Protein AF-A0A815U172-F1 (afdb_monomer_lite)

Foldseek 3Di:
DVVVVLVVLLVVQVVVCVVPVDPVSNVVSVVVVVVVVCVQAVQWDWDWDQDPNFTETETEHQEDECVVCVVVCVVSLVRGQEYEAAHAAEHEDPAQDEAFQEFAAFPPQDADEAAAEQDDADDDDRQAWAAWAAWAAWAFFGAYAYHHAAYHPQLSYEYFRETHAWHEWHATHAGAAWAEFAAWDDDAPVRCCVQQPFLFAQDPVVNVVSVVSNVVCQVVFWAWPDKDWDWDPPDPQIFIKIWTWTAGPRGKIWTKIWGGDPPKIKIKIKIAIAATAFIAHIYFFHHIHHTHHWHFGYHYHYHYNPPHDSSHHYHGHIHHTHHTHHTHHTHHTHHTHHIFAMKMWIDMHPDPDIGIDDRAHKDKDKDQDDDPQWADGPPDPDPRITIHIDGDDDDDRPDDPDPVVVVVVVVVPPPDDPPDDPPPDDDDVVVVVVVSVVSVVVVVVVVVVVVVVVVVVVVVVVVVVVVVVVVVVVVVVVVVVVVVVVVVVVVVVPDDDDDDDPPPLPDDDQVVLLVVLVVLLVVLLVQVPDPVPPVVNVVSLVVNVVSVVVDDDALVSLVVSLVSLVVSVVVCVPPPCPPPDPPVVSVVSSVVSNVVSLLVNLLNVVLVLVVVVCVVPPDDDNVVLVVQLVVQCVVPGSLRSVVVVVVVVPPPPPPDDDDPVVSVVVVVVVLVVVLVPDDDVSVVNVVVVVVSVVVVVPPDDDVPVVVVVVVVVVVVPPPPPPPQAPDPDPVVVVVVVVVCVVPVPADDPVVVLVVCNRVLEWEFEWEFDQDPVRDGDTHGPDIHNNVRPHYWYWYQDPSDTHTDDPPPPDDPPVVVVVVVVVVVCVVPDDDPVSLVVCLCVVVCPVPPPDPPDDDDDDDPVVLLVVLQVVLVVDPDPVVSVVSSVVSVVVVVLLVSLVVSLVSVCVSCVVVVHDDDVVVSVVVSVVSVVD

pLDDT: mean 70.05, std 16.87, range [33.38, 96.69]

Structure (mmCIF, N/CA/C/O backbone):
data_AF-A0A815U172-F1
#
_entry.id   AF-A0A815U172-F1
#
loop_
_atom_site.group_PDB
_atom_site.id
_atom_site.type_symbol
_atom_site.label_atom_id
_atom_site.label_alt_id
_atom_site.label_comp_id
_atom_site.label_asym_id
_atom_site.label_entity_id
_atom_site.label_seq_id
_atom_site.pdbx_PDB_ins_code
_atom_site.Cartn_x
_atom_site.Cartn_y
_atom_site.Cartn_z
_atom_site.occupancy
_atom_site.B_iso_or_equiv
_atom_site.auth_seq_id
_atom_site.auth_comp_id
_atom_site.auth_asym_id
_atom_site.auth_atom_id
_atom_site.pdbx_PDB_model_num
ATOM 1 N N . MET A 1 1 ? -45.597 -7.298 37.846 1.00 42.50 1 MET A N 1
ATOM 2 C CA . MET A 1 1 ? -45.204 -7.597 39.247 1.00 42.50 1 MET A CA 1
ATOM 3 C C . MET A 1 1 ? -44.844 -6.358 40.070 1.00 42.50 1 MET A C 1
ATOM 5 O O . MET A 1 1 ? -45.615 -6.034 40.962 1.00 42.50 1 MET A O 1
ATOM 9 N N . PHE A 1 2 ? -43.740 -5.638 39.809 1.00 44.78 2 PHE A N 1
ATOM 10 C CA . PHE A 1 2 ? -43.366 -4.448 40.608 1.00 44.78 2 PHE A CA 1
ATOM 11 C C . PHE A 1 2 ? -44.419 -3.325 40.532 1.00 44.78 2 PHE A C 1
ATOM 13 O O . PHE A 1 2 ? -44.865 -2.807 41.554 1.00 44.78 2 PHE A O 1
ATOM 20 N N . ILE A 1 3 ? -44.911 -3.028 39.323 1.00 48.50 3 ILE A N 1
ATOM 21 C CA . ILE A 1 3 ? -46.011 -2.072 39.108 1.00 48.50 3 ILE A CA 1
ATOM 22 C C . ILE A 1 3 ? -47.297 -2.530 39.817 1.00 48.50 3 ILE A C 1
ATOM 24 O O . ILE A 1 3 ? -47.977 -1.707 40.423 1.00 48.50 3 ILE A O 1
ATOM 28 N N . ASP A 1 4 ? -47.602 -3.830 39.830 1.00 52.47 4 ASP A N 1
ATOM 29 C CA . ASP A 1 4 ? -48.792 -4.370 40.506 1.00 52.47 4 ASP A CA 1
ATOM 30 C C . ASP A 1 4 ? -48.694 -4.266 42.032 1.00 52.47 4 ASP A C 1
ATOM 32 O O . ASP A 1 4 ? -49.683 -3.962 42.698 1.00 52.47 4 ASP A O 1
ATOM 36 N N . GLN A 1 5 ? -47.498 -4.443 42.602 1.00 53.88 5 GLN A N 1
ATOM 37 C CA . GLN A 1 5 ? -47.251 -4.211 44.028 1.00 53.88 5 GLN A CA 1
ATOM 38 C C . GLN A 1 5 ? -47.391 -2.726 44.395 1.00 53.88 5 GLN A C 1
ATOM 40 O O . GLN A 1 5 ? -47.984 -2.410 45.430 1.00 53.88 5 GLN A O 1
ATOM 45 N N . ILE A 1 6 ? -46.915 -1.809 43.541 1.00 57.41 6 ILE A N 1
ATOM 46 C CA . ILE A 1 6 ? -47.115 -0.361 43.721 1.00 57.41 6 ILE A CA 1
ATOM 47 C C . ILE A 1 6 ? -48.603 -0.011 43.616 1.00 57.41 6 ILE A C 1
ATOM 49 O O . ILE A 1 6 ? -49.126 0.699 44.475 1.00 57.41 6 ILE A O 1
ATOM 53 N N . LEU A 1 7 ? -49.306 -0.540 42.613 1.00 59.16 7 LEU A N 1
ATOM 54 C CA . LEU A 1 7 ? -50.740 -0.325 42.422 1.00 59.16 7 LEU A CA 1
ATOM 55 C C . LEU A 1 7 ? -51.565 -0.891 43.581 1.00 59.16 7 LEU A C 1
ATOM 57 O O . LEU A 1 7 ? -52.521 -0.249 44.007 1.00 59.16 7 LEU A O 1
ATOM 61 N N . ASN A 1 8 ? -51.191 -2.042 44.141 1.00 63.16 8 ASN A N 1
ATOM 62 C CA . ASN A 1 8 ? -51.862 -2.611 45.310 1.00 63.16 8 ASN A CA 1
ATOM 63 C C . ASN A 1 8 ? -51.598 -1.799 46.583 1.00 63.16 8 ASN A C 1
ATOM 65 O O . ASN A 1 8 ? -52.532 -1.558 47.347 1.00 63.16 8 ASN A O 1
ATOM 69 N N . LYS A 1 9 ? -50.375 -1.290 46.789 1.00 61.31 9 LYS A N 1
ATOM 70 C CA . LYS A 1 9 ? -50.088 -0.357 47.893 1.00 61.31 9 LYS A CA 1
ATOM 71 C C . LYS A 1 9 ? -50.834 0.968 47.732 1.00 61.31 9 LYS A C 1
ATOM 73 O O . LYS A 1 9 ? -51.383 1.457 48.716 1.00 61.31 9 LYS A O 1
ATOM 78 N N . LEU A 1 10 ? -50.933 1.506 46.512 1.00 59.84 10 LEU A N 1
ATOM 79 C CA . LEU A 1 10 ? -51.752 2.686 46.208 1.00 59.84 10 LEU A CA 1
ATOM 80 C C . LEU A 1 10 ? -53.225 2.427 46.492 1.00 59.84 10 LEU A C 1
ATOM 82 O O . LEU A 1 10 ? -53.847 3.230 47.175 1.00 59.84 10 LEU A O 1
ATOM 86 N N . LYS A 1 11 ? -53.774 1.296 46.038 1.00 67.94 11 LYS A N 1
ATOM 87 C CA . LYS A 1 11 ? -55.163 0.906 46.315 1.00 67.94 11 LYS A CA 1
ATOM 88 C C . LYS A 1 11 ? -55.424 0.762 47.814 1.00 67.94 11 LYS A C 1
ATOM 90 O O . LYS A 1 11 ? -56.433 1.275 48.285 1.00 67.94 11 LYS A O 1
ATOM 95 N N . CYS A 1 12 ? -54.519 0.139 48.571 1.00 65.12 12 CYS A N 1
ATOM 96 C CA . CYS A 1 12 ? -54.630 0.039 50.029 1.00 65.12 12 CYS A CA 1
ATOM 97 C C . CYS A 1 12 ? -54.557 1.408 50.716 1.00 65.12 12 CYS A C 1
ATOM 99 O O . CYS A 1 12 ? -55.389 1.692 51.571 1.00 65.12 12 CYS A O 1
ATOM 101 N N . ALA A 1 13 ? -53.613 2.272 50.333 1.00 59.62 13 ALA A N 1
ATOM 102 C CA . ALA A 1 13 ? -53.490 3.618 50.893 1.00 59.62 13 ALA A CA 1
ATOM 103 C C . ALA A 1 13 ? -54.711 4.493 50.561 1.00 59.62 13 ALA A C 1
ATOM 105 O O . ALA A 1 13 ? -55.201 5.221 51.421 1.00 59.62 13 ALA A O 1
ATOM 106 N N . PHE A 1 14 ? -55.241 4.378 49.340 1.00 60.78 14 PHE A N 1
ATOM 107 C CA . PHE A 1 14 ? -56.437 5.093 48.899 1.00 60.78 14 PHE A CA 1
ATOM 108 C C . PHE A 1 14 ? -57.694 4.581 49.608 1.00 60.78 14 PHE A C 1
ATOM 110 O O . PHE A 1 14 ? -58.515 5.379 50.046 1.00 60.78 14 PHE A O 1
ATOM 117 N N . LYS A 1 15 ? -57.819 3.261 49.797 1.00 70.94 15 LYS A N 1
ATOM 118 C CA . LYS A 1 15 ? -58.898 2.652 50.586 1.00 70.94 15 LYS A CA 1
ATOM 119 C C . LYS A 1 15 ? -58.866 3.143 52.036 1.00 70.94 15 LYS A C 1
ATOM 121 O O . LYS A 1 15 ? -59.880 3.619 52.531 1.00 70.94 15 LYS A O 1
ATOM 126 N N . LYS A 1 16 ? -57.689 3.131 52.672 1.00 60.59 16 LYS A N 1
ATOM 127 C CA . LYS A 1 16 ? -57.511 3.626 54.046 1.00 60.59 16 LYS A CA 1
ATOM 128 C C . LYS A 1 16 ? -57.837 5.116 54.171 1.00 60.59 16 LYS A C 1
ATOM 130 O O . LYS A 1 16 ? -58.456 5.519 55.141 1.00 60.59 16 LYS A O 1
ATOM 135 N N . PHE A 1 17 ? -57.479 5.925 53.176 1.00 55.78 17 PHE A N 1
ATOM 136 C CA . PHE A 1 17 ? -57.832 7.345 53.133 1.00 55.78 17 PHE A CA 1
ATOM 137 C C . PHE A 1 17 ? -59.335 7.593 53.029 1.00 55.78 17 PHE A C 1
ATOM 139 O O . PHE A 1 17 ? -59.852 8.460 53.727 1.00 55.78 17 PHE A O 1
ATOM 146 N N . VAL A 1 18 ? -60.032 6.832 52.181 1.00 63.91 18 VAL A N 1
ATOM 147 C CA . VAL A 1 18 ? -61.497 6.900 52.075 1.00 63.91 18 VAL A CA 1
ATOM 148 C C . VAL A 1 18 ? -62.154 6.515 53.405 1.00 63.91 18 VAL A C 1
ATOM 150 O O . VAL A 1 18 ? -63.188 7.074 53.756 1.00 63.91 18 VAL A O 1
ATOM 153 N N . GLU A 1 19 ? -61.540 5.608 54.166 1.00 69.56 19 GLU A N 1
ATOM 154 C CA . GLU A 1 19 ? -62.038 5.156 55.469 1.00 69.56 19 GLU A CA 1
ATOM 155 C C . GLU A 1 19 ? -61.712 6.122 56.628 1.00 69.56 19 GLU A C 1
ATOM 157 O O . GLU A 1 19 ? -62.522 6.245 57.544 1.00 69.56 19 GLU A O 1
ATOM 162 N N . THR A 1 20 ? -60.569 6.823 56.614 1.00 73.31 20 THR A N 1
ATOM 163 C CA . THR A 1 20 ? -60.099 7.625 57.769 1.00 73.31 20 THR A CA 1
ATOM 164 C C . THR A 1 20 ? -60.011 9.136 57.538 1.00 73.31 20 THR A C 1
ATOM 166 O O . THR A 1 20 ? -59.802 9.880 58.493 1.00 73.31 20 THR A O 1
ATOM 169 N N . ASN A 1 21 ? -60.185 9.625 56.304 1.00 58.94 21 ASN A N 1
ATOM 170 C CA . ASN A 1 21 ? -60.071 11.042 55.918 1.00 58.94 21 ASN A CA 1
ATOM 171 C C . ASN A 1 21 ? -58.697 11.704 56.197 1.00 58.94 21 ASN A C 1
ATOM 173 O O . ASN A 1 21 ? -58.568 12.931 56.176 1.00 58.94 21 ASN A O 1
ATOM 177 N N . GLU A 1 22 ? -57.633 10.926 56.416 1.00 64.81 22 GLU A N 1
ATOM 178 C CA . GLU A 1 22 ? -56.297 11.467 56.702 1.00 64.81 22 GLU A CA 1
ATOM 179 C C . GLU A 1 22 ? -55.481 11.751 55.429 1.00 64.81 22 GLU A C 1
ATOM 181 O O . GLU A 1 22 ? -54.729 10.915 54.919 1.00 64.81 22 GLU A O 1
ATOM 186 N N . THR A 1 23 ? -55.553 12.987 54.933 1.00 54.66 23 THR A N 1
ATOM 187 C CA . THR A 1 23 ? -54.786 13.480 53.764 1.00 54.66 23 THR A CA 1
ATOM 188 C C . THR A 1 23 ? -53.261 13.371 53.919 1.00 54.66 23 THR A C 1
ATOM 190 O O . THR A 1 23 ? -52.535 13.248 52.924 1.00 54.66 23 THR A O 1
ATOM 193 N N . LYS A 1 24 ? -52.749 13.352 55.157 1.00 64.56 24 LYS A N 1
ATOM 194 C CA . LYS A 1 24 ? -51.320 13.143 55.454 1.00 64.56 24 LYS A CA 1
ATOM 195 C C . LYS A 1 24 ? -50.821 11.755 55.034 1.00 64.56 24 LYS A C 1
ATOM 197 O O . LYS A 1 24 ? -49.687 11.650 54.564 1.00 64.56 24 LYS A O 1
ATOM 202 N N . LEU A 1 25 ? -51.655 10.715 55.128 1.00 57.16 25 LEU A N 1
ATOM 203 C CA . LEU A 1 25 ? -51.257 9.338 54.814 1.00 57.16 25 LEU A CA 1
ATOM 204 C C . LEU A 1 25 ? -51.059 9.127 53.304 1.00 57.16 25 LEU A C 1
ATOM 206 O O . LEU A 1 25 ? -50.086 8.493 52.888 1.00 57.16 25 LEU A O 1
ATOM 210 N N . ILE A 1 26 ? -51.932 9.720 52.477 1.00 59.56 26 ILE A N 1
ATOM 211 C CA . ILE A 1 26 ? -51.781 9.718 51.012 1.00 59.56 26 ILE A CA 1
ATOM 212 C C . ILE A 1 26 ? -50.548 10.508 50.602 1.00 59.56 26 ILE A C 1
ATOM 214 O O . ILE A 1 26 ? -49.765 10.024 49.793 1.00 59.56 26 ILE A O 1
ATOM 218 N N . THR A 1 27 ? -50.351 11.703 51.160 1.00 62.19 27 THR A N 1
ATOM 219 C CA . THR A 1 27 ? -49.228 12.566 50.765 1.00 62.19 27 THR A CA 1
ATOM 220 C C . THR A 1 27 ? -47.887 11.893 51.077 1.00 62.19 27 THR A C 1
ATOM 222 O O . THR A 1 27 ? -46.997 11.880 50.229 1.00 62.19 27 THR A O 1
ATOM 225 N N . SER A 1 28 ? -47.780 11.240 52.240 1.00 65.00 28 SER A N 1
ATOM 226 C CA . SER A 1 28 ? -46.621 10.423 52.626 1.00 65.00 28 SER A CA 1
ATOM 227 C C . SER A 1 28 ? -46.431 9.207 51.709 1.00 65.00 28 SER A C 1
ATOM 229 O O . SER A 1 28 ? -45.334 8.983 51.202 1.00 65.00 28 SER A O 1
ATOM 231 N N . SER A 1 29 ? -47.503 8.467 51.405 1.00 60.06 29 SER A N 1
ATOM 232 C CA . SER A 1 29 ? -47.439 7.286 50.529 1.00 60.06 29 SER A CA 1
ATOM 233 C C . SER A 1 29 ? -47.066 7.653 49.089 1.00 60.06 29 SER A C 1
ATOM 235 O O . SER A 1 29 ? -46.240 6.987 48.475 1.00 60.06 29 SER A O 1
ATOM 237 N N . VAL A 1 30 ? -47.613 8.748 48.553 1.00 65.06 30 VAL A N 1
ATOM 238 C CA . VAL A 1 30 ? -47.276 9.273 47.222 1.00 65.06 30 VAL A CA 1
ATOM 239 C C . VAL A 1 30 ? -45.839 9.787 47.190 1.00 65.06 30 VAL A C 1
ATOM 241 O O . VAL A 1 30 ? -45.137 9.530 46.218 1.00 65.06 30 VAL A O 1
ATOM 244 N N . GLN A 1 31 ? -45.352 10.450 48.244 1.00 63.97 31 GLN A N 1
ATOM 245 C CA . GLN A 1 31 ? -43.942 10.844 48.344 1.00 63.97 31 GLN A CA 1
ATOM 246 C C . GLN A 1 31 ? -43.001 9.641 48.471 1.00 63.97 31 GLN A C 1
ATOM 248 O O . GLN A 1 31 ? -41.922 9.667 47.887 1.00 63.97 31 GLN A O 1
ATOM 253 N N . GLN A 1 32 ? -43.394 8.582 49.181 1.00 59.22 32 GLN A N 1
ATOM 254 C CA . GLN A 1 32 ? -42.631 7.333 49.253 1.00 59.22 32 GLN A CA 1
ATOM 255 C C . GLN A 1 32 ? -42.606 6.612 47.906 1.00 59.22 32 GLN A C 1
ATOM 257 O O . GLN A 1 32 ? -41.544 6.182 47.476 1.00 59.22 32 GLN A O 1
ATOM 262 N N . ILE A 1 33 ? -43.734 6.538 47.198 1.00 60.25 33 ILE A N 1
ATOM 263 C CA . ILE A 1 33 ? -43.806 5.945 45.856 1.00 60.25 33 ILE A CA 1
ATOM 264 C C . ILE A 1 33 ? -43.000 6.771 44.863 1.00 60.25 33 ILE A C 1
ATOM 266 O O . ILE A 1 33 ? -42.244 6.205 44.086 1.00 60.25 33 ILE A O 1
ATOM 270 N N . LYS A 1 34 ? -43.096 8.102 44.926 1.00 61.06 34 LYS A N 1
ATOM 271 C CA . LYS A 1 34 ? -42.282 8.996 44.104 1.00 61.06 34 LYS A CA 1
ATOM 272 C C . LYS A 1 34 ? -40.799 8.814 44.408 1.00 61.06 34 LYS A C 1
ATOM 274 O O . LYS A 1 34 ? -40.036 8.663 43.474 1.00 61.06 34 LYS A O 1
ATOM 279 N N . LYS A 1 35 ? -40.403 8.692 45.681 1.00 56.44 35 LYS A N 1
ATOM 280 C CA . LYS A 1 35 ? -39.028 8.336 46.062 1.00 56.44 35 LYS A CA 1
ATOM 281 C C . LYS A 1 35 ? -38.613 6.961 45.551 1.00 56.44 35 LYS A C 1
ATOM 283 O O . LYS A 1 35 ? -37.481 6.842 45.135 1.00 56.44 35 LYS A O 1
ATOM 288 N N . ILE A 1 36 ? -39.479 5.948 45.563 1.00 55.25 36 ILE A N 1
ATOM 289 C CA . ILE A 1 36 ? -39.169 4.595 45.065 1.00 55.25 36 ILE A CA 1
ATOM 290 C C . ILE A 1 36 ? -39.018 4.590 43.537 1.00 55.25 36 ILE A C 1
ATOM 292 O O . ILE A 1 36 ? -38.082 3.988 43.017 1.00 55.25 36 ILE A O 1
ATOM 296 N N . ILE A 1 37 ? -39.903 5.290 42.824 1.00 59.53 37 ILE A N 1
ATOM 297 C CA . ILE A 1 37 ? -39.842 5.473 41.368 1.00 59.53 37 ILE A CA 1
ATOM 298 C C . ILE A 1 37 ? -38.602 6.288 40.997 1.00 59.53 37 ILE A C 1
ATOM 300 O O . ILE A 1 37 ? -37.843 5.879 40.121 1.00 59.53 37 ILE A O 1
ATOM 304 N N . ASP A 1 38 ? -38.355 7.389 41.708 1.00 54.91 38 ASP A N 1
ATOM 305 C CA . ASP A 1 38 ? -37.161 8.205 41.542 1.00 54.91 38 ASP A CA 1
ATOM 306 C C . ASP A 1 38 ? -35.920 7.366 41.865 1.00 54.91 38 ASP A C 1
ATOM 308 O O . ASP A 1 38 ? -35.001 7.382 41.073 1.00 54.91 38 ASP A O 1
ATOM 312 N N . TYR A 1 39 ? -35.868 6.551 42.921 1.00 54.72 39 TYR A N 1
ATOM 313 C CA . TYR A 1 39 ? -34.695 5.720 43.250 1.00 54.72 39 TYR A CA 1
ATOM 314 C C . TYR A 1 39 ? -34.430 4.626 42.203 1.00 54.72 39 TYR A C 1
ATOM 316 O O . TYR A 1 39 ? -33.281 4.375 41.842 1.00 54.72 39 TYR A O 1
ATOM 324 N N . GLY A 1 40 ? -35.491 4.015 41.665 1.00 55.12 40 GLY A N 1
ATOM 325 C CA . GLY A 1 40 ? -35.392 3.042 40.576 1.00 55.12 40 GLY A CA 1
ATOM 326 C C . GLY A 1 40 ? -34.866 3.664 39.279 1.00 55.12 40 GLY A C 1
ATOM 327 O O . GLY A 1 40 ? -33.973 3.097 38.651 1.00 55.12 40 GLY A O 1
ATOM 328 N N . LEU A 1 41 ? -35.355 4.857 38.914 1.00 53.50 41 LEU A N 1
ATOM 329 C CA . LEU A 1 41 ? -35.023 5.544 37.656 1.00 53.50 41 LEU A CA 1
ATOM 330 C C . LEU A 1 41 ? -33.780 6.460 37.734 1.00 53.50 41 LEU A C 1
ATOM 332 O O . LEU A 1 41 ? -33.086 6.627 36.736 1.00 53.50 41 LEU A O 1
ATOM 336 N N . THR A 1 42 ? -33.447 7.031 38.898 1.00 54.47 42 THR A N 1
ATOM 337 C CA . THR A 1 42 ? -32.268 7.910 39.110 1.00 54.47 42 THR A CA 1
ATOM 338 C C . THR A 1 42 ? -30.963 7.143 39.312 1.00 54.47 42 THR A C 1
ATOM 340 O O . THR A 1 42 ? -29.892 7.748 39.347 1.00 54.47 42 THR A O 1
ATOM 343 N N . SER A 1 43 ? -31.014 5.812 39.397 1.00 67.88 43 SER A N 1
ATOM 344 C CA . SER A 1 43 ? -29.822 4.973 39.555 1.00 67.88 43 SER A CA 1
ATOM 345 C C . SER A 1 43 ? -28.992 4.814 38.273 1.00 67.88 43 SER A C 1
ATOM 347 O O . SER A 1 43 ? -27.906 4.231 38.327 1.00 67.88 43 SER A O 1
ATOM 349 N N . VAL A 1 44 ? -29.455 5.341 37.128 1.00 75.75 44 VAL A N 1
ATOM 350 C CA . VAL A 1 44 ? -28.740 5.195 35.856 1.00 75.75 44 VAL A CA 1
ATOM 351 C C . VAL A 1 44 ? -27.538 6.144 35.783 1.00 75.75 44 VAL A C 1
ATOM 353 O O . VAL A 1 44 ? -27.673 7.352 35.592 1.00 75.75 44 VAL A O 1
ATOM 356 N N . LYS A 1 45 ? -26.331 5.592 35.913 1.00 83.38 45 LYS A N 1
ATOM 357 C CA . LYS A 1 45 ? -25.056 6.311 35.803 1.00 83.38 45 LYS A CA 1
ATOM 358 C C . LYS A 1 45 ? -24.476 6.147 34.401 1.00 83.38 45 LYS A C 1
ATOM 360 O O . LYS A 1 45 ? -24.202 5.031 33.971 1.00 83.38 45 LYS A O 1
ATOM 365 N N . CYS A 1 46 ? -24.234 7.266 33.717 1.00 81.38 46 CYS A N 1
ATOM 366 C CA . CYS A 1 46 ? -23.560 7.303 32.415 1.00 81.38 46 CYS A CA 1
ATOM 367 C C . CYS A 1 46 ? -22.144 7.880 32.558 1.00 81.38 46 CYS A C 1
ATOM 369 O O . CYS A 1 46 ? -21.978 9.100 32.656 1.00 81.38 46 CYS A O 1
ATOM 371 N N . GLU A 1 47 ? -21.117 7.038 32.505 1.00 85.12 47 GLU A N 1
ATOM 372 C CA . GLU A 1 47 ? -19.711 7.448 32.588 1.00 85.12 47 GLU A CA 1
ATOM 373 C C . GLU A 1 47 ? -18.978 7.216 31.262 1.00 85.12 47 GLU A C 1
ATOM 375 O O . GLU A 1 47 ? -19.246 6.254 30.550 1.00 85.12 47 GLU A O 1
ATOM 380 N N . THR A 1 48 ? -18.051 8.108 30.914 1.00 82.62 48 THR A N 1
ATOM 381 C CA . THR A 1 48 ? -17.143 7.908 29.776 1.00 82.62 48 THR A CA 1
ATOM 382 C C . THR A 1 48 ? -15.764 7.618 30.340 1.00 82.62 48 THR A C 1
ATOM 384 O O . THR A 1 48 ? -15.287 8.369 31.191 1.00 82.62 48 THR A O 1
ATOM 387 N N . ARG A 1 49 ? -15.135 6.529 29.900 1.00 82.75 49 ARG A N 1
ATOM 388 C CA . ARG A 1 49 ? -13.783 6.144 30.317 1.00 82.75 49 ARG A CA 1
ATOM 389 C C . ARG A 1 49 ? -12.903 5.935 29.099 1.00 82.75 49 ARG A C 1
ATOM 391 O O . ARG A 1 49 ? -13.353 5.374 28.105 1.00 82.75 49 ARG A O 1
ATOM 398 N N . GLU A 1 50 ? -11.651 6.358 29.194 1.00 81.12 50 GLU A N 1
ATOM 399 C CA . GLU A 1 50 ? -10.629 5.971 28.230 1.00 81.12 50 GLU A CA 1
ATOM 400 C C . GLU A 1 50 ? -10.003 4.651 28.695 1.00 81.12 50 GLU A C 1
ATOM 402 O O . GLU A 1 50 ? -9.373 4.596 29.750 1.00 81.12 50 GLU A O 1
ATOM 407 N N . ILE A 1 51 ? -10.210 3.574 27.937 1.00 73.94 51 ILE A N 1
ATOM 408 C CA . ILE A 1 51 ? -9.591 2.265 28.182 1.00 73.94 51 ILE A CA 1
ATOM 409 C C . ILE A 1 51 ? -8.816 1.901 26.919 1.00 73.94 51 ILE A C 1
ATOM 411 O O . ILE A 1 51 ? -9.374 1.925 25.826 1.00 73.94 51 ILE A O 1
ATOM 415 N N . GLU A 1 52 ? -7.515 1.632 27.043 1.00 74.31 52 GLU A N 1
ATOM 416 C CA . GLU A 1 52 ? -6.638 1.310 25.901 1.00 74.31 52 GLU A CA 1
ATOM 417 C C . GLU A 1 52 ? -6.695 2.339 24.747 1.00 74.31 52 GLU A C 1
ATOM 419 O O . GLU A 1 52 ? -6.690 1.977 23.568 1.00 74.31 52 GLU A O 1
ATOM 424 N N . LYS A 1 53 ? -6.752 3.641 25.069 1.00 75.62 53 LYS A N 1
ATOM 425 C CA . LYS A 1 53 ? -6.914 4.747 24.097 1.00 75.62 53 LYS A CA 1
ATOM 426 C C . LYS A 1 53 ? -8.245 4.736 23.334 1.00 75.62 53 LYS A C 1
ATOM 428 O O . LYS A 1 53 ? -8.359 5.324 22.256 1.00 75.62 53 LYS A O 1
ATOM 433 N N . ARG A 1 54 ? -9.259 4.048 23.861 1.00 71.56 54 ARG A N 1
ATOM 434 C CA . ARG A 1 54 ? -10.625 4.038 23.328 1.00 71.56 54 ARG A CA 1
ATOM 435 C C . ARG A 1 54 ? -11.554 4.738 24.303 1.00 71.56 54 ARG A C 1
ATOM 437 O O . ARG A 1 54 ? -11.566 4.418 25.486 1.00 71.56 54 ARG A O 1
ATOM 444 N N . ASN A 1 55 ? -12.378 5.643 23.787 1.00 77.38 55 ASN A N 1
ATOM 445 C CA . ASN A 1 55 ? -13.468 6.235 24.552 1.00 77.38 55 ASN A CA 1
ATOM 446 C C . ASN A 1 55 ? -14.623 5.234 24.633 1.00 77.38 55 ASN A C 1
ATOM 448 O O . ASN A 1 55 ? -15.285 4.971 23.621 1.00 77.38 55 ASN A O 1
ATOM 452 N N . ILE A 1 56 ? -14.840 4.691 25.828 1.00 80.88 56 ILE A N 1
ATOM 453 C CA . ILE A 1 56 ? -15.916 3.759 26.154 1.00 80.88 56 ILE A CA 1
ATOM 454 C C . ILE A 1 56 ? -16.998 4.511 26.923 1.00 80.88 56 ILE A C 1
ATOM 456 O O . ILE A 1 56 ? -16.733 5.107 27.970 1.00 80.88 56 ILE A O 1
ATOM 460 N N . LEU A 1 57 ? -18.226 4.472 26.415 1.00 83.62 57 LEU A N 1
ATOM 461 C CA . LEU A 1 57 ? -19.408 4.938 27.131 1.00 83.62 57 LEU A CA 1
ATOM 462 C C . LEU A 1 57 ? -19.998 3.774 27.926 1.00 83.62 57 LEU A C 1
ATOM 464 O O . LEU A 1 57 ? -20.471 2.810 27.334 1.00 83.62 57 LEU A O 1
ATOM 468 N N . ILE A 1 58 ? -19.992 3.875 29.250 1.00 83.38 58 ILE A N 1
ATOM 469 C CA . ILE A 1 58 ? -20.538 2.866 30.156 1.00 83.38 58 ILE A CA 1
ATOM 470 C C . ILE A 1 58 ? -21.821 3.419 30.778 1.00 83.38 58 ILE A C 1
ATOM 472 O O . ILE A 1 58 ? -21.798 4.448 31.458 1.00 83.38 58 ILE A O 1
ATOM 476 N N . VAL A 1 59 ? -22.937 2.725 30.567 1.00 83.69 59 VAL A N 1
ATOM 477 C CA . VAL A 1 59 ? -24.230 3.037 31.182 1.00 83.69 59 VAL A CA 1
ATOM 478 C C . VAL A 1 59 ? -24.613 1.920 32.141 1.00 83.69 59 VAL A C 1
ATOM 480 O O . VAL A 1 59 ? -24.788 0.778 31.726 1.00 83.69 59 VAL A O 1
ATOM 483 N N . LYS A 1 60 ? -24.748 2.258 33.422 1.00 83.56 60 LYS A N 1
ATOM 484 C CA . LYS A 1 60 ? -25.036 1.335 34.526 1.00 83.56 60 LYS A CA 1
ATOM 485 C C . LYS A 1 60 ? -26.354 1.695 35.184 1.00 83.56 60 LYS A C 1
ATOM 487 O O . LYS A 1 60 ? -26.541 2.861 35.504 1.00 83.56 60 LYS A O 1
ATOM 492 N N . GLY A 1 61 ? -27.231 0.731 35.431 1.00 81.31 61 GLY A N 1
ATOM 493 C CA . GLY A 1 61 ? -28.480 0.956 36.164 1.00 81.31 61 GLY A CA 1
ATOM 494 C C . GLY A 1 61 ? -29.170 -0.349 36.540 1.00 81.31 61 GLY A C 1
ATOM 495 O O . GLY A 1 61 ? -28.790 -1.409 36.050 1.00 81.31 61 GLY A O 1
ATOM 496 N N . VAL A 1 62 ? -30.180 -0.283 37.408 1.00 74.38 62 VAL A N 1
ATOM 497 C CA . VAL A 1 62 ? -30.979 -1.472 37.766 1.00 74.38 62 VAL A CA 1
ATOM 498 C C . VAL A 1 62 ? -31.989 -1.781 36.673 1.00 74.38 62 VAL A C 1
ATOM 500 O O . VAL A 1 62 ? -31.986 -2.857 36.077 1.00 74.38 62 VAL A O 1
ATOM 503 N N . TYR A 1 63 ? -32.773 -0.757 36.353 1.00 77.88 63 TYR A N 1
ATOM 504 C CA . TYR A 1 63 ? -33.693 -0.720 35.235 1.00 77.88 63 TYR A CA 1
ATOM 505 C C . TYR A 1 63 ? -33.247 0.394 34.308 1.00 77.88 63 TYR A C 1
ATOM 507 O O . TYR A 1 63 ? -33.195 1.562 34.700 1.00 77.88 63 TYR A O 1
ATOM 515 N N . ILE A 1 64 ? -32.908 0.041 33.075 1.00 80.81 64 ILE A N 1
ATOM 516 C CA . ILE A 1 64 ? -32.542 1.029 32.068 1.00 80.81 64 ILE A CA 1
ATOM 517 C C . ILE A 1 64 ? -33.703 1.135 31.090 1.00 80.81 64 ILE A C 1
ATOM 519 O O . ILE A 1 64 ? -33.918 0.227 30.292 1.00 80.81 64 ILE A O 1
ATOM 523 N N . SER A 1 65 ? -34.430 2.255 31.114 1.00 84.19 65 SER A N 1
ATOM 524 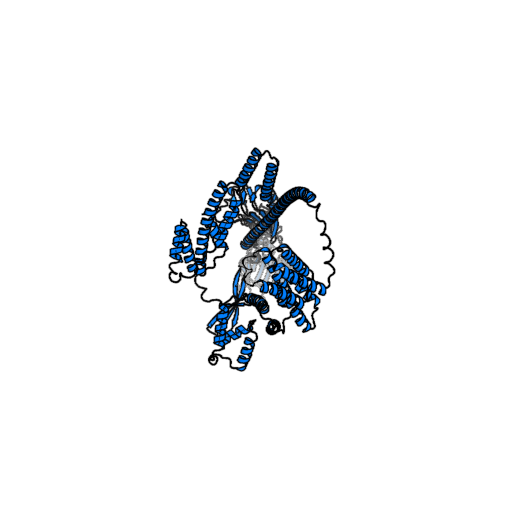C CA . SER A 1 65 ? -35.252 2.642 29.965 1.00 84.19 65 SER A CA 1
ATOM 525 C C . SER A 1 65 ? -34.380 3.428 28.995 1.00 84.19 65 SER A C 1
ATOM 527 O O . SER A 1 65 ? -33.863 4.500 29.329 1.00 84.19 65 SER A O 1
ATOM 529 N N . LEU A 1 66 ? -34.235 2.904 27.774 1.00 81.69 66 LEU A N 1
ATOM 530 C CA . LEU A 1 66 ? -33.432 3.545 26.730 1.00 81.69 66 LEU A CA 1
ATOM 531 C C . LEU A 1 66 ? -33.928 4.966 26.429 1.00 81.69 66 LEU A C 1
ATOM 533 O O . LEU A 1 66 ? -33.139 5.827 26.055 1.00 81.69 66 LEU A O 1
ATOM 537 N N . ASN A 1 67 ? -35.226 5.222 26.609 1.00 80.50 67 ASN A N 1
ATOM 538 C CA . ASN A 1 67 ? -35.833 6.511 26.310 1.00 80.50 67 ASN A CA 1
ATOM 539 C C . ASN A 1 67 ? -35.342 7.626 27.245 1.00 80.50 67 ASN A C 1
ATOM 541 O O . ASN A 1 67 ? -35.151 8.752 26.796 1.00 80.50 67 ASN A O 1
ATOM 545 N N . TYR A 1 68 ? -35.091 7.310 28.517 1.00 79.75 68 TYR A N 1
ATOM 546 C CA . TYR A 1 68 ? -34.615 8.290 29.499 1.00 79.75 68 TYR A CA 1
ATOM 547 C C . TYR A 1 68 ? -33.142 8.657 29.320 1.00 79.75 68 TYR A C 1
ATOM 549 O O . TYR A 1 68 ? -32.745 9.769 29.656 1.00 79.75 68 TYR A O 1
ATOM 557 N N . ILE A 1 69 ? -32.336 7.747 28.771 1.00 80.88 69 ILE A N 1
ATOM 558 C CA . ILE A 1 69 ? -30.901 7.970 28.554 1.00 80.88 69 ILE A CA 1
ATOM 559 C C . ILE A 1 69 ? -30.551 8.362 27.120 1.00 80.88 69 ILE A C 1
ATOM 561 O O . ILE A 1 69 ? -29.385 8.629 26.840 1.00 80.88 69 ILE A O 1
ATOM 565 N N . LEU A 1 70 ? -31.531 8.397 26.212 1.00 76.38 70 LEU A N 1
ATOM 566 C CA . LEU A 1 70 ? -31.283 8.515 24.777 1.00 76.38 70 LEU A CA 1
ATOM 567 C C . LEU A 1 70 ? -30.542 9.801 24.414 1.00 76.38 70 LEU A C 1
ATOM 569 O O . LEU A 1 70 ? -29.528 9.741 23.732 1.00 76.38 70 LEU A O 1
ATOM 573 N N . THR A 1 71 ? -30.999 10.944 24.931 1.00 77.25 71 THR A N 1
ATOM 574 C CA . THR A 1 71 ? -30.378 12.249 24.668 1.00 77.25 71 THR A CA 1
ATOM 575 C C . THR A 1 71 ? -28.919 12.267 25.129 1.00 77.25 71 THR A C 1
ATOM 577 O O . THR A 1 71 ? -28.035 12.731 24.415 1.00 77.25 71 THR A O 1
ATOM 580 N N . THR A 1 72 ? -28.640 11.682 26.299 1.00 79.88 72 THR A N 1
ATOM 581 C CA . THR A 1 72 ? -27.277 11.559 26.835 1.00 79.88 72 THR A CA 1
ATOM 582 C C . THR A 1 72 ? -26.424 10.587 26.019 1.00 79.88 72 THR A C 1
ATOM 584 O O . THR A 1 72 ? -25.234 10.832 25.818 1.00 79.88 72 THR A O 1
ATOM 587 N N . LEU A 1 73 ? -27.015 9.493 25.533 1.00 78.81 73 LEU A N 1
ATOM 588 C CA . LEU A 1 73 ? -26.366 8.542 24.633 1.00 78.81 73 LEU A CA 1
ATOM 589 C C . LEU A 1 73 ? -26.007 9.212 23.309 1.00 78.81 73 LEU A C 1
ATOM 591 O O . LEU A 1 73 ? -24.851 9.146 22.919 1.00 78.81 73 LEU A O 1
ATOM 595 N N . GLU A 1 74 ? -26.940 9.897 22.652 1.00 79.19 74 GLU A N 1
ATOM 596 C CA . GLU A 1 74 ? -26.728 10.563 21.360 1.00 79.19 74 GLU A CA 1
ATOM 597 C C . GLU A 1 74 ? -25.643 11.645 21.427 1.00 79.19 74 GLU A C 1
ATOM 599 O O . GLU A 1 74 ? -24.798 11.735 20.533 1.00 79.19 74 GLU A O 1
ATOM 604 N N . GLU A 1 75 ? -25.604 12.436 22.503 1.00 80.00 75 GLU A N 1
ATOM 605 C CA . GLU A 1 75 ? -24.538 13.421 22.716 1.00 80.00 75 GLU A CA 1
ATOM 606 C C . GLU A 1 75 ? -23.170 12.760 22.919 1.00 80.00 75 GLU A C 1
ATOM 608 O O . GLU A 1 75 ? -22.179 13.187 22.320 1.00 80.00 75 GLU A O 1
ATOM 613 N N . LYS A 1 76 ? -23.099 11.696 23.729 1.00 78.75 76 LYS A N 1
ATOM 614 C CA . LYS A 1 76 ? -21.834 11.019 24.064 1.00 78.75 76 LYS A CA 1
ATOM 615 C C . LYS A 1 76 ? -21.347 10.052 22.977 1.00 78.75 76 LYS A C 1
ATOM 617 O O . LYS A 1 76 ? -20.139 9.825 22.863 1.00 78.75 76 LYS A O 1
ATOM 622 N N . LEU A 1 77 ? -22.247 9.521 22.150 1.00 76.69 77 LEU A N 1
ATOM 623 C CA . LEU A 1 77 ? -21.964 8.625 21.022 1.00 76.69 77 LEU A CA 1
ATOM 624 C C . LEU A 1 77 ? -21.118 9.300 19.941 1.00 76.69 77 LEU A C 1
ATOM 626 O O . LEU A 1 77 ? -20.259 8.646 19.355 1.00 76.69 77 LEU A O 1
ATOM 630 N N . LYS A 1 78 ? -21.275 10.618 19.743 1.00 72.56 78 LYS A N 1
ATOM 631 C CA . LYS A 1 78 ? -20.476 11.394 18.774 1.00 72.56 78 LYS A CA 1
ATOM 632 C C . LYS A 1 78 ? -18.965 11.229 18.979 1.00 72.56 78 LYS A C 1
ATOM 634 O O . LYS A 1 78 ? -18.215 11.243 18.008 1.00 72.56 78 LYS A O 1
ATOM 639 N N . ASN A 1 79 ? -18.533 11.010 20.223 1.00 67.06 79 ASN A N 1
ATOM 640 C CA . ASN A 1 79 ? -17.120 10.939 20.607 1.00 67.06 79 ASN A CA 1
ATOM 641 C C . ASN A 1 79 ? -16.670 9.548 21.099 1.00 67.06 79 ASN A C 1
ATOM 643 O O . ASN A 1 79 ? -15.490 9.364 21.408 1.00 67.06 79 ASN A O 1
ATOM 647 N N . SER A 1 80 ? -17.584 8.575 21.194 1.00 67.88 80 SER A N 1
ATOM 648 C CA . SER A 1 80 ? -17.312 7.257 21.788 1.00 67.88 80 SER A CA 1
ATOM 649 C C . SER A 1 80 ? -17.183 6.192 20.710 1.00 67.88 80 SER A C 1
ATOM 651 O O . SER A 1 80 ? -18.008 6.124 19.804 1.00 67.88 80 SER A O 1
ATOM 653 N N . VAL A 1 81 ? -16.137 5.370 20.792 1.00 71.31 81 VAL A N 1
ATOM 654 C CA . VAL A 1 81 ? -15.846 4.283 19.834 1.00 71.31 81 VAL A CA 1
ATOM 655 C C . VAL A 1 81 ? -16.470 2.970 20.280 1.00 71.31 81 VAL A C 1
ATOM 657 O O . VAL A 1 81 ? -16.634 2.062 19.476 1.00 71.31 81 VAL A O 1
ATOM 660 N N . GLU A 1 82 ? -16.865 2.882 21.542 1.00 81.69 82 GLU A N 1
ATOM 661 C CA . GLU A 1 82 ? -17.400 1.670 22.133 1.00 81.69 82 GLU A CA 1
ATOM 662 C C . GLU A 1 82 ? -18.473 2.019 23.169 1.00 81.69 82 GLU A C 1
ATOM 664 O O . GLU A 1 82 ? -18.357 3.023 23.879 1.00 81.69 82 GLU A O 1
ATOM 669 N N . VAL A 1 83 ? -19.541 1.221 23.226 1.00 83.88 83 VAL A N 1
ATOM 670 C CA . VAL A 1 83 ? -20.691 1.460 24.111 1.00 83.88 83 VAL A CA 1
ATOM 671 C C . VAL A 1 83 ? -21.027 0.203 24.882 1.00 83.88 83 VAL A C 1
ATOM 673 O O . VAL A 1 83 ? -21.299 -0.846 24.297 1.00 83.88 83 VAL A O 1
ATOM 676 N N . TRP A 1 84 ? -21.051 0.326 26.202 1.00 84.81 84 TRP A N 1
ATOM 677 C CA . TRP A 1 84 ? -21.418 -0.734 27.123 1.00 84.81 84 TRP A CA 1
ATOM 678 C C . TRP A 1 84 ? -22.674 -0.340 27.895 1.00 84.81 84 TRP A C 1
ATOM 680 O O . TRP A 1 84 ? -22.690 0.654 28.622 1.00 84.81 84 TRP A O 1
ATOM 690 N N . LEU A 1 85 ? -23.729 -1.134 27.741 1.00 84.31 85 LEU A N 1
ATOM 691 C CA . LEU A 1 85 ? -24.985 -0.992 28.468 1.00 84.31 85 LEU A CA 1
ATOM 692 C C . LEU A 1 85 ? -25.093 -2.146 29.462 1.00 84.31 85 LEU A C 1
ATOM 694 O O . LEU A 1 85 ? -25.202 -3.297 29.054 1.00 84.31 85 LEU A O 1
ATOM 698 N N . THR A 1 86 ? -25.060 -1.851 30.756 1.00 82.75 86 THR A N 1
ATOM 699 C CA . THR A 1 86 ? -25.160 -2.850 31.826 1.00 82.75 86 THR A CA 1
ATOM 700 C C . THR A 1 86 ? -26.374 -2.548 32.701 1.00 82.75 86 THR A C 1
ATOM 702 O O . THR A 1 86 ? -26.330 -1.623 33.517 1.00 82.75 86 THR A O 1
ATOM 705 N N . ALA A 1 87 ? -27.450 -3.318 32.534 1.00 79.50 87 ALA A N 1
ATOM 706 C CA . ALA A 1 87 ? -28.601 -3.309 33.434 1.00 79.50 87 ALA A CA 1
ATOM 707 C C . ALA A 1 87 ? -28.500 -4.503 34.395 1.00 79.50 87 ALA A C 1
ATOM 709 O O . ALA A 1 87 ? -28.175 -5.601 33.951 1.00 79.50 87 ALA A O 1
ATOM 710 N N . SER A 1 88 ? -28.746 -4.329 35.696 1.00 72.94 88 SER A N 1
ATOM 711 C CA . SER A 1 88 ? -28.712 -5.477 36.620 1.00 72.94 88 SER A CA 1
ATOM 712 C C . SER A 1 88 ? -29.942 -6.374 36.496 1.00 72.94 88 SER A C 1
ATOM 714 O O . SER A 1 88 ? -29.829 -7.547 36.820 1.00 72.94 88 SER A O 1
ATOM 716 N N . GLU A 1 89 ? -31.075 -5.847 36.015 1.00 78.06 89 GLU A N 1
ATOM 717 C CA . GLU A 1 89 ? -32.309 -6.608 35.782 1.00 78.06 89 GLU A CA 1
ATOM 718 C C . GLU A 1 89 ? -32.803 -6.436 34.336 1.00 78.06 89 GLU A C 1
ATOM 720 O O . GLU A 1 89 ? -32.417 -7.213 33.458 1.00 78.06 89 GLU A O 1
ATOM 725 N N . ASN A 1 90 ? -33.603 -5.400 34.049 1.00 81.38 90 ASN A N 1
ATOM 726 C CA . ASN A 1 90 ? -34.283 -5.270 32.755 1.00 81.38 90 ASN A CA 1
ATOM 727 C C . ASN A 1 90 ? -33.792 -4.065 31.943 1.00 81.38 90 ASN A C 1
ATOM 729 O O . ASN A 1 90 ? -33.674 -2.939 32.444 1.00 81.38 90 ASN A O 1
ATOM 733 N N . LEU A 1 91 ? -33.577 -4.299 30.647 1.00 86.50 91 LEU A N 1
ATOM 734 C CA . LEU A 1 91 ? -33.444 -3.258 29.631 1.00 86.50 91 LEU A CA 1
ATOM 735 C C . LEU A 1 91 ? -34.804 -3.046 28.954 1.00 86.50 91 LEU A C 1
ATOM 737 O O . LEU A 1 91 ? -35.271 -3.914 28.217 1.00 86.50 91 LEU A O 1
ATOM 741 N N . PHE A 1 92 ? -35.431 -1.896 29.193 1.00 85.50 92 PHE A N 1
ATOM 742 C CA . PHE A 1 92 ? -36.745 -1.551 28.651 1.00 85.50 92 PHE A CA 1
ATOM 743 C C . PHE A 1 92 ? -36.623 -0.645 27.421 1.00 85.50 92 PHE A C 1
ATOM 745 O O . PHE A 1 92 ? -35.983 0.413 27.468 1.00 85.50 92 PHE A O 1
ATOM 752 N N . ILE A 1 93 ? -37.244 -1.047 26.307 1.00 86.62 93 ILE A N 1
ATOM 753 C CA . ILE A 1 93 ? -37.220 -0.296 25.044 1.00 86.62 93 ILE A CA 1
ATOM 754 C C . ILE A 1 93 ? -38.642 0.157 24.686 1.00 86.62 93 ILE A C 1
ATOM 756 O O . ILE A 1 93 ? -39.391 -0.528 23.991 1.00 86.62 93 ILE A O 1
ATOM 760 N N . ASP A 1 94 ? -39.000 1.349 25.164 1.00 82.12 94 ASP A N 1
ATOM 761 C CA . ASP A 1 94 ? -40.335 1.945 25.012 1.00 82.12 94 ASP A CA 1
ATOM 762 C C . ASP A 1 94 ? -40.781 2.142 23.552 1.00 82.12 94 ASP A C 1
ATOM 764 O O . ASP A 1 94 ? -41.945 1.959 23.207 1.00 82.12 94 ASP A O 1
ATOM 768 N N . TYR A 1 95 ? -39.853 2.545 22.682 1.00 87.12 95 TYR A N 1
ATOM 769 C CA . TYR A 1 95 ? -40.136 2.976 21.312 1.00 87.12 95 TYR A CA 1
ATOM 770 C C . TYR A 1 95 ? -39.066 2.471 20.356 1.00 87.12 95 TYR A C 1
ATOM 772 O O . TYR A 1 95 ? -37.970 2.107 20.777 1.00 87.12 95 TYR A O 1
ATOM 780 N N . LYS A 1 96 ? -39.347 2.534 19.050 1.00 89.00 96 LYS A N 1
ATOM 781 C CA . LYS A 1 96 ? -38.355 2.208 18.025 1.00 89.00 96 LYS A CA 1
ATOM 782 C C . LYS A 1 96 ? -37.119 3.114 18.146 1.00 89.00 96 LYS A C 1
ATOM 784 O O . LYS A 1 96 ? -37.254 4.342 18.128 1.00 89.00 96 LYS A O 1
ATOM 789 N N . ARG A 1 97 ? -35.929 2.526 18.269 1.00 87.69 97 ARG A N 1
ATOM 790 C CA . ARG A 1 97 ? -34.642 3.212 18.460 1.00 87.69 97 ARG A CA 1
ATOM 791 C C . ARG A 1 97 ? -33.534 2.575 17.634 1.00 87.69 97 ARG A C 1
ATOM 793 O O . ARG A 1 97 ? -33.567 1.380 17.355 1.00 87.69 97 ARG A O 1
ATOM 800 N N . ILE A 1 98 ? -32.557 3.399 17.262 1.00 89.44 98 ILE A N 1
ATOM 801 C CA . ILE A 1 98 ? -31.358 2.981 16.537 1.00 89.44 98 ILE A CA 1
ATOM 802 C C . ILE A 1 98 ? -30.142 3.440 17.342 1.00 89.44 98 ILE A C 1
ATOM 804 O O . ILE A 1 98 ? -29.999 4.634 17.588 1.00 89.44 98 ILE A O 1
ATOM 808 N N . ILE A 1 99 ? -29.275 2.509 17.738 1.00 88.38 99 ILE A N 1
ATOM 809 C CA . ILE A 1 99 ? -27.924 2.832 18.209 1.00 88.38 99 ILE A CA 1
ATOM 810 C C . ILE A 1 99 ? -26.989 2.625 17.021 1.00 88.38 99 ILE A C 1
ATOM 812 O O . ILE A 1 99 ? -26.772 1.490 16.595 1.00 88.38 99 ILE A O 1
ATOM 816 N N . ASP A 1 100 ? -26.463 3.720 16.478 1.00 88.50 100 ASP A N 1
ATOM 817 C CA . ASP A 1 100 ? -25.558 3.695 15.332 1.00 88.50 100 ASP A CA 1
ATOM 818 C C . ASP A 1 100 ? -24.156 4.145 15.753 1.00 88.50 100 ASP A C 1
ATOM 820 O O . ASP A 1 100 ? -23.926 5.311 16.069 1.00 88.50 100 ASP A O 1
ATOM 824 N N . VAL A 1 101 ? -23.225 3.195 15.784 1.00 87.31 101 VAL A N 1
ATOM 825 C CA . VAL A 1 101 ? -21.787 3.436 15.987 1.00 87.31 101 VAL A CA 1
ATOM 826 C C . VAL A 1 101 ? -20.996 3.137 14.712 1.00 87.31 101 VAL A C 1
ATOM 828 O O . VAL A 1 101 ? -19.786 2.886 14.771 1.00 87.31 101 VAL A O 1
ATOM 831 N N . SER A 1 102 ? -21.669 3.139 13.557 1.00 86.75 102 SER A N 1
ATOM 832 C CA . SER A 1 102 ? -21.017 3.021 12.255 1.00 86.75 102 SER A CA 1
ATOM 833 C C . SER A 1 102 ? -20.088 4.208 12.017 1.00 86.75 102 SER A C 1
ATOM 835 O O . SER A 1 102 ? -20.309 5.309 12.530 1.00 86.75 102 SER A O 1
ATOM 837 N N . ARG A 1 103 ? -19.014 3.988 11.258 1.00 84.94 103 ARG A N 1
ATOM 838 C CA . ARG A 1 103 ? -17.980 5.007 11.043 1.00 84.94 103 ARG A CA 1
ATOM 839 C C . ARG A 1 103 ? -17.919 5.538 9.623 1.00 84.94 103 ARG A C 1
ATOM 841 O O . ARG A 1 103 ? -18.551 5.020 8.707 1.00 84.94 103 ARG A O 1
ATOM 848 N N . LEU A 1 104 ? -17.179 6.636 9.487 1.00 82.12 104 LEU A N 1
ATOM 849 C CA . LEU A 1 104 ? -17.072 7.398 8.255 1.00 82.12 104 LEU A CA 1
ATOM 850 C C . LEU A 1 104 ? -16.271 6.635 7.200 1.00 82.12 104 LEU A C 1
ATOM 852 O O . LEU A 1 104 ? -15.289 5.948 7.494 1.00 82.12 104 LEU A O 1
ATOM 856 N N . ASN A 1 105 ? -16.681 6.818 5.948 1.00 83.38 105 ASN A N 1
ATOM 857 C CA . ASN A 1 105 ? -15.906 6.397 4.792 1.00 83.38 105 ASN A CA 1
ATOM 858 C C . ASN A 1 105 ? -14.559 7.132 4.763 1.00 83.38 105 ASN A C 1
ATOM 860 O O . ASN A 1 105 ? -14.462 8.302 5.147 1.00 83.38 105 ASN A O 1
ATOM 864 N N . GLY A 1 106 ? -13.532 6.464 4.245 1.00 73.88 106 GLY A N 1
ATOM 865 C CA . GLY A 1 106 ? -12.285 7.107 3.869 1.00 73.88 106 GLY A CA 1
ATOM 866 C C . GLY A 1 106 ? -12.582 8.197 2.844 1.00 73.88 106 GLY A C 1
ATOM 867 O O . GLY A 1 106 ? -13.140 7.932 1.781 1.00 73.88 106 GLY A O 1
ATOM 868 N N . GLN A 1 107 ? -12.226 9.437 3.166 1.00 74.94 107 GLN A N 1
ATOM 869 C CA . GLN A 1 107 ? -12.322 10.541 2.217 1.00 74.94 107 GLN A CA 1
ATOM 870 C C . GLN A 1 107 ? -11.141 10.505 1.222 1.00 74.94 107 GLN A C 1
ATOM 872 O O . GLN A 1 107 ? -10.100 9.909 1.506 1.00 74.94 107 GLN A O 1
ATOM 877 N N . PRO A 1 108 ? -11.252 11.151 0.055 1.00 61.94 108 PRO A N 1
ATOM 878 C CA . PRO A 1 108 ? -12.497 11.573 -0.582 1.00 61.94 108 PRO A CA 1
ATOM 879 C C . PRO A 1 108 ? -13.308 10.364 -1.080 1.00 61.94 108 PRO A C 1
ATOM 881 O O . PRO A 1 108 ? -12.745 9.395 -1.582 1.00 61.94 108 PRO A O 1
ATOM 884 N N . GLU A 1 109 ? -14.637 10.436 -0.985 1.00 68.31 109 GLU A N 1
ATOM 885 C CA . GLU A 1 109 ? -15.526 9.372 -1.494 1.00 68.31 109 GLU A CA 1
ATOM 886 C C . GLU A 1 109 ? -15.498 9.245 -3.021 1.00 68.31 109 GLU A C 1
ATOM 888 O O . GLU A 1 109 ? -15.834 8.197 -3.559 1.00 68.31 109 GLU A O 1
ATOM 893 N N . ASN A 1 110 ? -15.076 10.293 -3.729 1.00 80.81 110 ASN A N 1
ATOM 894 C CA . ASN A 1 110 ? -14.934 10.276 -5.178 1.00 80.81 110 ASN A CA 1
ATOM 895 C C . ASN A 1 110 ? -13.500 9.955 -5.585 1.00 80.81 110 ASN A C 1
ATOM 897 O O . ASN A 1 110 ? -12.542 10.382 -4.935 1.00 80.81 110 ASN A O 1
ATOM 901 N N . LYS A 1 111 ? -13.359 9.259 -6.717 1.00 81.44 111 LYS A N 1
ATOM 902 C CA . LYS A 1 111 ? -12.055 8.986 -7.315 1.00 81.44 111 LYS A CA 1
ATOM 903 C C . LYS A 1 111 ? -11.293 10.303 -7.540 1.00 81.44 111 LYS A C 1
ATOM 905 O O . LYS A 1 111 ? -11.835 11.190 -8.205 1.00 81.44 111 LYS A O 1
ATOM 910 N N . PRO A 1 112 ? -10.066 10.454 -7.006 1.00 85.06 112 PRO A N 1
ATOM 911 C CA . PRO A 1 112 ? -9.288 11.666 -7.213 1.00 85.06 112 PRO A CA 1
ATOM 912 C C . PRO A 1 112 ? -8.971 11.853 -8.700 1.00 85.06 112 PRO A C 1
ATOM 914 O O . PRO A 1 112 ? -8.880 10.878 -9.453 1.00 85.06 112 PRO A O 1
ATOM 917 N N . SER A 1 113 ? -8.759 13.100 -9.125 1.00 90.56 113 SER A N 1
ATOM 918 C CA . SER A 1 113 ? -8.264 13.376 -10.476 1.00 90.56 113 SER A CA 1
ATOM 919 C C . SER A 1 113 ? -6.935 12.658 -10.709 1.00 90.56 113 SER A C 1
ATOM 921 O O . SER A 1 113 ? -6.137 12.501 -9.789 1.00 90.56 113 SER A O 1
ATOM 923 N N . LYS A 1 114 ? -6.694 12.215 -11.944 1.00 92.38 114 LYS A N 1
ATOM 924 C CA . LYS A 1 114 ? -5.445 11.560 -12.351 1.00 92.38 114 LYS A CA 1
ATOM 925 C C . LYS A 1 114 ? -4.217 12.372 -11.916 1.00 92.38 114 LYS A C 1
ATOM 927 O O . LYS A 1 114 ? -4.231 13.601 -11.996 1.00 92.38 114 LYS A O 1
ATOM 932 N N . ALA A 1 115 ? -3.168 11.689 -11.458 1.00 91.75 115 ALA A N 1
ATOM 933 C CA . ALA A 1 115 ? -1.905 12.326 -11.102 1.00 91.75 115 ALA A CA 1
ATOM 934 C C . ALA A 1 115 ? -1.264 13.021 -12.318 1.00 91.75 115 ALA A C 1
ATOM 936 O O . ALA A 1 115 ? -1.574 12.714 -13.469 1.00 91.75 115 ALA A O 1
ATOM 937 N N . GLU A 1 116 ? -0.373 13.983 -12.063 1.00 91.50 116 GLU A N 1
ATOM 938 C CA . GLU A 1 116 ? 0.236 14.776 -13.135 1.00 91.50 116 GLU A CA 1
ATOM 939 C C . GLU A 1 116 ? 0.992 13.888 -14.130 1.00 91.50 116 GLU A C 1
ATOM 941 O O . GLU A 1 116 ? 1.820 13.058 -13.742 1.00 91.50 116 GLU A O 1
ATOM 946 N N . ASN A 1 117 ? 0.727 14.104 -15.418 1.00 91.25 117 ASN A N 1
ATOM 947 C CA . ASN A 1 117 ? 1.519 13.522 -16.493 1.00 91.25 117 ASN A CA 1
ATOM 948 C C . ASN A 1 117 ? 2.950 14.086 -16.464 1.00 91.25 117 ASN A C 1
ATOM 950 O O . ASN A 1 117 ? 3.189 15.170 -15.917 1.00 91.25 117 ASN A O 1
ATOM 954 N N . GLY A 1 118 ? 3.882 13.374 -17.095 1.00 85.94 118 GLY A N 1
ATOM 955 C CA . GLY A 1 118 ? 5.201 13.924 -17.392 1.00 85.94 118 GLY A CA 1
ATOM 956 C C . GLY A 1 118 ? 5.076 15.215 -18.211 1.00 85.94 118 GLY A C 1
ATOM 957 O O . GLY A 1 118 ? 4.118 15.399 -18.968 1.00 85.94 118 GLY A O 1
ATOM 958 N N . LYS A 1 119 ? 6.015 16.141 -18.019 1.00 82.38 119 LYS A N 1
ATOM 959 C CA . LYS A 1 119 ? 5.939 17.507 -18.560 1.00 82.38 119 LYS A CA 1
ATOM 960 C C . LYS A 1 119 ? 6.866 17.747 -19.741 1.00 82.38 119 LYS A C 1
ATOM 962 O O . LYS A 1 119 ? 6.577 18.629 -20.543 1.00 82.38 119 LYS A O 1
ATOM 967 N N . GLN A 1 120 ? 7.960 16.999 -19.854 1.00 78.06 120 GLN A N 1
ATOM 968 C CA . GLN A 1 120 ? 8.971 17.274 -20.867 1.00 78.06 120 GLN A CA 1
ATOM 969 C C . GLN A 1 120 ? 9.683 16.002 -21.325 1.00 78.06 120 GLN A C 1
ATOM 971 O O . GLN A 1 120 ? 9.851 15.052 -20.561 1.00 78.06 120 GLN A O 1
ATOM 976 N N . TYR A 1 121 ? 10.106 16.015 -22.585 1.00 66.12 121 TYR A N 1
ATOM 977 C CA . TYR A 1 121 ? 11.069 15.072 -23.134 1.00 66.12 121 TYR A CA 1
ATOM 978 C C . TYR A 1 121 ? 12.442 15.316 -22.471 1.00 66.12 121 TYR A C 1
ATOM 980 O O . TYR A 1 121 ? 12.804 16.467 -22.233 1.00 66.12 121 TYR A O 1
ATOM 988 N N . GLY A 1 122 ? 13.204 14.265 -22.144 1.00 62.31 122 GLY A N 1
ATOM 989 C CA . GLY A 1 122 ? 14.563 14.408 -21.584 1.00 62.31 122 GLY A CA 1
ATOM 990 C C . GLY A 1 122 ? 14.788 13.827 -20.178 1.00 62.31 122 GLY A C 1
ATOM 991 O O . GLY A 1 122 ? 14.084 12.911 -19.750 1.00 62.31 122 GLY A O 1
ATOM 992 N N . THR A 1 123 ? 15.854 14.273 -19.501 1.00 46.47 123 THR A N 1
ATOM 993 C CA . THR A 1 123 ? 16.544 13.538 -18.423 1.00 46.47 123 THR A CA 1
ATOM 994 C C . THR A 1 123 ? 15.719 13.276 -17.145 1.00 46.47 123 THR A C 1
ATOM 996 O O . THR A 1 123 ? 15.271 14.162 -16.427 1.00 46.47 123 THR A O 1
ATOM 999 N N . GLU A 1 124 ? 15.571 11.972 -16.900 1.00 63.09 124 GLU A N 1
ATOM 1000 C CA . GLU A 1 124 ? 15.334 11.156 -15.693 1.00 63.09 124 GLU A CA 1
ATOM 1001 C C . GLU A 1 124 ? 14.250 11.455 -14.635 1.00 63.09 124 GLU A C 1
ATOM 1003 O O . GLU A 1 124 ? 13.822 10.482 -14.009 1.00 63.09 124 GLU A O 1
ATOM 1008 N N . SER A 1 125 ? 13.675 12.654 -14.477 1.00 59.06 125 SER A N 1
ATOM 1009 C CA . SER A 1 125 ? 12.533 12.835 -13.540 1.00 59.06 125 SER A CA 1
ATOM 1010 C C . SER A 1 125 ? 11.239 13.301 -14.193 1.00 59.06 125 SER A C 1
ATOM 1012 O O . SER A 1 125 ? 10.169 12.785 -13.866 1.00 59.06 125 SER A O 1
ATOM 1014 N N . ASP A 1 126 ? 11.324 14.219 -15.152 1.00 72.56 126 ASP A N 1
ATOM 1015 C CA . ASP A 1 126 ? 10.154 14.998 -15.577 1.00 72.56 126 ASP A CA 1
ATOM 1016 C C . ASP A 1 126 ? 9.407 14.393 -16.771 1.00 72.56 126 ASP A C 1
ATOM 1018 O O . ASP A 1 126 ? 8.303 14.831 -17.102 1.00 72.56 126 ASP A O 1
ATOM 1022 N N . LYS A 1 127 ? 9.967 13.342 -17.382 1.00 78.31 127 LYS A N 1
ATOM 1023 C CA . LYS A 1 127 ? 9.299 12.556 -18.430 1.00 78.31 127 LYS A CA 1
ATOM 1024 C C . LYS A 1 127 ? 8.291 11.548 -17.880 1.00 78.31 127 LYS A C 1
ATOM 1026 O O . LYS A 1 127 ? 7.351 11.175 -18.581 1.00 78.31 127 LYS A O 1
ATOM 1031 N N . ASN A 1 128 ? 8.484 11.093 -16.641 1.00 85.25 128 ASN A N 1
ATOM 1032 C CA . ASN A 1 128 ? 7.639 10.076 -16.027 1.00 85.25 128 ASN A CA 1
ATOM 1033 C C . ASN A 1 128 ? 6.360 10.710 -15.476 1.00 85.25 128 ASN A C 1
ATOM 1035 O O . ASN A 1 128 ? 6.397 11.763 -14.840 1.00 85.25 128 ASN A O 1
ATOM 1039 N N . GLY A 1 129 ? 5.229 10.036 -15.657 1.00 88.62 129 GLY A N 1
ATOM 1040 C CA . GLY A 1 129 ? 4.006 10.400 -14.961 1.00 88.62 129 GLY A CA 1
ATOM 1041 C C . GLY A 1 129 ? 4.143 10.167 -13.458 1.00 88.62 129 GLY A C 1
ATOM 1042 O O . GLY A 1 129 ? 4.724 9.171 -13.013 1.00 88.62 129 GLY A O 1
ATOM 1043 N N . LYS A 1 130 ? 3.599 11.080 -12.649 1.00 90.00 130 LYS A N 1
ATOM 1044 C CA . LYS A 1 130 ? 3.628 10.946 -11.189 1.00 90.00 130 LYS A CA 1
ATOM 1045 C C . LYS A 1 130 ? 2.802 9.742 -10.743 1.00 90.00 130 LYS A C 1
ATOM 1047 O O . LYS A 1 130 ? 1.761 9.427 -11.321 1.00 90.00 130 LYS A O 1
ATOM 1052 N N . HIS A 1 131 ? 3.257 9.079 -9.684 1.00 90.94 131 HIS A N 1
ATOM 1053 C CA . HIS A 1 131 ? 2.477 8.034 -9.029 1.00 90.94 131 HIS A CA 1
ATOM 1054 C C . HIS A 1 131 ? 1.175 8.602 -8.463 1.00 90.94 131 HIS A C 1
ATOM 1056 O O . HIS A 1 131 ? 1.171 9.688 -7.882 1.00 90.94 131 HIS A O 1
ATOM 1062 N N . GLY A 1 132 ? 0.093 7.843 -8.608 1.00 90.38 132 GLY A N 1
ATOM 1063 C CA . GLY A 1 132 ? -1.153 8.116 -7.918 1.00 90.38 132 GLY A CA 1
ATOM 1064 C C . GLY A 1 132 ? -0.986 7.953 -6.410 1.00 90.38 132 GLY A C 1
ATOM 1065 O O . GLY A 1 132 ? -0.298 7.046 -5.935 1.00 90.38 132 GLY A O 1
ATOM 1066 N N . GLN A 1 133 ? -1.608 8.844 -5.647 1.00 89.06 133 GLN A N 1
ATOM 1067 C CA . GLN A 1 133 ? -1.730 8.713 -4.201 1.00 89.06 133 GLN A CA 1
ATOM 1068 C C . GLN A 1 133 ? -2.645 7.539 -3.831 1.00 89.06 133 GLN A C 1
ATOM 1070 O O . GLN A 1 133 ? -3.650 7.272 -4.494 1.00 89.06 133 GLN A O 1
ATOM 1075 N N . ASN A 1 134 ? -2.295 6.841 -2.752 1.00 88.38 134 ASN A N 1
ATOM 1076 C CA . ASN A 1 134 ? -3.146 5.794 -2.196 1.00 88.38 134 ASN A CA 1
ATOM 1077 C C . ASN A 1 134 ? -4.420 6.400 -1.591 1.00 88.38 134 ASN A C 1
ATOM 1079 O O . ASN A 1 134 ? -4.382 7.495 -1.028 1.00 88.38 134 ASN A O 1
ATOM 1083 N N . GLY A 1 135 ? -5.514 5.646 -1.652 1.00 86.38 135 GLY A N 1
ATOM 1084 C CA . GLY A 1 135 ? -6.742 5.952 -0.938 1.00 86.38 135 GLY A CA 1
ATOM 1085 C C . GLY A 1 135 ? -6.566 5.843 0.579 1.00 86.38 135 GLY A C 1
ATOM 1086 O O . GLY A 1 135 ? -5.735 5.086 1.091 1.00 86.38 135 GLY A O 1
ATOM 1087 N N . MET A 1 136 ? -7.364 6.613 1.312 1.00 85.44 136 MET A N 1
ATOM 1088 C CA . MET A 1 136 ? -7.437 6.576 2.768 1.00 85.44 136 MET A CA 1
ATOM 1089 C C . MET A 1 136 ? -8.280 5.389 3.227 1.00 85.44 136 MET A C 1
ATOM 1091 O O . MET A 1 136 ? -9.301 5.057 2.624 1.00 85.44 136 MET A O 1
ATOM 1095 N N . LYS A 1 137 ? -7.863 4.758 4.324 1.00 84.81 137 LYS A N 1
ATOM 1096 C CA . LYS A 1 137 ? -8.599 3.643 4.923 1.00 84.81 137 LYS A CA 1
ATOM 1097 C C . LYS A 1 137 ? -9.960 4.102 5.446 1.00 84.81 137 LYS A C 1
ATOM 1099 O O . LYS A 1 137 ? -10.076 5.212 5.964 1.00 84.81 137 LYS A O 1
ATOM 1104 N N . GLY A 1 138 ? -10.950 3.223 5.350 1.00 86.75 138 GLY A N 1
ATOM 1105 C CA . GLY A 1 138 ? -12.210 3.378 6.063 1.00 86.75 138 GLY A CA 1
ATOM 1106 C C . GLY A 1 138 ? -12.022 3.145 7.561 1.00 86.75 138 GLY A C 1
ATOM 1107 O O . GLY A 1 138 ? -11.172 2.357 7.985 1.00 86.75 138 GLY A O 1
ATOM 1108 N N . GLU A 1 139 ? -12.801 3.838 8.383 1.00 84.69 139 GLU A N 1
ATOM 1109 C CA . GLU A 1 139 ? -12.759 3.655 9.832 1.00 84.69 139 GLU A CA 1
ATOM 1110 C C . GLU A 1 139 ? -13.555 2.412 10.256 1.00 84.69 139 GLU A C 1
ATOM 1112 O O . GLU A 1 139 ? -14.666 2.185 9.785 1.00 84.69 139 GLU A O 1
ATOM 1117 N N . SER A 1 140 ? -13.022 1.600 11.173 1.00 85.50 140 SER A N 1
ATOM 1118 C CA . SER A 1 140 ? -13.776 0.465 11.726 1.00 85.50 140 SER A CA 1
ATOM 1119 C C . SER A 1 140 ? -14.941 0.924 12.599 1.00 85.50 140 SER A C 1
ATOM 1121 O O . SER A 1 140 ? -14.750 1.804 13.442 1.00 85.50 140 SER A O 1
ATOM 1123 N N . GLY A 1 141 ? -16.093 0.265 12.460 1.00 86.06 141 GLY A N 1
ATOM 1124 C CA . GLY A 1 141 ? -17.278 0.458 13.290 1.00 86.06 141 GLY A CA 1
ATOM 1125 C C . GLY A 1 141 ? -16.994 0.295 14.786 1.00 86.06 141 GLY A C 1
ATOM 1126 O O . GLY A 1 141 ? -16.039 -0.371 15.194 1.00 86.06 141 GLY A O 1
ATOM 1127 N N . GLY A 1 142 ? -17.801 0.952 15.616 1.00 86.00 142 GLY A N 1
ATOM 1128 C CA . GLY A 1 142 ? -17.696 0.840 17.067 1.00 86.00 142 GLY A CA 1
ATOM 1129 C C . GLY A 1 142 ? -18.254 -0.472 17.616 1.00 86.00 142 GLY A C 1
ATOM 1130 O O . GLY A 1 142 ? -19.145 -1.070 17.019 1.00 86.00 142 GLY A O 1
ATOM 1131 N N . ASN A 1 143 ? -17.755 -0.905 18.772 1.00 87.56 143 ASN A N 1
ATOM 1132 C CA . ASN A 1 143 ? -18.251 -2.113 19.436 1.00 87.56 143 ASN A CA 1
ATOM 1133 C C . ASN A 1 143 ? -19.415 -1.776 20.372 1.00 87.56 143 ASN A C 1
ATOM 1135 O O . ASN A 1 143 ? -19.411 -0.730 21.029 1.00 87.56 143 ASN A O 1
ATOM 1139 N N . ILE A 1 144 ? -20.390 -2.677 20.479 1.00 89.25 144 ILE A N 1
ATOM 1140 C CA . ILE A 1 144 ? -21.514 -2.546 21.409 1.00 89.25 144 ILE A CA 1
ATOM 1141 C C . ILE A 1 144 ? -21.636 -3.813 22.242 1.00 89.25 144 ILE A C 1
ATOM 1143 O O . ILE A 1 144 ? -21.762 -4.914 21.709 1.00 89.25 144 ILE A O 1
ATOM 1147 N N . THR A 1 145 ? -21.642 -3.642 23.562 1.00 88.88 145 THR A N 1
ATOM 1148 C CA . THR A 1 145 ? -21.924 -4.721 24.510 1.00 88.88 145 THR A CA 1
ATOM 1149 C C . THR A 1 145 ? -23.135 -4.362 25.360 1.00 88.88 145 THR A C 1
ATOM 1151 O O . THR A 1 145 ? -23.173 -3.303 25.980 1.00 88.88 145 THR A O 1
ATOM 1154 N N . ILE A 1 146 ? -24.124 -5.248 25.400 1.00 90.00 146 ILE A N 1
ATOM 1155 C CA . ILE A 1 146 ? -25.309 -5.143 26.252 1.00 90.00 146 ILE A CA 1
ATOM 1156 C C . ILE A 1 146 ? -25.285 -6.312 27.226 1.00 90.00 146 ILE A C 1
ATOM 1158 O O . ILE A 1 146 ? -25.173 -7.458 26.798 1.00 90.00 146 ILE A O 1
ATOM 1162 N N . ILE A 1 147 ? -25.399 -6.029 28.520 1.00 86.38 147 ILE A N 1
ATOM 1163 C CA . ILE A 1 147 ? -25.464 -7.033 29.578 1.00 86.38 147 ILE A CA 1
ATOM 1164 C C . ILE A 1 147 ? -26.667 -6.722 30.463 1.00 86.38 147 ILE A C 1
ATOM 1166 O O . ILE A 1 147 ? -26.744 -5.641 31.044 1.00 86.38 147 ILE A O 1
ATOM 1170 N N . CYS A 1 148 ? -27.622 -7.640 30.528 1.00 85.94 148 CYS A N 1
ATOM 1171 C CA . CYS A 1 148 ? -28.841 -7.509 31.329 1.00 85.94 148 CYS A CA 1
ATOM 1172 C C . CYS A 1 148 ? -29.432 -8.886 31.626 1.00 85.94 148 CYS A C 1
ATOM 1174 O O . CYS A 1 148 ? -29.026 -9.859 31.005 1.00 85.94 148 CYS A O 1
ATOM 1176 N N . GLU A 1 149 ? -30.375 -9.014 32.558 1.00 84.25 149 GLU A N 1
ATOM 1177 C CA . GLU A 1 149 ? -31.065 -10.297 32.734 1.00 84.25 149 GLU A CA 1
ATOM 1178 C C . GLU A 1 149 ? -32.098 -10.515 31.636 1.00 84.25 149 GLU A C 1
ATOM 1180 O O . GLU A 1 149 ? -32.128 -11.584 31.019 1.00 84.25 149 GLU A O 1
ATOM 1185 N N . THR A 1 150 ? -32.920 -9.493 31.375 1.00 85.81 150 THR A N 1
ATOM 1186 C CA . THR A 1 150 ? -33.954 -9.534 30.342 1.00 85.81 150 THR A CA 1
ATOM 1187 C C . THR A 1 150 ? -33.987 -8.254 29.505 1.00 85.81 150 THR A C 1
ATOM 1189 O O . THR A 1 150 ? -33.633 -7.165 29.962 1.00 85.81 150 THR A O 1
ATOM 1192 N N . VAL A 1 151 ? -34.421 -8.394 28.250 1.00 89.81 151 VAL A N 1
ATOM 1193 C CA . VAL A 1 151 ? -34.693 -7.270 27.347 1.00 89.81 151 VAL A CA 1
ATOM 1194 C C . VAL A 1 151 ? -36.180 -7.265 27.038 1.00 89.81 151 VAL A C 1
ATOM 1196 O O . VAL A 1 151 ? -36.698 -8.175 26.390 1.00 89.81 151 VAL A O 1
ATOM 1199 N N . GLU A 1 152 ? -36.863 -6.216 27.463 1.00 88.75 152 GLU A N 1
ATOM 1200 C CA . GLU A 1 152 ? -38.274 -6.009 27.177 1.00 88.75 152 GLU A CA 1
ATOM 1201 C C . GLU A 1 152 ? -38.427 -5.153 25.916 1.00 88.75 152 GLU A C 1
ATOM 1203 O O . GLU A 1 152 ? -37.775 -4.118 25.754 1.00 88.75 152 GLU A O 1
ATOM 1208 N N . ASN A 1 153 ? -39.306 -5.588 25.008 1.00 90.19 153 ASN A N 1
ATOM 1209 C CA . ASN A 1 153 ? -39.568 -4.928 23.723 1.00 90.19 153 ASN A CA 1
ATOM 1210 C C . ASN A 1 153 ? -38.335 -4.789 22.809 1.00 90.19 153 ASN A C 1
ATOM 1212 O O . ASN A 1 153 ? -38.235 -3.845 22.028 1.00 90.19 153 ASN A O 1
ATOM 1216 N N . GLY A 1 154 ? -37.409 -5.751 22.838 1.00 89.69 154 GLY A N 1
ATOM 1217 C CA . GLY A 1 154 ? -36.162 -5.661 22.069 1.00 89.69 154 GLY A CA 1
ATOM 1218 C C . GLY A 1 154 ? -36.307 -5.539 20.549 1.00 89.69 154 GLY A C 1
ATOM 1219 O O . GLY A 1 154 ? -35.434 -4.960 19.909 1.00 89.69 154 GLY A O 1
ATOM 1220 N N . HIS A 1 155 ? -37.447 -5.943 19.976 1.00 91.94 155 HIS A N 1
ATOM 1221 C CA . HIS A 1 155 ? -37.775 -5.734 18.556 1.00 91.94 155 HIS A CA 1
ATOM 1222 C C . HIS A 1 155 ? -37.848 -4.252 18.155 1.00 91.94 155 HIS A C 1
ATOM 1224 O O . HIS A 1 155 ? -37.774 -3.921 16.970 1.00 91.94 155 HIS A O 1
ATOM 1230 N N . ASN A 1 156 ? -37.976 -3.355 19.134 1.00 92.12 156 ASN A N 1
ATOM 1231 C CA . ASN A 1 156 ? -37.928 -1.917 18.929 1.00 92.12 156 ASN A CA 1
ATOM 1232 C C . ASN A 1 156 ? -36.494 -1.369 18.847 1.00 92.12 156 ASN A C 1
ATOM 1234 O O . ASN A 1 156 ? -36.326 -0.210 18.484 1.00 92.12 156 ASN A O 1
ATOM 1238 N N . LEU A 1 157 ? -35.453 -2.151 19.137 1.00 92.62 157 LEU A N 1
ATOM 1239 C CA . LEU A 1 157 ? -34.063 -1.700 19.056 1.00 92.62 157 LEU A CA 1
ATOM 1240 C C . LEU A 1 157 ? -33.363 -2.245 17.805 1.00 92.62 157 LEU A C 1
ATOM 1242 O O . LEU A 1 157 ? -33.370 -3.446 17.532 1.00 92.62 157 LEU A O 1
ATOM 1246 N N . GLU A 1 158 ? -32.720 -1.344 17.065 1.00 93.75 158 GLU A N 1
ATOM 1247 C CA . GLU A 1 158 ? -31.790 -1.652 15.980 1.00 93.75 158 GLU A CA 1
ATOM 1248 C C . GLU A 1 158 ? -30.379 -1.174 16.349 1.00 93.75 158 GLU A C 1
ATOM 1250 O O . GLU A 1 158 ? -30.188 -0.036 16.771 1.00 93.75 158 GLU A O 1
ATOM 1255 N N . ILE A 1 159 ? -29.383 -2.040 16.191 1.00 92.38 159 ILE A N 1
ATOM 1256 C CA . ILE A 1 159 ? -27.976 -1.738 16.469 1.00 92.38 159 ILE A CA 1
ATOM 1257 C C . ILE A 1 159 ? -27.182 -1.813 15.167 1.00 92.38 159 ILE A C 1
ATOM 1259 O O . ILE A 1 159 ? -27.250 -2.828 14.471 1.00 92.38 159 ILE A O 1
ATOM 1263 N N . LYS A 1 160 ? -26.416 -0.763 14.853 1.00 92.56 160 LYS A N 1
ATOM 1264 C CA . LYS A 1 160 ? -25.554 -0.684 13.666 1.00 92.56 160 LYS A CA 1
ATOM 1265 C C . LYS A 1 160 ? -24.103 -0.414 14.054 1.00 92.56 160 LYS A C 1
ATOM 1267 O O . LYS A 1 160 ? -23.820 0.556 14.752 1.00 92.56 160 LYS A O 1
ATOM 1272 N N . THR A 1 161 ? -23.194 -1.256 13.575 1.00 91.69 161 THR A N 1
ATOM 1273 C CA . THR A 1 161 ? -21.746 -1.176 13.830 1.00 91.69 161 THR A CA 1
ATOM 1274 C C . THR A 1 161 ? -20.945 -1.236 12.526 1.00 91.69 161 THR A C 1
ATOM 1276 O O . THR A 1 161 ? -19.873 -1.835 12.469 1.00 91.69 161 THR A O 1
ATOM 1279 N N . ASN A 1 162 ? -21.455 -0.652 11.440 1.00 91.25 162 ASN A N 1
ATOM 1280 C CA . ASN A 1 162 ? -20.856 -0.837 10.120 1.00 91.25 162 ASN A CA 1
ATOM 1281 C C . ASN A 1 162 ? -19.498 -0.121 10.000 1.00 91.25 162 ASN A C 1
ATOM 1283 O O . ASN A 1 162 ? -19.317 1.003 10.481 1.00 91.25 162 ASN A O 1
ATOM 1287 N N . GLY A 1 163 ? -18.543 -0.769 9.335 1.00 89.69 163 GLY A N 1
ATOM 1288 C CA . GLY A 1 163 ? -17.274 -0.147 8.968 1.00 89.69 163 GLY A CA 1
ATOM 1289 C C . GLY A 1 163 ? -17.442 0.838 7.810 1.00 89.69 163 GLY A C 1
ATOM 1290 O O . GLY A 1 163 ? -18.291 0.652 6.940 1.00 89.69 163 GLY A O 1
ATOM 1291 N N . GLY A 1 164 ? -16.628 1.890 7.790 1.00 89.69 164 GLY A N 1
ATOM 1292 C CA . GLY A 1 164 ? -16.581 2.836 6.679 1.00 89.69 164 GLY A CA 1
ATOM 1293 C C . GLY A 1 164 ? -15.932 2.225 5.437 1.00 89.69 164 GLY A C 1
ATOM 1294 O O . GLY A 1 164 ? -15.010 1.415 5.534 1.00 89.69 164 GLY A O 1
ATOM 1295 N N . ASN A 1 165 ? -16.366 2.636 4.249 1.00 89.94 165 ASN A N 1
ATOM 1296 C CA . ASN A 1 165 ? -15.733 2.231 2.992 1.00 89.94 165 ASN A CA 1
ATOM 1297 C C . ASN A 1 165 ? -14.307 2.788 2.893 1.00 89.94 165 ASN A C 1
ATOM 1299 O O . ASN A 1 165 ? -14.036 3.891 3.364 1.00 89.94 165 ASN A O 1
ATOM 1303 N N . GLY A 1 166 ? -13.396 2.062 2.250 1.00 89.38 166 GLY A N 1
ATOM 1304 C CA . GLY A 1 166 ? -12.086 2.612 1.892 1.00 89.38 166 GLY A CA 1
ATOM 1305 C C . GLY A 1 166 ? -12.197 3.584 0.715 1.00 89.38 166 GLY A C 1
ATOM 1306 O O . GLY A 1 166 ? -13.068 3.407 -0.135 1.00 89.38 166 GLY A O 1
ATOM 1307 N N . SER A 1 167 ? -11.337 4.602 0.638 1.00 89.06 167 SER A N 1
ATOM 1308 C CA . SER A 1 167 ? -11.375 5.587 -0.453 1.00 89.06 167 SER A CA 1
ATOM 1309 C C . SER A 1 167 ? -10.679 5.086 -1.724 1.00 89.06 167 SER A C 1
ATOM 1311 O O . SER A 1 167 ? -9.911 4.122 -1.698 1.00 89.06 167 SER A O 1
ATOM 1313 N N . TYR A 1 168 ? -10.964 5.702 -2.867 1.00 90.06 168 TYR A N 1
ATOM 1314 C CA . TYR A 1 168 ? -10.379 5.300 -4.148 1.00 90.06 168 TYR A CA 1
ATOM 1315 C C . TYR A 1 168 ? -8.881 5.610 -4.227 1.00 90.06 168 TYR A C 1
ATOM 1317 O O . TYR A 1 168 ? -8.424 6.663 -3.784 1.00 90.06 168 TYR A O 1
ATOM 1325 N N . GLY A 1 169 ? -8.129 4.724 -4.880 1.00 90.88 169 GLY A N 1
ATOM 1326 C CA . GLY A 1 169 ? -6.769 5.036 -5.307 1.00 90.88 169 GLY A CA 1
ATOM 1327 C C . GLY A 1 169 ? -6.772 6.036 -6.467 1.00 90.88 169 GLY A C 1
ATOM 1328 O O . GLY A 1 169 ? -7.617 5.964 -7.364 1.00 90.88 169 GLY A O 1
ATOM 1329 N N . GLN A 1 170 ? -5.829 6.976 -6.468 1.00 93.44 170 GLN A N 1
ATOM 1330 C CA . GLN A 1 170 ? -5.654 7.919 -7.573 1.00 93.44 170 GLN A CA 1
ATOM 1331 C C . GLN A 1 170 ? -4.997 7.225 -8.775 1.00 93.44 170 GLN A C 1
ATOM 1333 O O . GLN A 1 170 ? -4.056 6.450 -8.608 1.00 93.44 170 GLN A O 1
ATOM 1338 N N . ASP A 1 171 ? -5.436 7.530 -9.997 1.00 93.75 171 ASP A N 1
ATOM 1339 C CA . ASP A 1 171 ? -4.761 7.048 -11.209 1.00 93.75 171 ASP A CA 1
ATOM 1340 C C . ASP A 1 171 ? -3.366 7.675 -11.350 1.00 93.75 171 ASP A C 1
ATOM 1342 O O . ASP A 1 171 ? -3.174 8.855 -11.052 1.00 93.75 171 ASP A O 1
ATOM 1346 N N . GLY A 1 172 ? -2.394 6.906 -11.836 1.00 93.88 172 GLY A N 1
ATOM 1347 C CA . GLY A 1 172 ? -1.066 7.431 -12.147 1.00 93.88 172 GLY A CA 1
ATOM 1348 C C . GLY A 1 172 ? -1.073 8.316 -13.397 1.00 93.88 172 GLY A C 1
ATOM 1349 O O . GLY A 1 172 ? -1.871 8.108 -14.313 1.00 93.88 172 GLY A O 1
ATOM 1350 N N . GLY A 1 173 ? -0.178 9.301 -13.452 1.00 94.06 173 GLY A N 1
ATOM 1351 C CA . GLY A 1 173 ? -0.002 10.163 -14.623 1.00 94.06 173 GLY A CA 1
ATOM 1352 C C . GLY A 1 173 ? 0.596 9.407 -15.808 1.00 94.06 173 GLY A C 1
ATOM 1353 O O . GLY A 1 173 ? 1.313 8.426 -15.620 1.00 94.06 173 GLY A O 1
ATOM 1354 N N . ASP A 1 174 ? 0.334 9.856 -17.033 1.00 93.06 174 ASP A N 1
ATOM 1355 C CA . ASP A 1 174 ? 0.967 9.295 -18.235 1.00 93.06 174 ASP A CA 1
ATOM 1356 C C . ASP A 1 174 ? 2.419 9.766 -18.360 1.00 93.06 174 ASP A C 1
ATOM 1358 O O . ASP A 1 174 ? 2.751 10.898 -17.998 1.00 93.06 174 ASP A O 1
ATOM 1362 N N . GLY A 1 175 ? 3.278 8.902 -18.895 1.00 90.31 175 GLY A N 1
ATOM 1363 C CA . GLY A 1 175 ? 4.596 9.302 -19.369 1.00 90.31 175 GLY A CA 1
ATOM 1364 C C . GLY A 1 175 ? 4.506 10.037 -20.707 1.00 90.31 175 GLY A C 1
ATOM 1365 O O . GLY A 1 175 ? 3.547 9.866 -21.460 1.00 90.31 175 GLY A O 1
ATOM 1366 N N . VAL A 1 176 ? 5.503 10.868 -20.998 1.00 89.94 176 VAL A N 1
ATOM 1367 C CA . VAL A 1 176 ? 5.632 11.556 -22.296 1.00 89.94 176 VAL A CA 1
ATOM 1368 C C . VAL A 1 176 ? 6.302 10.618 -23.303 1.00 89.94 176 VAL A C 1
ATOM 1370 O O . VAL A 1 176 ? 7.188 9.859 -22.920 1.00 89.94 176 VAL A O 1
ATOM 1373 N N . ASP A 1 177 ? 5.903 10.654 -24.575 1.00 87.44 177 ASP A N 1
ATOM 1374 C CA . ASP A 1 177 ? 6.602 9.928 -25.648 1.00 87.44 177 ASP A CA 1
ATOM 1375 C C . ASP A 1 177 ? 8.078 10.377 -25.747 1.00 87.44 177 ASP A C 1
ATOM 1377 O O . ASP A 1 177 ? 8.473 11.374 -25.159 1.00 87.44 177 ASP A O 1
ATOM 1381 N N . GLY A 1 178 ? 8.932 9.630 -26.435 1.00 84.81 178 GLY A N 1
ATOM 1382 C CA . GLY A 1 178 ? 10.318 10.009 -26.704 1.00 84.81 178 GLY A CA 1
ATOM 1383 C C . GLY A 1 178 ? 10.453 10.866 -27.964 1.00 84.81 178 GLY A C 1
ATOM 1384 O O . GLY A 1 178 ? 9.617 10.819 -28.866 1.00 84.81 178 GLY A O 1
ATOM 1385 N N . GLU A 1 179 ? 11.537 11.629 -28.055 1.00 85.56 179 GLU A N 1
ATOM 1386 C CA . GLU A 1 179 ? 11.880 12.432 -29.235 1.00 85.56 179 GLU A CA 1
ATOM 1387 C C . GLU A 1 179 ? 12.533 11.586 -30.330 1.00 85.56 179 GLU A C 1
ATOM 1389 O O . GLU A 1 179 ? 13.345 10.697 -30.055 1.00 85.56 179 GLU A O 1
ATOM 1394 N N . LYS A 1 180 ? 12.191 11.882 -31.592 1.00 85.62 180 LYS A N 1
ATOM 1395 C CA . LYS A 1 180 ? 12.830 11.263 -32.759 1.00 85.62 180 LYS A CA 1
ATOM 1396 C C . LYS A 1 180 ? 14.323 11.627 -32.777 1.00 85.62 180 LYS A C 1
ATOM 1398 O O . LYS A 1 180 ? 14.657 12.798 -32.626 1.00 85.62 180 LYS A O 1
ATOM 1403 N N . GLY A 1 181 ? 15.188 10.642 -33.014 1.00 86.12 181 GLY A N 1
ATOM 1404 C CA . GLY A 1 181 ? 16.614 10.880 -33.239 1.00 86.12 181 GLY A CA 1
ATOM 1405 C C . GLY A 1 181 ? 16.869 11.626 -34.553 1.00 86.12 181 GLY A C 1
ATOM 1406 O O . GLY A 1 181 ? 16.078 11.527 -35.500 1.00 86.12 181 GLY A O 1
ATOM 1407 N N . ALA A 1 182 ? 17.962 12.384 -34.617 1.00 88.44 182 ALA A N 1
ATOM 1408 C CA . ALA A 1 182 ? 18.364 13.093 -35.828 1.00 88.44 182 ALA A CA 1
ATOM 1409 C C . ALA A 1 182 ? 18.733 12.109 -36.952 1.00 88.44 182 ALA A C 1
ATOM 1411 O O . ALA A 1 182 ? 19.375 11.089 -36.709 1.00 88.44 182 ALA A O 1
ATOM 1412 N N . ASP A 1 183 ? 18.327 12.400 -38.189 1.00 90.06 183 ASP A N 1
ATOM 1413 C CA . ASP A 1 183 ? 18.710 11.582 -39.344 1.00 90.06 183 ASP A CA 1
ATOM 1414 C C . ASP A 1 183 ? 20.216 11.726 -39.629 1.00 90.06 183 ASP A C 1
ATOM 1416 O O . ASP A 1 183 ? 20.810 12.774 -39.376 1.00 90.06 183 ASP A O 1
ATOM 1420 N N . GLY A 1 184 ? 20.830 10.682 -40.185 1.00 88.06 184 GLY A N 1
ATOM 1421 C CA . GLY A 1 184 ? 22.235 10.708 -40.577 1.00 88.06 184 GLY A CA 1
ATOM 1422 C C . GLY A 1 184 ? 22.505 11.663 -41.745 1.00 88.06 184 GLY A C 1
ATOM 1423 O O . GLY A 1 184 ? 21.596 12.175 -42.410 1.00 88.06 184 GLY A O 1
ATOM 1424 N N . HIS A 1 185 ? 23.782 11.838 -42.060 1.00 91.88 185 HIS A N 1
ATOM 1425 C CA . HIS A 1 185 ? 24.283 12.690 -43.134 1.00 91.88 185 HIS A CA 1
ATOM 1426 C C . HIS A 1 185 ? 24.938 11.860 -44.241 1.00 91.88 185 HIS A C 1
ATOM 1428 O O . HIS A 1 185 ? 25.591 10.847 -43.986 1.00 91.88 185 HIS A O 1
ATOM 1434 N N . GLY A 1 186 ? 24.774 12.279 -45.494 1.00 90.88 186 GLY A N 1
ATOM 1435 C CA . GLY A 1 186 ? 25.444 11.664 -46.635 1.00 90.88 186 GLY A CA 1
ATOM 1436 C C . GLY A 1 186 ? 25.086 12.333 -47.955 1.00 90.88 186 GLY A C 1
ATOM 1437 O O . GLY A 1 186 ? 24.234 13.220 -47.986 1.00 90.88 186 GLY A O 1
ATOM 1438 N N . LEU A 1 187 ? 25.741 11.904 -49.034 1.00 91.94 187 LEU A N 1
ATOM 1439 C CA . LEU A 1 187 ? 25.522 12.443 -50.377 1.00 91.94 187 LEU A CA 1
ATOM 1440 C C . LEU A 1 187 ? 24.573 11.552 -51.174 1.00 91.94 187 LEU A C 1
ATOM 1442 O O . LEU A 1 187 ? 24.670 10.323 -51.130 1.00 91.94 187 LEU A O 1
ATOM 1446 N N . ASP A 1 188 ? 23.705 12.166 -51.974 1.00 92.25 188 ASP A N 1
ATOM 1447 C CA . ASP A 1 188 ? 23.054 11.433 -53.054 1.00 92.25 188 ASP A CA 1
ATOM 1448 C C . ASP A 1 188 ? 24.046 11.145 -54.200 1.00 92.25 188 ASP A C 1
ATOM 1450 O O . ASP A 1 188 ? 25.132 11.722 -54.296 1.00 92.25 188 ASP A O 1
ATOM 1454 N N . MET A 1 189 ? 23.685 10.221 -55.093 1.00 93.06 189 MET A N 1
ATOM 1455 C CA . MET A 1 189 ? 24.564 9.803 -56.190 1.00 93.06 189 MET A CA 1
ATOM 1456 C C . MET A 1 189 ? 24.891 10.942 -57.176 1.00 93.06 189 MET A C 1
ATOM 1458 O O . MET A 1 189 ? 25.965 10.949 -57.781 1.00 93.06 189 MET A O 1
ATOM 1462 N N . GLY A 1 190 ? 23.980 11.896 -57.374 1.00 93.38 190 GLY A N 1
ATOM 1463 C CA . GLY A 1 190 ? 24.199 13.039 -58.260 1.00 93.38 190 GLY A CA 1
ATOM 1464 C C . GLY A 1 190 ? 25.213 14.016 -57.672 1.00 93.38 190 GLY A C 1
ATOM 1465 O O . GLY A 1 190 ? 26.154 14.427 -58.356 1.00 93.38 190 GLY A O 1
ATOM 1466 N N . GLU A 1 191 ? 25.063 14.334 -56.389 1.00 93.94 191 GLU A N 1
ATOM 1467 C CA . GLU A 1 191 ? 26.010 15.148 -55.638 1.00 93.94 191 GLU A CA 1
ATOM 1468 C C . GLU A 1 191 ? 27.380 14.475 -55.547 1.00 93.94 191 GLU A C 1
ATOM 1470 O O . GLU A 1 191 ? 28.390 15.108 -55.860 1.00 93.94 191 GLU A O 1
ATOM 1475 N N . PHE A 1 192 ? 27.424 13.175 -55.246 1.00 95.69 192 PHE A N 1
ATOM 1476 C CA . PHE A 1 192 ? 28.667 12.407 -55.214 1.00 95.69 192 PHE A CA 1
ATOM 1477 C C . PHE A 1 192 ? 29.425 12.479 -56.546 1.00 95.69 192 PHE A C 1
ATOM 1479 O O . PHE A 1 192 ? 30.610 12.800 -56.555 1.00 95.69 192 PHE A O 1
ATOM 1486 N N . LYS A 1 193 ? 28.753 12.268 -57.687 1.00 94.44 193 LYS A N 1
ATOM 1487 C CA . LYS A 1 193 ? 29.377 12.356 -59.023 1.00 94.44 193 LYS A CA 1
ATOM 1488 C C . LYS A 1 193 ? 29.935 13.743 -59.341 1.00 94.44 193 LYS A C 1
ATOM 1490 O O . LYS A 1 193 ? 30.962 13.857 -60.009 1.00 94.44 193 LYS A O 1
ATOM 1495 N N . ARG A 1 194 ? 29.254 14.800 -58.890 1.00 93.88 194 ARG A N 1
ATOM 1496 C CA . ARG A 1 194 ? 29.678 16.194 -59.094 1.00 93.88 194 ARG A CA 1
ATOM 1497 C C . ARG A 1 194 ? 30.915 16.531 -58.260 1.00 93.88 194 ARG A C 1
ATOM 1499 O O . ARG A 1 194 ? 31.820 17.214 -58.758 1.00 93.88 194 ARG A O 1
ATOM 1506 N N . THR A 1 195 ? 30.936 16.060 -57.017 1.00 94.81 195 THR A N 1
ATOM 1507 C CA . THR A 1 195 ? 32.001 16.305 -56.037 1.00 94.81 195 THR A CA 1
ATOM 1508 C C . THR A 1 195 ? 33.237 15.451 -56.320 1.00 94.81 195 THR A C 1
ATOM 1510 O O . THR A 1 195 ? 34.345 15.980 -56.369 1.00 94.81 195 THR A O 1
ATOM 1513 N N . PHE A 1 196 ? 33.046 14.165 -56.620 1.00 95.56 196 PHE A N 1
ATOM 1514 C CA . PHE A 1 196 ? 34.103 13.180 -56.850 1.00 95.56 196 PHE A CA 1
ATOM 1515 C C . PHE A 1 196 ? 34.050 12.630 -58.286 1.00 95.56 196 PHE A C 1
ATOM 1517 O O . PHE A 1 196 ? 33.555 11.523 -58.516 1.00 95.56 196 PHE A O 1
ATOM 1524 N N . PRO A 1 197 ? 34.545 13.382 -59.288 1.00 94.50 197 PRO A N 1
ATOM 1525 C CA . PRO A 1 197 ? 34.578 12.894 -60.661 1.00 94.50 197 PRO A CA 1
ATOM 1526 C C . PRO A 1 197 ? 35.583 11.732 -60.829 1.00 94.50 197 PRO A C 1
ATOM 1528 O O . PRO A 1 197 ? 36.587 11.684 -60.119 1.00 94.50 197 PRO A O 1
ATOM 1531 N N . PRO A 1 198 ? 35.371 10.819 -61.793 1.00 94.06 198 PRO A N 1
ATOM 1532 C CA . PRO A 1 198 ? 36.267 9.690 -62.061 1.00 94.06 198 PRO A CA 1
ATOM 1533 C C . PRO A 1 198 ? 37.702 10.132 -62.355 1.00 94.06 198 PRO A C 1
ATOM 1535 O O . PRO A 1 198 ? 37.948 10.938 -63.257 1.00 94.06 198 PRO A O 1
ATOM 1538 N N . ALA A 1 199 ? 38.661 9.628 -61.583 1.00 93.19 199 ALA A N 1
ATOM 1539 C CA . ALA A 1 199 ? 40.040 10.099 -61.634 1.00 93.19 199 ALA A CA 1
ATOM 1540 C C . ALA A 1 199 ? 40.945 9.331 -62.616 1.00 93.19 199 ALA A C 1
ATOM 1542 O O . ALA A 1 199 ? 42.027 9.825 -62.920 1.00 93.19 199 ALA A O 1
ATOM 1543 N N . ALA A 1 200 ? 40.546 8.177 -63.160 1.00 90.62 200 ALA A N 1
ATOM 1544 C CA . ALA A 1 200 ? 41.373 7.329 -64.035 1.00 90.62 200 ALA A CA 1
ATOM 1545 C C . ALA A 1 200 ? 41.084 7.481 -65.547 1.00 90.62 200 ALA A C 1
ATOM 1547 O O . ALA A 1 200 ? 41.615 6.709 -66.346 1.00 90.62 200 ALA A O 1
ATOM 1548 N N . ALA A 1 201 ? 40.310 8.494 -65.958 1.00 77.62 201 ALA A N 1
ATOM 1549 C CA . ALA A 1 201 ? 39.896 8.731 -67.347 1.00 77.62 201 ALA A CA 1
ATOM 1550 C C . ALA A 1 201 ? 41.038 8.722 -68.404 1.00 77.62 201 ALA A C 1
ATOM 1552 O O . ALA A 1 201 ? 42.206 9.023 -68.122 1.00 77.62 201 ALA A O 1
ATOM 1553 N N . PHE A 1 202 ? 40.672 8.448 -69.670 1.00 68.44 202 PHE A N 1
ATOM 1554 C CA . PHE A 1 202 ? 41.581 8.182 -70.807 1.00 68.44 202 PHE A CA 1
ATOM 1555 C C . PHE A 1 202 ? 42.514 9.351 -71.225 1.00 68.44 202 PHE A C 1
ATOM 1557 O O . PHE A 1 202 ? 43.398 9.172 -72.056 1.00 68.44 202 PHE A O 1
ATOM 1564 N N . GLY A 1 203 ? 42.427 10.532 -70.604 1.00 74.31 203 GLY A N 1
ATOM 1565 C CA . GLY A 1 203 ? 43.345 11.661 -70.823 1.00 74.31 203 GLY A CA 1
ATOM 1566 C C . GLY A 1 203 ? 44.236 11.940 -69.609 1.00 74.31 203 GLY A C 1
ATOM 1567 O O . GLY A 1 203 ? 43.744 12.032 -68.488 1.00 74.31 203 GLY A O 1
ATOM 1568 N N . ALA A 1 204 ? 45.553 12.102 -69.801 1.00 69.12 204 ALA A N 1
ATOM 1569 C CA . ALA A 1 204 ? 46.482 12.471 -68.719 1.00 69.12 204 ALA A CA 1
ATOM 1570 C C . ALA A 1 204 ? 46.103 13.794 -68.032 1.00 69.12 204 ALA A C 1
ATOM 1572 O O . ALA A 1 204 ? 46.097 13.855 -66.806 1.00 69.12 204 ALA A O 1
ATOM 1573 N N . THR A 1 205 ? 45.711 14.809 -68.806 1.00 79.50 205 THR A N 1
ATOM 1574 C CA . THR A 1 205 ? 45.343 16.132 -68.280 1.00 79.50 205 THR A CA 1
ATOM 1575 C C . THR A 1 205 ? 44.046 16.092 -67.466 1.00 79.50 205 THR A C 1
ATOM 1577 O O . THR A 1 205 ? 44.059 16.472 -66.301 1.00 79.50 205 THR A O 1
ATOM 1580 N N . GLN A 1 206 ? 42.963 15.538 -68.026 1.00 84.75 206 GLN A N 1
ATOM 1581 C CA . GLN A 1 206 ? 41.657 15.466 -67.353 1.00 84.75 206 GLN A CA 1
ATOM 1582 C C . GLN A 1 206 ? 41.698 14.621 -66.073 1.00 84.75 206 GLN A C 1
ATOM 1584 O O . GLN A 1 206 ? 41.125 14.993 -65.053 1.00 84.75 206 GLN A O 1
ATOM 1589 N N . SER A 1 207 ? 42.396 13.484 -66.122 1.00 87.19 207 SER A N 1
ATOM 1590 C CA . SER A 1 207 ? 42.603 12.611 -64.964 1.00 87.19 207 SER A CA 1
ATOM 1591 C C . SER A 1 207 ? 43.284 13.372 -63.822 1.00 87.19 207 SER A C 1
ATOM 1593 O O . SER A 1 207 ? 42.801 13.356 -62.692 1.00 87.19 207 SER A O 1
ATOM 1595 N N . MET A 1 208 ? 44.336 14.137 -64.125 1.00 86.56 208 MET A N 1
ATOM 1596 C CA . MET A 1 208 ? 45.031 14.930 -63.115 1.00 86.56 208 MET A CA 1
ATOM 1597 C C . MET A 1 208 ? 44.217 16.116 -62.590 1.00 86.56 208 MET A C 1
ATOM 1599 O O . MET A 1 208 ? 44.335 16.450 -61.411 1.00 86.56 208 MET A O 1
ATOM 1603 N N . GLU A 1 209 ? 43.399 16.754 -63.424 1.00 89.75 209 GLU A N 1
ATOM 1604 C CA . GLU A 1 209 ? 42.462 17.794 -62.982 1.00 89.75 209 GLU A CA 1
ATOM 1605 C C . GLU A 1 209 ? 41.415 17.233 -62.015 1.00 89.75 209 GLU A C 1
ATOM 1607 O O . GLU A 1 209 ? 41.171 17.831 -60.968 1.00 89.75 209 GLU A O 1
ATOM 1612 N N . ASN A 1 210 ? 40.872 16.046 -62.301 1.00 93.44 210 ASN A N 1
ATOM 1613 C CA . ASN A 1 210 ? 39.916 15.373 -61.423 1.00 93.44 210 ASN A CA 1
ATOM 1614 C C . ASN A 1 210 ? 40.555 14.986 -60.080 1.00 93.44 210 ASN A C 1
ATOM 1616 O O . ASN A 1 210 ? 39.955 15.236 -59.037 1.00 93.44 210 ASN A O 1
ATOM 1620 N N . VAL A 1 211 ? 41.792 14.468 -60.082 1.00 92.62 211 VAL A N 1
ATOM 1621 C CA . VAL A 1 211 ? 42.554 14.200 -58.844 1.00 92.62 211 VAL A CA 1
ATOM 1622 C C . VAL A 1 211 ? 42.741 15.482 -58.029 1.00 92.62 211 VAL A C 1
ATOM 1624 O O . VAL A 1 211 ? 42.465 15.487 -56.834 1.00 92.62 211 VAL A O 1
ATOM 1627 N N . LYS A 1 212 ? 43.166 16.587 -58.659 1.00 92.06 212 LYS A N 1
ATOM 1628 C CA . LYS A 1 212 ? 43.341 17.879 -57.971 1.00 92.06 212 LYS A CA 1
ATOM 1629 C C . LYS A 1 212 ? 42.032 18.397 -57.380 1.00 92.06 212 LYS A C 1
ATOM 1631 O O . LYS A 1 212 ? 42.040 18.871 -56.252 1.00 92.06 212 LYS A O 1
ATOM 1636 N N . LYS A 1 213 ? 40.923 18.281 -58.118 1.00 95.00 213 LYS A N 1
ATOM 1637 C CA . LYS A 1 213 ? 39.593 18.688 -57.650 1.00 95.00 213 LYS A CA 1
ATOM 1638 C C . LYS A 1 213 ? 39.163 17.894 -56.415 1.00 95.00 213 LYS A C 1
ATOM 1640 O O . LYS A 1 213 ? 38.659 18.486 -55.469 1.00 95.00 213 LYS A O 1
ATOM 1645 N N . ILE A 1 214 ? 39.385 16.578 -56.418 1.00 95.94 214 ILE A N 1
ATOM 1646 C CA . ILE A 1 214 ? 39.072 15.716 -55.270 1.00 95.94 214 ILE A CA 1
ATOM 1647 C C . ILE A 1 214 ? 39.927 16.096 -54.062 1.00 95.94 214 ILE A C 1
ATOM 1649 O O . ILE A 1 214 ? 39.385 16.275 -52.979 1.00 95.94 214 ILE A O 1
ATOM 1653 N N . ILE A 1 215 ? 41.242 16.255 -54.241 1.00 94.69 215 ILE A N 1
ATOM 1654 C CA . ILE A 1 215 ? 42.149 16.629 -53.145 1.00 94.69 215 ILE A CA 1
ATOM 1655 C C . ILE A 1 215 ? 41.752 17.985 -52.551 1.00 94.69 215 ILE A C 1
ATOM 1657 O O . ILE A 1 215 ? 41.602 18.073 -51.340 1.00 94.69 215 ILE A O 1
ATOM 1661 N N . ALA A 1 216 ? 41.497 18.995 -53.388 1.00 95.12 216 ALA A N 1
ATOM 1662 C CA . ALA A 1 216 ? 41.061 20.313 -52.925 1.00 95.12 216 ALA A CA 1
ATOM 1663 C C . ALA A 1 216 ? 39.748 20.239 -52.131 1.00 95.12 216 ALA A C 1
ATOM 1665 O O . ALA A 1 216 ? 39.645 20.819 -51.056 1.00 95.12 216 ALA A O 1
ATOM 1666 N N . TYR A 1 217 ? 38.766 19.461 -52.606 1.00 95.81 217 TYR A N 1
ATOM 1667 C CA . TYR A 1 217 ? 37.524 19.256 -51.861 1.00 95.81 217 TYR A CA 1
ATOM 1668 C C . TYR A 1 217 ? 37.777 18.644 -50.476 1.00 95.81 217 TYR A C 1
ATOM 1670 O O . TYR A 1 217 ? 37.199 19.110 -49.493 1.00 95.81 217 TYR A O 1
ATOM 1678 N N . LEU A 1 218 ? 38.632 17.617 -50.400 1.00 95.44 218 LEU A N 1
ATOM 1679 C CA . LEU A 1 218 ? 38.977 16.954 -49.140 1.00 95.44 218 LEU A CA 1
ATOM 1680 C C . LEU A 1 218 ? 39.720 17.897 -48.187 1.00 95.44 218 LEU A C 1
ATOM 1682 O O . LEU A 1 218 ? 39.423 17.886 -47.002 1.00 95.44 218 LEU A O 1
ATOM 1686 N N . GLU A 1 219 ? 40.636 18.724 -48.691 1.00 93.94 219 GLU A N 1
ATOM 1687 C CA . GLU A 1 219 ? 41.382 19.708 -47.894 1.00 93.94 219 GLU A CA 1
ATOM 1688 C C . GLU A 1 219 ? 40.492 20.847 -47.366 1.00 93.94 219 GLU A C 1
ATOM 1690 O O . GLU A 1 219 ? 40.729 21.349 -46.270 1.00 93.94 219 GLU A O 1
ATOM 1695 N N . GLU A 1 220 ? 39.463 21.249 -48.117 1.00 95.25 220 GLU A N 1
ATOM 1696 C CA . GLU A 1 220 ? 38.553 22.339 -47.736 1.00 95.25 220 GLU A CA 1
ATOM 1697 C C . GLU A 1 220 ? 37.406 21.893 -46.814 1.00 95.25 220 GLU A C 1
ATOM 1699 O O . GLU A 1 220 ? 36.952 22.678 -45.982 1.00 95.25 220 GLU A O 1
ATOM 1704 N N . ASN A 1 221 ? 36.902 20.662 -46.970 1.00 95.31 221 ASN A N 1
ATOM 1705 C CA . ASN A 1 221 ? 35.631 20.230 -46.363 1.00 95.31 221 ASN A CA 1
ATOM 1706 C C . ASN A 1 221 ? 35.764 19.051 -45.388 1.00 95.31 221 ASN A C 1
ATOM 1708 O O . ASN A 1 221 ? 34.767 18.642 -44.785 1.00 95.31 221 ASN A O 1
ATOM 1712 N N . ALA A 1 222 ? 36.960 18.480 -45.237 1.00 94.69 222 ALA A N 1
ATOM 1713 C CA . ALA A 1 222 ? 37.187 17.325 -44.382 1.00 94.69 222 ALA A CA 1
ATOM 1714 C C . ALA A 1 222 ? 38.519 17.418 -43.623 1.00 94.69 222 ALA A C 1
ATOM 1716 O O . ALA A 1 222 ? 39.482 18.056 -44.040 1.00 94.69 222 ALA A O 1
ATOM 1717 N N . THR A 1 223 ? 38.578 16.741 -42.482 1.00 96.50 223 THR A N 1
ATOM 1718 C CA . THR A 1 223 ? 39.807 16.543 -41.717 1.00 96.50 223 THR A CA 1
ATOM 1719 C C . THR A 1 223 ? 40.521 15.317 -42.266 1.00 96.50 223 THR A C 1
ATOM 1721 O O . THR A 1 223 ? 39.980 14.215 -42.215 1.00 96.50 223 THR A O 1
ATOM 1724 N N . ILE A 1 224 ? 41.733 15.482 -42.800 1.00 96.44 224 ILE A N 1
ATOM 1725 C CA . ILE A 1 224 ? 42.530 14.359 -43.312 1.00 96.44 224 ILE A CA 1
ATOM 1726 C C . ILE A 1 224 ? 42.992 13.488 -42.136 1.00 96.44 224 ILE A C 1
ATOM 1728 O O . ILE A 1 224 ? 43.788 13.925 -41.308 1.00 96.44 224 ILE A O 1
ATOM 1732 N N . ILE A 1 225 ? 42.519 12.241 -42.095 1.00 95.44 225 ILE A N 1
ATOM 1733 C CA . ILE A 1 225 ? 42.883 11.234 -41.087 1.00 95.44 225 ILE A CA 1
ATOM 1734 C C . ILE A 1 225 ? 44.206 10.572 -41.470 1.00 95.44 225 ILE A C 1
ATOM 1736 O O . ILE A 1 225 ? 45.101 10.389 -40.645 1.00 95.44 225 ILE A O 1
ATOM 1740 N N . LYS A 1 226 ? 44.328 10.190 -42.745 1.00 93.38 226 LYS A N 1
ATOM 1741 C CA . LYS A 1 226 ? 45.462 9.430 -43.269 1.00 93.38 226 LYS A CA 1
ATOM 1742 C C . LYS A 1 226 ? 45.752 9.890 -44.683 1.00 93.38 226 LYS A C 1
ATOM 1744 O O . LYS A 1 226 ? 44.847 10.003 -45.500 1.00 93.38 226 LYS A O 1
ATOM 1749 N N . SER A 1 227 ? 47.018 10.126 -45.002 1.00 92.62 227 SER A N 1
ATOM 1750 C CA . SER A 1 227 ? 47.428 10.366 -46.382 1.00 92.62 227 SER A CA 1
ATOM 1751 C C . SER A 1 227 ? 48.740 9.666 -46.701 1.00 92.62 227 SER A C 1
ATOM 1753 O O . SER A 1 227 ? 49.631 9.542 -45.858 1.00 92.62 227 SER A O 1
ATOM 1755 N N . LYS A 1 228 ? 48.851 9.167 -47.931 1.00 89.06 228 LYS A N 1
ATOM 1756 C CA . LYS A 1 228 ? 50.062 8.546 -48.460 1.00 89.06 228 LYS A CA 1
ATOM 1757 C C . LYS A 1 228 ? 50.265 8.987 -49.897 1.00 89.06 228 LYS A C 1
ATOM 1759 O O . LYS A 1 228 ? 49.322 9.047 -50.685 1.00 89.06 228 LYS A O 1
ATOM 1764 N N . LYS A 1 229 ? 51.508 9.311 -50.234 1.00 87.06 229 LYS A N 1
ATOM 1765 C CA . LYS A 1 229 ? 51.898 9.744 -51.572 1.00 87.06 229 LYS A CA 1
ATOM 1766 C C . LYS A 1 229 ? 53.175 9.032 -51.980 1.00 87.06 229 LYS A C 1
ATOM 1768 O O . LYS A 1 229 ? 54.147 9.050 -51.227 1.00 87.06 229 LYS A O 1
ATOM 1773 N N . TRP A 1 230 ? 53.188 8.468 -53.183 1.00 79.12 230 TRP A N 1
ATOM 1774 C CA . TRP A 1 230 ? 54.381 7.851 -53.759 1.00 79.12 230 TRP A CA 1
ATOM 1775 C C . TRP A 1 230 ? 54.661 8.328 -55.177 1.00 79.12 230 TRP A C 1
ATOM 1777 O O . TRP A 1 230 ? 53.740 8.627 -55.942 1.00 79.12 230 TRP A O 1
ATOM 1787 N N . GLY A 1 231 ? 55.953 8.338 -55.512 1.00 71.81 231 GLY A N 1
ATOM 1788 C CA . GLY A 1 231 ? 56.480 8.759 -56.805 1.00 71.81 231 GLY A CA 1
ATOM 1789 C C . GLY A 1 231 ? 56.853 10.243 -56.876 1.00 71.81 231 GLY A C 1
ATOM 1790 O O . GLY A 1 231 ? 56.556 11.031 -55.975 1.00 71.81 231 GLY A O 1
ATOM 1791 N N . ASN A 1 232 ? 57.565 10.619 -57.944 1.00 59.59 232 ASN A N 1
ATOM 1792 C CA . ASN A 1 232 ? 58.066 11.983 -58.123 1.00 59.59 232 ASN A CA 1
ATOM 1793 C C . ASN A 1 232 ? 56.913 12.968 -58.362 1.00 59.59 232 ASN A C 1
ATOM 1795 O O . ASN A 1 232 ? 55.959 12.687 -59.085 1.00 59.59 232 ASN A O 1
ATOM 1799 N N . THR A 1 233 ? 57.028 14.152 -57.765 1.00 55.31 233 THR A N 1
ATOM 1800 C CA . THR A 1 233 ? 56.103 15.283 -57.889 1.00 55.31 233 THR A CA 1
ATOM 1801 C C . THR A 1 233 ? 55.742 15.577 -59.345 1.00 55.31 233 THR A C 1
ATOM 1803 O O . THR A 1 233 ? 56.567 16.121 -60.063 1.00 55.31 233 THR A O 1
ATOM 1806 N N . LEU A 1 234 ? 54.507 15.241 -59.756 1.00 53.50 234 LEU A N 1
ATOM 1807 C CA . LEU A 1 234 ? 53.724 15.807 -60.880 1.00 53.50 234 LEU A CA 1
ATOM 1808 C C . LEU A 1 234 ? 54.495 16.162 -62.179 1.00 53.50 234 LEU A C 1
ATOM 1810 O O . LEU A 1 234 ? 54.101 17.070 -62.911 1.00 53.50 234 LEU A O 1
ATOM 1814 N N . GLY A 1 235 ? 55.598 15.477 -62.480 1.00 53.59 235 GLY A N 1
ATOM 1815 C CA . GLY A 1 235 ? 56.412 15.709 -63.671 1.00 53.59 235 GLY A CA 1
ATOM 1816 C C . GLY A 1 235 ? 55.838 14.985 -64.887 1.00 53.59 235 GLY A C 1
ATOM 1817 O O . GLY A 1 235 ? 55.141 13.984 -64.739 1.00 53.59 235 GLY A O 1
ATOM 1818 N N . ARG A 1 236 ? 56.182 15.443 -66.103 1.00 51.78 236 ARG A N 1
ATOM 1819 C CA . ARG A 1 236 ? 55.690 14.914 -67.401 1.00 51.78 236 ARG A CA 1
ATOM 1820 C C . ARG A 1 236 ? 55.872 13.396 -67.624 1.00 51.78 236 ARG A C 1
ATOM 1822 O O . ARG A 1 236 ? 55.317 12.875 -68.584 1.00 51.78 236 ARG A O 1
ATOM 1829 N N . HIS A 1 237 ? 56.596 12.694 -66.747 1.00 54.06 237 HIS A N 1
ATOM 1830 C CA . HIS A 1 237 ? 56.859 11.251 -66.816 1.00 54.06 237 HIS A CA 1
ATOM 1831 C C . HIS A 1 237 ? 56.726 10.517 -65.460 1.00 54.06 237 HIS A C 1
ATOM 1833 O O . HIS A 1 237 ? 57.220 9.402 -65.318 1.00 54.06 237 HIS A O 1
ATOM 1839 N N . GLY A 1 238 ? 56.116 11.135 -64.439 1.00 54.78 238 GLY A N 1
ATOM 1840 C CA . GLY A 1 238 ? 56.105 10.606 -63.070 1.00 54.78 238 GLY A CA 1
ATOM 1841 C C . GLY A 1 238 ? 54.911 9.704 -62.758 1.00 54.78 238 GLY A C 1
ATOM 1842 O O . GLY A 1 238 ? 53.772 10.156 -62.791 1.00 54.78 238 GLY A O 1
ATOM 1843 N N . LEU A 1 239 ? 55.194 8.453 -62.383 1.00 66.56 239 LEU A N 1
ATOM 1844 C CA . LEU A 1 239 ? 54.276 7.594 -61.630 1.00 66.56 239 LEU A CA 1
ATOM 1845 C C . LEU A 1 239 ? 53.842 8.363 -60.373 1.00 66.56 239 LEU A C 1
ATOM 1847 O O . LEU A 1 239 ? 54.706 8.756 -59.592 1.00 66.56 239 LEU A O 1
ATOM 1851 N N . ALA A 1 240 ? 52.548 8.626 -60.201 1.00 78.31 240 ALA A N 1
ATOM 1852 C CA . ALA A 1 240 ? 52.020 9.328 -59.035 1.00 78.31 240 ALA A CA 1
ATOM 1853 C C . ALA A 1 240 ? 50.880 8.519 -58.423 1.00 78.31 240 ALA A C 1
ATOM 1855 O O . ALA A 1 240 ? 49.891 8.212 -59.090 1.00 78.31 240 ALA A O 1
ATOM 1856 N N . CYS A 1 241 ? 51.024 8.196 -57.145 1.00 85.81 241 CYS A N 1
ATOM 1857 C CA . CYS A 1 241 ? 50.057 7.415 -56.394 1.00 85.81 241 CYS A CA 1
ATOM 1858 C C . CYS A 1 241 ? 49.635 8.197 -55.152 1.00 85.81 241 CYS A C 1
ATOM 1860 O O . CYS A 1 241 ? 50.492 8.726 -54.440 1.00 85.81 241 CYS A O 1
ATOM 1862 N N . TYR A 1 242 ? 48.330 8.268 -54.902 1.00 89.81 242 TYR A N 1
ATOM 1863 C CA . TYR A 1 242 ? 47.736 8.959 -53.763 1.00 89.81 242 TYR A CA 1
ATOM 1864 C C . TYR A 1 242 ? 46.789 8.030 -53.023 1.00 89.81 242 TYR A C 1
ATOM 1866 O O . TYR A 1 242 ? 46.006 7.310 -53.640 1.00 89.81 242 TYR A O 1
ATOM 1874 N N . TYR A 1 243 ? 46.829 8.107 -51.705 1.00 92.62 243 TYR A N 1
ATOM 1875 C CA . TYR A 1 243 ? 45.810 7.576 -50.821 1.00 92.62 243 TYR A CA 1
ATOM 1876 C C . TYR A 1 243 ? 45.446 8.643 -49.802 1.00 92.62 243 TYR A C 1
ATOM 1878 O O . TYR A 1 243 ? 46.347 9.252 -49.224 1.00 92.62 243 TYR A O 1
ATOM 1886 N N . ILE A 1 244 ? 44.155 8.891 -49.608 1.00 94.31 244 ILE A N 1
ATOM 1887 C CA . ILE A 1 244 ? 43.644 9.853 -48.633 1.00 94.31 244 ILE A CA 1
ATOM 1888 C C . ILE A 1 244 ? 42.416 9.249 -47.957 1.00 94.31 244 ILE A C 1
ATOM 1890 O O . ILE A 1 244 ? 41.467 8.861 -48.634 1.00 94.31 244 ILE A O 1
ATOM 1894 N N . GLU A 1 245 ? 42.425 9.219 -46.631 1.00 95.88 245 GLU A N 1
ATOM 1895 C CA . GLU A 1 245 ? 41.231 9.080 -45.804 1.00 95.88 245 GLU A CA 1
ATOM 1896 C C . GLU A 1 245 ? 40.958 10.405 -45.108 1.00 95.88 245 GLU A C 1
ATOM 1898 O O . GLU A 1 245 ? 41.871 11.010 -44.538 1.00 95.88 245 GLU A O 1
ATOM 1903 N N . ALA A 1 246 ? 39.708 10.847 -45.135 1.00 96.69 246 ALA A N 1
ATOM 1904 C CA . ALA A 1 246 ? 39.277 12.076 -44.490 1.00 96.69 246 ALA A CA 1
ATOM 1905 C C . ALA A 1 246 ? 37.898 11.915 -43.835 1.00 96.69 246 ALA A C 1
ATOM 1907 O O . ALA A 1 246 ? 37.117 11.055 -44.240 1.00 96.69 246 ALA A O 1
ATOM 1908 N N . GLU A 1 247 ? 37.600 12.756 -42.849 1.00 96.69 247 GLU A N 1
ATOM 1909 C CA . GLU A 1 247 ? 36.314 12.815 -42.146 1.00 96.69 247 GLU A CA 1
ATOM 1910 C C . GLU A 1 247 ? 35.681 14.202 -42.283 1.00 96.69 247 GLU A C 1
ATOM 1912 O O . GLU A 1 247 ? 36.333 15.211 -42.011 1.00 96.69 247 GLU A O 1
ATOM 1917 N N . THR A 1 248 ? 34.419 14.288 -42.704 1.00 95.81 248 THR A N 1
ATOM 1918 C CA . THR A 1 248 ? 33.697 15.573 -42.745 1.00 95.81 248 THR A CA 1
ATOM 1919 C C . THR A 1 248 ? 33.319 16.046 -41.338 1.00 95.81 248 THR A C 1
ATOM 1921 O O . THR A 1 248 ? 33.293 15.264 -40.391 1.00 95.81 248 THR A O 1
ATOM 1924 N N . ALA A 1 249 ? 32.932 17.318 -41.186 1.00 92.50 249 ALA A N 1
ATOM 1925 C CA . ALA A 1 249 ? 32.419 17.839 -39.910 1.00 92.50 249 ALA A CA 1
ATOM 1926 C C . ALA A 1 249 ? 31.150 17.111 -39.410 1.00 92.50 249 ALA A C 1
ATOM 1928 O O . ALA A 1 249 ? 30.831 17.166 -38.227 1.00 92.50 249 ALA A O 1
ATOM 1929 N N . GLN A 1 250 ? 30.430 16.436 -40.311 1.00 92.00 250 GLN A N 1
ATOM 1930 C CA . GLN A 1 250 ? 29.247 15.626 -40.015 1.00 92.00 250 GLN A CA 1
ATOM 1931 C C . GLN A 1 250 ? 29.578 14.150 -39.717 1.00 92.00 250 GLN A C 1
ATOM 1933 O O . GLN A 1 250 ? 28.659 13.353 -39.530 1.00 92.00 250 GLN A O 1
ATOM 1938 N N . GLY A 1 251 ? 30.864 13.775 -39.691 1.00 91.50 251 GLY A N 1
ATOM 1939 C CA . GLY A 1 251 ? 31.337 12.422 -39.377 1.00 91.50 251 GLY A CA 1
ATOM 1940 C C . GLY A 1 251 ? 31.370 11.450 -40.563 1.00 91.50 251 GLY A C 1
ATOM 1941 O O . GLY A 1 251 ? 31.495 10.239 -40.372 1.00 91.50 251 GLY A O 1
ATOM 1942 N N . ASN A 1 252 ? 31.222 11.928 -41.804 1.00 94.25 252 ASN A N 1
ATOM 1943 C CA . ASN A 1 252 ? 31.292 11.063 -42.984 1.00 94.25 252 ASN A CA 1
ATOM 1944 C C . ASN A 1 252 ? 32.741 10.706 -43.305 1.00 94.25 252 ASN A C 1
ATOM 1946 O O . ASN A 1 252 ? 33.566 11.597 -43.499 1.00 94.25 252 ASN A O 1
ATOM 1950 N N . LEU A 1 253 ? 33.030 9.413 -43.447 1.00 94.69 253 LEU A N 1
ATOM 1951 C CA . LEU A 1 253 ? 34.358 8.932 -43.828 1.00 94.69 253 LEU A CA 1
ATOM 1952 C C . LEU A 1 253 ? 34.491 8.844 -45.346 1.00 94.69 253 LEU A C 1
ATOM 1954 O O . LEU A 1 253 ? 33.648 8.250 -46.019 1.00 94.69 253 LEU A O 1
ATOM 1958 N N . ILE A 1 254 ? 35.578 9.390 -45.875 1.00 96.00 254 ILE A N 1
ATOM 1959 C CA . ILE A 1 254 ? 35.883 9.413 -47.301 1.00 96.00 254 ILE A CA 1
ATOM 1960 C C . ILE A 1 254 ? 37.230 8.737 -47.521 1.00 96.00 254 ILE A C 1
ATOM 1962 O O . ILE A 1 254 ? 38.224 9.171 -46.951 1.00 96.00 254 ILE A O 1
ATOM 1966 N N . SER A 1 255 ? 37.279 7.719 -48.378 1.00 95.62 255 SER A N 1
ATOM 1967 C CA . SER A 1 255 ? 38.510 7.048 -48.804 1.00 95.62 255 SER A CA 1
ATOM 1968 C C . SER A 1 255 ? 38.709 7.260 -50.299 1.00 95.62 255 SER A C 1
ATOM 1970 O O . SER A 1 255 ? 37.889 6.837 -51.115 1.00 95.62 255 SER A O 1
ATOM 1972 N N . PHE A 1 256 ? 39.807 7.901 -50.678 1.00 96.12 256 PHE A N 1
ATOM 1973 C CA . PHE A 1 256 ? 40.188 8.133 -52.063 1.00 96.12 256 PHE A CA 1
ATOM 1974 C C . PHE A 1 256 ? 41.547 7.507 -52.348 1.00 96.12 256 PHE A C 1
ATOM 1976 O O . PHE A 1 256 ? 42.516 7.735 -51.624 1.00 96.12 256 PHE A O 1
ATOM 1983 N N . SER A 1 257 ? 41.636 6.750 -53.436 1.00 94.06 257 SER A N 1
ATOM 1984 C CA . SER A 1 257 ? 42.896 6.224 -53.936 1.00 94.06 257 SER A CA 1
ATOM 1985 C C . SER A 1 257 ? 43.040 6.489 -55.422 1.00 94.06 257 SER A C 1
ATOM 1987 O O . SER A 1 257 ? 42.095 6.319 -56.189 1.00 94.06 257 SER A O 1
ATOM 1989 N N . TYR A 1 258 ? 44.244 6.866 -55.826 1.00 93.50 258 TYR A N 1
ATOM 1990 C CA . TYR A 1 258 ? 44.646 7.018 -57.213 1.00 93.50 258 TYR A CA 1
ATOM 1991 C C . TYR A 1 258 ? 45.990 6.327 -57.415 1.00 93.50 258 TYR A C 1
ATOM 1993 O O . TYR A 1 258 ? 46.938 6.558 -56.664 1.00 93.50 258 TYR A O 1
ATOM 2001 N N . TYR A 1 259 ? 46.079 5.488 -58.434 1.00 89.88 259 TYR A N 1
ATOM 2002 C CA . TYR A 1 259 ? 47.271 4.762 -58.838 1.00 89.88 259 TYR A CA 1
ATOM 2003 C C . TYR A 1 259 ? 47.582 5.090 -60.296 1.00 89.88 259 TYR A C 1
ATOM 2005 O O . TYR A 1 259 ? 46.743 4.872 -61.172 1.00 89.88 259 TYR A O 1
ATOM 2013 N N . TRP A 1 260 ? 48.798 5.560 -60.576 1.00 88.06 260 TRP A N 1
ATOM 2014 C CA . TRP A 1 260 ? 49.277 5.787 -61.939 1.00 88.06 260 TRP A CA 1
ATOM 2015 C C . TRP A 1 260 ? 50.531 4.956 -62.216 1.00 88.06 260 TRP A C 1
ATOM 2017 O O . TRP A 1 260 ? 51.638 5.306 -61.810 1.00 88.06 260 TRP A O 1
ATOM 2027 N N . GLY A 1 261 ? 50.330 3.846 -62.927 1.00 82.00 261 GLY A N 1
ATOM 2028 C CA . GLY A 1 261 ? 51.364 2.972 -63.474 1.00 82.00 261 GLY A CA 1
ATOM 2029 C C . GLY A 1 261 ? 51.794 3.370 -64.892 1.00 82.00 261 GLY A C 1
ATOM 2030 O O . GLY A 1 261 ? 51.160 4.198 -65.540 1.00 82.00 261 GLY A O 1
ATOM 2031 N N . ILE A 1 262 ? 52.834 2.715 -65.418 1.00 78.94 262 ILE A N 1
ATOM 2032 C CA . ILE A 1 262 ? 53.377 2.989 -66.765 1.00 78.94 262 ILE A CA 1
ATOM 2033 C C . ILE A 1 262 ? 52.303 2.838 -67.859 1.00 78.94 262 ILE A C 1
ATOM 2035 O O . ILE A 1 262 ? 52.268 3.623 -68.802 1.00 78.94 262 ILE A O 1
ATOM 2039 N N . PHE A 1 263 ? 51.404 1.860 -67.714 1.00 79.88 263 PHE A N 1
ATOM 2040 C CA . PHE A 1 263 ? 50.399 1.525 -68.730 1.00 79.88 263 PHE A CA 1
ATOM 2041 C C . PHE A 1 263 ? 48.951 1.611 -68.237 1.00 79.88 263 PHE A C 1
ATOM 2043 O O . PHE A 1 263 ? 48.029 1.329 -68.996 1.00 79.88 263 PHE A O 1
ATOM 2050 N N . THR A 1 264 ? 48.729 1.962 -66.969 1.00 85.19 264 THR A N 1
ATOM 2051 C CA . THR A 1 264 ? 47.401 1.874 -66.351 1.00 85.19 264 THR A CA 1
ATOM 2052 C C . THR A 1 264 ? 47.217 2.945 -65.291 1.00 85.19 264 THR A C 1
ATOM 2054 O O . THR A 1 264 ? 48.059 3.072 -64.399 1.00 85.19 264 THR A O 1
ATOM 2057 N N . LYS A 1 265 ? 46.077 3.634 -65.318 1.00 89.81 265 LYS A N 1
ATOM 2058 C CA . LYS A 1 265 ? 45.582 4.408 -64.177 1.00 89.81 265 LYS A CA 1
ATOM 2059 C C . LYS A 1 265 ? 44.391 3.710 -63.564 1.00 89.81 265 LYS A C 1
ATOM 2061 O O . LYS A 1 265 ? 43.568 3.157 -64.295 1.00 89.81 265 LYS A O 1
ATOM 2066 N N . GLN A 1 266 ? 44.308 3.752 -62.247 1.00 92.19 266 GLN A N 1
ATOM 2067 C CA . GLN A 1 266 ? 43.210 3.174 -61.491 1.00 92.19 266 GLN A CA 1
ATOM 2068 C C . GLN A 1 266 ? 42.872 4.086 -60.318 1.00 92.19 266 GLN A C 1
ATOM 2070 O O . GLN A 1 266 ? 43.772 4.694 -59.741 1.00 92.19 266 GLN A O 1
ATOM 2075 N N . ALA A 1 267 ? 41.595 4.221 -59.983 1.00 93.75 267 ALA A N 1
ATOM 2076 C CA . ALA A 1 267 ? 41.170 5.066 -58.877 1.00 93.75 267 ALA A CA 1
ATOM 2077 C C . ALA A 1 267 ? 39.875 4.577 -58.238 1.00 93.75 267 ALA A C 1
ATOM 2079 O O . ALA A 1 267 ? 38.980 4.124 -58.946 1.00 93.75 267 ALA A O 1
ATOM 2080 N N . TYR A 1 268 ? 39.741 4.730 -56.923 1.00 94.75 268 TYR A N 1
ATOM 2081 C CA . TYR A 1 268 ? 38.438 4.668 -56.265 1.00 94.75 268 TYR A CA 1
ATOM 2082 C C . TYR A 1 268 ? 38.212 5.890 -55.402 1.00 94.75 268 TYR A C 1
ATOM 2084 O O . TYR A 1 268 ? 39.146 6.464 -54.843 1.00 94.75 268 TYR A O 1
ATOM 2092 N N . CYS A 1 269 ? 36.942 6.230 -55.241 1.00 95.56 269 CYS A N 1
ATOM 2093 C CA . CYS A 1 269 ? 36.482 7.095 -54.173 1.00 95.56 269 CYS A CA 1
ATOM 2094 C C . CYS A 1 269 ? 35.312 6.411 -53.477 1.00 95.56 269 CYS A C 1
ATOM 2096 O O . CYS A 1 269 ? 34.411 5.897 -54.139 1.00 95.56 269 CYS A O 1
ATOM 2098 N N . PHE A 1 270 ? 35.333 6.391 -52.154 1.00 95.69 270 PHE A N 1
ATOM 2099 C CA . PHE A 1 270 ? 34.305 5.784 -51.331 1.00 95.69 270 PHE A CA 1
ATOM 2100 C C . PHE A 1 270 ? 33.898 6.757 -50.233 1.00 95.69 270 PHE A C 1
ATOM 2102 O O . PHE A 1 270 ? 34.741 7.189 -49.457 1.00 95.69 270 PHE A O 1
ATOM 2109 N N . TYR A 1 271 ? 32.620 7.106 -50.189 1.00 95.06 271 TYR A N 1
ATOM 2110 C CA . TYR A 1 271 ? 32.022 8.025 -49.233 1.00 95.06 271 TYR A CA 1
ATOM 2111 C C . TYR A 1 271 ? 31.021 7.245 -48.378 1.00 95.06 271 TYR A C 1
ATOM 2113 O O . TYR A 1 271 ? 30.021 6.722 -48.879 1.00 95.06 271 TYR A O 1
ATOM 2121 N N . ARG A 1 272 ? 31.296 7.158 -47.079 1.00 93.06 272 ARG A N 1
ATOM 2122 C CA . ARG A 1 272 ? 30.468 6.447 -46.107 1.00 93.06 272 ARG A CA 1
ATOM 2123 C C . ARG A 1 272 ? 29.446 7.402 -45.490 1.00 93.06 272 ARG A C 1
ATOM 2125 O O . ARG A 1 272 ? 29.813 8.432 -44.917 1.00 93.06 272 ARG A O 1
ATOM 2132 N N . GLY A 1 273 ? 28.167 7.056 -45.603 1.00 91.12 273 GLY A N 1
ATOM 2133 C CA . GLY A 1 273 ? 27.091 7.777 -44.922 1.00 91.12 273 GLY A CA 1
ATOM 2134 C C . GLY A 1 273 ? 27.179 7.590 -43.405 1.00 91.12 273 GLY A C 1
ATOM 2135 O O . GLY A 1 273 ? 27.735 6.595 -42.932 1.00 91.12 273 GLY A O 1
ATOM 2136 N N . THR A 1 274 ? 26.657 8.538 -42.626 1.00 90.31 274 THR A N 1
ATOM 2137 C CA . THR A 1 274 ? 26.556 8.376 -41.170 1.00 90.31 274 THR A CA 1
ATOM 2138 C C . THR A 1 274 ? 25.228 7.741 -40.771 1.00 90.31 274 THR A C 1
ATOM 2140 O O . THR A 1 274 ? 24.212 7.833 -41.473 1.00 90.31 274 THR A O 1
ATOM 2143 N N . SER A 1 275 ? 25.251 7.047 -39.635 1.00 86.81 275 SER A N 1
ATOM 2144 C CA . SER A 1 275 ? 24.042 6.528 -39.000 1.00 86.81 275 SER A CA 1
ATOM 2145 C C . SER A 1 275 ? 23.215 7.678 -38.426 1.00 86.81 275 SER A C 1
ATOM 2147 O O . SER A 1 275 ? 23.781 8.666 -37.960 1.00 86.81 275 SER A O 1
ATOM 2149 N N . GLY A 1 276 ? 21.890 7.541 -38.439 1.00 86.75 276 GLY A N 1
ATOM 2150 C CA . GLY A 1 276 ? 21.023 8.420 -37.661 1.00 86.75 276 GLY A CA 1
ATOM 2151 C C . GLY A 1 276 ? 21.206 8.171 -36.167 1.00 86.75 276 GLY A C 1
ATOM 2152 O O . GLY A 1 276 ? 21.671 7.107 -35.756 1.00 86.75 276 GLY A O 1
ATOM 2153 N N . GLU A 1 277 ? 20.844 9.146 -35.346 1.00 86.00 277 GLU A N 1
ATOM 2154 C CA . GLU A 1 277 ? 20.881 9.019 -33.894 1.00 86.00 277 GLU A CA 1
ATOM 2155 C C . GLU A 1 277 ? 19.713 8.153 -33.387 1.00 86.00 277 GLU A C 1
ATOM 2157 O O . GLU A 1 277 ? 18.631 8.131 -33.992 1.00 86.00 277 GLU A O 1
ATOM 2162 N N . PRO A 1 278 ? 19.886 7.422 -32.273 1.00 82.75 278 PRO A N 1
ATOM 2163 C CA . PRO A 1 278 ? 18.779 6.710 -31.648 1.00 82.75 278 PRO A CA 1
ATOM 2164 C C . PRO A 1 278 ? 17.725 7.698 -31.132 1.00 82.75 278 PRO A C 1
ATOM 2166 O O . PRO A 1 278 ? 18.053 8.764 -30.613 1.00 82.75 278 PRO A O 1
ATOM 2169 N N . GLY A 1 279 ? 16.447 7.329 -31.235 1.00 82.94 279 GLY A N 1
ATOM 2170 C CA . GLY A 1 279 ? 15.380 8.085 -30.583 1.00 82.94 279 GLY A CA 1
ATOM 2171 C C . GLY A 1 279 ? 15.474 7.982 -29.061 1.00 82.94 279 GLY A C 1
ATOM 2172 O O . GLY A 1 279 ? 15.958 6.981 -28.520 1.00 82.94 279 GLY A O 1
ATOM 2173 N N . THR A 1 280 ? 15.013 9.014 -28.353 1.00 83.06 280 THR A N 1
ATOM 2174 C CA . THR A 1 280 ? 15.075 9.019 -26.888 1.00 83.06 280 THR A CA 1
ATOM 2175 C C . THR A 1 280 ? 13.998 8.104 -26.287 1.00 83.06 280 THR A C 1
ATOM 2177 O O . THR A 1 280 ? 12.937 7.890 -26.885 1.00 83.06 280 THR A O 1
ATOM 2180 N N . PRO A 1 281 ? 14.246 7.508 -25.107 1.00 81.44 281 PRO A N 1
ATOM 2181 C CA . PRO A 1 281 ? 13.251 6.683 -24.433 1.00 81.44 281 PRO A CA 1
ATOM 2182 C C . PRO A 1 281 ? 12.099 7.535 -23.895 1.00 81.44 281 PRO A C 1
ATOM 2184 O O . PRO A 1 281 ? 12.340 8.524 -23.193 1.00 81.44 281 PRO A O 1
ATOM 2187 N N . GLY A 1 282 ? 10.864 7.088 -24.141 1.00 83.25 282 GLY A N 1
ATOM 2188 C CA . GLY A 1 282 ? 9.669 7.656 -23.522 1.00 83.25 282 GLY A CA 1
ATOM 2189 C C . GLY A 1 282 ? 9.710 7.574 -21.992 1.00 83.25 282 GLY A C 1
ATOM 2190 O O . GLY A 1 282 ? 10.475 6.812 -21.389 1.00 83.25 282 GLY A O 1
ATOM 2191 N N . GLY A 1 283 ? 8.914 8.412 -21.343 1.00 86.00 283 GLY A N 1
ATOM 2192 C CA . GLY A 1 283 ? 8.700 8.377 -19.907 1.00 86.00 283 GLY A CA 1
ATOM 2193 C C . GLY A 1 283 ? 7.769 7.246 -19.491 1.00 86.00 283 GLY A C 1
ATOM 2194 O O . GLY A 1 283 ? 6.868 6.842 -20.221 1.00 86.00 283 GLY A O 1
ATOM 2195 N N . PHE A 1 284 ? 7.949 6.745 -18.276 1.00 86.56 284 PHE A N 1
ATOM 2196 C CA . PHE A 1 284 ? 7.063 5.740 -17.705 1.00 86.56 284 PHE A CA 1
ATOM 2197 C C . PHE A 1 284 ? 5.775 6.375 -17.197 1.00 86.56 284 PHE A C 1
ATOM 2199 O O . PHE A 1 284 ? 5.798 7.423 -16.553 1.00 86.56 284 PHE A O 1
ATOM 2206 N N . GLY A 1 285 ? 4.657 5.691 -17.398 1.00 88.38 285 GLY A N 1
ATOM 2207 C CA . GLY A 1 285 ? 3.419 6.003 -16.710 1.00 88.38 285 GLY A CA 1
ATOM 2208 C C . GLY A 1 285 ? 3.573 5.747 -15.215 1.00 88.38 285 GLY A C 1
ATOM 2209 O O . GLY A 1 285 ? 4.113 4.714 -14.783 1.00 88.38 285 GLY A O 1
ATOM 2210 N N . GLY A 1 286 ? 3.088 6.682 -14.407 1.00 89.62 286 GLY A N 1
ATOM 2211 C CA . GLY A 1 286 ? 3.015 6.543 -12.964 1.00 89.62 286 GLY A CA 1
ATOM 2212 C C . GLY A 1 286 ? 2.186 5.320 -12.581 1.00 89.62 286 GLY A C 1
ATOM 2213 O O . GLY A 1 286 ? 1.170 5.008 -13.196 1.00 89.62 286 GLY A O 1
ATOM 2214 N N . LEU A 1 287 ? 2.622 4.585 -11.560 1.00 89.81 287 LEU A N 1
ATOM 2215 C CA . LEU A 1 287 ? 1.765 3.582 -10.907 1.00 89.81 287 LEU A CA 1
ATOM 2216 C C . LEU A 1 287 ? 0.487 4.246 -10.373 1.00 89.81 287 LEU A C 1
ATOM 2218 O O . LEU A 1 287 ? 0.565 5.361 -9.863 1.00 89.81 287 LEU A O 1
ATOM 2222 N N . GLY A 1 288 ? -0.650 3.557 -10.459 1.00 89.19 288 GLY A N 1
ATOM 2223 C CA . GLY A 1 288 ? -1.849 3.958 -9.729 1.00 89.19 288 GLY A CA 1
ATOM 2224 C C . GLY A 1 288 ? -1.674 3.737 -8.227 1.00 89.19 288 GLY A C 1
ATOM 2225 O O . GLY A 1 288 ? -0.930 2.847 -7.807 1.00 89.19 288 GLY A O 1
ATOM 2226 N N . GLY A 1 289 ? -2.326 4.568 -7.422 1.00 89.25 289 GLY A N 1
ATOM 2227 C CA . GLY A 1 289 ? -2.389 4.378 -5.978 1.00 89.25 289 GLY A CA 1
ATOM 2228 C C . GLY A 1 289 ? -3.305 3.211 -5.620 1.00 89.25 289 GLY A C 1
ATOM 2229 O O . GLY A 1 289 ? -4.286 2.949 -6.312 1.00 89.25 289 GLY A O 1
ATOM 2230 N N . TYR A 1 290 ? -3.016 2.512 -4.528 1.00 87.50 290 TYR A N 1
ATOM 2231 C CA . TYR A 1 290 ? -3.915 1.475 -4.014 1.00 87.50 290 TYR A CA 1
ATOM 2232 C C . TYR A 1 290 ? -5.185 2.103 -3.446 1.00 87.50 290 TYR A C 1
ATOM 2234 O O . TYR A 1 290 ? -5.127 3.199 -2.890 1.00 87.50 290 TYR A O 1
ATOM 2242 N N . ALA A 1 291 ? -6.318 1.414 -3.541 1.00 87.25 291 ALA A N 1
ATOM 2243 C CA . ALA A 1 291 ? -7.501 1.788 -2.787 1.00 87.25 291 ALA A CA 1
ATOM 2244 C C . ALA A 1 291 ? -7.223 1.722 -1.285 1.00 87.25 291 ALA A C 1
ATOM 2246 O O . ALA A 1 291 ? -6.431 0.903 -0.809 1.00 87.25 291 ALA A O 1
ATOM 2247 N N . GLY A 1 292 ? -7.913 2.572 -0.535 1.00 86.25 292 GLY A N 1
ATOM 2248 C CA . GLY A 1 292 ? -7.983 2.448 0.906 1.00 86.25 292 GLY A CA 1
ATOM 2249 C C . GLY A 1 292 ? -8.605 1.111 1.291 1.00 86.25 292 GLY A C 1
ATOM 2250 O O . GLY A 1 292 ? -9.582 0.664 0.687 1.00 86.25 292 GLY A O 1
ATOM 2251 N N . GLU A 1 293 ? -8.046 0.472 2.313 1.00 85.88 293 GLU A N 1
ATOM 2252 C CA . GLU A 1 293 ? -8.662 -0.713 2.905 1.00 85.88 293 GLU A CA 1
ATOM 2253 C C . GLU A 1 293 ? -9.996 -0.332 3.568 1.00 85.88 293 GLU A C 1
ATOM 2255 O O . GLU A 1 293 ? -10.099 0.757 4.150 1.00 85.88 293 GLU A O 1
ATOM 2260 N N . PRO A 1 294 ? -11.019 -1.195 3.498 1.00 86.94 294 PRO A N 1
ATOM 2261 C CA . PRO A 1 294 ? -12.272 -0.950 4.187 1.00 86.94 294 PRO A CA 1
ATOM 2262 C C . PRO A 1 294 ? -12.100 -1.000 5.706 1.00 86.94 294 PRO A C 1
ATOM 2264 O O . PRO A 1 294 ? -11.282 -1.750 6.245 1.00 86.94 294 PRO A O 1
ATOM 2267 N N . GLY A 1 295 ? -12.918 -0.216 6.401 1.00 86.25 295 GLY A N 1
ATOM 2268 C CA . GLY A 1 295 ? -13.119 -0.351 7.833 1.00 86.25 295 GLY A CA 1
ATOM 2269 C C . GLY A 1 295 ? -13.860 -1.648 8.138 1.00 86.25 295 GLY A C 1
ATOM 2270 O O . GLY A 1 295 ? -14.774 -2.037 7.419 1.00 86.25 295 GLY A O 1
ATOM 2271 N N . LEU A 1 296 ? -13.480 -2.320 9.216 1.00 86.00 296 LEU A N 1
ATOM 2272 C CA . LEU A 1 296 ? -14.174 -3.529 9.670 1.00 86.00 296 LEU A CA 1
ATOM 2273 C C . LEU A 1 296 ? -15.441 -3.169 10.447 1.00 86.00 296 LEU A C 1
ATOM 2275 O O . LEU A 1 296 ? -15.481 -2.126 11.103 1.00 86.00 296 LEU A O 1
ATOM 2279 N N . ALA A 1 297 ? -16.444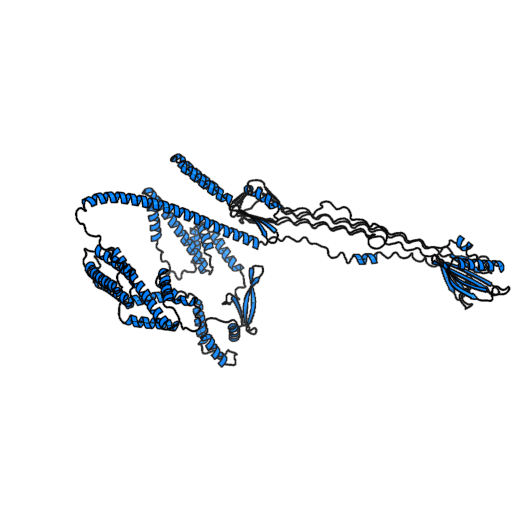 -4.037 10.416 1.00 87.31 297 ALA A N 1
ATOM 2280 C CA . ALA A 1 297 ? -17.579 -3.956 11.318 1.00 87.31 297 ALA A CA 1
ATOM 2281 C C . ALA A 1 297 ? -17.115 -4.064 12.777 1.00 87.31 297 ALA A C 1
ATOM 2283 O O . ALA A 1 297 ? -16.151 -4.767 13.091 1.00 87.31 297 ALA A O 1
ATOM 2284 N N . GLY A 1 298 ? -17.806 -3.359 13.668 1.00 84.94 298 GLY A N 1
ATOM 2285 C CA . GLY A 1 298 ? -17.642 -3.528 15.106 1.00 84.94 298 GLY A CA 1
ATOM 2286 C C . GLY A 1 298 ? -18.434 -4.727 15.624 1.00 84.94 298 GLY A C 1
ATOM 2287 O O . GLY A 1 298 ? -19.428 -5.143 15.023 1.00 84.94 298 GLY A O 1
ATOM 2288 N N . ASP A 1 299 ? -18.023 -5.260 16.766 1.00 87.62 299 ASP A N 1
ATOM 2289 C CA . ASP A 1 299 ? -18.677 -6.411 17.382 1.00 87.62 299 ASP A CA 1
ATOM 2290 C C . ASP A 1 299 ? -19.937 -6.005 18.152 1.00 87.62 299 ASP A C 1
ATOM 2292 O O . ASP A 1 299 ? -19.959 -4.994 18.860 1.00 87.62 299 ASP A O 1
ATOM 2296 N N . ILE A 1 300 ? -20.976 -6.839 18.065 1.00 89.75 300 ILE A N 1
ATOM 2297 C CA . ILE A 1 300 ? -22.206 -6.709 18.852 1.00 89.75 300 ILE A CA 1
ATOM 2298 C C . ILE A 1 300 ? -22.309 -7.918 19.782 1.00 89.75 300 ILE A C 1
ATOM 2300 O O . ILE A 1 300 ? -22.474 -9.048 19.322 1.00 89.75 300 ILE A O 1
ATOM 2304 N N . LYS A 1 301 ? -22.237 -7.686 21.095 1.00 89.38 301 LYS A N 1
ATOM 2305 C CA . LYS A 1 301 ? -22.404 -8.719 22.127 1.00 89.38 301 LYS A CA 1
ATOM 2306 C C . LYS A 1 301 ? -23.624 -8.401 22.979 1.00 89.38 301 LYS A C 1
ATOM 2308 O O . LYS A 1 301 ? -23.713 -7.324 23.555 1.00 89.38 301 LYS A O 1
ATOM 2313 N N . ILE A 1 302 ? -24.562 -9.338 23.066 1.00 89.31 302 ILE A N 1
ATOM 2314 C CA . ILE A 1 302 ? -25.763 -9.213 23.897 1.00 89.31 302 ILE A CA 1
ATOM 2315 C C . ILE A 1 302 ? -25.773 -10.408 24.845 1.00 89.31 302 ILE A C 1
ATOM 2317 O O . ILE A 1 302 ? -25.905 -11.549 24.409 1.00 89.31 302 ILE A O 1
ATOM 2321 N N . LEU A 1 303 ? -25.579 -10.138 26.130 1.00 86.81 303 LEU A N 1
ATOM 2322 C CA . LEU A 1 303 ? -25.542 -11.121 27.201 1.00 86.81 303 LEU A CA 1
ATOM 2323 C C . LEU A 1 303 ? -26.828 -10.977 28.021 1.00 86.81 303 LEU A C 1
ATOM 2325 O O . LEU A 1 303 ? -27.068 -9.939 28.637 1.00 86.81 303 LEU A O 1
ATOM 2329 N N . THR A 1 304 ? -27.653 -12.022 27.972 1.00 85.38 304 THR A N 1
ATOM 2330 C CA . THR A 1 304 ? -28.949 -12.145 28.664 1.00 85.38 304 THR A CA 1
ATOM 2331 C C . THR A 1 304 ? -29.028 -13.482 29.395 1.00 85.38 304 THR A C 1
ATOM 2333 O O . THR A 1 304 ? -28.167 -14.338 29.170 1.00 85.38 304 THR A O 1
ATOM 2336 N N . LYS A 1 305 ? -30.032 -13.691 30.263 1.00 81.12 305 LYS A N 1
ATOM 2337 C CA . LYS A 1 305 ? -30.280 -15.025 30.841 1.00 81.12 305 LYS A CA 1
ATOM 2338 C C . LYS A 1 305 ? -30.436 -16.071 29.713 1.00 81.12 305 LYS A C 1
ATOM 2340 O O . LYS A 1 305 ? -31.022 -15.731 28.684 1.00 81.12 305 LYS A O 1
ATOM 2345 N N . PRO A 1 306 ? -29.941 -17.317 29.883 1.00 73.44 306 PRO A N 1
ATOM 2346 C CA . PRO A 1 306 ? -29.824 -18.314 28.806 1.00 73.44 306 PRO A CA 1
ATOM 2347 C C . PRO A 1 306 ? -31.101 -18.558 27.987 1.00 73.44 306 PRO A C 1
ATOM 2349 O O . PRO A 1 306 ? -31.018 -18.836 26.793 1.00 73.44 306 PRO A O 1
ATOM 2352 N N . ASP A 1 307 ? -32.270 -18.390 28.607 1.00 75.56 307 ASP A N 1
ATOM 2353 C CA . ASP A 1 307 ? -33.570 -18.695 28.002 1.00 75.56 307 ASP A CA 1
ATOM 2354 C C . ASP A 1 307 ? -34.310 -17.463 27.449 1.00 75.56 307 ASP A C 1
ATOM 2356 O O . ASP A 1 307 ? -35.405 -17.579 26.893 1.00 75.56 307 ASP A O 1
ATOM 2360 N N . VAL A 1 308 ? -33.728 -16.265 27.564 1.00 77.81 308 VAL A N 1
ATOM 2361 C CA . VAL A 1 308 ? -34.381 -15.008 27.176 1.00 77.81 308 VAL A CA 1
ATOM 2362 C C . VAL A 1 308 ? -33.839 -14.524 25.835 1.00 77.81 308 VAL A C 1
ATOM 2364 O O . VAL A 1 308 ? -32.726 -14.017 25.729 1.00 77.81 308 VAL A O 1
ATOM 2367 N N . LYS A 1 309 ? -34.647 -14.626 24.774 1.00 80.12 309 LYS A N 1
ATOM 2368 C CA . LYS A 1 309 ? -34.300 -14.026 23.478 1.00 80.12 309 LYS A CA 1
ATOM 2369 C C . LYS A 1 309 ? -34.517 -12.517 23.519 1.00 80.12 309 LYS A C 1
ATOM 2371 O O . LYS A 1 309 ? -35.652 -12.057 23.603 1.00 80.12 309 LYS A O 1
ATOM 2376 N N . ALA A 1 310 ? -33.441 -11.751 23.351 1.00 84.25 310 ALA A N 1
ATOM 2377 C CA . ALA A 1 310 ? -33.516 -10.293 23.314 1.00 84.25 310 ALA A CA 1
ATOM 2378 C C . ALA A 1 310 ? -34.294 -9.733 22.105 1.00 84.25 310 ALA A C 1
ATOM 2380 O O . ALA A 1 310 ? -34.782 -8.617 22.177 1.00 84.25 310 ALA A O 1
ATOM 2381 N N . ASN A 1 311 ? -34.434 -10.475 20.997 1.00 89.00 311 ASN A N 1
ATOM 2382 C CA . ASN A 1 311 ? -35.142 -10.041 19.777 1.00 89.00 311 ASN A CA 1
ATOM 2383 C C . ASN A 1 311 ? -34.700 -8.664 19.223 1.00 89.00 311 ASN A C 1
ATOM 2385 O O . ASN A 1 311 ? -35.513 -7.945 18.652 1.00 89.00 311 ASN A O 1
ATOM 2389 N N . ILE A 1 312 ? -33.424 -8.297 19.373 1.00 91.19 312 ILE A N 1
ATOM 2390 C CA . ILE A 1 312 ? -32.852 -7.033 18.877 1.00 91.19 312 ILE A CA 1
ATOM 2391 C C . ILE A 1 312 ? -32.413 -7.191 17.416 1.00 91.19 312 ILE A C 1
ATOM 2393 O O . ILE A 1 312 ? -31.778 -8.186 17.061 1.00 91.19 312 ILE A O 1
ATOM 2397 N N . LYS A 1 313 ? -32.703 -6.200 16.565 1.00 93.44 313 LYS A N 1
ATOM 2398 C CA . LYS A 1 313 ? -32.209 -6.173 15.180 1.00 93.44 313 LYS A CA 1
ATOM 2399 C C . LYS A 1 313 ? -30.759 -5.682 15.159 1.00 93.44 313 LYS A C 1
ATOM 2401 O O . LYS A 1 313 ? -30.458 -4.625 15.705 1.00 93.44 313 LYS A O 1
ATOM 2406 N N . THR A 1 314 ? -29.861 -6.406 14.501 1.00 91.81 314 THR A N 1
ATOM 2407 C CA . THR A 1 314 ? -28.431 -6.066 14.447 1.00 91.81 314 THR A CA 1
ATOM 2408 C C . THR A 1 314 ? -27.929 -5.959 13.006 1.00 91.81 314 THR A C 1
ATOM 2410 O O . THR A 1 314 ? -28.402 -6.658 12.112 1.00 91.81 314 THR A O 1
ATOM 2413 N N . SER A 1 315 ? -26.978 -5.054 12.774 1.00 90.62 315 SER A N 1
ATOM 2414 C CA . SER A 1 315 ? -26.254 -4.876 11.513 1.00 90.62 315 SER A CA 1
ATOM 2415 C C . SER A 1 315 ? -24.787 -4.610 11.827 1.00 90.62 315 SER A C 1
ATOM 2417 O O . SER A 1 315 ? -24.455 -3.572 12.392 1.00 90.62 315 SER A O 1
ATOM 2419 N N . ALA A 1 316 ? -23.924 -5.536 11.431 1.00 89.69 316 ALA A N 1
ATOM 2420 C CA . ALA A 1 316 ? -22.477 -5.422 11.531 1.00 89.69 316 ALA A CA 1
ATOM 2421 C C . ALA A 1 316 ? -21.901 -5.792 10.162 1.00 89.69 316 ALA A C 1
ATOM 2423 O O . ALA A 1 316 ? -21.723 -6.969 9.854 1.00 89.69 316 ALA A O 1
ATOM 2424 N N . ILE A 1 317 ? -21.730 -4.791 9.298 1.00 88.44 317 ILE A N 1
ATOM 2425 C CA . ILE A 1 317 ? -21.295 -4.976 7.909 1.00 88.44 317 ILE A CA 1
ATOM 2426 C C . ILE A 1 317 ? -19.934 -4.305 7.732 1.00 88.44 317 ILE A C 1
ATOM 2428 O O . ILE A 1 317 ? -19.767 -3.135 8.084 1.00 88.44 317 ILE A O 1
ATOM 2432 N N . ASP A 1 318 ? -18.961 -5.052 7.212 1.00 86.94 318 ASP A N 1
ATOM 2433 C CA . ASP A 1 318 ? -17.659 -4.499 6.843 1.00 86.94 318 ASP A CA 1
ATOM 2434 C C . ASP A 1 318 ? -17.834 -3.444 5.745 1.00 86.94 318 ASP A C 1
ATOM 2436 O O . ASP A 1 318 ? -18.695 -3.561 4.868 1.00 86.94 318 ASP A O 1
ATOM 2440 N N . GLY A 1 319 ? -16.991 -2.417 5.769 1.00 86.06 319 GLY A N 1
ATOM 2441 C CA . GLY A 1 319 ? -16.912 -1.466 4.676 1.00 86.06 319 GLY A CA 1
ATOM 2442 C C . GLY A 1 319 ? -16.569 -2.169 3.362 1.00 86.06 319 GLY A C 1
ATOM 2443 O O . GLY A 1 319 ? -15.927 -3.220 3.313 1.00 86.06 319 GLY A O 1
ATOM 2444 N N . SER A 1 320 ? -16.972 -1.560 2.259 1.00 86.44 320 SER A N 1
ATOM 2445 C CA . SER A 1 320 ? -16.554 -1.989 0.930 1.00 86.44 320 SER A CA 1
ATOM 2446 C C . SER A 1 320 ? -15.190 -1.397 0.571 1.00 86.44 320 SER A C 1
ATOM 2448 O O . SER A 1 320 ? -14.851 -0.262 0.929 1.00 86.44 320 SER A O 1
ATOM 2450 N N . ARG A 1 321 ? -14.378 -2.185 -0.137 1.00 83.06 321 ARG A N 1
ATOM 2451 C CA . ARG A 1 321 ? -13.123 -1.711 -0.720 1.00 83.06 321 ARG A CA 1
ATOM 2452 C C . ARG A 1 321 ? -13.429 -0.981 -2.030 1.00 83.06 321 ARG A C 1
ATOM 2454 O O . ARG A 1 321 ? -14.070 -1.553 -2.910 1.00 83.06 321 ARG A O 1
ATOM 2461 N N . SER A 1 322 ? -12.942 0.251 -2.169 1.00 86.06 322 SER A N 1
ATOM 2462 C CA . SER A 1 322 ? -12.989 0.986 -3.442 1.00 86.06 322 SER A CA 1
ATOM 2463 C C . SER A 1 322 ? -11.993 0.420 -4.464 1.00 86.06 322 SER A C 1
ATOM 2465 O O . SER A 1 322 ? -11.165 -0.430 -4.143 1.00 86.06 322 SER A O 1
ATOM 2467 N N . SER A 1 323 ? -12.052 0.864 -5.721 1.00 87.44 323 SER A N 1
ATOM 2468 C CA . SER A 1 323 ? -11.122 0.384 -6.752 1.00 87.44 323 SER A CA 1
ATOM 2469 C C . SER A 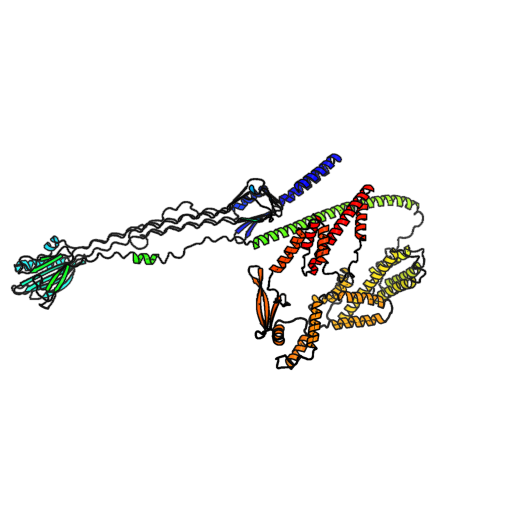1 323 ? -9.744 1.043 -6.646 1.00 87.44 323 SER A C 1
ATOM 2471 O O . SER A 1 323 ? -9.640 2.242 -6.367 1.00 87.44 323 SER A O 1
ATOM 2473 N N . ASP A 1 324 ? -8.692 0.276 -6.937 1.00 89.94 324 ASP A N 1
ATOM 2474 C CA . ASP A 1 324 ? -7.335 0.806 -7.083 1.00 89.94 324 ASP A CA 1
ATOM 2475 C C . ASP A 1 324 ? -7.261 1.780 -8.279 1.00 89.94 324 ASP A C 1
ATOM 2477 O O . ASP A 1 324 ? -8.046 1.703 -9.232 1.00 89.94 324 ASP A O 1
ATOM 2481 N N . GLY A 1 325 ? -6.303 2.703 -8.230 1.00 89.69 325 GLY A N 1
ATOM 2482 C CA . GLY A 1 325 ? -5.964 3.562 -9.353 1.00 89.69 325 GLY A CA 1
ATOM 2483 C C . GLY A 1 325 ? -5.341 2.755 -10.492 1.00 89.69 325 GLY A C 1
ATOM 2484 O O . GLY A 1 325 ? -4.557 1.829 -10.281 1.00 89.69 325 GLY A O 1
ATOM 2485 N N . GLN A 1 326 ? -5.660 3.124 -11.724 1.00 92.44 326 GLN A N 1
ATOM 2486 C CA . GLN A 1 326 ? -5.038 2.570 -12.915 1.00 92.44 326 GLN A CA 1
ATOM 2487 C C . GLN A 1 326 ? -3.630 3.144 -13.088 1.00 92.44 326 GLN A C 1
ATOM 2489 O O . GLN A 1 326 ? -3.350 4.302 -12.762 1.00 92.44 326 GLN A O 1
ATOM 2494 N N . LYS A 1 327 ? -2.724 2.320 -13.618 1.00 91.38 327 LYS A N 1
ATOM 2495 C CA . LYS A 1 327 ? -1.402 2.773 -14.056 1.00 91.38 327 LYS A CA 1
ATOM 2496 C C . LYS A 1 327 ? -1.581 3.760 -15.216 1.00 91.38 327 LYS A C 1
ATOM 2498 O O . LYS A 1 327 ? -2.370 3.502 -16.124 1.00 91.38 327 LYS A O 1
ATOM 2503 N N . GLY A 1 328 ? -0.822 4.850 -15.203 1.00 91.06 328 GLY A N 1
ATOM 2504 C CA . GLY A 1 328 ? -0.686 5.716 -16.366 1.00 91.06 328 GLY A CA 1
ATOM 2505 C C . GLY A 1 328 ? -0.075 4.966 -17.550 1.00 91.06 328 GLY A C 1
ATOM 2506 O O . GLY A 1 328 ? 0.640 3.971 -17.392 1.00 91.06 328 GLY A O 1
ATOM 2507 N N . ARG A 1 329 ? -0.356 5.446 -18.754 1.00 91.12 329 ARG A N 1
ATOM 2508 C CA . ARG A 1 329 ? 0.217 4.923 -19.993 1.00 91.12 329 ARG A CA 1
ATOM 2509 C C . ARG A 1 329 ? 1.694 5.300 -20.068 1.00 91.12 329 ARG A C 1
ATOM 2511 O O . ARG A 1 329 ? 2.063 6.433 -19.764 1.00 91.12 329 ARG A O 1
ATOM 2518 N N . ASP A 1 330 ? 2.524 4.341 -20.457 1.00 87.81 330 ASP A N 1
ATOM 2519 C CA . ASP A 1 330 ? 3.926 4.609 -20.766 1.00 87.81 330 ASP A CA 1
ATOM 2520 C C . ASP A 1 330 ? 4.009 5.366 -22.101 1.00 87.81 330 ASP A C 1
ATOM 2522 O O . ASP A 1 330 ? 3.224 5.104 -23.017 1.00 87.81 330 ASP A O 1
ATOM 2526 N N . GLY A 1 331 ? 4.935 6.316 -22.197 1.00 86.31 331 GLY A N 1
ATOM 2527 C CA . GLY A 1 331 ? 5.225 7.011 -23.441 1.00 86.31 331 GLY A CA 1
ATOM 2528 C C . GLY A 1 331 ? 5.908 6.083 -24.441 1.00 86.31 331 GLY A C 1
ATOM 2529 O O . GLY A 1 331 ? 6.717 5.227 -24.072 1.00 86.31 331 GLY A O 1
ATOM 2530 N N . ASN A 1 332 ? 5.596 6.255 -25.720 1.00 85.88 332 ASN A N 1
ATOM 2531 C CA . ASN A 1 332 ? 6.249 5.528 -26.804 1.00 85.88 332 ASN A CA 1
ATOM 2532 C C . ASN A 1 332 ? 7.722 5.929 -26.915 1.00 85.88 332 ASN A C 1
ATOM 2534 O O . ASN A 1 332 ? 8.099 7.043 -26.568 1.00 85.88 332 ASN A O 1
ATOM 2538 N N . PHE A 1 333 ? 8.565 5.054 -27.457 1.00 82.00 333 PHE A N 1
ATOM 2539 C CA . PHE A 1 333 ? 9.932 5.437 -27.807 1.00 82.00 333 PHE A CA 1
ATOM 2540 C C . PHE A 1 333 ? 9.935 6.402 -28.990 1.00 82.00 333 PHE A C 1
ATOM 2542 O O . PHE A 1 333 ? 9.148 6.254 -29.932 1.00 82.00 333 PHE A O 1
ATOM 2549 N N . GLY A 1 334 ? 10.866 7.352 -28.963 1.00 83.88 334 GLY A N 1
ATOM 2550 C CA . GLY A 1 334 ? 11.191 8.127 -30.145 1.00 83.88 334 GLY A CA 1
ATOM 2551 C C . GLY A 1 334 ? 11.701 7.207 -31.251 1.00 83.88 334 GLY A C 1
ATOM 2552 O O . GLY A 1 334 ? 12.435 6.252 -30.993 1.00 83.88 334 GLY A O 1
ATOM 2553 N N . LYS A 1 335 ? 11.308 7.470 -32.498 1.00 85.56 335 LYS A N 1
ATOM 2554 C CA . LYS A 1 335 ? 11.848 6.727 -33.645 1.00 85.56 335 LYS A CA 1
ATOM 2555 C C . LYS A 1 335 ? 13.323 7.093 -33.840 1.00 85.56 335 LYS A C 1
ATOM 2557 O O . LYS A 1 335 ? 13.670 8.265 -33.717 1.00 85.56 335 LYS A O 1
ATOM 2562 N N . SER A 1 336 ? 14.174 6.128 -34.176 1.00 83.50 336 SER A N 1
ATOM 2563 C CA . SER A 1 336 ? 15.550 6.430 -34.589 1.00 83.50 336 SER A CA 1
ATOM 2564 C C . SER A 1 336 ? 15.565 7.271 -35.865 1.00 83.50 336 SER A C 1
ATOM 2566 O O . SER A 1 336 ? 14.650 7.180 -36.693 1.00 83.50 336 SER A O 1
ATOM 2568 N N . GLY A 1 337 ? 16.604 8.088 -36.011 1.00 86.00 337 GLY A N 1
ATOM 2569 C CA . GLY A 1 337 ? 16.890 8.774 -37.259 1.00 86.00 337 GLY A CA 1
ATOM 2570 C C . GLY A 1 337 ? 17.239 7.792 -38.375 1.00 86.00 337 GLY A C 1
ATOM 2571 O O . GLY A 1 337 ? 17.715 6.680 -38.136 1.00 86.00 337 GLY A O 1
ATOM 2572 N N . GLU A 1 338 ? 16.990 8.193 -39.615 1.00 87.50 338 GLU A N 1
ATOM 2573 C CA . GLU A 1 338 ? 17.304 7.389 -40.794 1.00 87.50 338 GLU A CA 1
ATOM 2574 C C . GLU A 1 338 ? 18.807 7.413 -41.088 1.00 87.50 338 GLU A C 1
ATOM 2576 O O . GLU A 1 338 ? 19.407 8.480 -41.216 1.00 87.50 338 GLU A O 1
ATOM 2581 N N . ASN A 1 339 ? 19.423 6.241 -41.256 1.00 86.56 339 ASN A N 1
ATOM 2582 C CA . ASN A 1 339 ? 20.815 6.156 -41.696 1.00 86.56 339 ASN A CA 1
ATOM 2583 C C . ASN A 1 339 ? 20.936 6.597 -43.169 1.00 86.56 339 ASN A C 1
ATOM 2585 O O . ASN A 1 339 ? 20.057 6.294 -43.983 1.00 86.56 339 ASN A O 1
ATOM 2589 N N . LYS A 1 340 ? 22.041 7.252 -43.548 1.00 90.06 340 LYS A N 1
ATOM 2590 C CA . LYS A 1 340 ? 22.295 7.620 -44.953 1.00 90.06 340 LYS A CA 1
ATOM 2591 C C . LYS A 1 340 ? 23.181 6.591 -45.663 1.00 90.06 340 LYS A C 1
ATOM 2593 O O . LYS A 1 340 ? 24.105 6.069 -45.046 1.00 90.06 340 LYS A O 1
ATOM 2598 N N . PRO A 1 341 ? 22.895 6.281 -46.942 1.00 87.75 341 PRO A N 1
ATOM 2599 C CA . PRO A 1 341 ? 23.565 5.215 -47.680 1.00 87.75 341 PRO A CA 1
ATOM 2600 C C . PRO A 1 341 ? 25.014 5.565 -48.033 1.00 87.75 341 PRO A C 1
ATOM 2602 O O . PRO A 1 341 ? 25.386 6.734 -48.129 1.00 87.75 341 PRO A O 1
ATOM 2605 N N . ASP A 1 342 ? 25.807 4.530 -48.297 1.00 93.31 342 ASP A N 1
ATOM 2606 C CA . ASP A 1 342 ? 27.164 4.658 -48.817 1.00 93.31 342 ASP A CA 1
ATOM 2607 C C . ASP A 1 342 ? 27.129 4.861 -50.341 1.00 93.31 342 ASP A C 1
ATOM 2609 O O . ASP A 1 342 ? 26.282 4.304 -51.058 1.00 93.31 342 ASP A O 1
ATOM 2613 N N . VAL A 1 343 ? 28.084 5.635 -50.854 1.00 94.88 343 VAL A N 1
ATOM 2614 C CA . VAL A 1 343 ? 28.260 5.874 -52.292 1.00 94.88 343 VAL A CA 1
ATOM 2615 C C . VAL A 1 343 ? 29.739 5.813 -52.666 1.00 94.88 343 VAL A C 1
ATOM 2617 O O . VAL A 1 343 ? 30.618 6.141 -51.874 1.00 94.88 343 VAL A O 1
ATOM 2620 N N . GLY A 1 344 ? 30.048 5.363 -53.876 1.00 94.94 344 GLY A N 1
ATOM 2621 C CA . GLY A 1 344 ? 31.428 5.221 -54.317 1.00 94.94 344 GLY A CA 1
ATOM 2622 C C . GLY A 1 344 ? 31.568 4.947 -55.804 1.00 94.94 344 GLY A C 1
ATOM 2623 O O . GLY A 1 344 ? 30.587 4.710 -56.510 1.00 94.94 344 GLY A O 1
ATOM 2624 N N . TYR A 1 345 ? 32.805 4.951 -56.285 1.00 94.88 345 TYR A N 1
ATOM 2625 C CA . TYR A 1 345 ? 33.147 4.453 -57.610 1.00 94.88 345 TYR A CA 1
ATOM 2626 C C . TYR A 1 345 ? 34.488 3.724 -57.604 1.00 94.88 345 TYR A C 1
ATOM 2628 O O . TYR A 1 345 ? 35.363 4.026 -56.792 1.00 94.88 345 TYR A O 1
ATOM 2636 N N . ILE A 1 346 ? 34.655 2.817 -58.564 1.00 93.56 346 ILE A N 1
ATOM 2637 C CA . ILE A 1 346 ? 35.958 2.327 -59.026 1.00 93.56 346 ILE A CA 1
ATOM 2638 C C . ILE A 1 346 ? 36.120 2.699 -60.502 1.00 93.56 346 ILE A C 1
ATOM 2640 O O . ILE A 1 346 ? 35.161 2.671 -61.275 1.00 93.56 346 ILE A O 1
ATOM 2644 N N . ASP A 1 347 ? 37.327 3.078 -60.892 1.00 93.56 347 ASP A N 1
ATOM 2645 C CA . ASP A 1 347 ? 37.646 3.594 -62.219 1.00 93.56 347 ASP A CA 1
ATOM 2646 C C . ASP A 1 347 ? 38.995 3.044 -62.693 1.00 93.56 347 ASP A C 1
ATOM 2648 O O . ASP A 1 347 ? 39.943 2.910 -61.914 1.00 93.56 347 ASP A O 1
ATOM 2652 N N . CYS A 1 348 ? 39.086 2.724 -63.980 1.00 91.00 348 CYS A N 1
ATOM 2653 C CA . CYS A 1 348 ? 40.289 2.209 -64.619 1.00 91.00 348 CYS A CA 1
ATOM 2654 C C . CYS A 1 348 ? 40.381 2.756 -66.041 1.00 91.00 348 CYS A C 1
ATOM 2656 O O . CYS A 1 348 ? 39.417 2.704 -66.800 1.00 91.00 348 CYS A O 1
ATOM 2658 N N . GLN A 1 349 ? 41.571 3.197 -66.440 1.00 89.75 349 GLN A N 1
ATOM 2659 C CA . GLN A 1 349 ? 41.806 3.794 -67.757 1.00 89.75 349 GLN A CA 1
ATOM 2660 C C . GLN A 1 349 ? 41.419 2.883 -68.932 1.00 89.75 349 GLN A C 1
ATOM 2662 O O . GLN A 1 349 ? 41.113 3.375 -70.016 1.00 89.75 349 GLN A O 1
ATOM 2667 N N . THR A 1 350 ? 41.481 1.562 -68.748 1.00 86.50 350 THR A N 1
ATOM 2668 C CA . THR A 1 350 ? 41.144 0.587 -69.794 1.00 86.50 350 THR A CA 1
ATOM 2669 C C . THR A 1 350 ? 39.647 0.299 -69.891 1.00 86.50 350 THR A C 1
ATOM 2671 O O . THR A 1 350 ? 39.229 -0.421 -70.798 1.00 86.50 350 THR A O 1
ATOM 2674 N N . TRP A 1 351 ? 38.830 0.831 -68.981 1.00 87.75 351 TRP A N 1
ATOM 2675 C CA . TRP A 1 351 ? 37.382 0.673 -69.015 1.00 87.75 351 TRP A CA 1
ATOM 2676 C C . TRP A 1 351 ? 36.719 1.786 -69.819 1.00 87.75 351 TRP A C 1
ATOM 2678 O O . TRP A 1 351 ? 37.220 2.904 -69.918 1.00 87.75 351 TRP A O 1
ATOM 2688 N N . LYS A 1 352 ? 35.557 1.467 -70.399 1.00 85.50 352 LYS A N 1
ATOM 2689 C CA . LYS A 1 352 ? 34.755 2.435 -71.154 1.00 85.50 352 LYS A CA 1
ATOM 2690 C C . LYS A 1 352 ? 34.172 3.514 -70.238 1.00 85.50 352 LYS A C 1
ATOM 2692 O O . LYS A 1 352 ? 34.139 4.679 -70.617 1.00 85.50 352 LYS A O 1
ATOM 2697 N N . GLU A 1 353 ? 33.710 3.110 -69.056 1.00 88.25 353 GLU A N 1
ATOM 2698 C CA . GLU A 1 353 ? 33.075 3.965 -68.054 1.00 88.25 353 GLU A CA 1
ATOM 2699 C C . GLU A 1 353 ? 33.447 3.481 -66.638 1.00 88.25 353 GLU A C 1
ATOM 2701 O O . GLU A 1 353 ? 33.674 2.281 -66.447 1.00 88.25 353 GLU A O 1
ATOM 2706 N N . PRO A 1 354 ? 33.506 4.388 -65.646 1.00 90.38 354 PRO A N 1
ATOM 2707 C CA . PRO A 1 354 ? 33.669 4.031 -64.237 1.00 90.38 354 PRO A CA 1
ATOM 2708 C C . PRO A 1 354 ? 32.455 3.250 -63.715 1.00 90.38 354 PRO A C 1
ATOM 2710 O O . PRO A 1 354 ? 31.317 3.469 -64.141 1.00 90.38 354 PRO A O 1
ATOM 2713 N N . VAL A 1 355 ? 32.677 2.388 -62.726 1.00 91.62 355 VAL A N 1
ATOM 2714 C CA . VAL A 1 355 ? 31.606 1.637 -62.059 1.00 91.62 355 VAL A CA 1
ATOM 2715 C C . VAL A 1 355 ? 31.225 2.356 -60.770 1.00 91.62 355 VAL A C 1
ATOM 2717 O O . VAL A 1 355 ? 32.045 2.489 -59.863 1.00 91.62 355 VAL A O 1
ATOM 2720 N N . TYR A 1 356 ? 29.975 2.814 -60.689 1.00 91.75 356 TYR A N 1
ATOM 2721 C CA . TYR A 1 356 ? 29.421 3.482 -59.511 1.00 91.75 356 TYR A CA 1
ATOM 2722 C C . TYR A 1 356 ? 28.654 2.507 -58.616 1.00 91.75 356 TYR A C 1
ATOM 2724 O O . TYR A 1 356 ? 27.915 1.650 -59.098 1.00 91.75 356 TYR A O 1
ATOM 2732 N N . TYR A 1 357 ? 28.771 2.710 -57.308 1.00 91.38 357 TYR A N 1
ATOM 2733 C CA . TYR A 1 357 ? 28.091 1.956 -56.262 1.00 91.38 357 TYR A CA 1
ATOM 2734 C C . TYR A 1 357 ? 27.297 2.930 -55.399 1.00 91.38 357 TYR A C 1
ATOM 2736 O O . TYR A 1 357 ? 27.864 3.890 -54.888 1.00 91.38 357 TYR A O 1
ATOM 2744 N N . GLY A 1 358 ? 25.989 2.720 -55.254 1.00 86.88 358 GLY A N 1
ATOM 2745 C CA . GLY A 1 358 ? 25.129 3.612 -54.466 1.00 86.88 358 GLY A CA 1
ATOM 2746 C C . GLY A 1 358 ? 23.759 3.859 -55.096 1.00 86.88 358 GLY A C 1
ATOM 2747 O O . GLY A 1 358 ? 23.622 3.686 -56.308 1.00 86.88 358 GLY A O 1
ATOM 2748 N N . PRO A 1 359 ? 22.759 4.295 -54.308 1.00 82.19 359 PRO A N 1
ATOM 2749 C CA . PRO A 1 359 ? 22.775 4.410 -52.845 1.00 82.19 359 PRO A CA 1
ATOM 2750 C C . PRO A 1 359 ? 22.427 3.065 -52.174 1.00 82.19 359 PRO A C 1
ATOM 2752 O O . PRO A 1 359 ? 21.286 2.631 -52.241 1.00 82.19 359 PRO A O 1
ATOM 2755 N N . ASN A 1 360 ? 23.394 2.396 -51.538 1.00 84.25 360 ASN A N 1
ATOM 2756 C CA . ASN A 1 360 ? 23.183 1.190 -50.713 1.00 84.25 360 ASN A CA 1
ATOM 2757 C C . ASN A 1 360 ? 24.282 1.119 -49.638 1.00 84.25 360 ASN A C 1
ATOM 2759 O O . ASN A 1 360 ? 25.109 2.015 -49.522 1.00 84.25 360 ASN A O 1
ATOM 2763 N N . TRP A 1 361 ? 24.308 0.048 -48.852 1.00 81.81 361 TRP A N 1
ATOM 2764 C CA . TRP A 1 361 ? 25.345 -0.195 -47.854 1.00 81.81 361 TRP A CA 1
ATOM 2765 C C . TRP A 1 361 ? 26.513 -0.935 -48.480 1.00 81.81 361 TRP A C 1
ATOM 2767 O O . TRP A 1 361 ? 26.356 -2.063 -48.947 1.00 81.81 361 TRP A O 1
ATOM 2777 N N . TYR A 1 362 ? 27.692 -0.322 -48.471 1.00 86.88 362 TYR A N 1
ATOM 2778 C CA . TYR A 1 362 ? 28.874 -0.886 -49.115 1.00 86.88 362 TYR A CA 1
ATOM 2779 C C . TYR A 1 362 ? 30.075 -0.926 -48.172 1.00 86.88 362 TYR A C 1
ATOM 2781 O O . TYR A 1 362 ? 30.151 -0.213 -47.171 1.00 86.88 362 TYR A O 1
ATOM 2789 N N . LYS A 1 363 ? 31.040 -1.784 -48.481 1.00 86.44 363 LYS A N 1
ATOM 2790 C CA . LYS A 1 363 ? 32.358 -1.808 -47.842 1.00 86.44 363 LYS A CA 1
ATOM 2791 C C . LYS A 1 363 ? 33.450 -1.859 -48.903 1.00 86.44 363 LYS A C 1
ATOM 2793 O O . LYS A 1 363 ? 33.232 -2.395 -49.986 1.00 86.44 363 LYS A O 1
ATOM 2798 N N . LEU A 1 364 ? 34.623 -1.341 -48.556 1.00 84.50 364 LEU A N 1
ATOM 2799 C CA . LEU A 1 364 ? 35.852 -1.608 -49.293 1.00 84.50 364 LEU A CA 1
ATOM 2800 C C . LEU A 1 364 ? 36.413 -2.952 -48.811 1.00 84.50 364 LEU A C 1
ATOM 2802 O O . LEU A 1 364 ? 36.662 -3.121 -47.618 1.00 84.50 364 LEU A O 1
ATOM 2806 N N . SER A 1 365 ? 36.572 -3.905 -49.726 1.00 85.06 365 SER A N 1
ATOM 2807 C CA . SER A 1 365 ? 37.172 -5.222 -49.480 1.00 85.06 365 SER A CA 1
ATOM 2808 C C . SER A 1 365 ? 38.525 -5.309 -50.188 1.00 85.06 365 SER A C 1
ATOM 2810 O O . SER A 1 365 ? 38.648 -4.845 -51.323 1.00 85.06 365 SER A O 1
ATOM 2812 N N . ILE A 1 366 ? 39.524 -5.904 -49.530 1.00 82.38 366 ILE A N 1
ATOM 2813 C CA . ILE A 1 366 ? 40.903 -6.032 -50.030 1.00 82.38 366 ILE A CA 1
ATOM 2814 C C . ILE A 1 366 ? 41.162 -7.477 -50.464 1.00 82.38 366 ILE A C 1
ATOM 2816 O O . ILE A 1 366 ? 40.767 -8.420 -49.780 1.00 82.38 366 ILE A O 1
ATOM 2820 N N . TYR A 1 367 ? 41.846 -7.644 -51.590 1.00 78.25 367 TYR A N 1
ATOM 2821 C CA . TYR A 1 367 ? 42.090 -8.921 -52.253 1.00 78.25 367 TYR A CA 1
ATOM 2822 C C . TYR A 1 367 ? 43.527 -9.038 -52.758 1.00 78.25 367 TYR A C 1
ATOM 2824 O O . TYR A 1 367 ? 44.108 -8.059 -53.212 1.00 78.25 367 TYR A O 1
ATOM 2832 N N . ALA A 1 368 ? 44.070 -10.258 -52.766 1.00 74.50 368 ALA A N 1
ATOM 2833 C CA . ALA A 1 368 ? 45.426 -10.544 -53.250 1.00 74.50 368 ALA A CA 1
ATOM 2834 C C . ALA A 1 368 ? 45.516 -10.857 -54.764 1.00 74.50 368 ALA A C 1
ATOM 2836 O O . ALA A 1 368 ? 46.615 -11.015 -55.294 1.00 74.50 368 ALA A O 1
ATOM 2837 N N . SER A 1 369 ? 44.385 -10.992 -55.471 1.00 73.19 369 SER A N 1
ATOM 2838 C CA . SER A 1 369 ? 44.352 -11.321 -56.906 1.00 73.19 369 SER A CA 1
ATOM 2839 C C . SER A 1 369 ? 43.615 -10.272 -57.742 1.00 73.19 369 SER A C 1
ATOM 2841 O O . SER A 1 369 ? 42.642 -9.659 -57.292 1.00 73.19 369 SER A O 1
ATOM 2843 N N . SER A 1 370 ? 44.078 -10.087 -58.982 1.00 65.56 370 SER A N 1
ATOM 2844 C CA . SER A 1 370 ? 43.536 -9.137 -59.957 1.00 65.56 370 SER A CA 1
ATOM 2845 C C . SER A 1 370 ? 42.366 -9.738 -60.750 1.00 65.56 370 SER A C 1
ATOM 2847 O O . SER A 1 370 ? 42.568 -10.269 -61.842 1.00 65.56 370 SER A O 1
ATOM 2849 N N . ASP A 1 371 ? 41.149 -9.652 -60.215 1.00 69.56 371 ASP A N 1
ATOM 2850 C CA . ASP A 1 371 ? 39.921 -9.938 -60.975 1.00 69.56 371 ASP A CA 1
ATOM 2851 C C . ASP A 1 371 ? 39.430 -8.679 -61.723 1.00 69.56 371 ASP A C 1
ATOM 2853 O O . ASP A 1 371 ? 39.848 -7.558 -61.427 1.00 69.56 371 ASP A O 1
ATOM 2857 N N . THR A 1 372 ? 38.519 -8.836 -62.691 1.00 65.06 372 THR A N 1
ATOM 2858 C CA . THR A 1 372 ? 38.087 -7.775 -63.632 1.00 65.06 372 THR A CA 1
ATOM 2859 C C . THR A 1 372 ? 37.425 -6.545 -63.001 1.00 65.06 372 THR A C 1
ATOM 2861 O O . THR A 1 372 ? 37.280 -5.537 -63.686 1.00 65.06 372 THR A O 1
ATOM 2864 N N . TYR A 1 373 ? 37.044 -6.598 -61.722 1.00 66.50 373 TYR A N 1
ATOM 2865 C CA . TYR A 1 373 ? 36.379 -5.510 -60.984 1.00 66.50 373 TYR A CA 1
ATOM 2866 C C . TYR A 1 373 ? 37.148 -5.090 -59.729 1.00 66.50 373 TYR A C 1
ATOM 2868 O O . TYR A 1 373 ? 36.564 -4.650 -58.739 1.00 66.50 373 TYR A O 1
ATOM 2876 N N . ARG A 1 374 ? 38.469 -5.260 -59.760 1.00 76.00 374 ARG A N 1
ATOM 2877 C CA . ARG A 1 374 ? 39.365 -4.917 -58.662 1.00 76.00 374 ARG A CA 1
ATOM 2878 C C . ARG A 1 374 ? 40.431 -3.955 -59.146 1.00 76.00 374 ARG A C 1
ATOM 2880 O O . ARG A 1 374 ? 40.985 -4.128 -60.232 1.00 76.00 374 ARG A O 1
ATOM 2887 N N . ILE A 1 375 ? 40.736 -2.955 -58.332 1.00 78.94 375 ILE A N 1
ATOM 2888 C CA . ILE A 1 375 ? 41.749 -1.958 -58.668 1.00 78.94 375 ILE A CA 1
ATOM 2889 C C . ILE A 1 375 ? 42.806 -1.845 -57.582 1.00 78.94 375 ILE A C 1
ATOM 2891 O O . ILE A 1 375 ? 42.530 -2.057 -56.409 1.00 78.94 375 ILE A O 1
ATOM 2895 N N . ARG A 1 376 ? 44.031 -1.515 -57.967 1.00 79.75 376 ARG A N 1
ATOM 2896 C CA . ARG A 1 376 ? 45.144 -1.305 -57.050 1.00 79.75 376 ARG A CA 1
ATOM 2897 C C . ARG A 1 376 ? 44.822 -0.149 -56.124 1.00 79.75 376 ARG A C 1
ATOM 2899 O O . ARG A 1 376 ? 44.486 0.944 -56.583 1.00 79.75 376 ARG A O 1
ATOM 2906 N N . SER A 1 377 ? 44.961 -0.403 -54.830 1.00 76.56 377 SER A N 1
ATOM 2907 C CA . SER A 1 377 ? 44.945 0.660 -53.840 1.00 76.56 377 SER A CA 1
ATOM 2908 C C . SER A 1 377 ? 46.357 1.156 -53.616 1.00 76.56 377 SER A C 1
ATOM 2910 O O . SER A 1 377 ? 47.271 0.382 -53.342 1.00 76.56 377 SER A O 1
ATOM 2912 N N . SER A 1 378 ? 46.512 2.470 -53.669 1.00 75.88 378 SER A N 1
ATOM 2913 C CA . SER A 1 378 ? 47.732 3.147 -53.254 1.00 75.88 378 SER A CA 1
ATOM 2914 C C . SER A 1 378 ? 47.864 3.258 -51.723 1.00 75.88 378 SER A C 1
ATOM 2916 O O . SER A 1 378 ? 48.613 4.087 -51.219 1.00 75.88 378 SER A O 1
ATOM 2918 N N . GLU A 1 379 ? 47.103 2.488 -50.951 1.00 74.88 379 GLU A N 1
ATOM 2919 C CA . GLU A 1 379 ? 47.289 2.376 -49.504 1.00 74.88 379 GLU A CA 1
ATOM 2920 C C . GLU A 1 379 ? 48.443 1.420 -49.147 1.00 74.88 379 GLU A C 1
ATOM 2922 O O . GLU A 1 379 ? 49.232 1.696 -48.234 1.00 74.88 379 GLU A O 1
ATOM 2927 N N . TYR A 1 380 ? 48.583 0.327 -49.905 1.00 68.62 380 TYR A N 1
ATOM 2928 C CA . TYR A 1 380 ? 49.483 -0.790 -49.611 1.00 68.62 380 TYR A CA 1
ATOM 2929 C C . TYR A 1 380 ? 50.771 -0.722 -50.437 1.00 68.62 380 TYR A C 1
ATOM 2931 O O . TYR A 1 380 ? 50.754 -0.450 -51.634 1.00 68.62 380 TYR A O 1
ATOM 2939 N N . GLU A 1 381 ? 51.918 -0.939 -49.785 1.00 57.22 381 GLU A N 1
ATOM 2940 C CA . GLU A 1 381 ? 53.235 -0.931 -50.452 1.00 57.22 381 GLU A CA 1
ATOM 2941 C C . GLU A 1 381 ? 53.446 -2.162 -51.341 1.00 57.22 381 GLU A C 1
ATOM 2943 O O . GLU A 1 381 ? 54.274 -2.140 -52.254 1.00 57.22 381 GLU A O 1
ATOM 2948 N N . SER A 1 382 ? 52.684 -3.231 -51.097 1.00 60.81 382 SER A N 1
ATOM 2949 C CA . SER A 1 382 ? 52.702 -4.435 -51.912 1.00 60.81 382 SER A CA 1
ATOM 2950 C C . SER A 1 382 ? 51.904 -4.194 -53.203 1.00 60.81 382 SER A C 1
ATOM 2952 O O . SER A 1 382 ? 50.718 -3.879 -53.201 1.00 60.81 382 SER A O 1
ATOM 2954 N N . ILE A 1 383 ? 52.545 -4.390 -54.358 1.00 62.56 383 ILE A N 1
ATOM 2955 C CA . ILE A 1 383 ? 51.906 -4.330 -55.692 1.00 62.56 383 ILE A CA 1
ATOM 2956 C C . ILE A 1 383 ? 50.836 -5.421 -55.925 1.00 62.56 383 ILE A C 1
ATOM 2958 O O . ILE A 1 383 ? 50.342 -5.579 -57.044 1.00 62.56 383 ILE A O 1
ATOM 2962 N N . THR A 1 384 ? 50.520 -6.209 -54.898 1.00 67.12 384 THR A N 1
ATOM 2963 C CA . THR A 1 384 ? 49.690 -7.415 -54.955 1.00 67.12 384 THR A CA 1
ATOM 2964 C C . THR A 1 384 ? 48.275 -7.209 -54.426 1.00 67.12 384 THR A C 1
ATOM 2966 O O . THR A 1 384 ? 47.452 -8.102 -54.600 1.00 67.12 384 THR A O 1
ATOM 2969 N N . GLU A 1 385 ? 47.967 -6.070 -53.804 1.00 77.94 385 GLU A N 1
ATOM 2970 C CA . GLU A 1 385 ? 46.667 -5.843 -53.165 1.00 77.94 385 GLU A CA 1
ATOM 2971 C C . GLU A 1 385 ? 45.731 -4.977 -54.019 1.00 77.94 385 GLU A C 1
ATOM 2973 O O . GLU A 1 385 ? 46.099 -3.927 -54.554 1.00 77.94 385 GLU A O 1
ATOM 2978 N N . TYR A 1 386 ? 44.490 -5.440 -54.150 1.00 82.62 386 TYR A N 1
ATOM 2979 C CA . TYR A 1 386 ? 43.431 -4.800 -54.916 1.00 82.62 386 TYR A CA 1
ATOM 2980 C C . TYR A 1 386 ? 42.202 -4.561 -54.044 1.00 82.62 386 TYR A C 1
ATOM 2982 O O . TYR A 1 386 ? 41.904 -5.347 -53.151 1.00 82.62 386 TYR A O 1
ATOM 2990 N N . VAL A 1 387 ? 41.453 -3.505 -54.343 1.00 84.56 387 VAL A N 1
ATOM 2991 C CA . VAL A 1 387 ? 40.233 -3.114 -53.644 1.00 84.56 387 VAL A CA 1
ATOM 2992 C C . VAL A 1 387 ? 39.020 -3.274 -54.553 1.00 84.56 387 VAL A C 1
ATOM 2994 O O . VAL A 1 387 ? 39.075 -3.001 -55.756 1.00 84.56 387 VAL A O 1
ATOM 2997 N N . GLN A 1 388 ? 37.918 -3.710 -53.951 1.00 87.25 388 GLN A N 1
ATOM 2998 C CA . GLN A 1 388 ? 36.588 -3.775 -54.544 1.00 87.25 388 GLN A CA 1
ATOM 2999 C C . GLN A 1 388 ? 35.574 -3.131 -53.598 1.00 87.25 388 GLN A C 1
ATOM 3001 O O . GLN A 1 388 ? 35.708 -3.232 -52.378 1.00 87.25 388 GLN A O 1
ATOM 3006 N N . ILE A 1 389 ? 34.543 -2.500 -54.159 1.00 85.62 389 ILE A N 1
ATOM 3007 C CA . ILE A 1 389 ? 33.378 -2.057 -53.392 1.00 85.62 389 ILE A CA 1
ATOM 3008 C C . ILE A 1 389 ? 32.332 -3.172 -53.437 1.00 85.62 389 ILE A C 1
ATOM 3010 O O . ILE A 1 389 ? 31.898 -3.597 -54.509 1.00 85.62 389 ILE A O 1
ATOM 3014 N N . GLU A 1 390 ? 31.935 -3.661 -52.268 1.00 87.69 390 GLU A N 1
ATOM 3015 C CA . GLU A 1 390 ? 31.006 -4.781 -52.130 1.00 87.69 390 GLU A CA 1
ATOM 3016 C C . GLU A 1 390 ? 29.794 -4.397 -51.310 1.00 87.69 390 GLU A C 1
ATOM 3018 O O . GLU A 1 390 ? 29.907 -3.649 -50.338 1.00 87.69 390 GLU A O 1
ATOM 3023 N N . LEU A 1 391 ? 28.637 -4.939 -51.691 1.00 86.38 391 LEU A N 1
ATOM 3024 C CA . LEU A 1 391 ? 27.420 -4.795 -50.909 1.00 86.38 391 LEU A CA 1
ATOM 3025 C C . LEU A 1 391 ? 27.634 -5.438 -49.532 1.00 86.38 391 LEU A C 1
ATOM 3027 O O . LEU A 1 391 ? 28.118 -6.567 -49.425 1.00 86.38 391 LEU A O 1
ATOM 3031 N N . ARG A 1 392 ? 27.257 -4.724 -48.478 1.00 84.69 392 ARG A N 1
ATOM 3032 C CA . ARG A 1 392 ? 27.158 -5.257 -47.118 1.00 84.69 392 ARG A CA 1
ATOM 3033 C C . ARG A 1 392 ? 25.718 -5.156 -46.637 1.00 84.69 392 ARG A C 1
ATOM 3035 O O . ARG A 1 392 ? 24.918 -4.404 -47.188 1.00 84.69 392 ARG A O 1
ATOM 3042 N N . SER A 1 393 ? 25.400 -5.894 -45.582 1.00 81.19 393 SER A N 1
ATOM 3043 C CA . SER A 1 393 ? 24.150 -5.689 -44.858 1.00 81.19 393 SER A CA 1
ATOM 3044 C C . SER A 1 393 ? 24.073 -4.253 -44.342 1.00 81.19 393 SER A C 1
ATOM 3046 O O . SER A 1 393 ? 25.095 -3.672 -43.959 1.00 81.19 393 SER A O 1
ATOM 3048 N N . ALA A 1 394 ? 22.861 -3.700 -44.326 1.00 73.25 394 ALA A N 1
ATOM 3049 C CA . ALA A 1 394 ? 22.606 -2.431 -43.667 1.00 73.25 394 ALA A CA 1
ATOM 3050 C C . ALA A 1 394 ? 23.109 -2.492 -42.219 1.00 73.25 394 ALA A C 1
ATOM 3052 O O . ALA A 1 394 ? 22.844 -3.495 -41.550 1.00 73.25 394 ALA A O 1
ATOM 3053 N N . PRO A 1 395 ? 23.829 -1.467 -41.727 1.00 70.19 395 PRO A N 1
ATOM 3054 C CA . PRO A 1 395 ? 24.048 -1.348 -40.301 1.00 70.19 395 PRO A CA 1
ATOM 3055 C C . PRO A 1 395 ? 22.673 -1.284 -39.644 1.00 70.19 395 PRO A C 1
ATOM 3057 O O . PRO A 1 395 ? 21.804 -0.523 -40.085 1.00 70.19 395 PRO A O 1
ATOM 3060 N N . GLU A 1 396 ? 22.466 -2.124 -38.631 1.00 68.81 396 GLU A N 1
ATOM 3061 C CA . GLU A 1 396 ? 21.251 -2.048 -37.833 1.00 68.81 396 GLU A CA 1
ATOM 3062 C C . GLU A 1 396 ? 21.127 -0.611 -37.307 1.00 68.81 396 GLU A C 1
ATOM 3064 O O . GLU A 1 396 ? 22.135 -0.028 -36.882 1.00 68.81 396 GLU A O 1
ATOM 3069 N N . PRO A 1 397 ? 19.936 0.008 -37.393 1.00 61.84 397 PRO A N 1
ATOM 3070 C CA . PRO A 1 397 ? 19.733 1.304 -36.769 1.00 61.84 397 PRO A CA 1
ATOM 3071 C C . PRO A 1 397 ? 20.142 1.187 -35.298 1.00 61.84 397 PRO A C 1
ATOM 3073 O O . PRO A 1 397 ? 19.900 0.133 -34.698 1.00 61.84 397 PRO A O 1
ATOM 3076 N N . PRO A 1 398 ? 20.790 2.217 -34.724 1.00 60.94 398 PRO A N 1
ATOM 3077 C CA . PRO A 1 398 ? 21.266 2.145 -33.353 1.00 60.94 398 PRO A CA 1
ATOM 3078 C C . PRO A 1 398 ? 20.117 1.692 -32.463 1.00 60.94 398 PRO A C 1
ATOM 3080 O O . PRO A 1 398 ? 19.040 2.297 -32.463 1.00 60.94 398 PRO A O 1
ATOM 3083 N N . ALA A 1 399 ? 20.335 0.559 -31.793 1.00 56.75 399 ALA A N 1
ATOM 3084 C CA . ALA A 1 399 ? 19.310 -0.074 -30.993 1.00 56.75 399 ALA A CA 1
ATOM 3085 C C . ALA A 1 399 ? 18.850 0.930 -29.936 1.00 56.75 399 ALA A C 1
ATOM 3087 O O . ALA A 1 399 ? 19.642 1.375 -29.103 1.00 56.75 399 ALA A O 1
ATOM 3088 N N . CYS A 1 400 ? 17.567 1.291 -29.961 1.00 57.03 400 CYS A N 1
ATOM 3089 C CA . CYS A 1 400 ? 16.961 1.924 -28.802 1.00 57.03 400 CYS A CA 1
ATOM 3090 C C . CYS A 1 400 ? 17.166 0.962 -27.627 1.00 57.03 400 CYS A C 1
ATOM 3092 O O . CYS A 1 400 ? 16.793 -0.210 -27.734 1.00 57.03 400 CYS A O 1
ATOM 3094 N N . LEU A 1 401 ? 17.800 1.439 -26.547 1.00 56.09 401 LEU A N 1
ATOM 3095 C CA . LEU A 1 401 ? 18.028 0.662 -25.326 1.00 56.09 401 LEU A CA 1
ATOM 3096 C C . LEU A 1 401 ? 16.754 -0.113 -24.981 1.00 56.09 401 LEU A C 1
ATOM 3098 O O . LEU A 1 401 ? 15.684 0.474 -24.798 1.00 56.09 401 LEU A O 1
ATOM 3102 N N . SER A 1 402 ? 16.858 -1.443 -24.995 1.00 52.47 402 SER A N 1
ATOM 3103 C CA . SER A 1 402 ? 15.682 -2.302 -24.918 1.00 52.47 402 SER A CA 1
ATOM 3104 C C . SER A 1 402 ? 14.973 -2.128 -23.572 1.00 52.47 402 SER A C 1
ATOM 3106 O O . SER A 1 402 ? 15.608 -2.055 -22.519 1.00 52.47 402 SER A O 1
ATOM 3108 N N . ILE A 1 403 ? 13.638 -2.117 -23.621 1.00 54.19 403 ILE A N 1
ATOM 3109 C CA . ILE A 1 403 ? 12.689 -1.991 -22.496 1.00 54.19 403 ILE A CA 1
ATOM 3110 C C . ILE A 1 403 ? 13.078 -2.853 -21.275 1.00 54.19 403 ILE A C 1
ATOM 3112 O O . ILE A 1 403 ? 12.865 -2.457 -20.127 1.00 54.19 403 ILE A O 1
ATOM 3116 N N . ASN A 1 404 ? 13.727 -3.992 -21.521 1.00 54.09 404 ASN A N 1
ATOM 3117 C CA . ASN A 1 404 ? 14.110 -4.983 -20.521 1.00 54.09 404 ASN A CA 1
ATOM 3118 C C . ASN A 1 404 ? 15.079 -4.469 -19.440 1.00 54.09 404 ASN A C 1
ATOM 3120 O O . ASN A 1 404 ? 15.048 -4.970 -18.314 1.00 54.09 404 ASN A O 1
ATOM 3124 N N . GLU A 1 405 ? 15.946 -3.498 -19.740 1.00 53.25 405 GLU A N 1
ATOM 3125 C CA . GLU A 1 405 ? 16.868 -2.948 -18.730 1.00 53.25 405 GLU A CA 1
ATOM 3126 C C . GLU A 1 405 ? 16.152 -1.982 -17.780 1.00 53.25 405 GLU A C 1
ATOM 3128 O O . GLU A 1 405 ? 16.388 -2.003 -16.570 1.00 53.25 405 GLU A O 1
ATOM 3133 N N . ALA A 1 406 ? 15.191 -1.210 -18.292 1.00 53.25 406 ALA A N 1
ATOM 3134 C CA . ALA A 1 406 ? 14.420 -0.277 -17.481 1.00 53.25 406 ALA A CA 1
ATOM 3135 C C . ALA A 1 406 ? 13.335 -0.968 -16.630 1.00 53.25 406 ALA A C 1
ATOM 3137 O O . ALA A 1 406 ? 13.059 -0.541 -15.505 1.00 53.25 406 ALA A O 1
ATOM 3138 N N . GLU A 1 407 ? 12.759 -2.078 -17.104 1.00 53.62 407 GLU A N 1
ATOM 3139 C CA . GLU A 1 407 ? 11.795 -2.878 -16.331 1.00 53.62 407 GLU A CA 1
ATOM 3140 C C . GLU A 1 407 ? 12.429 -3.564 -15.108 1.00 53.62 407 GLU A C 1
ATOM 3142 O O . GLU A 1 407 ? 11.801 -3.638 -14.043 1.00 53.62 407 GLU A O 1
ATOM 3147 N N . LYS A 1 408 ? 13.699 -3.993 -15.203 1.00 53.66 408 LYS A N 1
ATOM 3148 C CA . LYS A 1 408 ? 14.429 -4.641 -14.095 1.00 53.66 408 LYS A CA 1
ATOM 3149 C C . LYS A 1 408 ? 14.624 -3.730 -12.880 1.00 53.66 408 LYS A C 1
ATOM 3151 O O . LYS A 1 408 ? 14.566 -4.215 -11.751 1.00 53.66 408 LYS A O 1
ATOM 3156 N N . HIS A 1 409 ? 14.779 -2.420 -13.072 1.00 50.31 409 HIS A N 1
ATOM 3157 C CA . HIS A 1 409 ? 14.899 -1.477 -11.954 1.00 50.31 409 HIS A CA 1
ATOM 3158 C C . HIS A 1 409 ? 13.572 -1.240 -11.208 1.00 50.31 409 HIS A C 1
ATOM 3160 O O . HIS A 1 409 ? 13.583 -0.898 -10.024 1.00 50.31 409 HIS A O 1
ATOM 3166 N N . ARG A 1 410 ? 12.415 -1.468 -11.848 1.00 50.66 410 ARG A N 1
ATOM 3167 C CA . ARG A 1 410 ? 11.090 -1.154 -11.280 1.00 50.66 410 ARG A CA 1
ATOM 3168 C C . ARG A 1 410 ? 10.525 -2.264 -10.388 1.00 50.66 410 ARG A C 1
ATOM 3170 O O . ARG A 1 410 ? 9.812 -1.966 -9.428 1.00 50.66 410 ARG A O 1
ATOM 3177 N N . HIS A 1 411 ? 10.867 -3.526 -10.661 1.00 49.31 411 HIS A N 1
ATOM 3178 C CA . HIS A 1 411 ? 10.312 -4.681 -9.939 1.00 49.31 411 HIS A CA 1
ATOM 3179 C C . HIS A 1 411 ? 10.790 -4.785 -8.476 1.00 49.31 411 HIS A C 1
ATOM 3181 O O . HIS A 1 411 ? 10.113 -5.382 -7.639 1.00 49.31 411 HIS A O 1
ATOM 3187 N N . ASN A 1 412 ? 11.915 -4.149 -8.132 1.00 46.69 412 ASN A N 1
ATOM 3188 C CA . ASN A 1 412 ? 12.482 -4.227 -6.782 1.00 46.69 412 ASN A CA 1
ATOM 3189 C C . ASN A 1 412 ? 11.849 -3.251 -5.771 1.00 46.69 412 ASN A C 1
ATOM 3191 O O . ASN A 1 412 ? 11.885 -3.526 -4.574 1.00 46.69 412 ASN A O 1
ATOM 3195 N N . ASN A 1 413 ? 11.194 -2.169 -6.214 1.00 46.81 413 ASN A N 1
ATOM 3196 C CA . ASN A 1 413 ? 10.625 -1.154 -5.308 1.00 46.81 413 ASN A CA 1
ATOM 3197 C C . ASN A 1 413 ? 9.133 -1.347 -4.981 1.00 46.81 413 ASN A C 1
ATOM 3199 O O . ASN A 1 413 ? 8.583 -0.629 -4.148 1.00 46.81 413 ASN A O 1
ATOM 3203 N N . THR A 1 414 ? 8.453 -2.316 -5.599 1.00 48.16 414 THR A N 1
ATOM 3204 C CA . THR A 1 414 ? 7.001 -2.524 -5.425 1.00 48.16 414 THR A CA 1
ATOM 3205 C C . THR A 1 414 ? 6.639 -3.385 -4.205 1.00 48.16 414 THR A C 1
ATOM 3207 O O . THR A 1 414 ? 5.458 -3.585 -3.926 1.00 48.16 414 THR A O 1
ATOM 3210 N N . LYS A 1 415 ? 7.623 -3.916 -3.464 1.00 43.19 415 LYS A N 1
ATOM 3211 C CA . LYS A 1 415 ? 7.413 -5.106 -2.623 1.00 43.19 415 LYS A CA 1
ATOM 3212 C C . LYS A 1 415 ? 6.946 -4.897 -1.177 1.00 43.19 415 LYS A C 1
ATOM 3214 O O . LYS A 1 415 ? 6.734 -5.892 -0.495 1.00 43.19 415 LYS A O 1
ATOM 3219 N N . THR A 1 416 ? 6.705 -3.682 -0.687 1.00 49.28 416 THR A N 1
ATOM 3220 C CA . THR A 1 416 ? 6.369 -3.516 0.747 1.00 49.28 416 THR A CA 1
ATOM 3221 C C . THR A 1 416 ? 5.484 -2.310 1.031 1.00 49.28 416 THR A C 1
ATOM 3223 O O . THR A 1 416 ? 5.904 -1.365 1.687 1.00 49.28 416 THR A O 1
ATOM 3226 N N . ARG A 1 417 ? 4.227 -2.318 0.567 1.00 50.88 417 ARG A N 1
ATOM 3227 C CA . ARG A 1 417 ? 3.218 -1.341 1.034 1.00 50.88 417 ARG A CA 1
ATOM 3228 C C . ARG A 1 417 ? 1.810 -1.926 1.165 1.00 50.88 417 ARG A C 1
ATOM 3230 O O . ARG A 1 417 ? 0.847 -1.321 0.716 1.00 50.88 417 ARG A O 1
ATOM 3237 N N . LYS A 1 418 ? 1.670 -3.075 1.834 1.00 48.00 418 LYS A N 1
ATOM 3238 C CA . LYS A 1 418 ? 0.389 -3.422 2.465 1.00 48.00 418 LYS A CA 1
ATOM 3239 C C . LYS A 1 418 ? 0.350 -2.752 3.830 1.00 48.00 418 LYS A C 1
ATOM 3241 O O . LYS A 1 418 ? 0.968 -3.220 4.778 1.00 48.00 418 LYS A O 1
ATOM 3246 N N . GLN A 1 419 ? -0.323 -1.612 3.911 1.00 48.28 419 GLN A N 1
ATOM 3247 C CA . GLN A 1 419 ? -0.737 -1.087 5.202 1.00 48.28 419 GLN A CA 1
ATOM 3248 C C . GLN A 1 419 ? -2.001 -1.843 5.605 1.00 48.28 419 GLN A C 1
ATOM 3250 O O . GLN A 1 419 ? -3.100 -1.428 5.255 1.00 48.28 419 GLN A O 1
ATOM 3255 N N . GLU A 1 420 ? -1.854 -2.937 6.343 1.00 50.59 420 GLU A N 1
ATOM 3256 C CA . GLU A 1 420 ? -2.997 -3.679 6.879 1.00 50.59 420 GLU A CA 1
ATOM 3257 C C . GLU A 1 420 ? -3.853 -2.759 7.760 1.00 50.59 420 GLU A C 1
ATOM 3259 O O . GLU A 1 420 ? -3.339 -1.925 8.515 1.00 50.59 420 GLU A O 1
ATOM 3264 N N . ALA A 1 421 ? -5.175 -2.816 7.605 1.00 45.41 421 ALA A N 1
ATOM 3265 C CA . ALA A 1 421 ? -6.081 -2.199 8.560 1.00 45.41 421 ALA A CA 1
ATOM 3266 C C . ALA A 1 421 ? -5.903 -2.930 9.896 1.00 45.41 421 ALA A C 1
ATOM 3268 O O . ALA A 1 421 ? -6.159 -4.128 9.998 1.00 45.41 421 ALA A O 1
ATOM 3269 N N . THR A 1 422 ? -5.402 -2.230 10.912 1.00 47.94 422 THR A N 1
ATOM 3270 C CA . THR A 1 422 ? -5.232 -2.813 12.239 1.00 47.94 422 THR A CA 1
ATOM 3271 C C . THR A 1 422 ? -6.619 -3.134 12.781 1.00 47.94 422 THR A C 1
ATOM 3273 O O . THR A 1 422 ? -7.417 -2.226 13.020 1.00 47.94 422 THR A O 1
ATOM 3276 N N . ARG A 1 423 ? -6.925 -4.425 12.963 1.00 49.94 423 ARG A N 1
ATOM 3277 C CA . ARG A 1 423 ? -8.133 -4.857 13.673 1.00 49.94 423 ARG A CA 1
ATOM 3278 C C . ARG A 1 423 ? -8.166 -4.149 15.025 1.00 49.94 423 ARG A C 1
ATOM 3280 O O . ARG A 1 423 ? -7.260 -4.329 15.839 1.00 49.94 423 ARG A O 1
ATOM 3287 N N . LYS A 1 424 ? -9.221 -3.379 15.300 1.00 55.91 424 LYS A N 1
ATOM 3288 C CA . LYS A 1 424 ? -9.570 -3.051 16.684 1.00 55.91 424 LYS A CA 1
ATOM 3289 C C . LYS A 1 424 ? -10.065 -4.354 17.299 1.00 55.91 424 LYS A C 1
ATOM 3291 O O . LYS A 1 424 ? -11.223 -4.709 17.130 1.00 55.91 424 LYS A O 1
ATOM 3296 N N . HIS A 1 425 ? -9.157 -5.111 17.916 1.00 54.66 425 HIS A N 1
ATOM 3297 C CA . HIS A 1 425 ? -9.510 -6.355 18.591 1.00 54.66 425 HIS A CA 1
ATOM 3298 C C . HIS A 1 425 ? -10.665 -6.100 19.563 1.00 54.66 425 HIS A C 1
ATOM 3300 O O . HIS A 1 425 ? -10.666 -5.089 20.283 1.00 54.66 425 HIS A O 1
ATOM 3306 N N . ALA A 1 426 ? -11.641 -7.007 19.533 1.00 53.50 426 ALA A N 1
ATOM 3307 C CA . ALA A 1 426 ? -12.681 -7.113 20.537 1.00 53.50 426 ALA A CA 1
ATOM 3308 C C . ALA A 1 426 ? -12.024 -7.126 21.917 1.00 53.50 426 ALA A C 1
ATOM 3310 O O . ALA A 1 426 ? -11.062 -7.870 22.127 1.00 53.50 426 ALA A O 1
ATOM 3311 N N . ILE A 1 427 ? -12.540 -6.330 22.852 1.00 58.00 427 ILE A N 1
ATOM 3312 C CA . ILE A 1 427 ? -12.159 -6.471 24.256 1.00 58.00 427 ILE A CA 1
ATOM 3313 C C . ILE A 1 427 ? -12.458 -7.919 24.672 1.00 58.00 427 ILE A C 1
ATOM 3315 O O . ILE A 1 427 ? -13.499 -8.480 24.291 1.00 58.00 427 ILE A O 1
ATOM 3319 N N . SER A 1 428 ? -11.503 -8.552 25.366 1.00 61.16 428 SER A N 1
ATOM 3320 C CA . SER A 1 428 ? -11.589 -9.975 25.694 1.00 61.16 428 SER A CA 1
ATOM 3321 C C . SER A 1 428 ? -12.886 -10.262 26.459 1.00 61.16 428 SER A C 1
ATOM 3323 O O . SER A 1 428 ? -13.354 -9.455 27.266 1.00 61.16 428 SER A O 1
ATOM 3325 N N . ASN A 1 429 ? -13.496 -11.422 26.196 1.00 59.47 429 ASN A N 1
ATOM 3326 C CA . ASN A 1 429 ? -14.694 -11.852 26.930 1.00 59.47 429 ASN A CA 1
ATOM 3327 C C . ASN A 1 429 ? -14.439 -11.922 28.443 1.00 59.47 429 ASN A C 1
ATOM 3329 O O . ASN A 1 429 ? -15.363 -11.757 29.232 1.00 59.47 429 ASN A O 1
ATOM 3333 N N . GLU A 1 430 ? -13.189 -12.135 28.834 1.00 65.88 430 GLU A N 1
ATOM 3334 C CA . GLU A 1 430 ? -12.731 -12.191 30.215 1.00 65.88 430 GLU A CA 1
ATOM 3335 C C . GLU A 1 430 ? -12.819 -10.827 30.905 1.00 65.88 430 GLU A C 1
ATOM 3337 O O . GLU A 1 430 ? -13.454 -10.731 31.953 1.00 65.88 430 GLU A O 1
ATOM 3342 N N . LEU A 1 431 ? -12.337 -9.749 30.267 1.00 69.44 431 LEU A N 1
ATOM 3343 C CA . LEU A 1 431 ? -12.482 -8.392 30.806 1.00 69.44 431 LEU A CA 1
ATOM 3344 C C . LEU A 1 431 ? -13.959 -7.973 30.887 1.00 69.44 431 LEU A C 1
ATOM 3346 O O . LEU A 1 431 ? -14.379 -7.358 31.865 1.00 69.44 431 LEU A O 1
ATOM 3350 N N . LEU A 1 432 ? -14.772 -8.347 29.893 1.00 63.44 432 LEU A N 1
ATOM 3351 C CA . LEU A 1 432 ? -16.220 -8.094 29.917 1.00 63.44 432 LEU A CA 1
ATOM 3352 C C . LEU A 1 432 ? -16.914 -8.829 31.071 1.00 63.44 432 LEU A C 1
ATOM 3354 O O . LEU A 1 432 ? -17.743 -8.245 31.769 1.00 63.44 432 LEU A O 1
ATOM 3358 N N . THR A 1 433 ? -16.551 -10.092 31.295 1.00 64.75 433 THR A N 1
ATOM 3359 C CA . THR A 1 433 ? -17.089 -10.905 32.394 1.00 64.75 433 THR A CA 1
ATOM 3360 C C . THR A 1 433 ? -16.647 -10.350 33.744 1.00 64.75 433 THR A C 1
ATOM 3362 O O . THR A 1 433 ? -17.457 -10.254 34.663 1.00 64.75 433 THR A O 1
ATOM 3365 N N . GLN A 1 434 ? -15.391 -9.915 33.861 1.00 72.12 434 GLN A N 1
ATOM 3366 C CA . GLN A 1 434 ? -14.868 -9.268 35.059 1.00 72.12 434 GLN A CA 1
ATOM 3367 C C . GLN A 1 434 ? -15.638 -7.985 35.380 1.00 72.12 434 GLN A C 1
ATOM 3369 O O . GLN A 1 434 ? -16.097 -7.820 36.503 1.00 72.12 434 GLN A O 1
ATOM 3374 N N . ILE A 1 435 ? -15.866 -7.116 34.393 1.00 65.94 435 ILE A N 1
ATOM 3375 C CA . ILE A 1 435 ? -16.574 -5.844 34.601 1.00 65.94 435 ILE A CA 1
ATOM 3376 C C . ILE A 1 435 ? -18.047 -6.067 34.940 1.00 65.94 435 ILE A C 1
ATOM 3378 O O . ILE A 1 435 ? -18.599 -5.341 35.769 1.00 65.94 435 ILE A O 1
ATOM 3382 N N . TYR A 1 436 ? -18.678 -7.089 34.359 1.00 65.06 436 TYR A N 1
ATOM 3383 C CA . TYR A 1 436 ? -20.022 -7.495 34.755 1.00 65.06 436 TYR A CA 1
ATOM 3384 C C . TYR A 1 436 ? -20.066 -8.004 36.199 1.00 65.06 436 TYR A C 1
ATOM 3386 O O . TYR A 1 436 ? -20.905 -7.558 36.981 1.00 65.06 436 TYR A O 1
ATOM 3394 N N . ASN A 1 437 ? -19.143 -8.889 36.573 1.00 69.25 437 ASN A N 1
ATOM 3395 C CA . ASN A 1 437 ? -19.054 -9.426 37.929 1.00 69.25 437 ASN A CA 1
ATOM 3396 C C . ASN A 1 437 ? -18.754 -8.327 38.954 1.00 69.25 437 ASN A C 1
ATOM 3398 O O . ASN A 1 437 ? -19.364 -8.301 40.020 1.00 69.25 437 ASN A O 1
ATOM 3402 N N . ASP A 1 438 ? -17.863 -7.394 38.626 1.00 72.88 438 ASP A N 1
ATOM 3403 C CA . ASP A 1 438 ? -17.545 -6.243 39.468 1.00 72.88 438 ASP A CA 1
ATOM 3404 C C . ASP A 1 438 ? -18.752 -5.311 39.605 1.00 72.88 438 ASP A C 1
ATOM 3406 O O . ASP A 1 438 ? -19.023 -4.825 40.701 1.00 72.88 438 ASP A O 1
ATOM 3410 N N . HIS A 1 439 ? -19.531 -5.110 38.536 1.00 66.25 439 HIS A N 1
ATOM 3411 C CA . HIS A 1 439 ? -20.779 -4.352 38.604 1.00 66.25 439 HIS A CA 1
ATOM 3412 C C . HIS A 1 439 ? -21.831 -5.046 39.476 1.00 66.25 439 HIS A C 1
ATOM 3414 O O . HIS A 1 439 ? -22.434 -4.392 40.323 1.00 66.25 439 HIS A O 1
ATOM 3420 N N . GLN A 1 440 ? -22.024 -6.359 39.322 1.00 65.25 440 GLN A N 1
ATOM 3421 C CA . GLN A 1 440 ? -22.938 -7.145 40.159 1.00 65.25 440 GLN A CA 1
ATOM 3422 C C . GLN A 1 440 ? -22.520 -7.106 41.634 1.00 65.25 440 GLN A C 1
ATOM 3424 O O . GLN A 1 440 ? -23.354 -6.887 42.510 1.00 65.25 440 GLN A O 1
ATOM 3429 N N . ARG A 1 441 ? -21.216 -7.220 41.921 1.00 72.75 441 ARG A N 1
ATOM 3430 C CA . ARG A 1 441 ? -20.671 -7.066 43.279 1.00 72.75 441 ARG A CA 1
ATOM 3431 C C . ARG A 1 441 ? -20.901 -5.665 43.826 1.00 72.75 441 ARG A C 1
ATOM 3433 O O . ARG A 1 441 ? -21.393 -5.533 44.938 1.00 72.75 441 ARG A O 1
ATOM 3440 N N . GLN A 1 442 ? -20.575 -4.625 43.062 1.00 69.62 442 GLN A N 1
ATOM 3441 C CA . GLN A 1 442 ? -20.755 -3.241 43.496 1.00 69.62 442 GLN A CA 1
ATOM 3442 C C . GLN A 1 442 ? -22.233 -2.926 43.743 1.00 69.62 442 GLN A C 1
ATOM 3444 O O . GLN A 1 442 ? -22.559 -2.269 44.727 1.00 69.62 442 GLN A O 1
ATOM 3449 N N . PHE A 1 443 ? -23.128 -3.437 42.896 1.00 65.00 443 PHE A N 1
ATOM 3450 C CA . PHE A 1 443 ? -24.566 -3.308 43.079 1.00 65.00 443 PHE A CA 1
ATOM 3451 C C . PHE A 1 443 ? -25.059 -4.042 44.328 1.00 65.00 443 PHE A C 1
ATOM 3453 O O . PHE A 1 443 ? -25.801 -3.453 45.113 1.00 65.00 443 PHE A O 1
ATOM 3460 N N . ALA A 1 444 ? -24.624 -5.286 44.549 1.00 66.12 444 ALA A N 1
ATOM 3461 C CA . ALA A 1 444 ? -24.953 -6.037 45.756 1.00 66.12 444 ALA A CA 1
ATOM 3462 C C . ALA A 1 444 ? -24.474 -5.293 47.012 1.00 66.12 444 ALA A C 1
ATOM 3464 O O . ALA A 1 444 ? -25.254 -5.098 47.941 1.00 66.12 444 ALA A O 1
ATOM 3465 N N . THR A 1 445 ? -23.239 -4.782 47.008 1.00 71.38 445 THR A N 1
ATOM 3466 C CA . THR A 1 445 ? -22.683 -3.997 48.118 1.00 71.38 445 THR A CA 1
ATOM 3467 C C . THR A 1 445 ? -23.465 -2.705 48.350 1.00 71.38 445 THR A C 1
ATOM 3469 O O . THR A 1 445 ? -23.904 -2.466 49.469 1.00 71.38 445 THR A O 1
ATOM 3472 N N . SER A 1 446 ? -23.721 -1.898 47.314 1.00 64.81 446 SER A N 1
ATOM 3473 C CA . SER A 1 446 ? -24.491 -0.652 47.456 1.00 64.81 446 SER A CA 1
ATOM 3474 C C . SER A 1 446 ? -25.948 -0.899 47.861 1.00 64.81 446 SER A C 1
ATOM 3476 O O . SER A 1 446 ? -26.516 -0.112 48.616 1.00 64.81 446 SER A O 1
ATOM 3478 N N . SER A 1 447 ? -26.555 -2.000 47.410 1.00 61.12 447 SER A N 1
ATOM 3479 C CA . SER A 1 447 ? -27.899 -2.405 47.833 1.00 61.12 447 SER A CA 1
ATOM 3480 C C . SER A 1 447 ? -27.911 -2.780 49.311 1.00 61.12 447 SER A C 1
ATOM 3482 O O . SER A 1 447 ? -28.761 -2.282 50.047 1.00 61.12 447 SER A O 1
ATOM 3484 N N . VAL A 1 448 ? -26.936 -3.571 49.768 1.00 66.00 448 VAL A N 1
ATOM 3485 C CA . VAL A 1 448 ? -26.761 -3.922 51.186 1.00 66.00 448 VAL A CA 1
ATOM 3486 C C . VAL A 1 448 ? -26.503 -2.678 52.032 1.00 66.00 448 VAL A C 1
ATOM 3488 O O . VAL A 1 448 ? -27.145 -2.518 53.061 1.00 66.00 448 VAL A O 1
ATOM 3491 N N . GLU A 1 449 ? -25.643 -1.758 51.595 1.00 67.81 449 GLU A N 1
ATOM 3492 C CA . GLU A 1 449 ? -25.396 -0.488 52.289 1.00 67.81 449 GLU A CA 1
ATOM 3493 C C . GLU A 1 449 ? -26.665 0.368 52.375 1.00 67.81 449 GLU A C 1
ATOM 3495 O O . GLU A 1 449 ? -26.989 0.886 53.443 1.00 67.81 449 GLU A O 1
ATOM 3500 N N . SER A 1 450 ? -27.434 0.475 51.287 1.00 62.78 450 SER A N 1
ATOM 3501 C CA . SER A 1 450 ? -28.702 1.215 51.287 1.00 62.78 450 SER A CA 1
ATOM 3502 C C . SER A 1 450 ? -29.745 0.573 52.208 1.00 62.78 450 SER A C 1
ATOM 3504 O O . SER A 1 450 ? -30.445 1.275 52.941 1.00 62.78 450 SER A O 1
ATOM 3506 N N . LEU A 1 451 ? -29.812 -0.763 52.233 1.00 61.84 451 LEU A N 1
ATOM 3507 C CA . LEU A 1 451 ? -30.655 -1.518 53.153 1.00 61.84 451 LEU A CA 1
ATOM 3508 C C . LEU A 1 451 ? -30.193 -1.311 54.592 1.00 61.84 451 LEU A C 1
ATOM 3510 O O . LEU A 1 451 ? -31.034 -1.084 55.450 1.00 61.84 451 LEU A O 1
ATOM 3514 N N . GLN A 1 452 ? -28.888 -1.300 54.856 1.00 67.75 452 GLN A N 1
ATOM 3515 C CA . GLN A 1 452 ? -28.320 -1.033 56.176 1.00 67.75 452 GLN A CA 1
ATOM 3516 C C . GLN A 1 452 ? -28.694 0.371 56.665 1.00 67.75 452 GLN A C 1
ATOM 3518 O O . GLN A 1 452 ? -29.103 0.530 57.814 1.00 67.75 452 GLN A O 1
ATOM 3523 N N . VAL A 1 453 ? -28.609 1.382 55.793 1.00 69.00 453 VAL A N 1
ATOM 3524 C CA . VAL A 1 453 ? -29.038 2.756 56.096 1.00 69.00 453 VAL A CA 1
ATOM 3525 C C . VAL A 1 453 ? -30.533 2.796 56.395 1.00 69.00 453 VAL A C 1
ATOM 3527 O O . VAL A 1 453 ? -30.922 3.370 57.406 1.00 69.00 453 VAL A O 1
ATOM 3530 N N . ASN A 1 454 ? -31.369 2.144 55.584 1.00 62.97 454 ASN A N 1
ATOM 3531 C CA . ASN A 1 454 ? -32.811 2.082 55.826 1.00 62.97 454 ASN A CA 1
ATOM 3532 C C . ASN A 1 454 ? -33.147 1.334 57.123 1.00 62.97 454 ASN A C 1
ATOM 3534 O O . ASN A 1 454 ? -33.987 1.796 57.886 1.00 62.97 454 ASN A O 1
ATOM 3538 N N . VAL A 1 455 ? -32.479 0.215 57.410 1.00 66.75 455 VAL A N 1
ATOM 3539 C CA . VAL A 1 455 ? -32.629 -0.546 58.660 1.00 66.75 455 VAL A CA 1
ATOM 3540 C C . VAL A 1 455 ? -32.218 0.303 59.858 1.00 66.75 455 VAL A C 1
ATOM 3542 O O . VAL A 1 455 ? -32.907 0.287 60.872 1.00 66.75 455 VAL A O 1
ATOM 3545 N N . ASN A 1 456 ? -31.137 1.075 59.753 1.00 67.69 456 ASN A N 1
ATOM 3546 C CA . ASN A 1 456 ? -30.726 2.000 60.807 1.00 67.69 456 ASN A CA 1
ATOM 3547 C C . ASN A 1 456 ? -31.738 3.136 60.983 1.00 67.69 456 ASN A C 1
ATOM 3549 O O . ASN A 1 456 ? -32.105 3.431 62.114 1.00 67.69 456 ASN A O 1
ATOM 3553 N N . LEU A 1 457 ? -32.270 3.688 59.891 1.00 69.56 457 LEU A N 1
ATOM 3554 C CA . LEU A 1 457 ? -33.336 4.689 59.935 1.00 69.56 457 LEU A CA 1
ATOM 3555 C C . LEU A 1 457 ? -34.602 4.129 60.608 1.00 69.56 457 LEU A C 1
ATOM 3557 O O . LEU A 1 457 ? -35.220 4.796 61.432 1.00 69.56 457 LEU A O 1
ATOM 3561 N N . PHE A 1 458 ? -34.970 2.880 60.302 1.00 64.88 458 PHE A N 1
ATOM 3562 C CA . PHE A 1 458 ? -36.075 2.185 60.963 1.00 64.88 458 PHE A CA 1
ATOM 3563 C C . PHE A 1 458 ? -35.784 1.922 62.440 1.00 64.88 458 PHE A C 1
ATOM 3565 O O . PHE A 1 458 ? -36.675 2.097 63.263 1.00 64.88 458 PHE A O 1
ATOM 3572 N N . ARG A 1 459 ? -34.553 1.546 62.808 1.00 66.44 459 ARG A N 1
ATOM 3573 C CA . ARG A 1 459 ? -34.151 1.399 64.217 1.00 66.44 459 ARG A CA 1
ATOM 3574 C C . ARG A 1 459 ? -34.232 2.720 64.970 1.00 66.44 459 ARG A C 1
ATOM 3576 O O . ARG A 1 459 ? -34.713 2.720 66.095 1.00 66.44 459 ARG A O 1
ATOM 3583 N N . GLU A 1 460 ? -33.805 3.826 64.367 1.00 74.25 460 GLU A N 1
ATOM 3584 C CA . GLU A 1 460 ? -33.939 5.163 64.954 1.00 74.25 460 GLU A CA 1
ATOM 3585 C C . GLU A 1 460 ? -35.411 5.531 65.145 1.00 74.25 460 GLU A C 1
ATOM 3587 O O . GLU A 1 460 ? -35.795 5.965 66.227 1.00 74.25 460 GLU A O 1
ATOM 3592 N N . GLN A 1 461 ? -36.264 5.271 64.151 1.00 72.88 461 GLN A N 1
ATOM 3593 C CA . GLN A 1 461 ? -37.710 5.484 64.273 1.00 72.88 461 GLN A CA 1
ATOM 3594 C C . GLN A 1 461 ? -38.340 4.616 65.367 1.00 72.88 461 GLN A C 1
ATOM 3596 O O . GLN A 1 461 ? -39.122 5.124 66.166 1.00 72.88 461 GLN A O 1
ATOM 3601 N N . ILE A 1 462 ? -37.977 3.332 65.446 1.00 63.75 462 ILE A N 1
ATOM 3602 C CA . ILE A 1 462 ? -38.417 2.429 66.519 1.00 63.75 462 ILE A CA 1
ATOM 3603 C C . ILE A 1 462 ? -37.925 2.944 67.874 1.00 63.75 462 ILE A C 1
ATOM 3605 O O . ILE A 1 462 ? -38.700 2.959 68.821 1.00 63.75 462 ILE A O 1
ATOM 3609 N N . SER A 1 463 ? -36.684 3.425 67.968 1.00 70.62 463 SER A N 1
ATOM 3610 C CA . SER A 1 463 ? -36.142 4.016 69.194 1.00 70.62 463 SER A CA 1
ATOM 3611 C C . SER A 1 463 ? -36.883 5.293 69.594 1.00 70.62 463 SER A C 1
ATOM 3613 O O . SER A 1 463 ? -37.090 5.510 70.785 1.00 70.62 463 SER A O 1
ATOM 3615 N N . CYS A 1 464 ? -37.297 6.131 68.639 1.00 68.19 464 CYS A N 1
ATOM 3616 C CA . CYS A 1 464 ? -38.133 7.300 68.911 1.00 68.19 464 CYS A CA 1
ATOM 3617 C C . CYS A 1 464 ? -39.507 6.878 69.443 1.00 68.19 464 CYS A C 1
ATOM 3619 O O . CYS A 1 464 ? -39.920 7.375 70.487 1.00 68.19 464 CYS A O 1
ATOM 3621 N N . ILE A 1 465 ? -40.164 5.908 68.801 1.00 71.06 465 ILE A N 1
ATOM 3622 C CA . ILE A 1 465 ? -41.461 5.373 69.249 1.00 71.06 465 ILE A CA 1
ATOM 3623 C C . ILE A 1 465 ? -41.338 4.755 70.647 1.00 71.06 465 ILE A C 1
ATOM 3625 O O . ILE A 1 465 ? -42.137 5.053 71.527 1.00 71.06 465 ILE A O 1
ATOM 3629 N N . GLN A 1 466 ? -40.297 3.959 70.896 1.00 69.81 466 GLN A N 1
ATOM 3630 C CA . GLN A 1 466 ? -40.015 3.391 72.215 1.00 69.81 466 GLN A CA 1
ATOM 3631 C C . GLN A 1 466 ? -39.725 4.479 73.249 1.00 69.81 466 GLN A C 1
ATOM 3633 O O . GLN A 1 466 ? -40.145 4.352 74.395 1.00 69.81 466 GLN A O 1
ATOM 3638 N N . SER A 1 467 ? -39.038 5.565 72.881 1.00 72.69 467 SER A N 1
ATOM 3639 C CA . SER A 1 467 ? -38.815 6.691 73.793 1.00 72.69 467 SER A CA 1
ATOM 3640 C C . SER A 1 467 ? -40.116 7.422 74.131 1.00 72.69 467 SER A C 1
ATOM 3642 O O . SER A 1 467 ? -40.323 7.759 75.294 1.00 72.69 467 SER A O 1
ATOM 3644 N N . GLU A 1 468 ? -41.025 7.576 73.164 1.00 75.88 468 GLU A N 1
ATOM 3645 C CA . GLU A 1 468 ? -42.363 8.134 73.379 1.00 75.88 468 GLU A CA 1
ATOM 3646 C C . GLU A 1 468 ? -43.212 7.210 74.260 1.00 75.88 468 GLU A C 1
ATOM 3648 O O . GLU A 1 468 ? -43.826 7.679 75.215 1.00 75.88 468 GLU A O 1
ATOM 3653 N N . GLU A 1 469 ? -43.184 5.893 74.033 1.00 70.19 469 GLU A N 1
ATOM 3654 C CA . GLU A 1 469 ? -43.844 4.913 74.904 1.00 70.19 469 GLU A CA 1
ATOM 3655 C C . GLU A 1 469 ? -43.273 4.938 76.322 1.00 70.19 469 GLU A C 1
ATOM 3657 O O . GLU A 1 469 ? -44.036 4.958 77.288 1.00 70.19 469 GLU A O 1
ATOM 3662 N N . THR A 1 470 ? -41.946 4.991 76.474 1.00 72.75 470 THR A N 1
ATOM 3663 C CA . THR A 1 470 ? -41.308 5.121 77.793 1.00 72.75 470 THR A CA 1
ATOM 3664 C C . THR A 1 470 ? -41.704 6.439 78.453 1.00 72.75 470 THR A C 1
ATOM 3666 O O . THR A 1 470 ? -41.922 6.475 79.659 1.00 72.75 470 THR A O 1
ATOM 3669 N N . GLN A 1 471 ? -41.840 7.524 77.690 1.00 72.50 471 GLN A N 1
ATOM 3670 C CA . GLN A 1 471 ? -42.251 8.824 78.211 1.00 72.50 471 GLN A CA 1
ATOM 3671 C C . GLN A 1 471 ? -43.719 8.827 78.648 1.00 72.50 471 GLN A C 1
ATOM 3673 O O . GLN A 1 471 ? -44.019 9.325 79.730 1.00 72.50 471 GLN A O 1
ATOM 3678 N N . ILE A 1 472 ? -44.604 8.170 77.897 1.00 74.81 472 ILE A N 1
ATOM 3679 C CA . ILE A 1 472 ? -45.999 7.917 78.288 1.00 74.81 472 ILE A CA 1
ATOM 3680 C C . ILE A 1 472 ? -46.053 7.029 79.539 1.00 74.81 472 ILE A C 1
ATOM 3682 O O . ILE A 1 472 ? -46.823 7.290 80.461 1.00 74.81 472 ILE A O 1
ATOM 3686 N N . GLN A 1 473 ? -45.215 5.992 79.624 1.00 70.19 473 GLN A N 1
ATOM 3687 C CA . GLN A 1 473 ? -45.101 5.156 80.822 1.00 70.19 473 GLN A CA 1
ATOM 3688 C C . GLN A 1 473 ? -44.574 5.951 82.020 1.00 70.19 473 GLN A C 1
ATOM 3690 O O . GLN A 1 473 ? -45.092 5.784 83.120 1.00 70.19 473 GLN A O 1
ATOM 3695 N N . ILE A 1 474 ? -43.596 6.840 81.830 1.00 72.56 474 ILE A N 1
ATOM 3696 C CA . ILE A 1 474 ? -43.074 7.735 82.870 1.00 72.56 474 ILE A CA 1
ATOM 3697 C C . ILE A 1 474 ? -44.148 8.727 83.311 1.00 72.56 474 ILE A C 1
ATOM 3699 O O . ILE A 1 474 ? -44.304 8.917 84.511 1.00 72.56 474 ILE A O 1
ATOM 3703 N N . GLU A 1 475 ? -44.925 9.312 82.399 1.00 72.25 475 GLU A N 1
ATOM 3704 C CA . GLU A 1 475 ? -46.064 10.170 82.750 1.00 72.25 475 GLU A CA 1
ATOM 3705 C C . GLU A 1 475 ? -47.115 9.398 83.546 1.00 72.25 475 GLU A C 1
ATOM 3707 O O . GLU A 1 475 ? -47.539 9.854 84.607 1.00 72.25 475 GLU A O 1
ATOM 3712 N N . ASN A 1 476 ? -47.461 8.184 83.117 1.00 67.25 476 ASN A N 1
ATOM 3713 C CA . ASN A 1 476 ? -48.372 7.307 83.850 1.00 67.25 476 ASN A CA 1
ATOM 3714 C C . ASN A 1 476 ? -47.819 6.935 85.233 1.00 67.25 476 ASN A C 1
ATOM 3716 O O . ASN A 1 476 ? -48.560 6.944 86.218 1.00 67.25 476 ASN A O 1
ATOM 3720 N N . ILE A 1 477 ? -46.515 6.669 85.349 1.00 72.12 477 ILE A N 1
ATOM 3721 C CA . ILE A 1 477 ? -45.832 6.439 86.627 1.00 72.12 477 ILE A CA 1
ATOM 3722 C C . ILE A 1 477 ? -45.830 7.715 87.468 1.00 72.12 477 ILE A C 1
ATOM 3724 O O . ILE A 1 477 ? -46.038 7.618 88.668 1.00 72.12 477 ILE A O 1
ATOM 3728 N N . CYS A 1 478 ? -45.644 8.900 86.892 1.00 65.88 478 CYS A N 1
ATOM 3729 C CA . CYS A 1 478 ? -45.687 10.184 87.592 1.00 65.88 478 CYS A CA 1
ATOM 3730 C C . CYS A 1 478 ? -47.089 10.499 88.120 1.00 65.88 478 CYS A C 1
ATOM 3732 O O . CYS A 1 478 ? -47.208 10.935 89.261 1.00 65.88 478 CYS A O 1
ATOM 3734 N N . ILE A 1 479 ? -48.138 10.208 87.351 1.00 71.62 479 ILE A N 1
ATOM 3735 C CA . ILE A 1 479 ? -49.540 10.310 87.782 1.00 71.62 479 ILE A CA 1
ATOM 3736 C C . ILE A 1 479 ? -49.820 9.298 88.900 1.00 71.62 479 ILE A C 1
ATOM 3738 O O . ILE A 1 479 ? -50.388 9.629 89.941 1.00 71.62 479 ILE A O 1
ATOM 3742 N N . THR A 1 480 ? -49.353 8.059 88.739 1.00 67.00 480 THR A N 1
ATOM 3743 C CA . THR A 1 480 ? -49.491 7.014 89.763 1.00 67.00 480 THR A CA 1
ATOM 3744 C C . THR A 1 480 ? -48.708 7.378 91.025 1.00 67.00 480 THR A C 1
ATOM 3746 O O . THR A 1 480 ? -49.183 7.173 92.137 1.00 67.00 480 THR A O 1
ATOM 3749 N N . LYS A 1 481 ? -47.529 7.983 90.871 1.00 66.62 481 LYS A N 1
ATOM 3750 C CA . LYS A 1 481 ? -46.670 8.449 91.953 1.00 66.62 481 LYS A CA 1
ATOM 3751 C C . LYS A 1 481 ? -47.251 9.673 92.641 1.00 66.62 481 LYS A C 1
ATOM 3753 O O . LYS A 1 481 ? -47.170 9.712 93.853 1.00 66.62 481 LYS A O 1
ATOM 3758 N N . SER A 1 482 ? -47.910 10.603 91.949 1.00 67.00 482 SER A N 1
ATOM 3759 C CA . SER A 1 482 ? -48.612 11.710 92.612 1.00 67.00 482 SER A CA 1
ATOM 3760 C C . SER A 1 482 ? -49.805 11.205 93.428 1.00 67.00 482 SER A C 1
ATOM 3762 O O . SER A 1 482 ? -50.020 11.672 94.541 1.00 67.00 482 SER A O 1
ATOM 3764 N N . LEU A 1 483 ? -50.527 10.193 92.933 1.00 64.38 483 LEU A N 1
ATOM 3765 C CA . LEU A 1 483 ? -51.599 9.506 93.671 1.00 64.38 483 LEU A CA 1
ATOM 3766 C C . LEU A 1 483 ? -51.063 8.712 94.878 1.00 64.38 483 LEU A C 1
ATOM 3768 O O . LEU A 1 483 ? -51.695 8.651 95.936 1.00 64.38 483 LEU A O 1
ATOM 3772 N N . ILE A 1 484 ? -49.882 8.107 94.734 1.00 62.03 484 ILE A N 1
ATOM 3773 C CA . ILE A 1 484 ? -49.171 7.399 95.804 1.00 62.03 484 ILE A CA 1
ATOM 3774 C C . ILE A 1 484 ? -48.570 8.386 96.810 1.00 62.03 484 ILE A C 1
ATOM 3776 O O . ILE A 1 484 ? -48.648 8.112 97.999 1.00 62.03 484 ILE A O 1
ATOM 3780 N N . ASP A 1 485 ? -48.046 9.532 96.381 1.00 58.03 485 ASP A N 1
ATOM 3781 C CA . ASP A 1 485 ? -47.491 10.602 97.215 1.00 58.03 485 ASP A CA 1
ATOM 3782 C C . ASP A 1 485 ? -48.603 11.340 97.967 1.00 58.03 485 ASP A C 1
ATOM 3784 O O . ASP A 1 485 ? -48.411 11.715 99.118 1.00 58.03 485 ASP A O 1
ATOM 3788 N N . GLU A 1 486 ? -49.808 11.453 97.407 1.00 61.06 486 GLU A N 1
ATOM 3789 C CA . GLU A 1 486 ? -50.996 11.934 98.123 1.00 61.06 486 GLU A CA 1
ATOM 3790 C C . GLU A 1 486 ? -51.437 10.944 99.223 1.00 61.06 486 GLU A C 1
ATOM 3792 O O . GLU A 1 486 ? -51.817 11.344 100.331 1.00 61.06 486 GLU A O 1
ATOM 3797 N N . LYS A 1 487 ? -51.302 9.632 98.972 1.00 55.78 487 LYS A N 1
ATOM 3798 C CA . LYS A 1 487 ? -51.473 8.583 99.995 1.00 55.78 487 LYS A CA 1
ATOM 3799 C C . LYS A 1 487 ? -50.313 8.542 101.001 1.00 55.78 487 LYS A C 1
ATOM 3801 O O . LYS A 1 487 ? -50.556 8.364 102.194 1.00 55.78 487 LYS A O 1
ATOM 3806 N N . HIS A 1 488 ? -49.074 8.760 100.566 1.00 49.31 488 HIS A N 1
ATOM 3807 C CA . HIS A 1 488 ? -47.875 8.759 101.406 1.00 49.31 488 HIS A CA 1
ATOM 3808 C C . HIS A 1 488 ? -47.732 10.039 102.224 1.00 49.31 488 HIS A C 1
ATOM 3810 O O . HIS A 1 488 ? -47.218 9.966 103.330 1.00 49.31 488 HIS A O 1
ATOM 3816 N N . TYR A 1 489 ? -48.243 11.187 101.781 1.00 47.31 489 TYR A N 1
ATOM 3817 C CA . TYR A 1 489 ? -48.312 12.417 102.576 1.00 47.31 489 TYR A CA 1
ATOM 3818 C C . TYR A 1 489 ? -49.231 12.241 103.796 1.00 47.31 489 TYR A C 1
ATOM 3820 O O . TYR A 1 489 ? -48.958 12.779 104.870 1.00 47.31 489 TYR A O 1
ATOM 3828 N N . LYS A 1 490 ? -50.266 11.395 103.681 1.00 52.75 490 LYS A N 1
ATOM 3829 C CA . LYS A 1 490 ? -51.114 10.984 104.813 1.00 52.75 490 LYS A CA 1
ATOM 3830 C C . LYS A 1 490 ? -50.453 9.947 105.735 1.00 52.75 490 LYS A C 1
ATOM 3832 O O . LYS A 1 490 ? -50.814 9.891 106.907 1.00 52.75 490 LYS A O 1
ATOM 3837 N N . LEU A 1 491 ? -49.470 9.180 105.255 1.00 46.72 491 LEU A N 1
ATOM 3838 C CA . LEU A 1 491 ? -48.752 8.155 106.036 1.00 46.72 491 LEU A CA 1
ATOM 3839 C C . LEU A 1 491 ? -47.394 8.625 106.610 1.00 46.72 491 LEU A C 1
ATOM 3841 O O . LEU A 1 491 ? -47.009 8.188 107.690 1.00 46.72 491 LEU A O 1
ATOM 3845 N N . ASN A 1 492 ? -46.708 9.583 105.981 1.00 42.19 492 ASN A N 1
ATOM 3846 C CA . ASN A 1 492 ? -45.383 10.089 106.377 1.00 42.19 492 ASN A CA 1
ATOM 3847 C C . ASN A 1 492 ? -45.422 11.218 107.426 1.00 42.19 492 ASN A C 1
ATOM 3849 O O . ASN A 1 492 ? -44.398 11.836 107.715 1.00 42.19 492 ASN A O 1
ATOM 3853 N N . LYS A 1 493 ? -46.572 11.444 108.080 1.00 41.62 493 LYS A N 1
ATOM 3854 C CA . LYS A 1 493 ? -46.625 12.178 109.361 1.00 41.62 493 LYS A CA 1
ATOM 3855 C C . LYS A 1 493 ? -46.082 11.339 110.537 1.00 41.62 493 LYS A C 1
ATOM 3857 O O . LYS A 1 493 ? -45.985 11.838 111.654 1.00 41.62 493 LYS A O 1
ATOM 3862 N N . LEU A 1 494 ? -45.669 10.091 110.295 1.00 43.91 494 LEU A N 1
ATOM 3863 C CA . LEU A 1 494 ? -44.968 9.225 111.242 1.00 43.91 494 LEU A CA 1
ATOM 3864 C C . LEU A 1 494 ? -43.684 8.676 110.589 1.00 43.91 494 LEU A C 1
ATOM 3866 O O . LEU A 1 494 ? -43.745 7.957 109.601 1.00 43.91 494 LEU A O 1
ATOM 3870 N N . SER A 1 495 ? -42.533 8.977 111.198 1.00 35.38 495 SER A N 1
ATOM 3871 C CA . SER A 1 495 ? -41.171 8.476 110.908 1.00 35.38 495 SER A CA 1
ATOM 3872 C C . SER A 1 495 ? -40.290 9.275 109.921 1.00 35.38 495 SER A C 1
ATOM 3874 O O . SER A 1 495 ? -40.136 8.984 108.740 1.00 35.38 495 SER A O 1
ATOM 3876 N N . THR A 1 496 ? -39.581 10.264 110.468 1.00 33.47 496 THR A N 1
ATOM 3877 C CA . THR A 1 496 ? -38.416 10.922 109.860 1.00 33.47 496 THR A CA 1
ATOM 3878 C C . THR A 1 496 ? -37.113 10.344 110.429 1.00 33.47 496 THR A C 1
ATOM 3880 O O . THR A 1 496 ? -36.791 10.602 111.585 1.00 33.47 496 THR A O 1
ATOM 3883 N N . LYS A 1 497 ? -36.332 9.596 109.627 1.00 45.56 497 LYS A N 1
ATOM 3884 C CA . LYS A 1 497 ? -34.845 9.505 109.698 1.00 45.56 497 LYS A CA 1
ATOM 3885 C C . LYS A 1 497 ? -34.285 8.448 108.729 1.00 45.56 497 LYS A C 1
ATOM 3887 O O . LYS A 1 497 ? -34.213 7.279 109.089 1.00 45.56 497 LYS A O 1
ATOM 3892 N N . LYS A 1 498 ? -33.794 8.853 107.546 1.00 39.59 498 LYS A N 1
ATOM 3893 C CA . LYS A 1 498 ? -32.738 8.121 106.799 1.00 39.59 498 LYS A CA 1
ATOM 3894 C C . LYS A 1 498 ? -32.206 8.906 105.585 1.00 39.59 498 LYS A C 1
ATOM 3896 O O . LYS A 1 498 ? -32.384 8.509 104.446 1.00 39.59 498 LYS A O 1
ATOM 3901 N N . VAL A 1 499 ? -31.505 10.020 105.817 1.00 41.22 499 VAL A N 1
ATOM 3902 C CA . VAL A 1 499 ? -30.618 10.632 104.801 1.00 41.22 499 VAL A CA 1
ATOM 3903 C C . VAL A 1 499 ? -29.350 11.146 105.485 1.00 41.22 499 VAL A C 1
ATOM 3905 O O . VAL A 1 499 ? -29.173 12.340 105.682 1.00 41.22 499 VAL A O 1
ATOM 3908 N N . LYS A 1 500 ? -28.479 10.227 105.916 1.00 41.78 500 LYS A N 1
ATOM 3909 C CA . LYS A 1 500 ? -27.066 10.492 106.252 1.00 41.78 500 LYS A CA 1
ATOM 3910 C C . LYS A 1 500 ? -26.265 9.195 106.096 1.00 41.78 500 LYS A C 1
ATOM 3912 O O . LYS A 1 500 ? -25.906 8.580 107.089 1.00 41.78 500 LYS A O 1
ATOM 3917 N N . LEU A 1 501 ? -26.035 8.746 104.860 1.00 43.03 501 LEU A N 1
ATOM 3918 C CA . LEU A 1 501 ? -25.067 7.664 104.592 1.00 43.03 501 LEU A CA 1
ATOM 3919 C C . LEU A 1 501 ? -24.474 7.648 103.170 1.00 43.03 501 LEU A C 1
ATOM 3921 O O . LEU A 1 501 ? -23.730 6.738 102.845 1.00 43.03 501 LEU A O 1
ATOM 3925 N N . LYS A 1 502 ? -24.715 8.676 102.340 1.00 37.12 502 LYS A N 1
ATOM 3926 C CA . LYS A 1 502 ? -24.139 8.758 100.981 1.00 37.12 502 LYS A CA 1
ATOM 3927 C C . LYS A 1 502 ? -22.823 9.548 100.867 1.00 37.12 502 LYS A C 1
ATOM 3929 O O . LYS A 1 502 ? -22.216 9.532 99.810 1.00 37.12 502 LYS A O 1
ATOM 3934 N N . ASN A 1 503 ? -22.345 10.178 101.949 1.00 41.50 503 ASN A N 1
ATOM 3935 C CA . ASN A 1 503 ? -21.163 11.062 101.921 1.00 41.50 503 ASN A CA 1
ATOM 3936 C C . ASN A 1 503 ? -19.927 10.509 102.664 1.00 41.50 503 ASN A C 1
ATOM 3938 O O . ASN A 1 503 ? -19.082 11.292 103.087 1.00 41.50 503 ASN A O 1
ATOM 3942 N N . LYS A 1 504 ? -19.807 9.186 102.871 1.00 43.81 504 LYS A N 1
ATOM 3943 C CA . LYS A 1 504 ? -18.660 8.596 103.602 1.00 43.81 504 LYS A CA 1
ATOM 3944 C C . LYS A 1 504 ? -17.839 7.556 102.822 1.00 43.81 504 LYS A C 1
ATOM 3946 O O . LYS A 1 504 ? -16.889 7.026 103.383 1.00 43.81 504 LYS A O 1
ATOM 3951 N N . SER A 1 505 ? -18.158 7.279 101.555 1.00 43.19 505 SER A N 1
ATOM 3952 C CA . SER A 1 505 ? -17.505 6.214 100.772 1.00 43.19 505 SER A CA 1
ATOM 3953 C C . SER A 1 505 ? -16.273 6.646 99.964 1.00 43.19 505 SER A C 1
ATOM 3955 O O . SER A 1 505 ? -15.580 5.781 99.445 1.00 43.19 505 SER A O 1
ATOM 3957 N N . SER A 1 506 ? -15.943 7.940 99.866 1.00 44.94 506 SER A N 1
ATOM 3958 C CA . SER A 1 506 ? -14.866 8.408 98.974 1.00 44.94 506 SER A CA 1
ATOM 3959 C C . SER A 1 506 ? -13.473 8.564 99.609 1.00 44.94 506 SER A C 1
ATOM 3961 O O . SER A 1 506 ? -12.559 8.995 98.915 1.00 44.94 506 SER A O 1
ATOM 3963 N N . LEU A 1 507 ? -13.266 8.210 100.887 1.00 49.28 507 LEU A N 1
ATOM 3964 C CA . LEU A 1 507 ? -11.973 8.369 101.589 1.00 49.28 507 LEU A CA 1
ATOM 3965 C C . LEU A 1 507 ? -11.724 7.256 102.633 1.00 49.28 507 LEU A C 1
ATOM 3967 O O . LEU A 1 507 ? -11.547 7.525 103.821 1.00 49.28 507 LEU A O 1
ATOM 3971 N N . LEU A 1 508 ? -11.725 5.987 102.215 1.00 51.16 508 LEU A N 1
ATOM 3972 C CA . LEU A 1 508 ? -11.334 4.857 103.072 1.00 51.16 508 LEU A CA 1
ATOM 3973 C C . LEU A 1 508 ? -10.031 4.237 102.552 1.00 51.16 508 LEU A C 1
ATOM 3975 O O . LEU A 1 508 ? -9.924 3.900 101.378 1.00 51.16 508 LEU A O 1
ATOM 3979 N N . SER A 1 509 ? -9.025 4.102 103.421 1.00 57.28 509 SER A N 1
ATOM 3980 C CA . SER A 1 509 ? -7.804 3.345 103.122 1.00 57.28 509 SER A CA 1
ATOM 3981 C C . SER A 1 509 ? -8.123 1.853 102.957 1.00 57.28 509 SER A C 1
ATOM 3983 O O . SER A 1 509 ? -9.072 1.349 103.564 1.00 57.28 509 SER A O 1
ATOM 3985 N N . SER A 1 510 ? -7.308 1.121 102.187 1.00 56.94 510 SER A N 1
ATOM 3986 C CA . SER A 1 510 ? -7.500 -0.317 101.920 1.00 56.94 510 SER A CA 1
ATOM 3987 C C . SER A 1 510 ? -7.666 -1.152 103.200 1.00 56.94 510 SER A C 1
ATOM 3989 O O . SER A 1 510 ? -8.532 -2.023 103.253 1.00 56.94 510 SER A O 1
ATOM 3991 N N . SER A 1 511 ? -6.941 -0.813 104.270 1.00 60.91 511 SER A N 1
ATOM 3992 C CA . SER A 1 511 ? -7.059 -1.448 105.591 1.00 60.91 511 SER A CA 1
ATOM 3993 C C . SER A 1 511 ? -8.437 -1.286 106.250 1.00 60.91 511 SER A C 1
ATOM 3995 O O . SER A 1 511 ? -8.930 -2.221 106.872 1.00 60.91 511 SER A O 1
ATOM 3997 N N . ASN A 1 512 ? -9.102 -0.137 106.084 1.00 72.62 512 ASN A N 1
ATOM 3998 C CA . ASN A 1 512 ? -10.441 0.078 106.638 1.00 72.62 512 ASN A CA 1
ATOM 3999 C C . ASN A 1 512 ? -11.517 -0.653 105.830 1.00 72.62 512 ASN A C 1
ATOM 4001 O O . ASN A 1 512 ? -12.510 -1.094 106.400 1.00 72.62 512 ASN A O 1
ATOM 4005 N N . SER A 1 513 ? -11.321 -0.811 104.519 1.00 76.50 513 SER A N 1
ATOM 4006 C CA . SER A 1 513 ? -12.273 -1.527 103.664 1.00 76.50 513 SER A CA 1
ATOM 4007 C C . SER A 1 513 ? -12.354 -3.023 103.991 1.00 76.50 513 SER A C 1
ATOM 4009 O O . SER A 1 513 ? -13.434 -3.601 103.909 1.00 76.50 513 SER A O 1
ATOM 4011 N N . LEU A 1 514 ? -11.243 -3.637 104.420 1.00 76.69 514 LEU A N 1
ATOM 4012 C CA . LEU A 1 514 ? -11.212 -5.045 104.817 1.00 76.69 514 LEU A CA 1
ATOM 4013 C C . LEU A 1 514 ? -12.010 -5.279 106.105 1.00 76.69 514 LEU A C 1
ATOM 4015 O O . LEU A 1 514 ? -12.863 -6.156 106.139 1.00 76.69 514 LEU A O 1
ATOM 4019 N N . ASN A 1 515 ? -11.807 -4.426 107.115 1.00 80.25 515 ASN A N 1
ATOM 4020 C CA . ASN A 1 515 ? -12.549 -4.489 108.377 1.00 80.25 515 ASN A CA 1
ATOM 4021 C C . ASN A 1 515 ? -14.058 -4.298 108.161 1.00 80.25 515 ASN A C 1
ATOM 4023 O O . ASN A 1 515 ? -14.862 -4.958 108.811 1.00 80.25 515 ASN A O 1
ATOM 4027 N N . ILE A 1 516 ? -14.450 -3.424 107.225 1.00 82.62 516 ILE A N 1
ATOM 4028 C CA . ILE A 1 516 ? -15.861 -3.231 106.861 1.00 82.62 516 ILE A CA 1
ATOM 4029 C C . ILE A 1 516 ? -16.412 -4.483 106.173 1.00 82.62 516 ILE A C 1
ATOM 4031 O O . ILE A 1 516 ? -17.520 -4.901 106.489 1.00 82.62 516 ILE A O 1
ATOM 4035 N N . ILE A 1 517 ? -15.658 -5.110 105.266 1.00 81.25 517 ILE A N 1
ATOM 4036 C CA . ILE A 1 517 ? -16.084 -6.366 104.634 1.00 81.25 517 ILE A CA 1
ATOM 4037 C C . ILE A 1 517 ? -16.201 -7.489 105.666 1.00 81.25 517 ILE A C 1
ATOM 4039 O O . ILE A 1 517 ? -17.167 -8.239 105.616 1.00 81.25 517 ILE A O 1
ATOM 4043 N N . GLU A 1 518 ? -15.276 -7.601 106.616 1.00 83.62 518 GLU A N 1
ATOM 4044 C CA . GLU A 1 518 ? -15.360 -8.583 107.703 1.00 83.62 518 GLU A CA 1
ATOM 4045 C C . GLU A 1 518 ? -16.574 -8.327 108.611 1.00 83.62 518 GLU A C 1
ATOM 4047 O O . GLU A 1 518 ? -17.304 -9.262 108.938 1.00 83.62 518 GLU A O 1
ATOM 4052 N N . GLU A 1 519 ? -16.865 -7.066 108.944 1.00 86.56 519 GLU A N 1
ATOM 4053 C CA . GLU A 1 519 ? -18.068 -6.691 109.696 1.00 86.56 519 GLU A CA 1
ATOM 4054 C C . GLU A 1 519 ? -19.352 -7.009 108.911 1.00 86.56 519 GLU A C 1
ATOM 4056 O O . GLU A 1 519 ? -20.322 -7.519 109.475 1.00 86.56 519 GLU A O 1
ATOM 4061 N N . LEU A 1 520 ? -19.364 -6.736 107.603 1.00 86.00 520 LEU A N 1
ATOM 4062 C CA . LEU A 1 520 ? -20.479 -7.070 106.718 1.00 86.00 520 LEU A CA 1
ATOM 4063 C C . LEU A 1 520 ? -20.638 -8.582 106.566 1.00 86.00 520 LEU A C 1
ATOM 4065 O O . LEU A 1 520 ? -21.769 -9.044 106.544 1.00 86.00 520 LEU A O 1
ATOM 4069 N N . LEU A 1 521 ? -19.552 -9.357 106.536 1.00 82.12 521 LEU A N 1
ATOM 4070 C CA . LEU A 1 521 ? -19.580 -10.821 106.506 1.00 82.12 521 LEU A CA 1
ATOM 4071 C C . LEU A 1 521 ? -20.134 -11.410 107.808 1.00 82.12 521 LEU A C 1
ATOM 4073 O O . LEU A 1 521 ? -20.912 -12.360 107.753 1.00 82.12 521 LEU A O 1
ATOM 4077 N N . GLU A 1 522 ? -19.803 -10.841 108.968 1.00 84.62 522 GLU A N 1
ATOM 4078 C CA . GLU A 1 522 ? -20.400 -11.259 110.244 1.00 84.62 522 GLU A CA 1
ATOM 4079 C C . GLU A 1 522 ? -21.875 -10.857 110.347 1.00 84.62 522 GLU A C 1
ATOM 4081 O O . GLU A 1 522 ? -22.715 -11.656 110.764 1.00 84.62 522 GLU A O 1
ATOM 4086 N N . LYS A 1 523 ? -22.238 -9.661 109.872 1.00 84.62 523 LYS A N 1
ATOM 4087 C CA . LYS A 1 523 ? -23.646 -9.260 109.732 1.00 84.62 523 LYS A CA 1
ATOM 4088 C C . LYS A 1 523 ? -24.391 -10.206 108.801 1.00 84.62 523 LYS A C 1
ATOM 4090 O O . LYS A 1 523 ? -25.447 -10.706 109.167 1.00 84.62 523 LYS A O 1
ATOM 4095 N N . LEU A 1 524 ? -23.823 -10.509 107.639 1.00 81.31 524 LEU A N 1
ATOM 4096 C CA . LEU A 1 524 ? -24.365 -11.466 106.682 1.00 81.31 524 LEU A CA 1
ATOM 4097 C C . LEU A 1 524 ? -24.551 -12.831 107.351 1.00 81.31 524 LEU A C 1
ATOM 4099 O O . LEU A 1 524 ? -25.603 -13.433 107.208 1.00 81.31 524 LEU A O 1
ATOM 4103 N N . LYS A 1 525 ? -23.594 -13.288 108.165 1.00 80.44 525 LYS A N 1
ATOM 4104 C CA . LYS A 1 525 ? -23.690 -14.547 108.918 1.00 80.44 525 LYS A CA 1
ATOM 4105 C C . LYS A 1 525 ? -24.838 -14.566 109.937 1.00 80.44 525 LYS A C 1
ATOM 4107 O O . LYS A 1 525 ? -25.431 -15.625 110.152 1.00 80.44 525 LYS A O 1
ATOM 4112 N N . ILE A 1 526 ? -25.142 -13.429 110.563 1.00 79.81 526 ILE A N 1
ATOM 4113 C CA . ILE A 1 526 ? -26.256 -13.270 111.512 1.00 79.81 526 ILE A CA 1
ATOM 4114 C C . ILE A 1 526 ? -27.591 -13.198 110.760 1.00 79.81 526 ILE A C 1
ATOM 4116 O O . ILE A 1 526 ? -28.487 -13.995 111.027 1.00 79.81 526 ILE A O 1
ATOM 4120 N N . TYR A 1 527 ? -27.702 -12.300 109.782 1.00 76.94 527 TYR A N 1
ATOM 4121 C CA . TYR A 1 527 ? -28.940 -12.039 109.045 1.00 76.94 527 TYR A CA 1
ATOM 4122 C C . TYR A 1 527 ? -29.347 -13.189 108.130 1.00 76.94 527 TYR A C 1
ATOM 4124 O O . TYR A 1 527 ? -30.530 -13.470 107.985 1.00 76.94 527 TYR A O 1
ATOM 4132 N N . TYR A 1 528 ? -28.383 -13.938 107.598 1.00 69.88 528 TYR A N 1
ATOM 4133 C CA . TYR A 1 528 ? -28.663 -15.141 106.817 1.00 69.88 528 TYR A CA 1
ATOM 4134 C C . TYR A 1 528 ? -29.269 -16.273 107.671 1.00 69.88 528 TYR A C 1
ATOM 4136 O O . TYR A 1 528 ? -29.848 -17.215 107.134 1.00 69.88 528 TYR A O 1
ATOM 4144 N N . LYS A 1 529 ? -29.168 -16.198 109.009 1.00 67.88 529 LYS A N 1
ATOM 4145 C CA . LYS A 1 529 ? -29.818 -17.146 109.930 1.00 67.88 529 LYS A CA 1
ATOM 4146 C C . LYS A 1 529 ? -31.218 -16.707 110.373 1.00 67.88 529 LYS A C 1
ATOM 4148 O O . LYS A 1 529 ? -31.993 -17.577 110.775 1.00 67.88 529 LYS A O 1
ATOM 4153 N N . ASP A 1 530 ? -31.560 -15.419 110.299 1.00 65.00 530 ASP A N 1
ATOM 4154 C CA . ASP A 1 530 ? -32.876 -14.899 110.696 1.00 65.00 530 ASP A CA 1
ATOM 4155 C C . ASP A 1 530 ? -33.798 -14.712 109.479 1.00 65.00 530 ASP A C 1
ATOM 4157 O O . ASP A 1 530 ? -33.526 -13.954 108.550 1.00 65.00 530 ASP A O 1
ATOM 4161 N N . LYS A 1 531 ? -34.929 -15.425 109.479 1.00 61.38 531 LYS A N 1
ATOM 4162 C CA . LYS A 1 531 ? -35.818 -15.548 108.313 1.00 61.38 531 LYS A CA 1
ATOM 4163 C C . LYS A 1 531 ? -36.531 -14.248 107.936 1.00 61.38 531 LYS A C 1
ATOM 4165 O O . LYS A 1 531 ? -37.049 -14.144 106.827 1.00 61.38 531 LYS A O 1
ATOM 4170 N N . SER A 1 532 ? -36.621 -13.292 108.856 1.00 57.22 532 SER A N 1
ATOM 4171 C CA . SER A 1 532 ? -37.419 -12.074 108.675 1.00 57.22 532 SER A CA 1
ATOM 4172 C C . SER A 1 532 ? -36.682 -10.949 107.933 1.00 57.22 532 SER A C 1
ATOM 4174 O O . SER A 1 532 ? -37.299 -9.948 107.566 1.00 57.22 532 SER A O 1
ATOM 4176 N N . GLU A 1 533 ? -35.389 -11.125 107.632 1.00 68.44 533 GLU A N 1
ATOM 4177 C CA . GLU A 1 533 ? -34.505 -10.042 107.173 1.00 68.44 533 GLU A CA 1
ATOM 4178 C C . GLU A 1 533 ? -33.847 -10.309 105.803 1.00 68.44 533 GLU A C 1
ATOM 4180 O O . GLU A 1 533 ? -32.731 -9.878 105.506 1.00 68.44 533 GLU A O 1
ATOM 4185 N N . VAL A 1 534 ? -34.598 -10.954 104.904 1.00 68.75 534 VAL A N 1
ATOM 4186 C CA . VAL A 1 534 ? -34.250 -11.206 103.487 1.00 68.75 534 VAL A CA 1
ATOM 4187 C C . VAL A 1 534 ? -33.790 -9.927 102.770 1.00 68.75 534 VAL A C 1
ATOM 4189 O O . VAL A 1 534 ? -32.768 -9.912 102.083 1.00 68.75 534 VAL A O 1
ATOM 4192 N N . LEU A 1 535 ? -34.499 -8.814 102.994 1.00 70.25 535 LEU A N 1
ATOM 4193 C CA . LEU A 1 535 ? -34.167 -7.519 102.396 1.00 70.25 535 LEU A CA 1
ATOM 4194 C C . LEU A 1 535 ? -32.819 -6.976 102.901 1.00 70.25 535 LEU A C 1
ATOM 4196 O O . LEU A 1 535 ? -32.087 -6.335 102.153 1.00 70.25 535 LEU A O 1
ATOM 4200 N N . GLN A 1 536 ? -32.480 -7.234 104.165 1.00 77.00 536 GLN A N 1
ATOM 4201 C CA . GLN A 1 536 ? -31.233 -6.763 104.769 1.00 77.00 536 GLN A CA 1
ATOM 4202 C C . GLN A 1 536 ? -30.047 -7.599 104.285 1.00 77.00 536 GLN A C 1
ATOM 4204 O O . GLN A 1 536 ? -29.003 -7.039 103.963 1.00 77.00 536 GLN A O 1
ATOM 4209 N N . THR A 1 537 ? -30.244 -8.909 104.116 1.00 76.81 537 THR A N 1
ATOM 4210 C CA . THR A 1 537 ? -29.265 -9.809 103.488 1.00 76.81 537 THR A CA 1
ATOM 4211 C C . THR A 1 537 ? -28.924 -9.346 102.070 1.00 76.81 537 THR A C 1
ATOM 4213 O O . THR A 1 537 ? -27.751 -9.196 101.737 1.00 76.81 537 THR A O 1
ATOM 4216 N N . HIS A 1 538 ? -29.933 -9.027 101.252 1.00 75.69 538 HIS A N 1
ATOM 4217 C CA . HIS A 1 538 ? -29.713 -8.512 99.897 1.00 75.69 538 HIS A CA 1
ATOM 4218 C C . HIS A 1 538 ? -28.971 -7.163 99.890 1.00 75.69 538 HIS A C 1
ATOM 4220 O O . HIS A 1 538 ? -28.024 -6.981 99.125 1.00 75.69 538 HIS A O 1
ATOM 4226 N N . MET A 1 539 ? -29.332 -6.238 100.787 1.00 75.19 539 MET A N 1
ATOM 4227 C CA . MET A 1 539 ? -28.646 -4.946 100.910 1.00 75.19 539 MET A CA 1
ATOM 4228 C C . MET A 1 539 ? -27.172 -5.091 101.312 1.00 75.19 539 MET A C 1
ATOM 4230 O O . MET A 1 539 ? -26.337 -4.355 100.793 1.00 75.19 539 MET A O 1
ATOM 4234 N N . ILE A 1 540 ? -26.841 -6.052 102.181 1.00 82.06 540 ILE A N 1
ATOM 4235 C CA . ILE A 1 540 ? -25.455 -6.322 102.591 1.00 82.06 540 ILE A CA 1
ATOM 4236 C C . ILE A 1 540 ? -24.634 -6.877 101.423 1.00 82.06 540 ILE A C 1
ATOM 4238 O O . ILE A 1 540 ? -23.500 -6.447 101.229 1.00 82.06 540 ILE A O 1
ATOM 4242 N N . ILE A 1 541 ? -25.195 -7.777 100.606 1.00 77.00 541 ILE A N 1
ATOM 4243 C CA . ILE A 1 541 ? -24.508 -8.322 99.418 1.00 77.00 541 ILE A CA 1
ATOM 4244 C C . ILE A 1 541 ? -24.199 -7.211 98.411 1.00 77.00 541 ILE A C 1
ATOM 4246 O O . ILE A 1 541 ? -23.083 -7.135 97.897 1.00 77.00 541 ILE A O 1
ATOM 4250 N N . LEU A 1 542 ? -25.166 -6.326 98.151 1.00 76.62 542 LEU A N 1
ATOM 4251 C CA . LEU A 1 542 ? -24.968 -5.187 97.253 1.00 76.62 542 LEU A CA 1
ATOM 4252 C C . LEU A 1 542 ? -23.916 -4.213 97.799 1.00 76.62 542 LEU A C 1
ATOM 4254 O O . LEU A 1 542 ? -23.055 -3.760 97.046 1.00 76.62 542 LEU A O 1
ATOM 4258 N N . GLU A 1 543 ? -23.938 -3.933 99.104 1.00 84.88 543 GLU A N 1
ATOM 4259 C CA . GLU A 1 543 ? -22.940 -3.082 99.759 1.00 84.88 543 GLU A CA 1
ATOM 4260 C C . GLU A 1 543 ? -21.535 -3.699 99.682 1.00 84.88 543 GLU A C 1
ATOM 4262 O O . GLU A 1 543 ? -20.579 -3.014 99.315 1.00 84.88 543 GLU A O 1
ATOM 4267 N N . MET A 1 544 ? -21.407 -5.008 99.918 1.00 82.38 544 MET A N 1
ATOM 4268 C CA . MET A 1 544 ? -20.146 -5.733 99.746 1.00 82.38 544 MET A CA 1
ATOM 4269 C C . MET A 1 544 ? -19.645 -5.682 98.298 1.00 82.38 544 MET A C 1
ATOM 4271 O O . MET A 1 544 ? -18.461 -5.428 98.081 1.00 82.38 544 MET A O 1
ATOM 4275 N N . ASN A 1 545 ? -20.523 -5.881 97.310 1.00 78.81 545 ASN A N 1
ATOM 4276 C CA . ASN A 1 545 ? -20.168 -5.799 95.890 1.00 78.81 545 ASN A CA 1
ATOM 4277 C C . ASN A 1 545 ? -19.629 -4.410 95.517 1.00 78.81 545 ASN A C 1
ATOM 4279 O O . ASN A 1 545 ? -18.611 -4.305 94.834 1.00 78.81 545 ASN A O 1
ATOM 4283 N N . GLU A 1 546 ? -20.268 -3.340 95.987 1.00 79.12 546 GLU A N 1
ATOM 4284 C CA . GLU A 1 546 ? -19.820 -1.973 95.703 1.00 79.12 546 GLU A CA 1
ATOM 4285 C C . GLU A 1 546 ? -18.493 -1.633 96.395 1.00 79.12 546 GLU A C 1
ATOM 4287 O O . GLU A 1 546 ? -17.616 -1.015 95.782 1.00 79.12 546 GLU A O 1
ATOM 4292 N N . ILE A 1 547 ? -18.278 -2.100 97.630 1.00 81.44 547 ILE A N 1
ATOM 4293 C CA . ILE A 1 547 ? -16.997 -1.931 98.334 1.00 81.44 547 ILE A CA 1
ATOM 4294 C C . ILE A 1 547 ? -15.883 -2.712 97.623 1.00 81.44 547 ILE A C 1
ATOM 4296 O O . ILE A 1 547 ? -14.794 -2.168 97.423 1.00 81.44 547 ILE A O 1
ATOM 4300 N N . LEU A 1 548 ? -16.159 -3.944 97.184 1.00 80.75 548 LEU A N 1
ATOM 4301 C CA . LEU A 1 548 ? -15.203 -4.794 96.468 1.00 80.75 548 LEU A CA 1
ATOM 4302 C C . LEU A 1 548 ? -14.828 -4.243 95.085 1.00 80.75 548 LEU A C 1
ATOM 4304 O O . LEU A 1 548 ? -13.685 -4.400 94.655 1.00 80.75 548 LEU A O 1
ATOM 4308 N N . LYS A 1 549 ? -15.757 -3.579 94.388 1.00 79.62 549 LYS A N 1
ATOM 4309 C CA . LYS A 1 549 ? -15.473 -2.887 93.119 1.00 79.62 549 LYS A CA 1
ATOM 4310 C C . LYS A 1 549 ? -14.641 -1.622 93.317 1.00 79.62 549 LYS A C 1
ATOM 4312 O O . LYS A 1 549 ? -13.787 -1.326 92.485 1.00 79.62 549 LYS A O 1
ATOM 4317 N N . SER A 1 550 ? -14.894 -0.890 94.401 1.00 75.06 550 SER A N 1
ATOM 4318 C CA . SER A 1 550 ? -14.337 0.451 94.619 1.00 75.06 550 SER A CA 1
ATOM 4319 C C . SER A 1 550 ? -12.945 0.458 95.260 1.00 75.06 550 SER A C 1
ATOM 4321 O O . SER A 1 550 ? -12.287 1.496 95.262 1.00 75.06 550 SER A O 1
ATOM 4323 N N . ASN A 1 551 ? -12.475 -0.672 95.804 1.00 77.38 551 ASN A N 1
ATOM 4324 C CA . ASN A 1 551 ? -11.213 -0.750 96.545 1.00 77.38 551 ASN A CA 1
ATOM 4325 C C . ASN A 1 551 ? -10.188 -1.690 95.893 1.00 77.38 551 ASN A C 1
ATOM 4327 O O . ASN A 1 551 ? -10.523 -2.677 95.238 1.00 77.38 551 ASN A O 1
ATOM 4331 N N . ARG A 1 552 ? -8.899 -1.383 96.096 1.00 77.69 552 ARG A N 1
ATOM 4332 C CA . ARG A 1 552 ? -7.777 -2.231 95.670 1.00 77.69 552 ARG A CA 1
ATOM 4333 C C . ARG A 1 552 ? -7.389 -3.176 96.805 1.00 77.69 552 ARG A C 1
ATOM 4335 O O . ARG A 1 552 ? -6.955 -2.722 97.860 1.00 77.69 552 ARG A O 1
ATOM 4342 N N . TYR A 1 553 ? -7.496 -4.474 96.550 1.00 80.19 553 TYR A N 1
ATOM 4343 C CA . TYR A 1 553 ? -7.093 -5.535 97.470 1.00 80.19 553 TYR A CA 1
ATOM 4344 C C . TYR A 1 553 ? -5.868 -6.261 96.923 1.00 80.19 553 TYR A C 1
ATOM 4346 O O . TYR A 1 553 ? -5.752 -6.465 95.711 1.00 80.19 553 TYR A O 1
ATOM 4354 N N . ASN A 1 554 ? -4.954 -6.661 97.806 1.00 81.25 554 ASN A N 1
ATOM 4355 C CA . ASN A 1 554 ? -3.887 -7.580 97.423 1.00 81.25 554 ASN A CA 1
ATOM 4356 C C . ASN A 1 554 ? -4.437 -9.020 97.333 1.00 81.25 554 ASN A C 1
ATOM 4358 O O . ASN A 1 554 ? -5.578 -9.307 97.704 1.00 81.25 554 ASN A O 1
ATOM 4362 N N . PHE A 1 555 ? -3.624 -9.932 96.797 1.00 75.50 555 PHE A N 1
ATOM 4363 C CA . PHE A 1 555 ? -4.025 -11.326 96.593 1.00 75.50 555 PHE A CA 1
ATOM 4364 C C . PHE A 1 555 ? -4.434 -12.028 97.899 1.00 75.50 555 PHE A C 1
ATOM 4366 O O . PHE A 1 555 ? -5.388 -12.800 97.909 1.00 75.50 555 PHE A O 1
ATOM 4373 N N . GLU A 1 556 ? -3.735 -11.748 98.996 1.00 76.00 556 GLU A N 1
ATOM 4374 C CA . GLU A 1 556 ? -3.923 -12.420 100.282 1.00 76.00 556 GLU A CA 1
ATOM 4375 C C . GLU A 1 556 ? -5.217 -11.972 100.977 1.00 76.00 556 GLU A C 1
ATOM 4377 O O . GLU A 1 556 ? -5.958 -12.794 101.517 1.00 76.00 556 GLU A O 1
ATOM 4382 N N . ASP A 1 557 ? -5.550 -10.689 100.856 1.00 81.50 557 ASP A N 1
ATOM 4383 C CA . ASP A 1 557 ? -6.799 -10.093 101.326 1.00 81.50 557 ASP A CA 1
ATOM 4384 C C . ASP A 1 557 ? -8.012 -10.629 100.554 1.00 81.50 557 ASP A C 1
ATOM 4386 O O . ASP A 1 557 ? -8.989 -11.076 101.158 1.00 81.50 557 ASP A O 1
ATOM 4390 N N . MET A 1 558 ? -7.939 -10.686 99.218 1.00 81.00 558 MET A N 1
ATOM 4391 C CA . MET A 1 558 ? -9.013 -11.284 98.409 1.00 81.00 558 MET A CA 1
ATOM 4392 C C . MET A 1 558 ? -9.183 -12.777 98.680 1.00 81.00 558 MET A C 1
ATOM 4394 O O . MET A 1 558 ? -10.303 -13.290 98.636 1.00 81.00 558 MET A O 1
ATOM 4398 N N . LEU A 1 559 ? -8.089 -13.483 98.975 1.00 75.75 559 LEU A N 1
ATOM 4399 C CA . LEU A 1 559 ? -8.137 -14.905 99.292 1.00 75.75 559 LEU A CA 1
ATOM 4400 C C . LEU A 1 559 ? -8.846 -15.134 100.630 1.00 75.75 559 LEU A C 1
ATOM 4402 O O . LEU A 1 559 ? -9.696 -16.019 100.720 1.00 75.75 559 LEU A O 1
ATOM 4406 N N . LYS A 1 560 ? -8.564 -14.304 101.643 1.00 80.50 560 LYS A N 1
ATOM 4407 C CA . LYS A 1 560 ? -9.287 -14.318 102.925 1.00 80.50 560 LYS A CA 1
ATOM 4408 C C . LYS A 1 560 ? -10.775 -14.038 102.741 1.00 80.50 560 LYS A C 1
ATOM 4410 O O . LYS A 1 560 ? -11.592 -14.794 103.258 1.00 80.50 560 LYS A O 1
ATOM 4415 N N . ILE A 1 561 ? -11.134 -13.019 101.957 1.00 81.31 561 ILE A N 1
ATOM 4416 C CA . ILE A 1 561 ? -12.539 -12.682 101.670 1.00 81.31 561 ILE A CA 1
ATOM 4417 C C . ILE A 1 561 ? -13.248 -13.859 100.984 1.00 81.31 561 ILE A C 1
ATOM 4419 O O . ILE A 1 561 ? -14.330 -14.261 101.410 1.00 81.31 561 ILE A O 1
ATOM 4423 N N . SER A 1 562 ? -12.618 -14.468 99.975 1.00 79.75 562 SER A N 1
ATOM 4424 C CA . SER A 1 562 ? -13.162 -15.642 99.281 1.00 79.75 562 SER A CA 1
ATOM 4425 C C . SER A 1 562 ? -13.377 -16.829 100.221 1.00 79.75 562 SER A C 1
ATOM 4427 O O . SER A 1 562 ? -14.408 -17.495 100.138 1.00 79.75 562 SER A O 1
ATOM 4429 N N . LEU A 1 563 ? -12.416 -17.102 101.109 1.00 77.69 563 LEU A N 1
ATOM 4430 C CA . LEU A 1 563 ? -12.510 -18.186 102.088 1.00 77.69 563 LEU A CA 1
ATOM 4431 C C . LEU A 1 563 ? -13.643 -17.943 103.090 1.00 77.69 563 LEU A C 1
ATOM 4433 O O . LEU A 1 563 ? -14.372 -18.876 103.419 1.00 77.69 563 LEU A O 1
ATOM 4437 N N . SER A 1 564 ? -13.827 -16.703 103.540 1.00 81.19 564 SER A N 1
ATOM 4438 C CA . SER A 1 564 ? -14.912 -16.335 104.453 1.00 81.19 564 SER A CA 1
ATOM 4439 C C . SER A 1 564 ? -16.291 -16.465 103.800 1.00 81.19 564 SER A C 1
ATOM 4441 O O . SER A 1 564 ? -17.192 -17.039 104.409 1.00 81.19 564 SER A O 1
ATOM 4443 N N . ILE A 1 565 ? -16.449 -16.026 102.544 1.00 78.94 565 ILE A N 1
ATOM 4444 C CA . ILE A 1 565 ? -17.698 -16.196 101.776 1.00 78.94 565 ILE A CA 1
ATOM 4445 C C . ILE A 1 565 ? -18.021 -17.686 101.598 1.00 78.94 565 ILE A C 1
ATOM 4447 O O . ILE A 1 565 ? -19.152 -18.117 101.826 1.00 78.94 565 ILE A O 1
ATOM 4451 N N . GLU A 1 566 ? -17.027 -18.501 101.237 1.00 77.12 566 GLU A N 1
ATOM 4452 C CA . GLU A 1 566 ? -17.238 -19.936 101.027 1.00 77.12 566 GLU A CA 1
ATOM 4453 C C . GLU A 1 566 ? -17.511 -20.691 102.336 1.00 77.12 566 GLU A C 1
ATOM 4455 O O . GLU A 1 566 ? -18.327 -21.614 102.358 1.00 77.12 566 GLU A O 1
ATOM 4460 N N . LYS A 1 567 ? -16.905 -20.266 103.449 1.00 80.19 567 LYS A N 1
ATOM 4461 C CA . LYS A 1 567 ? -17.197 -20.804 104.782 1.00 80.19 567 LYS A CA 1
ATOM 4462 C C . LYS A 1 567 ? -18.638 -20.519 105.206 1.00 80.19 567 LYS A C 1
ATOM 4464 O O . LYS A 1 567 ? -19.302 -21.439 105.672 1.00 80.19 567 LYS A O 1
ATOM 4469 N N . ILE A 1 568 ? -19.144 -19.300 104.995 1.00 77.25 568 ILE A N 1
ATOM 4470 C CA . ILE A 1 568 ? -20.551 -18.953 105.277 1.00 77.25 568 ILE A CA 1
ATOM 4471 C C . ILE A 1 568 ? -21.498 -19.847 104.461 1.00 77.25 568 ILE A C 1
ATOM 4473 O O . ILE A 1 568 ? -22.473 -20.363 105.005 1.00 77.25 568 ILE A O 1
ATOM 4477 N N . PHE A 1 569 ? -21.171 -20.103 103.192 1.00 69.88 569 PHE A N 1
ATOM 4478 C CA . PHE A 1 569 ? -21.967 -20.949 102.297 1.00 69.88 569 PHE A CA 1
ATOM 4479 C C . PHE A 1 569 ? -21.944 -22.441 102.661 1.00 69.88 569 PHE A C 1
ATOM 4481 O O . PHE A 1 569 ? -22.937 -23.154 102.525 1.00 69.88 569 PHE A O 1
ATOM 4488 N N . ASN A 1 570 ? -20.800 -22.946 103.119 1.00 71.56 570 ASN A N 1
ATOM 4489 C CA . ASN A 1 570 ? -20.688 -24.343 103.526 1.00 71.56 570 ASN A CA 1
ATOM 4490 C C . ASN A 1 570 ? -21.309 -24.579 104.911 1.00 71.56 570 ASN A C 1
ATOM 4492 O O . ASN A 1 570 ? -21.931 -25.618 105.123 1.00 71.56 570 ASN A O 1
ATOM 4496 N N . GLU A 1 571 ? -21.218 -23.607 105.826 1.00 70.31 571 GLU A N 1
ATOM 4497 C CA . GLU A 1 571 ? -21.898 -23.649 107.128 1.00 70.31 571 GLU A CA 1
ATOM 4498 C C . GLU A 1 571 ? -23.431 -23.547 106.988 1.00 70.31 571 GLU A C 1
ATOM 4500 O O . GLU A 1 571 ? -24.153 -24.117 107.807 1.00 70.31 571 GLU A O 1
ATOM 4505 N N . SER A 1 572 ? -23.950 -22.886 105.945 1.00 62.19 572 SER A N 1
ATOM 4506 C CA . SER A 1 572 ? -25.395 -22.781 105.687 1.00 62.19 572 SER A CA 1
ATOM 4507 C C . SER A 1 572 ? -26.015 -24.008 105.006 1.00 62.19 572 SER A C 1
ATOM 4509 O O . SER A 1 572 ? -27.236 -24.168 105.016 1.00 62.19 572 SER A O 1
ATOM 4511 N N . LYS A 1 573 ? -25.195 -24.919 104.466 1.00 53.88 573 LYS A N 1
ATOM 4512 C CA . LYS A 1 573 ? -25.636 -26.161 103.807 1.00 53.88 573 LYS A CA 1
ATOM 4513 C C . LYS A 1 573 ? -26.018 -27.308 104.754 1.00 53.88 573 LYS A C 1
ATOM 4515 O O . LYS A 1 573 ? -26.384 -28.370 104.247 1.00 53.88 573 LYS A O 1
ATOM 4520 N N . LEU A 1 574 ? -25.977 -27.123 106.081 1.00 48.47 574 LEU A N 1
ATOM 4521 C CA . LEU A 1 574 ? -26.477 -28.122 107.038 1.00 48.47 574 LEU A CA 1
ATOM 4522 C C . LEU A 1 574 ? -27.983 -28.371 106.810 1.00 48.47 574 LEU A C 1
ATOM 4524 O O . LEU A 1 574 ? -28.780 -27.436 106.757 1.00 48.47 574 LEU A O 1
ATOM 4528 N N . ASP A 1 575 ? -28.365 -29.642 106.669 1.00 49.72 575 ASP A N 1
ATOM 4529 C CA . ASP A 1 575 ? -29.514 -30.127 105.883 1.00 49.72 575 ASP A CA 1
ATOM 4530 C C . ASP A 1 575 ? -30.938 -29.670 106.280 1.00 49.72 575 ASP A C 1
ATOM 4532 O O . ASP A 1 575 ? -31.893 -29.988 105.573 1.00 49.72 575 ASP A O 1
ATOM 4536 N N . ASN A 1 576 ? -31.117 -28.840 107.310 1.00 49.03 576 ASN A N 1
ATOM 4537 C CA . ASN A 1 576 ? -32.438 -28.333 107.714 1.00 49.03 576 ASN A CA 1
ATOM 4538 C C . ASN A 1 576 ? -32.886 -27.033 107.008 1.00 49.03 576 ASN A C 1
ATOM 4540 O O . ASN A 1 576 ? -33.993 -26.560 107.264 1.00 49.03 576 ASN A O 1
ATOM 4544 N N . LEU A 1 577 ? -32.076 -26.448 106.114 1.00 47.34 577 LEU A N 1
ATOM 4545 C CA . LEU A 1 577 ? -32.392 -25.171 105.440 1.00 47.34 577 LEU A CA 1
ATOM 4546 C C . LEU A 1 577 ? -32.737 -25.281 103.940 1.00 47.34 577 LEU A C 1
ATOM 4548 O O . LEU A 1 577 ? -33.272 -24.330 103.372 1.00 47.34 577 LEU A O 1
ATOM 4552 N N . LYS A 1 578 ? -32.526 -26.439 103.296 1.00 49.91 578 LYS A N 1
ATOM 4553 C CA . LYS A 1 578 ? -32.690 -26.612 101.833 1.00 49.91 578 LYS A CA 1
ATOM 4554 C C . LYS A 1 578 ? -34.134 -26.538 101.311 1.00 49.91 578 LYS A C 1
ATOM 4556 O O . LYS A 1 578 ? -34.321 -26.341 100.114 1.00 49.91 578 LYS A O 1
ATOM 4561 N N . SER A 1 579 ? -35.151 -26.700 102.159 1.00 51.66 579 SER A N 1
ATOM 4562 C CA . SER A 1 579 ? -36.561 -26.686 101.731 1.00 51.66 579 SER A CA 1
ATOM 4563 C C . SER A 1 579 ? -37.278 -25.347 101.934 1.00 51.66 579 SER A C 1
ATOM 4565 O O . SER A 1 579 ? -38.392 -25.191 101.444 1.00 51.66 579 SER A O 1
ATOM 4567 N N . LEU A 1 580 ? -36.670 -24.378 102.631 1.00 45.69 580 LEU A N 1
ATOM 4568 C CA . LEU A 1 580 ? -37.370 -23.175 103.112 1.00 45.69 580 LEU A CA 1
ATOM 4569 C C . LEU A 1 580 ? -36.825 -21.840 102.575 1.00 45.69 580 LEU A C 1
ATOM 4571 O O . LEU A 1 580 ? -37.430 -20.810 102.854 1.00 45.69 580 LEU A O 1
ATOM 4575 N N . PHE A 1 581 ? -35.743 -21.843 101.787 1.00 52.84 581 PHE A N 1
ATOM 4576 C CA . PHE A 1 581 ? -35.116 -20.630 101.242 1.00 52.84 581 PHE A CA 1
ATOM 4577 C C . PHE A 1 581 ? -34.647 -20.814 99.796 1.00 52.84 581 PHE A C 1
ATOM 4579 O O . PHE A 1 581 ? -33.457 -20.913 99.526 1.00 52.84 581 PHE A O 1
ATOM 4586 N N . LYS A 1 582 ? -35.590 -20.857 98.854 1.00 54.97 582 LYS A N 1
ATOM 4587 C CA . LYS A 1 582 ? -35.297 -20.610 97.437 1.00 54.97 582 LYS A CA 1
ATOM 4588 C C . LYS A 1 582 ? -35.886 -19.259 97.064 1.00 54.97 582 LYS A C 1
ATOM 4590 O O . LYS A 1 582 ? -36.971 -19.212 96.493 1.00 54.97 582 LYS A O 1
ATOM 4595 N N . ASP A 1 583 ? -35.207 -18.173 97.424 1.00 63.31 583 ASP A N 1
ATOM 4596 C CA . ASP A 1 583 ? -35.360 -16.941 96.649 1.00 63.31 583 ASP A CA 1
ATOM 4597 C C . ASP A 1 583 ? -34.252 -16.953 95.587 1.00 63.31 583 ASP A C 1
ATOM 4599 O O . ASP A 1 583 ? -33.091 -16.687 95.917 1.00 63.31 583 ASP A O 1
ATOM 4603 N N . PRO A 1 584 ? -34.581 -17.274 94.321 1.00 68.06 584 PRO A N 1
ATOM 4604 C CA . PRO A 1 584 ? -33.595 -17.386 93.252 1.00 68.06 584 PRO A CA 1
ATOM 4605 C C . PRO A 1 584 ? -32.790 -16.100 93.064 1.00 68.06 584 PRO A C 1
ATOM 4607 O O . PRO A 1 584 ? -31.678 -16.150 92.549 1.00 68.06 584 PRO A O 1
ATOM 4610 N N . LYS A 1 585 ? -33.330 -14.941 93.474 1.00 70.31 585 LYS A N 1
ATOM 4611 C CA . LYS A 1 585 ? -32.630 -13.661 93.347 1.00 70.31 585 LYS A CA 1
ATOM 4612 C C . LYS A 1 585 ? -31.464 -13.541 94.319 1.00 70.31 585 LYS A C 1
ATOM 4614 O O . LYS A 1 585 ? -30.425 -13.030 93.923 1.00 70.31 585 LYS A O 1
ATOM 4619 N N . ILE A 1 586 ? -31.601 -14.011 95.561 1.00 69.62 586 ILE A N 1
ATOM 4620 C CA . ILE A 1 586 ? -30.505 -13.936 96.542 1.00 69.62 586 ILE A CA 1
ATOM 4621 C C . ILE A 1 586 ? -29.407 -14.935 96.198 1.00 69.62 586 ILE A C 1
ATOM 4623 O O . ILE A 1 586 ? -28.233 -14.574 96.262 1.00 69.62 586 ILE A O 1
ATOM 4627 N N . ASP A 1 587 ? -29.780 -16.144 95.775 1.00 70.44 587 ASP A N 1
ATOM 4628 C CA . ASP A 1 587 ? -28.817 -17.153 95.329 1.00 70.44 587 ASP A CA 1
ATOM 4629 C C . ASP A 1 587 ? -28.018 -16.650 94.117 1.00 70.44 587 ASP A C 1
ATOM 4631 O O . ASP A 1 587 ? -26.791 -16.729 94.111 1.00 70.44 587 ASP A O 1
ATOM 4635 N N . ASN A 1 588 ? -28.689 -16.025 93.142 1.00 74.38 588 ASN A N 1
ATOM 4636 C CA . ASN A 1 588 ? -28.030 -15.477 91.958 1.00 74.38 588 ASN A CA 1
ATOM 4637 C C . ASN A 1 588 ? -27.098 -14.295 92.294 1.00 74.38 588 ASN A C 1
ATOM 4639 O O . ASN A 1 588 ? -25.997 -14.201 91.760 1.00 74.38 588 ASN A O 1
ATOM 4643 N N . GLU A 1 589 ? -27.483 -13.406 93.216 1.00 75.88 589 GLU A N 1
ATOM 4644 C CA . GLU A 1 589 ? -26.617 -12.302 93.668 1.00 75.88 589 GLU A CA 1
ATOM 4645 C C . GLU A 1 589 ? -25.392 -12.791 94.454 1.00 75.88 589 GLU A C 1
ATOM 4647 O O . GLU A 1 589 ? -24.293 -12.246 94.315 1.00 75.88 589 GLU A O 1
ATOM 4652 N N . PHE A 1 590 ? -25.545 -13.857 95.241 1.00 73.81 590 PHE A N 1
ATOM 4653 C CA . PHE A 1 590 ? -24.420 -14.516 95.900 1.00 73.81 590 PHE A CA 1
ATOM 4654 C C . PHE A 1 590 ? -23.491 -15.218 94.905 1.00 73.81 590 PHE A C 1
ATOM 4656 O O . PHE A 1 590 ? -22.269 -15.106 95.036 1.00 73.81 590 PHE A O 1
ATOM 4663 N N . ASP A 1 591 ? -24.037 -15.907 93.902 1.00 75.31 591 ASP A N 1
ATOM 4664 C CA . ASP A 1 591 ? -23.252 -16.536 92.834 1.00 75.31 591 ASP A CA 1
ATOM 4665 C C . ASP A 1 591 ? -22.521 -15.487 91.981 1.00 75.31 591 ASP A C 1
ATOM 4667 O O . ASP A 1 591 ? -21.365 -15.697 91.591 1.00 75.31 591 ASP A O 1
ATOM 4671 N N . ASN A 1 592 ? -23.130 -14.316 91.777 1.00 76.44 592 ASN A N 1
ATOM 4672 C CA . ASN A 1 592 ? -22.494 -13.160 91.146 1.00 76.44 592 ASN A CA 1
ATOM 4673 C C . ASN A 1 592 ? -21.336 -12.616 91.992 1.00 76.44 592 ASN A C 1
ATOM 4675 O O . ASN A 1 592 ? -20.236 -12.428 91.468 1.00 76.44 592 ASN A O 1
ATOM 4679 N N . LEU A 1 593 ? -21.538 -12.422 93.302 1.00 79.00 593 LEU A N 1
ATOM 4680 C CA . LEU A 1 593 ? -20.482 -12.004 94.234 1.00 79.00 593 LEU A CA 1
ATOM 4681 C C . LEU A 1 593 ? -19.326 -13.021 94.252 1.00 79.00 593 LEU A C 1
ATOM 4683 O O . LEU A 1 593 ? -18.154 -12.641 94.185 1.00 79.00 593 LEU A O 1
ATOM 4687 N N . LYS A 1 594 ? -19.635 -14.323 94.274 1.00 76.94 594 LYS A N 1
ATOM 4688 C CA . LYS A 1 594 ? -18.636 -15.402 94.230 1.00 76.94 594 LYS A CA 1
ATOM 4689 C C . LYS A 1 594 ? -17.849 -15.383 92.921 1.00 76.94 594 LYS A C 1
ATOM 4691 O O . LYS A 1 594 ? -16.619 -15.442 92.943 1.00 76.94 594 LYS A O 1
ATOM 4696 N N . SER A 1 595 ? -18.538 -15.262 91.790 1.00 76.44 595 SER A N 1
ATOM 4697 C CA . SER A 1 595 ? -17.915 -15.188 90.465 1.00 76.44 595 SER A CA 1
ATOM 4698 C C . SER A 1 595 ? -17.018 -13.956 90.333 1.00 76.44 595 SER A C 1
ATOM 4700 O O . SER A 1 595 ? -15.896 -14.063 89.836 1.00 76.44 595 SER A O 1
ATOM 4702 N N . PHE A 1 596 ? -17.454 -12.811 90.865 1.00 78.81 596 PHE A N 1
ATOM 4703 C CA . PHE A 1 596 ? -16.682 -11.570 90.883 1.00 78.81 596 PHE A CA 1
ATOM 4704 C C . PHE A 1 596 ? -15.386 -11.697 91.698 1.00 78.81 596 PHE A C 1
ATOM 4706 O O . PHE A 1 596 ? -14.306 -11.347 91.213 1.00 78.81 596 PHE A O 1
ATOM 4713 N N . VAL A 1 597 ? -15.464 -12.248 92.915 1.00 76.56 597 VAL A N 1
ATOM 4714 C CA . VAL A 1 597 ? -14.289 -12.477 93.776 1.00 76.56 597 VAL A CA 1
ATOM 4715 C C . VAL A 1 597 ? -13.314 -13.466 93.126 1.00 76.56 597 VAL A C 1
ATOM 4717 O O . VAL A 1 597 ? -12.102 -13.241 93.160 1.00 76.56 597 VAL A O 1
ATOM 4720 N N . ILE A 1 598 ? -13.819 -14.518 92.472 1.00 74.12 598 ILE A N 1
ATOM 4721 C CA . ILE A 1 598 ? -12.995 -15.505 91.755 1.00 74.12 598 ILE A CA 1
ATOM 4722 C C . ILE A 1 598 ? -12.271 -14.875 90.558 1.00 74.12 598 ILE A C 1
ATOM 4724 O O . ILE A 1 598 ? -11.070 -15.098 90.397 1.00 74.12 598 ILE A O 1
ATOM 4728 N N . GLU A 1 599 ? -12.951 -14.080 89.731 1.00 73.81 599 GLU A N 1
ATOM 4729 C CA . GLU A 1 599 ? -12.314 -13.389 88.599 1.00 73.81 599 GLU A CA 1
ATOM 4730 C C . GLU A 1 599 ? -11.242 -12.398 89.069 1.00 73.81 599 GLU A C 1
ATOM 4732 O O . GLU A 1 599 ? -10.127 -12.391 88.541 1.00 73.81 599 GLU A O 1
ATOM 4737 N N . LYS A 1 600 ? -11.509 -11.630 90.134 1.00 77.06 600 LYS A N 1
ATOM 4738 C CA . LYS A 1 600 ? -10.500 -10.741 90.735 1.00 77.06 600 LYS A CA 1
ATOM 4739 C C . LYS A 1 600 ? -9.296 -11.504 91.289 1.00 77.06 600 LYS A C 1
ATOM 4741 O O . LYS A 1 600 ? -8.165 -11.045 91.124 1.00 77.06 600 LYS A O 1
ATOM 4746 N N . LEU A 1 601 ? -9.504 -12.674 91.894 1.00 76.19 601 LEU A N 1
ATOM 4747 C CA . LEU A 1 601 ? -8.414 -13.538 92.358 1.00 76.19 601 LEU A CA 1
ATOM 4748 C C . LEU A 1 601 ? -7.570 -14.091 91.206 1.00 76.19 601 LEU A C 1
ATOM 4750 O O . LEU A 1 601 ? -6.344 -14.100 91.320 1.00 76.19 601 LEU A O 1
ATOM 4754 N N . LYS A 1 602 ? -8.185 -14.506 90.088 1.00 73.19 602 LYS A N 1
ATOM 4755 C CA . LYS A 1 602 ? -7.451 -14.934 88.879 1.00 73.19 602 LYS A CA 1
ATOM 4756 C C . LYS A 1 602 ? -6.558 -13.812 88.350 1.00 73.19 602 LYS A C 1
ATOM 4758 O O . LYS A 1 602 ? -5.386 -14.042 88.061 1.00 73.19 602 LYS A O 1
ATOM 4763 N N . LEU A 1 603 ? -7.099 -12.599 88.287 1.00 73.12 603 LEU A N 1
ATOM 4764 C CA . LEU A 1 603 ? -6.398 -11.385 87.871 1.00 73.12 603 LEU A CA 1
ATOM 4765 C C . LEU A 1 603 ? -5.187 -11.075 88.758 1.00 73.12 603 LEU A C 1
ATOM 4767 O O . LEU A 1 603 ? -4.076 -10.908 88.259 1.00 73.12 603 LEU A O 1
ATOM 4771 N N . LEU A 1 604 ? -5.379 -11.041 90.079 1.00 76.56 604 LEU A N 1
ATOM 4772 C CA . LEU A 1 604 ? -4.302 -10.771 91.038 1.00 76.56 604 LEU A CA 1
ATOM 4773 C C . LEU A 1 604 ? -3.230 -11.868 91.027 1.00 76.56 604 LEU A C 1
ATOM 4775 O O . LEU A 1 604 ? -2.042 -11.578 91.162 1.00 76.56 604 LEU A O 1
ATOM 4779 N N . PHE A 1 605 ? -3.632 -13.123 90.820 1.00 74.12 605 PHE A N 1
ATOM 4780 C CA . PHE A 1 605 ? -2.706 -14.241 90.667 1.00 74.12 605 PHE A CA 1
ATOM 4781 C C . PHE A 1 605 ? -1.836 -14.100 89.410 1.00 74.12 605 PHE A C 1
ATOM 4783 O O . PHE A 1 605 ? -0.621 -14.289 89.480 1.00 74.12 605 PHE A O 1
ATOM 4790 N N . LEU A 1 606 ? -2.434 -13.716 88.277 1.00 67.31 606 LEU A N 1
ATOM 4791 C CA . LEU A 1 606 ? -1.709 -13.455 87.031 1.00 67.31 606 LEU A CA 1
ATOM 4792 C C . LEU A 1 606 ? -0.738 -12.281 87.177 1.00 67.31 606 LEU A C 1
ATOM 4794 O O . LEU A 1 606 ? 0.427 -12.424 86.810 1.00 67.31 606 LEU A O 1
ATOM 4798 N N . LYS A 1 607 ? -1.174 -11.175 87.796 1.00 71.38 607 LYS A N 1
ATOM 4799 C CA . LYS A 1 607 ? -0.301 -10.028 88.096 1.00 71.38 607 LYS A CA 1
ATOM 4800 C C . LYS A 1 607 ? 0.901 -10.430 88.955 1.00 71.38 607 LYS A C 1
ATOM 4802 O O . LYS A 1 607 ? 2.024 -10.057 88.638 1.00 71.38 607 LYS A O 1
ATOM 4807 N N . ASN A 1 608 ? 0.701 -11.260 89.981 1.00 70.75 608 ASN A N 1
ATOM 4808 C CA . ASN A 1 608 ? 1.799 -11.759 90.818 1.00 70.75 608 ASN A CA 1
ATOM 4809 C C . ASN A 1 608 ? 2.776 -12.682 90.068 1.00 70.75 608 ASN A C 1
ATOM 4811 O O . ASN A 1 608 ? 3.976 -12.637 90.338 1.00 70.75 608 ASN A O 1
ATOM 4815 N N . ILE A 1 609 ? 2.300 -13.516 89.135 1.00 66.00 609 ILE A N 1
ATOM 4816 C CA . ILE A 1 609 ? 3.180 -14.353 88.299 1.00 66.00 609 ILE A CA 1
ATOM 4817 C C . ILE A 1 609 ? 4.034 -13.482 87.380 1.00 66.00 609 ILE A C 1
ATOM 4819 O O . ILE A 1 609 ? 5.240 -13.697 87.282 1.00 66.00 609 ILE A O 1
ATOM 4823 N N . VAL A 1 610 ? 3.407 -12.509 86.720 1.00 63.72 610 VAL A N 1
ATOM 4824 C CA . VAL A 1 610 ? 4.073 -11.612 85.772 1.00 63.72 610 VAL A CA 1
ATOM 4825 C C . VAL A 1 610 ? 5.090 -10.729 86.491 1.00 63.72 610 VAL A C 1
ATOM 4827 O O . VAL A 1 610 ? 6.243 -10.684 86.078 1.00 63.72 610 VAL A O 1
ATOM 4830 N N . ALA A 1 611 ? 4.715 -10.136 87.626 1.00 64.38 611 ALA A N 1
ATOM 4831 C CA . ALA A 1 611 ? 5.613 -9.354 88.471 1.00 64.38 611 ALA A CA 1
ATOM 4832 C C . ALA A 1 611 ? 6.868 -10.136 88.885 1.00 64.38 611 ALA A C 1
ATOM 4834 O O . ALA A 1 611 ? 7.977 -9.630 88.765 1.00 64.38 611 ALA A O 1
ATOM 4835 N N . LYS A 1 612 ? 6.704 -11.392 89.314 1.00 64.88 612 LYS A N 1
ATOM 4836 C CA . LYS A 1 612 ? 7.831 -12.241 89.715 1.00 64.88 612 LYS A CA 1
ATOM 4837 C C . LYS A 1 612 ? 8.743 -12.604 88.540 1.00 64.88 612 LYS A C 1
ATOM 4839 O O . LYS A 1 612 ? 9.944 -12.719 88.718 1.00 64.88 612 LYS A O 1
ATOM 4844 N N . TYR A 1 613 ? 8.177 -12.768 87.346 1.00 58.31 613 TYR A N 1
ATOM 4845 C CA . TYR A 1 613 ? 8.939 -13.076 86.136 1.00 58.31 613 TYR A CA 1
ATOM 4846 C C . TYR A 1 613 ? 9.707 -11.860 85.587 1.00 58.31 613 TYR A C 1
ATOM 4848 O O . TYR A 1 613 ? 10.779 -12.024 85.005 1.00 58.31 613 TYR A O 1
ATOM 4856 N N . ILE A 1 614 ? 9.160 -10.654 85.780 1.00 59.25 614 ILE A N 1
ATOM 4857 C CA . ILE A 1 614 ? 9.802 -9.374 85.444 1.00 59.25 614 ILE A CA 1
ATOM 4858 C C . ILE A 1 614 ? 10.930 -9.061 86.428 1.00 59.25 614 ILE A C 1
ATOM 4860 O O . ILE A 1 614 ? 12.010 -8.684 85.993 1.00 59.25 614 ILE A O 1
ATOM 4864 N N . ASP A 1 615 ? 10.719 -9.274 87.730 1.00 61.78 615 ASP A N 1
ATOM 4865 C CA . ASP A 1 615 ? 11.764 -9.062 88.743 1.00 61.78 615 ASP A CA 1
ATOM 4866 C C . ASP A 1 615 ? 12.978 -10.002 88.518 1.00 61.78 615 ASP A C 1
ATOM 4868 O O . ASP A 1 615 ? 14.100 -9.652 88.876 1.00 61.78 615 ASP A O 1
ATOM 4872 N N . ASP A 1 616 ? 12.780 -11.149 87.852 1.00 58.94 616 ASP A N 1
ATOM 4873 C CA . ASP A 1 616 ? 13.846 -12.079 87.445 1.00 58.94 616 ASP A CA 1
ATOM 4874 C C . ASP A 1 616 ? 14.511 -11.718 86.084 1.00 58.94 616 ASP A C 1
ATOM 4876 O O . ASP A 1 616 ? 15.491 -12.358 85.697 1.00 58.94 616 ASP A O 1
ATOM 4880 N N . ASN A 1 617 ? 14.008 -10.723 85.333 1.00 52.47 617 ASN A N 1
ATOM 4881 C CA . ASN A 1 617 ? 14.524 -10.309 84.015 1.00 52.47 617 ASN A CA 1
ATOM 4882 C C . ASN A 1 617 ? 14.575 -8.768 83.892 1.00 52.47 617 ASN A C 1
ATOM 4884 O O . ASN A 1 617 ? 13.600 -8.139 83.486 1.00 52.47 617 ASN A O 1
ATOM 4888 N N . GLU A 1 618 ? 15.737 -8.174 84.192 1.00 49.84 618 GLU A N 1
ATOM 4889 C CA . GLU A 1 618 ? 16.006 -6.745 84.495 1.00 49.84 618 GLU A CA 1
ATOM 4890 C C . GLU A 1 618 ? 15.616 -5.649 83.460 1.00 49.84 618 GLU A C 1
ATOM 4892 O O . GLU A 1 618 ? 16.039 -4.508 83.615 1.00 49.84 618 GLU A O 1
ATOM 4897 N N . ASN A 1 619 ? 14.816 -5.906 82.419 1.00 52.16 619 ASN A N 1
ATOM 4898 C CA . ASN A 1 619 ? 14.662 -4.974 81.283 1.00 52.16 619 ASN A CA 1
ATOM 4899 C C . ASN A 1 619 ? 13.240 -4.492 80.948 1.00 52.16 619 ASN A C 1
ATOM 4901 O O . ASN A 1 619 ? 13.036 -3.955 79.859 1.00 52.16 619 ASN A O 1
ATOM 4905 N N . TYR A 1 620 ? 12.253 -4.623 81.840 1.00 56.59 620 TYR A N 1
ATOM 4906 C CA . TYR A 1 620 ? 10.885 -4.187 81.523 1.00 56.59 620 TYR A CA 1
ATOM 4907 C C . TYR A 1 620 ? 10.261 -3.289 82.591 1.00 56.59 620 TYR A C 1
ATOM 4909 O O . TYR A 1 620 ? 10.297 -3.587 83.784 1.00 56.59 620 TYR A O 1
ATOM 4917 N N . ASP A 1 621 ? 9.649 -2.189 82.139 1.00 62.47 621 ASP A N 1
ATOM 4918 C CA . ASP A 1 621 ? 8.917 -1.260 82.997 1.00 62.47 621 ASP A CA 1
ATOM 4919 C C . ASP A 1 621 ? 7.609 -1.910 83.472 1.00 62.47 621 ASP A C 1
ATOM 4921 O O . ASP A 1 621 ? 6.661 -2.122 82.707 1.00 62.47 621 ASP A O 1
ATOM 4925 N N . ARG A 1 622 ? 7.571 -2.218 84.771 1.00 59.75 622 ARG A N 1
ATOM 4926 C CA . ARG A 1 622 ? 6.447 -2.843 85.481 1.00 59.75 622 ARG A CA 1
ATOM 4927 C C . ARG A 1 622 ? 5.127 -2.099 85.254 1.00 59.75 622 ARG A C 1
ATOM 4929 O O . ARG A 1 622 ? 4.074 -2.730 85.220 1.00 59.75 622 ARG A O 1
ATOM 4936 N N . LYS A 1 623 ? 5.183 -0.781 85.036 1.00 63.00 623 LYS A N 1
ATOM 4937 C CA . LYS A 1 623 ? 4.006 0.071 84.848 1.00 63.00 623 LYS A CA 1
ATOM 4938 C C . LYS A 1 623 ? 3.283 -0.188 83.521 1.00 63.00 623 LYS A C 1
ATOM 4940 O O . LYS A 1 623 ? 2.058 -0.240 83.506 1.00 63.00 623 LYS A O 1
ATOM 4945 N N . ILE A 1 624 ? 4.026 -0.411 82.435 1.00 58.81 624 ILE A N 1
ATOM 4946 C CA . ILE A 1 624 ? 3.464 -0.638 81.089 1.00 58.81 624 ILE A CA 1
ATOM 4947 C C . ILE A 1 624 ? 2.719 -1.975 81.034 1.00 58.81 624 ILE A C 1
ATOM 4949 O O . ILE A 1 624 ? 1.655 -2.094 80.431 1.00 58.81 624 ILE A O 1
ATOM 4953 N N . ILE A 1 625 ? 3.262 -2.989 81.705 1.00 59.25 625 ILE A N 1
ATOM 4954 C CA . ILE A 1 625 ? 2.673 -4.328 81.721 1.00 59.25 625 ILE A CA 1
ATOM 4955 C C . ILE A 1 625 ? 1.424 -4.365 82.614 1.00 59.25 625 ILE A C 1
ATOM 4957 O O . ILE A 1 625 ? 0.439 -5.016 82.262 1.00 59.25 625 ILE A O 1
ATOM 4961 N N . ASP A 1 626 ? 1.426 -3.635 83.732 1.00 59.62 626 ASP A N 1
ATOM 4962 C CA . ASP A 1 626 ? 0.244 -3.497 84.586 1.00 59.62 626 ASP A CA 1
ATOM 4963 C C . ASP A 1 626 ? -0.915 -2.783 83.866 1.00 59.62 626 ASP A C 1
ATOM 4965 O O . ASP A 1 626 ? -2.059 -3.229 83.989 1.00 59.62 626 ASP A O 1
ATOM 4969 N N . GLU A 1 627 ? -0.628 -1.734 83.084 1.00 62.78 627 GLU A N 1
ATOM 4970 C CA . GLU A 1 627 ? -1.621 -1.023 82.260 1.00 62.78 627 GLU A CA 1
ATOM 4971 C C . GLU A 1 627 ? -2.179 -1.925 81.143 1.00 62.78 627 GLU A C 1
ATOM 4973 O O . GLU A 1 627 ? -3.396 -2.018 80.974 1.00 62.78 627 GLU A O 1
ATOM 4978 N N . PHE A 1 628 ? -1.319 -2.685 80.458 1.00 60.09 628 PHE A N 1
ATOM 4979 C CA . PHE A 1 628 ? -1.722 -3.611 79.392 1.00 60.09 628 PHE A CA 1
ATOM 4980 C C . PHE A 1 628 ? -2.615 -4.760 79.895 1.00 60.09 628 PHE A C 1
ATOM 4982 O O . PHE A 1 628 ? -3.614 -5.114 79.266 1.00 60.09 628 PHE A O 1
ATOM 4989 N N . ILE A 1 629 ? -2.296 -5.341 81.057 1.00 58.12 629 ILE A N 1
ATOM 4990 C CA . ILE A 1 629 ? -3.104 -6.420 81.649 1.00 58.12 629 ILE A CA 1
ATOM 4991 C C . ILE A 1 629 ? -4.476 -5.899 82.098 1.00 58.12 629 ILE A C 1
ATOM 4993 O O . ILE A 1 629 ? -5.471 -6.622 81.982 1.00 58.12 629 ILE A O 1
ATOM 4997 N N . GLU A 1 630 ? -4.552 -4.666 82.609 1.00 60.88 630 GLU A N 1
ATOM 4998 C CA . GLU A 1 630 ? -5.825 -4.027 82.969 1.00 60.88 630 GLU A CA 1
ATOM 4999 C C . GLU A 1 630 ? -6.690 -3.734 81.738 1.00 60.88 630 GLU A C 1
ATOM 5001 O O . GLU A 1 630 ? -7.890 -4.018 81.755 1.00 60.88 630 GLU A O 1
ATOM 5006 N N . GLU A 1 631 ? -6.085 -3.259 80.650 1.00 55.78 631 GLU A N 1
ATOM 5007 C CA . GLU A 1 631 ? -6.792 -2.970 79.402 1.00 55.78 631 GLU A CA 1
ATOM 5008 C C . GLU A 1 631 ? -7.380 -4.239 78.762 1.00 55.78 631 GLU A C 1
ATOM 5010 O O . GLU A 1 631 ? -8.563 -4.287 78.414 1.00 55.78 631 GLU A O 1
ATOM 5015 N N . GLU A 1 632 ? -6.600 -5.317 78.686 1.00 56.09 632 GLU A N 1
ATOM 5016 C CA . GLU A 1 632 ? -7.044 -6.568 78.061 1.00 56.09 632 GLU A CA 1
ATOM 5017 C C . GLU A 1 632 ? -8.041 -7.360 78.920 1.00 56.09 632 GLU A C 1
ATOM 5019 O O . GLU A 1 632 ? -8.887 -8.089 78.392 1.00 56.09 632 GLU A O 1
ATOM 5024 N N . THR A 1 633 ? -8.040 -7.171 80.245 1.00 53.38 633 THR A N 1
ATOM 5025 C CA . THR A 1 633 ? -9.114 -7.725 81.087 1.00 53.38 633 THR A CA 1
ATOM 5026 C C . THR A 1 633 ? -10.427 -6.963 80.977 1.00 53.38 633 THR A C 1
ATOM 5028 O O . THR A 1 633 ? -11.482 -7.585 81.122 1.00 53.38 633 THR A O 1
ATOM 5031 N N . HIS A 1 634 ? -10.405 -5.661 80.676 1.00 53.34 634 HIS A N 1
ATOM 5032 C CA . HIS A 1 634 ? -11.622 -4.901 80.367 1.00 53.34 634 HIS A CA 1
ATOM 5033 C C . HIS A 1 634 ? -12.250 -5.300 79.025 1.00 53.34 634 HIS A C 1
ATOM 5035 O O . HIS A 1 634 ? -13.464 -5.179 78.870 1.00 53.34 634 HIS A O 1
ATOM 5041 N N . ARG A 1 635 ? -11.458 -5.829 78.083 1.00 48.84 635 ARG A N 1
ATOM 5042 C CA . ARG A 1 635 ? -11.922 -6.191 76.734 1.00 48.84 635 ARG A CA 1
ATOM 5043 C C . ARG A 1 635 ? -12.512 -7.599 76.596 1.00 48.84 635 ARG A C 1
ATOM 5045 O O . ARG A 1 635 ? -13.262 -7.822 75.650 1.00 48.84 635 ARG A O 1
ATOM 5052 N N . GLY A 1 636 ? -12.236 -8.546 77.503 1.00 49.66 636 GLY A N 1
ATOM 5053 C CA . GLY A 1 636 ? -12.675 -9.936 77.273 1.00 49.66 636 GLY A CA 1
ATOM 5054 C C . GLY A 1 636 ? -12.661 -10.926 78.443 1.00 49.66 636 GLY A C 1
ATOM 5055 O O . GLY A 1 636 ? -12.719 -12.130 78.198 1.00 49.66 636 GLY A O 1
ATOM 5056 N N . GLY A 1 637 ? -12.589 -10.476 79.701 1.00 52.38 637 GLY A N 1
ATOM 5057 C CA . GLY A 1 637 ? -12.543 -11.375 80.867 1.00 52.38 637 GLY A CA 1
ATOM 5058 C C . GLY A 1 637 ? -11.205 -12.118 81.031 1.00 52.38 637 GLY A C 1
ATOM 5059 O O . GLY A 1 637 ? -10.300 -11.995 80.204 1.00 52.38 637 GLY A O 1
ATOM 5060 N N . GLY A 1 638 ? -11.046 -12.877 82.126 1.00 47.22 638 GLY A N 1
ATOM 5061 C CA . GLY A 1 638 ? -9.762 -13.476 82.533 1.00 47.22 638 GLY A CA 1
ATOM 5062 C C . GLY A 1 638 ? -9.083 -14.382 81.492 1.00 47.22 638 GLY A C 1
ATOM 5063 O O . GLY A 1 638 ? -7.855 -14.488 81.484 1.00 47.22 638 GLY A O 1
ATOM 5064 N N . ASP A 1 639 ? -9.848 -14.979 80.575 1.00 49.00 639 ASP A N 1
ATOM 5065 C CA . ASP A 1 639 ? -9.330 -15.829 79.494 1.00 49.00 639 ASP A CA 1
ATOM 5066 C C . ASP A 1 639 ? -8.585 -15.000 78.426 1.00 49.00 639 ASP A C 1
ATOM 5068 O O . ASP A 1 639 ? -7.540 -15.430 77.930 1.00 49.00 639 ASP A O 1
ATOM 5072 N N . SER A 1 640 ? -9.061 -13.781 78.132 1.00 53.12 640 SER A N 1
ATOM 5073 C CA . SER A 1 640 ? -8.426 -12.852 77.183 1.00 53.12 640 SER A CA 1
ATOM 5074 C C . SER A 1 640 ? -7.078 -12.361 77.698 1.00 53.12 640 SER A C 1
ATOM 5076 O O . SER A 1 640 ? -6.097 -12.361 76.963 1.00 53.12 640 SER A O 1
ATOM 5078 N N . ALA A 1 641 ? -6.975 -12.052 78.993 1.00 49.47 641 ALA A N 1
ATOM 5079 C CA . ALA A 1 641 ? -5.723 -11.590 79.587 1.00 49.47 641 ALA A CA 1
ATOM 5080 C C . ALA A 1 641 ? -4.639 -12.676 79.646 1.00 49.47 641 ALA A C 1
ATOM 5082 O O . ALA A 1 641 ? -3.460 -12.370 79.499 1.00 49.47 641 ALA A O 1
ATOM 5083 N N . ILE A 1 642 ? -5.004 -13.955 79.793 1.00 48.47 642 ILE A N 1
ATOM 5084 C CA . ILE A 1 642 ? -4.040 -15.064 79.670 1.00 48.47 642 ILE A CA 1
ATOM 5085 C C . ILE A 1 642 ? -3.556 -15.187 78.224 1.00 48.47 642 ILE A C 1
ATOM 5087 O O . ILE A 1 642 ? -2.364 -15.390 77.991 1.00 48.47 642 ILE A O 1
ATOM 5091 N N . HIS A 1 643 ? -4.457 -15.045 77.250 1.00 52.53 643 HIS A N 1
ATOM 5092 C CA . HIS A 1 643 ? -4.091 -15.025 75.837 1.00 52.53 643 HIS A CA 1
ATOM 5093 C C . HIS A 1 643 ? -3.244 -13.806 75.466 1.00 52.53 643 HIS A C 1
ATOM 5095 O O . HIS A 1 643 ? -2.312 -13.968 74.688 1.00 52.53 643 HIS A O 1
ATOM 5101 N N . ALA A 1 644 ? -3.494 -12.646 76.071 1.00 52.16 644 ALA A N 1
ATOM 5102 C CA . ALA A 1 644 ? -2.697 -11.438 75.912 1.00 52.16 644 ALA A CA 1
ATOM 5103 C C . ALA A 1 644 ? -1.306 -11.608 76.537 1.00 52.16 644 ALA A C 1
ATOM 5105 O O . ALA A 1 644 ? -0.311 -11.408 75.855 1.00 52.16 644 ALA A O 1
ATOM 5106 N N . VAL A 1 645 ? -1.201 -12.115 77.771 1.00 49.62 645 VAL A N 1
ATOM 5107 C CA . VAL A 1 645 ? 0.092 -12.408 78.423 1.00 49.62 645 VAL A CA 1
ATOM 5108 C C . VAL A 1 645 ? 0.894 -13.467 77.654 1.00 49.62 645 VAL A C 1
ATOM 5110 O O . VAL A 1 645 ? 2.115 -13.370 77.551 1.00 49.62 645 VAL A O 1
ATOM 5113 N N . LEU A 1 646 ? 0.231 -14.463 77.056 1.00 50.06 646 LEU A N 1
ATOM 5114 C CA . LEU A 1 646 ? 0.871 -15.438 76.160 1.00 50.06 646 LEU A CA 1
ATOM 5115 C C . LEU A 1 646 ? 1.110 -14.891 74.736 1.00 50.06 646 LEU A C 1
ATOM 5117 O O . LEU A 1 646 ? 1.905 -15.473 73.996 1.00 50.06 646 LEU A O 1
ATOM 5121 N N . GLY A 1 647 ? 0.426 -13.807 74.365 1.00 48.84 647 GLY A N 1
ATOM 5122 C CA . GLY A 1 647 ? 0.409 -13.143 73.058 1.00 48.84 647 GLY A CA 1
ATOM 5123 C C . GLY A 1 647 ? 1.374 -11.961 72.927 1.00 48.84 647 GLY A C 1
ATOM 5124 O O . GLY A 1 647 ? 1.796 -11.678 71.808 1.00 48.84 647 GLY A O 1
ATOM 5125 N N . ILE A 1 648 ? 1.861 -11.396 74.046 1.00 47.97 648 ILE A N 1
ATOM 5126 C CA . ILE A 1 648 ? 3.027 -10.474 74.132 1.00 47.97 648 ILE A CA 1
ATOM 5127 C C . ILE A 1 648 ? 4.252 -11.037 73.365 1.00 47.97 648 ILE A C 1
ATOM 5129 O O . ILE A 1 648 ? 5.155 -10.316 72.951 1.00 47.97 648 ILE A O 1
ATOM 5133 N N . LYS A 1 649 ? 4.238 -12.345 73.089 1.00 49.22 649 LYS A N 1
ATOM 5134 C CA . LYS A 1 649 ? 5.192 -13.121 72.297 1.00 49.22 649 LYS A CA 1
ATOM 5135 C C . LYS A 1 649 ? 5.320 -12.729 70.813 1.00 49.22 649 LYS A C 1
ATOM 5137 O O . LYS A 1 649 ? 6.357 -13.031 70.230 1.00 49.22 649 LYS A O 1
ATOM 5142 N N . ASN A 1 650 ? 4.314 -12.094 70.202 1.00 41.47 650 ASN A N 1
ATOM 5143 C CA . ASN A 1 650 ? 4.354 -11.735 68.773 1.00 41.47 650 ASN A CA 1
ATOM 5144 C C . ASN A 1 650 ? 4.783 -10.285 68.496 1.00 41.47 650 ASN A C 1
ATOM 5146 O O . ASN A 1 650 ? 5.322 -10.030 67.425 1.00 41.47 650 ASN A O 1
ATOM 5150 N N . GLU A 1 651 ? 4.580 -9.351 69.428 1.00 37.72 651 GLU A N 1
ATOM 5151 C CA . GLU A 1 651 ? 4.825 -7.919 69.175 1.00 37.72 651 GLU A CA 1
ATOM 5152 C C . GLU A 1 651 ? 6.254 -7.451 69.494 1.00 37.72 651 GLU A C 1
ATOM 5154 O O . GLU A 1 651 ? 6.708 -6.470 68.914 1.00 37.72 651 GLU A O 1
ATOM 5159 N N . PHE A 1 652 ? 7.005 -8.168 70.340 1.00 37.81 652 PHE A N 1
ATOM 5160 C CA . PHE A 1 652 ? 8.324 -7.711 70.817 1.00 37.81 652 PHE A CA 1
ATOM 5161 C C . PHE A 1 652 ? 9.535 -8.519 70.314 1.00 37.81 652 PHE A C 1
ATOM 5163 O O . PHE A 1 652 ? 10.635 -8.366 70.835 1.00 37.81 652 PHE A O 1
ATOM 5170 N N . GLY A 1 653 ? 9.376 -9.372 69.294 1.00 40.62 653 GLY A N 1
ATOM 5171 C CA . GLY A 1 653 ? 10.521 -9.951 68.568 1.00 40.62 653 GLY A CA 1
ATOM 5172 C C . GLY A 1 653 ? 11.457 -10.861 69.381 1.00 40.62 653 GLY A C 1
ATOM 5173 O O . GLY A 1 653 ? 12.630 -10.993 69.043 1.00 40.62 653 GLY A O 1
ATOM 5174 N N . ILE A 1 654 ? 10.969 -11.516 70.438 1.00 39.41 654 ILE A N 1
ATOM 5175 C CA . ILE A 1 654 ? 11.768 -12.452 71.243 1.00 39.41 654 ILE A CA 1
ATOM 5176 C C . ILE A 1 654 ? 11.687 -13.855 70.627 1.00 39.41 654 ILE A C 1
ATOM 5178 O O . ILE A 1 654 ? 10.957 -14.727 71.102 1.00 39.41 654 ILE A O 1
ATOM 5182 N N . TYR A 1 655 ? 12.459 -14.096 69.575 1.00 37.09 655 TYR A N 1
ATOM 5183 C CA . TYR A 1 655 ? 12.805 -15.452 69.157 1.00 37.09 655 TYR A CA 1
ATOM 5184 C C . TYR A 1 655 ? 14.316 -15.567 69.132 1.00 37.09 655 TYR A C 1
ATOM 5186 O O . TYR A 1 655 ? 14.924 -15.232 68.130 1.00 37.09 655 TYR A O 1
ATOM 5194 N N . GLU A 1 656 ? 14.894 -16.069 70.228 1.00 36.31 656 GLU A N 1
ATOM 5195 C CA . GLU A 1 656 ? 16.040 -16.966 70.059 1.00 36.31 656 GLU A CA 1
ATOM 5196 C C . GLU A 1 656 ? 16.375 -17.897 71.232 1.00 36.31 656 GLU A C 1
ATOM 5198 O O . GLU A 1 656 ? 17.053 -18.879 70.970 1.00 36.31 656 GLU A O 1
ATOM 5203 N N . ASN A 1 657 ? 15.907 -17.737 72.486 1.00 40.19 657 ASN A N 1
ATOM 5204 C CA . ASN A 1 657 ? 16.386 -18.690 73.518 1.00 40.19 657 ASN A CA 1
ATOM 5205 C C . ASN A 1 657 ? 15.563 -18.935 74.799 1.00 40.19 657 ASN A C 1
ATOM 5207 O O . ASN A 1 657 ? 16.133 -19.238 75.847 1.00 40.19 657 ASN A O 1
ATOM 5211 N N . ILE A 1 658 ? 14.225 -18.885 74.766 1.00 41.38 658 ILE A N 1
ATOM 5212 C CA . ILE A 1 658 ? 13.427 -19.200 75.971 1.00 41.38 658 ILE A CA 1
ATOM 5213 C C . ILE A 1 658 ? 12.538 -20.435 75.772 1.00 41.38 658 ILE A C 1
ATOM 5215 O O . ILE A 1 658 ? 11.530 -20.430 75.064 1.00 41.38 658 ILE A O 1
ATOM 5219 N N . ASN A 1 659 ? 12.915 -21.517 76.461 1.00 49.69 659 ASN A N 1
ATOM 5220 C CA . ASN A 1 659 ? 12.207 -22.793 76.490 1.00 49.69 659 ASN A CA 1
ATOM 5221 C C . ASN A 1 659 ? 10.841 -22.638 77.189 1.00 49.69 659 ASN A C 1
ATOM 5223 O O . ASN A 1 659 ? 10.735 -22.686 78.416 1.00 49.69 659 ASN A O 1
ATOM 5227 N N . CYS A 1 660 ? 9.781 -22.471 76.393 1.00 42.97 660 CYS A N 1
ATOM 5228 C CA . CYS A 1 660 ? 8.391 -22.309 76.841 1.00 42.97 660 CYS A CA 1
ATOM 5229 C C . CYS A 1 660 ? 7.907 -23.435 77.770 1.00 42.97 660 CYS A C 1
ATOM 5231 O O . CYS A 1 660 ? 6.971 -23.253 78.552 1.00 42.97 660 CYS A O 1
ATOM 5233 N N . GLU A 1 661 ? 8.537 -24.606 77.704 1.00 51.22 661 GLU A N 1
ATOM 5234 C CA . GLU A 1 661 ? 8.216 -25.730 78.572 1.00 51.22 661 GLU A CA 1
ATOM 5235 C C . GLU A 1 661 ? 8.738 -25.533 80.000 1.00 51.22 661 GLU A C 1
ATOM 5237 O O . GLU A 1 661 ? 8.101 -25.983 80.954 1.00 51.22 661 GLU A O 1
ATOM 5242 N N . LYS A 1 662 ? 9.846 -24.800 80.163 1.00 56.72 662 LYS A N 1
ATOM 5243 C CA . LYS A 1 662 ? 10.435 -24.470 81.466 1.00 56.72 662 LYS A CA 1
ATOM 5244 C C . LYS A 1 662 ? 9.519 -23.525 82.248 1.00 56.72 662 LYS A C 1
ATOM 5246 O O . LYS A 1 662 ? 9.131 -23.862 83.360 1.00 56.72 662 LYS A O 1
ATOM 5251 N N . ILE A 1 663 ? 9.045 -22.451 81.611 1.00 50.28 663 ILE A N 1
ATOM 5252 C CA . ILE A 1 663 ? 8.080 -21.502 82.200 1.00 50.28 663 ILE A CA 1
ATOM 5253 C C . ILE A 1 663 ? 6.767 -22.207 82.562 1.00 50.28 663 ILE A C 1
ATOM 5255 O O . ILE A 1 663 ? 6.252 -22.038 83.663 1.00 50.28 663 ILE A O 1
ATOM 5259 N N . ARG A 1 664 ? 6.232 -23.065 81.679 1.00 51.38 664 ARG A N 1
ATOM 5260 C CA . ARG A 1 664 ? 5.013 -23.844 81.973 1.00 51.38 664 ARG A CA 1
ATOM 5261 C C . ARG A 1 664 ? 5.178 -24.763 83.181 1.00 51.38 664 ARG A C 1
ATOM 5263 O O . ARG A 1 664 ? 4.282 -24.826 84.023 1.00 51.38 664 ARG A O 1
ATOM 5270 N N . LYS A 1 665 ? 6.308 -25.470 83.266 1.00 61.50 665 LYS A N 1
ATOM 5271 C CA . LYS A 1 665 ? 6.642 -26.347 84.398 1.00 61.50 665 LYS A CA 1
ATOM 5272 C C . LYS A 1 665 ? 6.822 -25.546 85.688 1.00 61.50 665 LYS A C 1
ATOM 5274 O O . LYS A 1 665 ? 6.441 -26.021 86.751 1.00 61.50 665 LYS A O 1
ATOM 5279 N N . GLU A 1 666 ? 7.334 -24.326 85.599 1.00 57.72 666 GLU A N 1
ATOM 5280 C CA . GLU A 1 666 ? 7.562 -23.426 86.731 1.00 57.72 666 GLU A CA 1
ATOM 5281 C C . GLU A 1 666 ? 6.265 -22.784 87.246 1.00 57.72 666 GLU A C 1
ATOM 5283 O O . GLU A 1 666 ? 6.022 -22.787 88.455 1.00 57.72 666 GLU A O 1
ATOM 5288 N N . ILE A 1 667 ? 5.362 -22.376 86.344 1.00 51.47 667 ILE A N 1
ATOM 5289 C CA . ILE A 1 667 ? 3.986 -21.958 86.666 1.00 51.47 667 ILE A CA 1
ATOM 5290 C C . ILE A 1 667 ? 3.233 -23.106 87.346 1.00 51.47 667 ILE A C 1
ATOM 5292 O O . ILE A 1 667 ? 2.647 -22.911 88.411 1.00 51.47 667 ILE A O 1
ATOM 5296 N N . GLN A 1 668 ? 3.294 -24.324 86.794 1.00 56.22 668 GLN A N 1
ATOM 5297 C CA . GLN A 1 668 ? 2.681 -25.499 87.424 1.00 56.22 668 GLN A CA 1
ATOM 5298 C C . GLN A 1 668 ? 3.286 -25.798 88.799 1.00 56.22 668 GLN A C 1
ATOM 5300 O O . GLN A 1 668 ? 2.544 -26.045 89.747 1.00 56.22 668 GLN A O 1
ATOM 5305 N N . LYS A 1 669 ? 4.614 -25.749 88.940 1.00 65.44 669 LYS A N 1
ATOM 5306 C CA . LYS A 1 669 ? 5.318 -26.039 90.198 1.00 65.44 669 LYS A CA 1
ATOM 5307 C C . LYS A 1 669 ? 4.991 -25.020 91.293 1.00 65.44 669 LYS A C 1
ATOM 5309 O O . LYS A 1 669 ? 4.736 -25.424 92.427 1.00 65.44 669 LYS A O 1
ATOM 5314 N N . ASN A 1 670 ? 4.953 -23.727 90.969 1.00 57.38 670 ASN A N 1
ATOM 5315 C CA . ASN A 1 670 ? 4.607 -22.666 91.920 1.00 57.38 670 ASN A CA 1
ATOM 5316 C C . ASN A 1 670 ? 3.118 -22.684 92.284 1.00 57.38 670 ASN A C 1
ATOM 5318 O O . ASN A 1 670 ? 2.785 -22.564 93.462 1.00 57.38 670 ASN A O 1
ATOM 5322 N N . PHE A 1 671 ? 2.232 -22.939 91.317 1.00 56.34 671 PHE A N 1
ATOM 5323 C CA . PHE A 1 671 ? 0.804 -23.117 91.583 1.00 56.34 671 PHE A CA 1
ATOM 5324 C C . PHE A 1 671 ? 0.550 -24.321 92.499 1.00 56.34 671 PHE A C 1
ATOM 5326 O O . PHE A 1 671 ? -0.125 -24.183 93.512 1.00 56.34 671 PHE A O 1
ATOM 5333 N N . ILE A 1 672 ? 1.181 -25.473 92.233 1.00 56.62 672 ILE A N 1
ATOM 5334 C CA . ILE A 1 672 ? 1.098 -26.668 93.093 1.00 56.62 672 ILE A CA 1
ATOM 5335 C C . ILE A 1 672 ? 1.624 -26.386 94.511 1.00 56.62 672 ILE A C 1
ATOM 5337 O O . ILE A 1 672 ? 1.095 -26.934 95.477 1.00 56.62 672 ILE A O 1
ATOM 5341 N N . LYS A 1 673 ? 2.642 -25.530 94.665 1.00 58.28 673 LYS A N 1
ATOM 5342 C CA . LYS A 1 673 ? 3.194 -25.157 95.978 1.00 58.28 673 LYS A CA 1
ATOM 5343 C C . LYS A 1 673 ? 2.225 -24.291 96.798 1.00 58.28 673 LYS A C 1
ATOM 5345 O O . LYS A 1 673 ? 2.141 -24.489 98.003 1.00 58.28 673 LYS A O 1
ATOM 5350 N N . ILE A 1 674 ? 1.483 -23.391 96.148 1.00 52.62 674 ILE A N 1
ATOM 5351 C CA . ILE A 1 674 ? 0.465 -22.519 96.772 1.00 52.62 674 ILE A CA 1
ATOM 5352 C C . ILE A 1 674 ? -0.826 -23.300 97.083 1.00 52.62 674 ILE A C 1
ATOM 5354 O O . ILE A 1 674 ? -1.473 -23.064 98.093 1.00 52.62 674 ILE A O 1
ATOM 5358 N N . VAL A 1 675 ? -1.176 -24.272 96.239 1.00 51.56 675 VAL A N 1
ATOM 5359 C CA . VAL A 1 675 ? -2.396 -25.102 96.324 1.00 51.56 675 VAL A CA 1
ATOM 5360 C C . VAL A 1 675 ? -2.333 -26.146 97.451 1.00 51.56 675 VAL A C 1
ATOM 5362 O O . VAL A 1 675 ? -3.374 -26.561 97.955 1.00 51.56 675 VAL A O 1
ATOM 5365 N N . LYS A 1 676 ? -1.137 -26.560 97.891 1.00 50.50 676 LYS A N 1
ATOM 5366 C CA . LYS A 1 676 ? -0.945 -27.609 98.914 1.00 50.50 676 LYS A CA 1
ATOM 5367 C C . LYS A 1 676 ? -1.302 -27.211 100.356 1.00 50.50 676 LYS A C 1
ATOM 5369 O O . LYS A 1 676 ? -1.173 -28.051 101.240 1.00 50.50 676 LYS A O 1
ATOM 5374 N N . THR A 1 677 ? -1.735 -25.979 100.619 1.00 52.75 677 THR A N 1
ATOM 5375 C CA . THR A 1 677 ? -1.987 -25.484 101.985 1.00 52.75 677 THR A CA 1
ATOM 5376 C C . THR A 1 677 ? -3.466 -25.424 102.401 1.00 52.75 677 THR A C 1
ATOM 5378 O O . THR A 1 677 ? -3.726 -25.081 103.550 1.00 52.75 677 THR A O 1
ATOM 5381 N N . ASN A 1 678 ? -4.445 -25.773 101.549 1.00 53.50 678 ASN A N 1
ATOM 5382 C CA . ASN A 1 678 ? -5.870 -25.789 101.944 1.00 53.50 678 ASN A CA 1
ATOM 5383 C C . ASN A 1 678 ? -6.723 -26.695 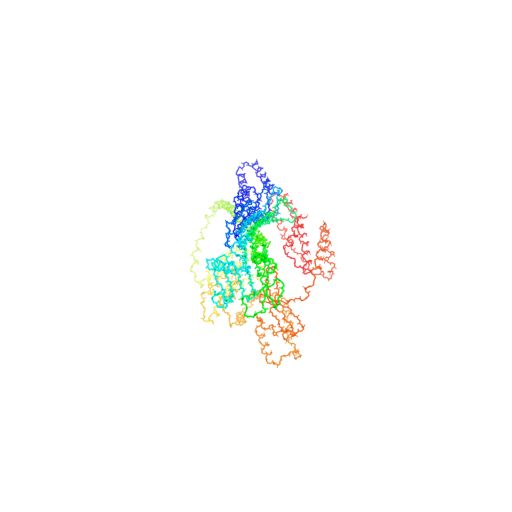101.031 1.00 53.50 678 ASN A C 1
ATOM 5385 O O . ASN A 1 678 ? -6.570 -26.613 99.820 1.00 53.50 678 ASN A O 1
ATOM 5389 N N . ASP A 1 679 ? -7.606 -27.559 101.551 1.00 57.19 679 ASP A N 1
ATOM 5390 C CA . ASP A 1 679 ? -7.969 -28.786 100.807 1.00 57.19 679 ASP A CA 1
ATOM 5391 C C . ASP A 1 679 ? -9.211 -28.718 99.883 1.00 57.19 679 ASP A C 1
ATOM 5393 O O . ASP A 1 679 ? -9.284 -29.502 98.940 1.00 57.19 679 ASP A O 1
ATOM 5397 N N . ASP A 1 680 ? -10.146 -27.767 100.039 1.00 53.06 680 ASP A N 1
ATOM 5398 C CA . ASP A 1 680 ? -11.392 -27.755 99.229 1.00 53.06 680 ASP A CA 1
ATOM 5399 C C . ASP A 1 680 ? -11.536 -26.572 98.254 1.00 53.06 680 ASP A C 1
ATOM 5401 O O . ASP A 1 680 ? -11.812 -26.793 97.069 1.00 53.06 680 ASP A O 1
ATOM 5405 N N . LEU A 1 681 ? -11.234 -25.333 98.665 1.00 51.53 681 LEU A N 1
ATOM 5406 C CA . LEU A 1 681 ? -11.176 -24.186 97.736 1.00 51.53 681 LEU A CA 1
ATOM 5407 C C . LEU A 1 681 ? -10.099 -24.405 96.658 1.00 51.53 681 LEU A C 1
ATOM 5409 O O . LEU A 1 681 ? -10.281 -24.094 95.478 1.00 51.53 681 LEU A O 1
ATOM 5413 N N . SER A 1 682 ? -8.992 -25.029 97.058 1.00 54.28 682 SER A N 1
ATOM 5414 C CA . SER A 1 682 ? -7.873 -25.364 96.185 1.00 54.28 682 SER A CA 1
ATOM 5415 C C . SER A 1 682 ? -8.283 -26.336 95.077 1.00 54.28 682 SER A C 1
ATOM 5417 O O . SER A 1 682 ? -7.901 -26.140 93.927 1.00 54.28 682 SER A O 1
ATOM 5419 N N . LYS A 1 683 ? -9.175 -27.302 95.352 1.00 55.53 683 LYS A N 1
ATOM 5420 C CA . LYS A 1 683 ? -9.739 -28.208 94.332 1.00 55.53 683 LYS A CA 1
ATOM 5421 C C . LYS A 1 683 ? -10.661 -27.474 93.348 1.00 55.53 683 LYS A C 1
ATOM 5423 O O . LYS A 1 683 ? -10.662 -27.815 92.164 1.00 55.53 683 LYS A O 1
ATOM 5428 N N . SER A 1 684 ? -11.412 -26.466 93.802 1.00 51.22 684 SER A N 1
ATOM 5429 C CA . SER A 1 684 ? -12.308 -25.657 92.954 1.00 51.22 684 SER A CA 1
ATOM 5430 C C . SER A 1 684 ? -11.528 -24.736 92.006 1.00 51.22 684 SER A C 1
ATOM 5432 O O . SER A 1 684 ? -11.727 -24.773 90.788 1.00 51.22 684 SER A O 1
ATOM 5434 N N . ILE A 1 685 ? -10.538 -24.004 92.534 1.00 51.84 685 ILE A N 1
ATOM 5435 C CA . ILE A 1 685 ? -9.626 -23.171 91.732 1.00 51.84 685 ILE A CA 1
ATOM 5436 C C . ILE A 1 685 ? -8.792 -24.051 90.785 1.00 51.84 685 ILE A C 1
ATOM 5438 O O . ILE A 1 685 ? -8.632 -23.718 89.609 1.00 51.84 685 ILE A O 1
ATOM 5442 N N . HIS A 1 686 ? -8.332 -25.220 91.246 1.00 52.75 686 HIS A N 1
ATOM 5443 C CA . HIS A 1 686 ? -7.604 -26.195 90.430 1.00 52.75 686 HIS A CA 1
ATOM 5444 C C . HIS A 1 686 ? -8.450 -26.751 89.274 1.00 52.75 686 HIS A C 1
ATOM 5446 O O . HIS A 1 686 ? -7.942 -26.847 88.158 1.00 52.75 686 HIS A O 1
ATOM 5452 N N . ARG A 1 687 ? -9.740 -27.062 89.484 1.00 52.81 687 ARG A N 1
ATOM 5453 C CA . ARG A 1 687 ? -10.654 -27.509 88.411 1.00 52.81 687 ARG A CA 1
ATOM 5454 C C . ARG A 1 687 ? -10.929 -26.418 87.381 1.00 52.81 687 ARG A C 1
ATOM 5456 O O . ARG A 1 687 ? -10.846 -26.703 86.188 1.00 52.81 687 ARG A O 1
ATOM 5463 N N . SER A 1 688 ? -11.202 -25.186 87.812 1.00 49.44 688 SER A N 1
ATOM 5464 C CA . SER A 1 688 ? -11.431 -24.068 86.885 1.00 49.44 688 SER A CA 1
ATOM 5465 C C . SER A 1 688 ? -10.184 -23.745 86.057 1.00 49.44 688 SER A C 1
ATOM 5467 O O . SER A 1 688 ? -10.287 -23.610 84.841 1.00 49.44 688 SER A O 1
ATOM 5469 N N . MET A 1 689 ? -8.996 -23.730 86.672 1.00 49.25 689 MET A N 1
ATOM 5470 C CA . MET A 1 689 ? -7.718 -23.525 85.973 1.00 49.25 689 MET A CA 1
ATOM 5471 C C . MET A 1 689 ? -7.363 -24.691 85.031 1.00 49.25 689 MET A C 1
ATOM 5473 O O . MET A 1 689 ? -6.896 -24.463 83.917 1.00 49.25 689 MET A O 1
ATOM 5477 N N . LEU A 1 690 ? -7.611 -25.948 85.424 1.00 51.38 690 LEU A N 1
ATOM 5478 C CA . LEU A 1 690 ? -7.385 -27.116 84.558 1.00 51.38 690 LEU A CA 1
ATOM 5479 C C . LEU A 1 690 ? -8.332 -27.158 83.358 1.00 51.38 690 LEU A C 1
ATOM 5481 O O . LEU A 1 690 ? -7.907 -27.571 82.280 1.00 51.38 690 LEU A O 1
ATOM 5485 N N . ASN A 1 691 ? -9.588 -26.738 83.520 1.00 48.94 691 ASN A N 1
ATOM 5486 C CA . ASN A 1 691 ? -10.536 -26.627 82.410 1.00 48.94 691 ASN A CA 1
ATOM 5487 C C . ASN A 1 691 ? -10.119 -25.534 81.416 1.00 48.94 691 ASN A C 1
ATOM 5489 O O . ASN A 1 691 ? -10.221 -25.737 80.209 1.00 48.94 691 ASN A O 1
ATOM 5493 N N . LEU A 1 692 ? -9.553 -24.435 81.913 1.00 40.94 692 LEU A N 1
ATOM 5494 C CA . LEU A 1 692 ? -8.947 -23.366 81.115 1.00 40.94 692 LEU A CA 1
ATOM 5495 C C . LEU A 1 692 ? -7.714 -23.855 80.331 1.00 40.94 692 LEU A C 1
ATOM 5497 O O . LEU A 1 692 ? -7.612 -23.676 79.117 1.00 40.94 692 LEU A O 1
ATOM 5501 N N . ILE A 1 693 ? -6.819 -24.594 80.996 1.00 44.16 693 ILE A N 1
ATOM 5502 C CA . ILE A 1 693 ? -5.648 -25.221 80.360 1.00 44.16 693 ILE A CA 1
ATOM 5503 C C . ILE A 1 693 ? -6.075 -26.301 79.346 1.00 44.16 693 ILE A C 1
ATOM 5505 O O . ILE A 1 693 ? -5.439 -26.437 78.301 1.00 44.16 693 ILE A O 1
ATOM 5509 N N . LYS A 1 694 ? -7.166 -27.040 79.597 1.00 45.50 694 LYS A N 1
ATOM 5510 C CA . LYS A 1 694 ? -7.741 -28.017 78.654 1.00 45.50 694 LYS A CA 1
ATOM 5511 C C . LYS A 1 694 ? -8.377 -27.356 77.427 1.00 45.50 694 LYS A C 1
ATOM 5513 O O . LYS A 1 694 ? -8.124 -27.835 76.329 1.00 45.50 694 LYS A O 1
ATOM 5518 N N . LYS A 1 695 ? -9.110 -26.246 77.570 1.00 40.88 695 LYS A N 1
ATOM 5519 C CA . LYS A 1 695 ? -9.706 -25.519 76.428 1.00 40.88 695 LYS A CA 1
ATOM 5520 C C . LYS A 1 695 ? -8.653 -24.971 75.454 1.00 40.88 695 LYS A C 1
ATOM 5522 O O . LYS A 1 695 ? -8.874 -24.986 74.248 1.00 40.88 695 LYS A O 1
ATOM 5527 N N . SER A 1 696 ? -7.456 -24.614 75.934 1.00 38.34 696 SER A N 1
ATOM 5528 C CA . SER A 1 696 ? -6.331 -24.227 75.056 1.00 38.34 696 SER A CA 1
ATOM 5529 C C . SER A 1 696 ? -5.679 -25.392 74.281 1.00 38.34 696 SER A C 1
ATOM 5531 O O . SER A 1 696 ? -4.856 -25.154 73.398 1.00 38.34 696 SER A O 1
ATOM 5533 N N . ARG A 1 697 ? -6.039 -26.656 74.571 1.00 38.44 697 ARG A N 1
ATOM 5534 C CA . ARG A 1 697 ? -5.539 -27.850 73.858 1.00 38.44 697 ARG A CA 1
ATOM 5535 C C . ARG A 1 697 ? -6.365 -28.242 72.624 1.00 38.44 697 ARG A C 1
ATOM 5537 O O . ARG A 1 697 ? -5.896 -29.082 71.865 1.00 38.44 697 ARG A O 1
ATOM 5544 N N . GLU A 1 698 ? -7.541 -27.661 72.378 1.00 36.50 698 GLU A N 1
ATOM 5545 C CA . GLU A 1 698 ? -8.493 -28.192 71.377 1.00 36.50 698 GLU A CA 1
ATOM 5546 C C . GLU A 1 698 ? -8.441 -27.564 69.967 1.00 36.50 698 GLU A C 1
ATOM 5548 O O . GLU A 1 698 ? -9.276 -27.880 69.121 1.00 36.50 698 GLU A O 1
ATOM 5553 N N . LYS A 1 699 ? -7.415 -26.767 69.631 1.00 36.38 699 LYS A N 1
ATOM 5554 C CA . LYS A 1 699 ? -7.162 -26.301 68.245 1.00 36.38 699 LYS A CA 1
ATOM 5555 C C . LYS A 1 699 ? -6.016 -27.033 67.526 1.00 36.38 699 LYS A C 1
ATOM 5557 O O . LYS A 1 699 ? -5.238 -26.428 66.798 1.00 36.38 699 LYS A O 1
ATOM 5562 N N . THR A 1 700 ? -5.939 -28.355 67.660 1.00 36.00 700 THR A N 1
ATOM 5563 C CA . THR A 1 700 ? -5.146 -29.216 66.759 1.00 36.00 700 THR A CA 1
ATOM 5564 C C . THR A 1 700 ? -5.981 -30.404 66.283 1.00 36.00 700 THR A C 1
ATOM 5566 O O . THR A 1 700 ? -5.893 -31.513 66.802 1.00 36.00 700 THR A O 1
ATOM 5569 N N . LYS A 1 701 ? -6.812 -30.180 65.259 1.00 34.97 701 LYS A N 1
ATOM 5570 C CA . LYS A 1 701 ? -7.533 -31.243 64.543 1.00 34.97 701 LYS A CA 1
ATOM 5571 C C . LYS A 1 701 ? -6.834 -31.551 63.217 1.00 34.97 701 LYS A C 1
ATOM 5573 O O . LYS A 1 701 ? -7.118 -30.859 62.258 1.00 34.97 701 LYS A O 1
ATOM 5578 N N . TYR A 1 702 ? -5.985 -32.586 63.170 1.00 37.69 702 TYR A N 1
ATOM 5579 C CA . TYR A 1 702 ? -5.749 -33.428 61.973 1.00 37.69 702 TYR A CA 1
ATOM 5580 C C . TYR A 1 702 ? -5.273 -34.836 62.405 1.00 37.69 702 TYR A C 1
ATOM 5582 O O . TYR A 1 702 ? -4.070 -35.080 62.533 1.00 37.69 702 TYR A O 1
ATOM 5590 N N . PRO A 1 703 ? -6.195 -35.785 62.660 1.00 41.12 703 PRO A N 1
ATOM 5591 C CA . PRO A 1 703 ? -5.871 -37.159 63.075 1.00 41.12 703 PRO A CA 1
ATOM 5592 C C . PRO A 1 703 ? -5.021 -37.939 62.052 1.00 41.12 703 PRO A C 1
ATOM 5594 O O . PRO A 1 703 ? -4.273 -38.846 62.414 1.00 41.12 703 PRO A O 1
ATOM 5597 N N . GLU A 1 704 ? -5.096 -37.558 60.778 1.00 40.16 704 GLU A N 1
ATOM 5598 C CA . GLU A 1 704 ? -4.434 -38.227 59.652 1.00 40.16 704 GLU A CA 1
ATOM 5599 C C . GLU A 1 704 ? -2.912 -38.015 59.650 1.00 40.16 704 GLU A C 1
ATOM 5601 O O . GLU A 1 704 ? -2.155 -38.949 59.386 1.00 40.16 704 GLU A O 1
ATOM 5606 N N . ILE A 1 705 ? -2.443 -36.828 60.051 1.00 36.34 705 ILE A N 1
ATOM 5607 C CA . ILE A 1 705 ? -1.008 -36.504 60.142 1.00 36.34 705 ILE A CA 1
ATOM 5608 C C . ILE A 1 705 ? -0.360 -37.238 61.321 1.00 36.34 705 ILE A C 1
ATOM 5610 O O . ILE A 1 705 ? 0.759 -37.736 61.206 1.00 36.34 705 ILE A O 1
ATOM 5614 N N . LYS A 1 706 ? -1.084 -37.394 62.437 1.00 43.50 706 LYS A N 1
ATOM 5615 C CA . LYS A 1 706 ? -0.607 -38.159 63.598 1.00 43.50 706 LYS A CA 1
ATOM 5616 C C . LYS A 1 706 ? -0.361 -39.629 63.238 1.00 43.50 706 LYS A C 1
ATOM 5618 O O . LYS A 1 706 ? 0.667 -40.180 63.614 1.00 43.50 706 LYS A O 1
ATOM 5623 N N . LYS A 1 707 ? -1.226 -40.225 62.409 1.00 45.69 707 LYS A N 1
ATOM 5624 C CA . LYS A 1 707 ? -1.055 -41.591 61.885 1.00 45.69 707 LYS A CA 1
ATOM 5625 C C . LYS A 1 707 ? 0.208 -41.739 61.021 1.00 45.69 707 LYS A C 1
ATOM 5627 O O . LYS A 1 707 ? 0.894 -42.754 61.126 1.00 45.69 707 LYS A O 1
ATOM 5632 N N . TYR A 1 708 ? 0.548 -40.733 60.211 1.00 39.62 708 TYR A N 1
ATOM 5633 C CA . TYR A 1 708 ? 1.781 -40.723 59.412 1.00 39.62 708 TYR A CA 1
ATOM 5634 C C . TYR A 1 708 ? 3.038 -40.528 60.263 1.00 39.62 708 TYR A C 1
ATOM 5636 O O . TYR A 1 708 ? 4.012 -41.252 60.072 1.00 39.62 708 TYR A O 1
ATOM 5644 N N . VAL A 1 709 ? 3.008 -39.615 61.237 1.00 39.84 709 VAL A N 1
ATOM 5645 C CA . VAL A 1 709 ? 4.128 -39.382 62.166 1.00 39.84 709 VAL A CA 1
ATOM 5646 C C . VAL A 1 709 ? 4.378 -40.607 63.051 1.00 39.84 709 VAL A C 1
ATOM 5648 O O . VAL A 1 709 ? 5.530 -40.972 63.277 1.00 39.84 709 VAL A O 1
ATOM 5651 N N . ASP A 1 710 ? 3.327 -41.291 63.500 1.00 49.91 710 ASP A N 1
ATOM 5652 C CA . ASP A 1 710 ? 3.451 -42.504 64.314 1.00 49.91 710 ASP A CA 1
ATOM 5653 C C . ASP A 1 710 ? 3.944 -43.709 63.485 1.00 49.91 710 ASP A C 1
ATOM 5655 O O . ASP A 1 710 ? 4.754 -44.501 63.975 1.00 49.91 710 ASP A O 1
ATOM 5659 N N . ASN A 1 711 ? 3.559 -43.814 62.204 1.00 44.81 711 ASN A N 1
ATOM 5660 C CA . ASN A 1 711 ? 4.150 -44.784 61.269 1.00 44.81 711 ASN A CA 1
ATOM 5661 C C . ASN A 1 711 ? 5.624 -44.474 60.970 1.00 44.81 711 ASN A C 1
ATOM 5663 O O . ASN A 1 711 ? 6.447 -45.385 60.936 1.00 44.81 711 ASN A O 1
ATOM 5667 N N . PHE A 1 712 ? 5.980 -43.200 60.810 1.00 39.56 712 PHE A N 1
ATOM 5668 C CA . PHE A 1 712 ? 7.355 -42.771 60.548 1.00 39.56 712 PHE A CA 1
ATOM 5669 C C . PHE A 1 712 ? 8.272 -43.014 61.757 1.00 39.56 712 PHE A C 1
ATOM 5671 O O . PHE A 1 712 ? 9.387 -43.510 61.609 1.00 39.56 712 PHE A O 1
ATOM 5678 N N . LYS A 1 713 ? 7.771 -42.784 62.979 1.00 42.91 713 LYS A N 1
ATOM 5679 C CA . LYS A 1 713 ? 8.464 -43.138 64.230 1.00 42.91 713 LYS A CA 1
ATOM 5680 C C . LYS A 1 713 ? 8.643 -44.648 64.399 1.00 42.91 713 LYS A C 1
ATOM 5682 O O . LYS A 1 713 ? 9.673 -45.072 64.913 1.00 42.91 713 LYS A O 1
ATOM 5687 N N . LYS A 1 714 ? 7.682 -45.467 63.952 1.00 52.03 714 LYS A N 1
ATOM 5688 C CA . LYS A 1 714 ? 7.825 -46.935 63.928 1.00 52.03 714 LYS A CA 1
ATOM 5689 C C . LYS A 1 714 ? 8.931 -47.396 62.977 1.00 52.03 714 LYS A C 1
ATOM 5691 O O . LYS A 1 714 ? 9.701 -48.270 63.355 1.00 52.03 714 LYS A O 1
ATOM 5696 N N . VAL A 1 715 ? 9.039 -46.784 61.796 1.00 43.06 715 VAL A N 1
ATOM 5697 C CA . VAL A 1 715 ? 10.087 -47.088 60.802 1.00 43.06 715 VAL A CA 1
ATOM 5698 C C . VAL A 1 715 ? 11.472 -46.625 61.278 1.00 43.06 715 VAL A C 1
ATOM 5700 O O . VAL A 1 715 ? 12.449 -47.347 61.123 1.00 43.06 715 VAL A O 1
ATOM 5703 N N . LEU A 1 716 ? 11.563 -45.469 61.943 1.00 39.75 716 LEU A N 1
ATOM 5704 C CA . LEU A 1 716 ? 12.813 -44.970 62.542 1.00 39.75 716 LEU A CA 1
ATOM 5705 C C . LEU A 1 716 ? 13.312 -45.801 63.736 1.00 39.75 716 LEU A C 1
ATOM 5707 O O . LEU A 1 716 ? 14.504 -45.777 64.044 1.00 39.75 716 LEU A O 1
ATOM 5711 N N . ASN A 1 717 ? 12.410 -46.510 64.417 1.00 45.88 717 ASN A N 1
ATOM 5712 C CA . ASN A 1 717 ? 12.731 -47.340 65.579 1.00 45.88 717 ASN A CA 1
ATOM 5713 C C . ASN A 1 717 ? 12.919 -48.827 65.236 1.00 45.88 717 ASN A C 1
ATOM 5715 O O . ASN A 1 717 ? 13.339 -49.588 66.108 1.00 45.88 717 ASN A O 1
ATOM 5719 N N . SER A 1 718 ? 12.635 -49.265 64.003 1.00 47.00 718 SER A N 1
ATOM 5720 C CA . SER A 1 718 ? 12.958 -50.629 63.575 1.00 47.00 718 SER A CA 1
ATOM 5721 C C . SER A 1 718 ? 14.451 -50.746 63.268 1.00 47.00 718 SER A C 1
ATOM 5723 O O . SER A 1 718 ? 14.990 -49.994 62.462 1.00 47.00 718 SER A O 1
ATOM 5725 N N . THR A 1 719 ? 15.118 -51.705 63.907 1.00 41.31 719 THR A N 1
ATOM 5726 C CA . THR A 1 719 ? 16.568 -51.977 63.870 1.00 41.31 719 THR A CA 1
ATOM 5727 C C . THR A 1 719 ? 17.127 -52.424 62.508 1.00 41.31 719 THR A C 1
ATOM 5729 O O . THR A 1 719 ? 18.306 -52.751 62.402 1.00 41.31 719 THR A O 1
ATOM 5732 N N . THR A 1 720 ? 16.330 -52.395 61.443 1.00 48.12 720 THR A N 1
ATOM 5733 C CA . THR A 1 720 ? 16.667 -52.850 60.085 1.00 48.12 720 THR A CA 1
ATOM 5734 C C . THR A 1 720 ? 16.959 -51.687 59.127 1.00 48.12 720 THR A C 1
ATOM 5736 O O . THR A 1 720 ? 16.408 -51.608 58.036 1.00 48.12 720 THR A O 1
ATOM 5739 N N . ILE A 1 721 ? 17.849 -50.766 59.519 1.00 44.66 721 ILE A N 1
ATOM 5740 C CA . ILE A 1 721 ? 18.383 -49.720 58.612 1.00 44.66 721 ILE A CA 1
ATOM 5741 C C . ILE A 1 721 ? 19.721 -50.150 57.967 1.00 44.66 721 ILE A C 1
ATOM 5743 O O . ILE A 1 721 ? 20.218 -49.486 57.063 1.00 44.66 721 ILE A O 1
ATOM 5747 N N . LYS A 1 722 ? 20.294 -51.299 58.358 1.00 45.03 722 LYS A N 1
ATOM 5748 C CA . LYS A 1 722 ? 21.627 -51.719 57.894 1.00 45.03 722 LYS A CA 1
ATOM 5749 C C . LYS A 1 722 ? 21.722 -52.120 56.418 1.00 45.03 722 LYS A C 1
ATOM 5751 O O . LYS A 1 722 ? 22.802 -51.992 55.856 1.00 45.03 722 LYS A O 1
ATOM 5756 N N . ASP A 1 723 ? 20.628 -52.529 55.776 1.00 42.78 723 ASP A N 1
ATOM 5757 C CA . ASP A 1 723 ? 20.768 -53.284 54.521 1.00 42.78 723 ASP A CA 1
ATOM 5758 C C . ASP A 1 723 ? 20.462 -52.499 53.235 1.00 42.78 723 ASP A C 1
ATOM 5760 O O . ASP A 1 723 ? 20.708 -53.020 52.155 1.00 42.78 723 ASP A O 1
ATOM 5764 N N . ASN A 1 724 ? 19.977 -51.250 53.303 1.00 43.91 724 ASN A N 1
ATOM 5765 C CA . ASN A 1 724 ? 19.508 -50.532 52.100 1.00 43.91 724 ASN A CA 1
ATOM 5766 C C . ASN A 1 724 ? 19.950 -49.060 51.962 1.00 43.91 724 ASN A C 1
ATOM 5768 O O . ASN A 1 724 ? 19.426 -48.356 51.100 1.00 43.91 724 ASN A O 1
ATOM 5772 N N . CYS A 1 725 ? 20.910 -48.567 52.754 1.00 42.62 725 CYS A N 1
ATOM 5773 C CA . CYS A 1 725 ? 21.413 -47.194 52.605 1.00 42.62 725 CYS A CA 1
ATOM 5774 C C . CYS A 1 725 ? 22.806 -47.182 51.952 1.00 42.62 725 CYS A C 1
ATOM 5776 O O . CYS A 1 725 ? 23.753 -47.746 52.489 1.00 42.62 725 CYS A O 1
ATOM 5778 N N . SER A 1 726 ? 22.955 -46.523 50.798 1.00 39.34 726 SER A N 1
ATOM 5779 C CA . SER A 1 726 ? 24.218 -46.451 50.040 1.00 39.34 726 SER A CA 1
ATOM 5780 C C . SER A 1 726 ? 25.193 -45.363 50.528 1.00 39.34 726 SER A C 1
ATOM 5782 O O . SER A 1 726 ? 26.146 -45.028 49.820 1.00 39.34 726 SER A O 1
ATOM 5784 N N . CYS A 1 727 ? 24.961 -44.767 51.700 1.00 43.44 727 CYS A N 1
ATOM 5785 C CA . CYS A 1 727 ? 25.859 -43.769 52.279 1.00 43.44 727 CYS A CA 1
ATOM 5786 C C . CYS A 1 727 ? 27.040 -44.473 52.965 1.00 43.44 727 CYS A C 1
ATOM 5788 O O . CYS A 1 727 ? 26.841 -45.272 53.874 1.00 43.44 727 CYS A O 1
ATOM 5790 N N . LYS A 1 728 ? 28.273 -44.197 52.518 1.00 42.47 728 LYS A N 1
ATOM 5791 C CA . LYS A 1 728 ? 29.493 -44.850 53.029 1.00 42.47 728 LYS A CA 1
ATOM 5792 C C . LYS A 1 728 ? 30.029 -44.258 54.342 1.00 42.47 728 LYS A C 1
ATOM 5794 O O . LYS A 1 728 ? 31.008 -44.785 54.857 1.00 42.47 728 LYS A O 1
ATOM 5799 N N . ASP A 1 729 ? 29.422 -43.191 54.866 1.00 44.84 729 ASP A N 1
ATOM 5800 C CA . ASP A 1 729 ? 29.877 -42.515 56.085 1.00 44.84 729 ASP A CA 1
ATOM 5801 C C . ASP A 1 729 ? 28.780 -42.521 57.162 1.00 44.84 729 ASP A C 1
ATOM 5803 O O . ASP A 1 729 ? 27.806 -41.765 57.123 1.00 44.84 729 ASP A O 1
ATOM 5807 N N . GLU A 1 730 ? 28.930 -43.440 58.114 1.00 46.28 730 GLU A N 1
ATOM 5808 C CA . GLU A 1 730 ? 27.956 -43.727 59.172 1.00 46.28 730 GLU A CA 1
ATOM 5809 C C . GLU A 1 730 ? 27.837 -42.570 60.182 1.00 46.28 730 GLU A C 1
ATOM 5811 O O . GLU A 1 730 ? 26.769 -42.351 60.758 1.00 46.28 730 GLU A O 1
ATOM 5816 N N . ASN A 1 731 ? 28.893 -41.764 60.338 1.00 51.91 731 ASN A N 1
ATOM 5817 C CA . ASN A 1 731 ? 28.905 -40.633 61.267 1.00 51.91 731 ASN A CA 1
ATOM 5818 C C . ASN A 1 731 ? 28.060 -39.466 60.754 1.00 51.91 731 ASN A C 1
ATOM 5820 O O . ASN A 1 731 ? 27.325 -38.860 61.534 1.00 51.91 731 ASN A O 1
ATOM 5824 N N . VAL A 1 732 ? 28.078 -39.219 59.441 1.00 49.94 732 VAL A N 1
ATOM 5825 C CA . VAL A 1 732 ? 27.237 -38.196 58.804 1.00 49.94 732 VAL A CA 1
ATOM 5826 C C . VAL A 1 732 ? 25.758 -38.535 58.990 1.00 49.94 732 VAL A C 1
ATOM 5828 O O . VAL A 1 732 ? 24.970 -37.664 59.342 1.00 49.94 732 VAL A O 1
ATOM 5831 N N . LEU A 1 733 ? 25.368 -39.808 58.849 1.00 44.34 733 LEU A N 1
ATOM 5832 C CA . LEU A 1 733 ? 23.982 -40.246 59.066 1.00 44.34 733 LEU A CA 1
ATOM 5833 C C . LEU A 1 733 ? 23.523 -40.084 60.525 1.00 44.34 733 LEU A C 1
ATOM 5835 O O . LEU A 1 733 ? 22.365 -39.737 60.768 1.00 44.34 733 LEU A O 1
ATOM 5839 N N . ILE A 1 734 ? 24.409 -40.317 61.497 1.00 53.59 734 ILE A N 1
ATOM 5840 C CA . ILE A 1 734 ? 24.109 -40.153 62.928 1.00 53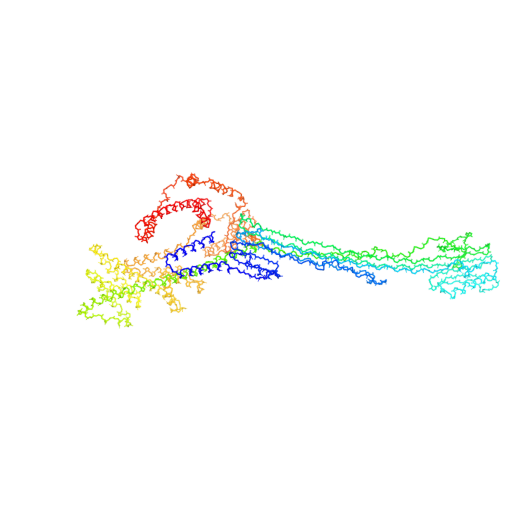.59 734 ILE A CA 1
ATOM 5841 C C . ILE A 1 734 ? 23.994 -38.669 63.296 1.00 53.59 734 ILE A C 1
ATOM 5843 O O . ILE A 1 734 ? 23.045 -38.280 63.983 1.00 53.59 734 ILE A O 1
ATOM 5847 N N . GLU A 1 735 ? 24.906 -37.829 62.812 1.00 50.34 735 GLU A N 1
ATOM 5848 C CA . GLU A 1 735 ? 24.881 -36.380 63.039 1.00 50.34 735 GLU A CA 1
ATOM 5849 C C . GLU A 1 735 ? 23.614 -35.749 62.434 1.00 50.34 735 GLU A C 1
ATOM 5851 O O . GLU A 1 735 ? 22.924 -34.958 63.082 1.00 50.34 735 GLU A O 1
ATOM 5856 N N . TYR A 1 736 ? 23.205 -36.216 61.251 1.00 45.69 736 TYR A N 1
ATOM 5857 C CA . TYR A 1 736 ? 21.989 -35.762 60.575 1.00 45.69 736 TYR A CA 1
ATOM 5858 C C . TYR A 1 736 ? 20.696 -36.281 61.224 1.00 45.69 736 TYR A C 1
ATOM 5860 O O . TYR A 1 736 ? 19.714 -35.543 61.343 1.00 45.69 736 TYR A O 1
ATOM 5868 N N . ARG A 1 737 ? 20.687 -37.532 61.718 1.00 45.16 737 ARG A N 1
ATOM 5869 C CA . ARG A 1 737 ? 19.584 -38.080 62.533 1.00 45.16 737 ARG A CA 1
ATOM 5870 C C . ARG A 1 737 ? 19.348 -37.224 63.774 1.00 45.16 737 ARG A C 1
ATOM 5872 O O . ARG A 1 737 ? 18.197 -36.992 64.151 1.00 45.16 737 ARG A O 1
ATOM 5879 N N . ASN A 1 738 ? 20.422 -36.746 64.392 1.00 54.59 738 ASN A N 1
ATOM 5880 C CA . ASN A 1 738 ? 20.345 -35.873 65.555 1.00 54.59 738 ASN A CA 1
ATOM 5881 C C . ASN A 1 738 ? 19.840 -34.474 65.173 1.00 54.59 738 ASN A C 1
ATOM 5883 O O . ASN A 1 738 ? 18.953 -33.958 65.851 1.00 54.59 738 ASN A O 1
ATOM 5887 N N . TYR A 1 739 ? 20.295 -33.914 64.047 1.00 48.97 739 TYR A N 1
ATOM 5888 C CA . TYR A 1 739 ? 19.835 -32.618 63.533 1.00 48.97 739 TYR A CA 1
ATOM 5889 C C . TYR A 1 739 ? 18.328 -32.594 63.207 1.00 48.97 739 TYR A C 1
ATOM 5891 O O . TYR A 1 739 ? 17.617 -31.682 63.632 1.00 48.97 739 TYR A O 1
ATOM 5899 N N . ILE A 1 740 ? 17.802 -33.621 62.528 1.00 43.25 740 ILE A N 1
ATOM 5900 C CA . ILE A 1 740 ? 16.368 -33.725 62.182 1.00 43.25 740 ILE A CA 1
ATOM 5901 C C . ILE A 1 740 ? 15.503 -33.931 63.433 1.00 43.25 740 ILE A C 1
ATOM 5903 O O . ILE A 1 740 ? 14.435 -33.328 63.558 1.00 43.25 740 ILE A O 1
ATOM 5907 N N . CYS A 1 741 ? 15.960 -34.748 64.389 1.00 48.91 741 CYS A N 1
ATOM 5908 C CA . CYS A 1 741 ? 15.269 -34.918 65.670 1.00 48.91 741 CYS A CA 1
ATOM 5909 C C . CYS A 1 741 ? 15.210 -33.611 66.482 1.00 48.91 741 CYS A C 1
ATOM 5911 O O . CYS A 1 741 ? 14.271 -33.428 67.257 1.00 48.91 741 CYS A O 1
ATOM 5913 N N . GLN A 1 742 ? 16.181 -32.709 66.303 1.00 46.91 742 GLN A N 1
ATOM 5914 C CA . GLN A 1 742 ? 16.282 -31.447 67.040 1.00 46.91 742 GLN A CA 1
ATOM 5915 C C . GLN A 1 742 ? 15.553 -30.268 66.363 1.00 46.91 742 GLN A C 1
ATOM 5917 O O . GLN A 1 742 ? 15.016 -29.428 67.078 1.00 46.91 742 GLN A O 1
ATOM 5922 N N . ASN A 1 743 ? 15.441 -30.225 65.026 1.00 43.94 743 ASN A N 1
ATOM 5923 C CA . ASN A 1 743 ? 14.974 -29.037 64.274 1.00 43.94 743 ASN A CA 1
ATOM 5924 C C . ASN A 1 743 ? 13.626 -29.201 63.527 1.00 43.94 743 ASN A C 1
ATOM 5926 O O . ASN A 1 743 ? 13.318 -28.460 62.597 1.00 43.94 743 ASN A O 1
ATOM 5930 N N . SER A 1 744 ? 12.791 -30.161 63.933 1.00 41.34 744 SER A N 1
ATOM 5931 C CA . SER A 1 744 ? 11.592 -30.653 63.214 1.00 41.34 744 SER A CA 1
ATOM 5932 C C . SER A 1 744 ? 10.386 -29.698 63.006 1.00 41.34 744 SER A C 1
ATOM 5934 O O . SER A 1 744 ? 9.260 -30.179 62.856 1.00 41.34 744 SER A O 1
ATOM 5936 N N . GLN A 1 745 ? 10.558 -28.370 62.958 1.00 42.09 745 GLN A N 1
ATOM 5937 C CA . GLN A 1 745 ? 9.447 -27.431 62.695 1.00 42.09 745 GLN A CA 1
ATOM 5938 C C . GLN A 1 745 ? 9.513 -26.652 61.366 1.00 42.09 745 GLN A C 1
ATOM 5940 O O . GLN A 1 745 ? 8.494 -26.078 60.987 1.00 42.09 745 GLN A O 1
ATOM 5945 N N . SER A 1 746 ? 10.599 -26.719 60.582 1.00 42.78 746 SER A N 1
ATOM 5946 C CA . SER A 1 746 ? 10.599 -26.220 59.190 1.00 42.78 746 SER A CA 1
ATOM 5947 C C . SER A 1 746 ? 11.554 -27.010 58.284 1.00 42.78 746 SER A C 1
ATOM 5949 O O . SER A 1 746 ? 12.760 -26.985 58.499 1.00 42.78 746 SER A O 1
ATOM 5951 N N . PHE A 1 747 ? 11.019 -27.698 57.270 1.00 47.06 747 PHE A N 1
ATOM 5952 C CA . PHE A 1 747 ? 11.801 -28.420 56.254 1.00 47.06 747 PHE A CA 1
ATOM 5953 C C . PHE A 1 747 ? 12.336 -27.450 55.188 1.00 47.06 747 PHE A C 1
ATOM 5955 O O . PHE A 1 747 ? 11.549 -26.702 54.608 1.00 47.06 747 PHE A O 1
ATOM 5962 N N . HIS A 1 748 ? 13.640 -27.480 54.893 1.00 52.00 748 HIS A N 1
ATOM 5963 C CA . HIS A 1 748 ? 14.250 -26.682 53.825 1.00 52.00 748 HIS A CA 1
ATOM 5964 C C . HIS A 1 748 ? 14.279 -27.472 52.499 1.00 52.00 748 HIS A C 1
ATOM 5966 O O . HIS A 1 748 ? 14.347 -28.701 52.489 1.00 52.00 748 HIS A O 1
ATOM 5972 N N . VAL A 1 749 ? 14.271 -26.784 51.347 1.00 47.59 749 VAL A N 1
ATOM 5973 C CA . VAL A 1 749 ? 14.266 -27.404 49.995 1.00 47.59 749 VAL A CA 1
ATOM 5974 C C . VAL A 1 749 ? 15.448 -28.367 49.772 1.00 47.59 749 VAL A C 1
ATOM 5976 O O . VAL A 1 749 ? 15.323 -29.357 49.054 1.00 47.59 749 VAL A O 1
ATOM 5979 N N . ASN A 1 750 ? 16.577 -28.127 50.441 1.00 51.28 750 ASN A N 1
ATOM 5980 C CA . ASN A 1 750 ? 17.776 -28.967 50.336 1.00 51.28 750 ASN A CA 1
ATOM 5981 C C . ASN A 1 750 ? 17.631 -30.330 51.043 1.00 51.28 750 ASN A C 1
ATOM 5983 O O . ASN A 1 750 ? 18.248 -31.304 50.610 1.00 51.28 750 ASN A O 1
ATOM 5987 N N . ASP A 1 751 ? 16.763 -30.438 52.052 1.00 65.19 751 ASP A N 1
ATOM 5988 C CA . ASP A 1 751 ? 16.543 -31.680 52.809 1.00 65.19 751 ASP A CA 1
ATOM 5989 C C . ASP A 1 751 ? 15.771 -32.719 51.973 1.00 65.19 751 ASP A C 1
ATOM 5991 O O . ASP A 1 751 ? 15.892 -33.931 52.156 1.00 65.19 751 ASP A O 1
ATOM 5995 N N . ILE A 1 752 ? 15.002 -32.245 50.989 1.00 63.75 752 ILE A N 1
ATOM 5996 C CA . ILE A 1 752 ? 14.142 -33.059 50.123 1.00 63.75 752 ILE A CA 1
ATOM 5997 C C . ILE A 1 752 ? 14.942 -33.803 49.055 1.00 63.75 752 ILE A C 1
ATOM 5999 O O . ILE A 1 752 ? 14.637 -34.959 48.753 1.00 63.75 752 ILE A O 1
ATOM 6003 N N . GLY A 1 753 ? 15.997 -33.182 48.523 1.00 65.62 753 GLY A N 1
ATOM 6004 C CA . GLY A 1 753 ? 16.908 -33.861 47.604 1.00 65.62 753 GLY A CA 1
ATOM 6005 C C . GLY A 1 753 ? 17.575 -35.066 48.264 1.00 65.62 753 GLY A C 1
ATOM 6006 O O . GLY A 1 753 ? 17.630 -36.145 47.677 1.00 65.62 753 GLY A O 1
ATOM 6007 N N . LEU A 1 754 ? 17.993 -34.914 49.520 1.00 58.50 754 LEU A N 1
ATOM 6008 C CA . LEU A 1 754 ? 18.579 -35.982 50.331 1.00 58.50 754 LEU A CA 1
ATOM 6009 C C . LEU A 1 754 ? 17.578 -37.095 50.660 1.00 58.50 754 LEU A C 1
ATOM 6011 O O . LEU A 1 754 ? 17.926 -38.269 50.542 1.00 58.50 754 LEU A O 1
ATOM 6015 N N . LEU A 1 755 ? 16.327 -36.759 50.990 1.00 62.66 755 LEU A N 1
ATOM 6016 C CA . LEU A 1 755 ? 15.264 -37.751 51.198 1.00 62.66 755 LEU A CA 1
ATOM 6017 C C . LEU A 1 755 ? 14.936 -38.540 49.921 1.00 62.66 755 LEU A C 1
ATOM 6019 O O . LEU A 1 755 ? 14.674 -39.739 50.002 1.00 62.66 755 LEU A O 1
ATOM 6023 N N . ALA A 1 756 ? 14.998 -37.907 48.746 1.00 73.88 756 ALA A N 1
ATOM 6024 C CA . ALA A 1 756 ? 14.821 -38.576 47.455 1.00 73.88 756 ALA A CA 1
ATOM 6025 C C . ALA A 1 756 ? 15.957 -39.579 47.162 1.00 73.88 756 ALA A C 1
ATOM 6027 O O . ALA A 1 756 ? 15.705 -40.695 46.697 1.00 73.88 756 ALA A O 1
ATOM 6028 N N . TYR A 1 757 ? 17.207 -39.234 47.495 1.00 72.75 757 TYR A N 1
ATOM 6029 C CA . TYR A 1 757 ? 18.337 -40.168 47.405 1.00 72.75 757 TYR A CA 1
ATOM 6030 C C . TYR A 1 757 ? 18.237 -41.301 48.430 1.00 72.75 757 TYR A C 1
ATOM 6032 O O . TYR A 1 757 ? 18.364 -42.465 48.059 1.00 72.75 757 TYR A O 1
ATOM 6040 N N . HIS A 1 758 ? 17.935 -40.989 49.693 1.00 72.00 758 HIS A N 1
ATOM 6041 C CA . HIS A 1 758 ? 17.804 -41.990 50.755 1.00 72.00 758 HIS A CA 1
ATOM 6042 C C . HIS A 1 758 ? 16.633 -42.953 50.512 1.00 72.00 758 HIS A C 1
ATOM 6044 O O . HIS A 1 758 ? 16.742 -44.148 50.765 1.00 72.00 758 HIS A O 1
ATOM 6050 N N . GLY A 1 759 ? 15.499 -42.451 50.021 1.00 72.12 759 GLY A N 1
ATOM 6051 C CA . GLY A 1 759 ? 14.340 -43.276 49.676 1.00 72.12 759 GLY A CA 1
ATOM 6052 C C . GLY A 1 759 ? 14.507 -44.067 48.377 1.00 72.12 759 GLY A C 1
ATOM 6053 O O . GLY A 1 759 ? 13.640 -44.877 48.061 1.00 72.12 759 GLY A O 1
ATOM 6054 N N . ASN A 1 760 ? 15.584 -43.824 47.622 1.00 83.06 760 ASN A N 1
ATOM 6055 C CA . ASN A 1 760 ? 15.750 -44.251 46.239 1.00 83.06 760 ASN A CA 1
ATOM 6056 C C . ASN A 1 760 ? 14.502 -43.943 45.389 1.00 83.06 760 ASN A C 1
ATOM 6058 O O . ASN A 1 760 ? 13.952 -44.827 44.734 1.00 83.06 760 ASN A O 1
ATOM 6062 N N . ILE A 1 761 ? 14.033 -42.692 45.419 1.00 79.62 761 ILE A N 1
ATOM 6063 C CA . ILE A 1 761 ? 12.861 -42.192 44.682 1.00 79.62 761 ILE A CA 1
ATOM 6064 C C . ILE A 1 761 ? 13.303 -41.021 43.802 1.00 79.62 761 ILE A C 1
ATOM 6066 O O . ILE A 1 761 ? 13.959 -40.104 44.286 1.00 79.62 761 ILE A O 1
ATOM 6070 N N . CYS A 1 762 ? 12.921 -41.024 42.528 1.00 88.25 762 CYS A N 1
ATOM 6071 C CA . CYS A 1 762 ? 13.074 -39.884 41.634 1.00 88.25 762 CYS A CA 1
ATOM 6072 C C . CYS A 1 762 ? 11.951 -38.887 41.929 1.00 88.25 762 CYS A C 1
ATOM 6074 O O . CYS A 1 762 ? 10.789 -39.112 41.584 1.00 88.25 762 CYS A O 1
ATOM 6076 N N . LEU A 1 763 ? 12.279 -37.802 42.626 1.00 88.62 763 LEU A N 1
ATOM 6077 C CA . LEU A 1 763 ? 11.292 -36.826 43.071 1.00 88.62 763 LEU A CA 1
ATOM 6078 C C . LEU A 1 763 ? 11.267 -35.628 42.125 1.00 88.62 763 LEU A C 1
ATOM 6080 O O . LEU A 1 763 ? 12.225 -34.858 42.052 1.00 88.62 763 LEU A O 1
ATOM 6084 N N . ASN A 1 764 ? 10.145 -35.455 41.439 1.00 89.44 764 ASN A N 1
ATOM 6085 C CA . ASN A 1 764 ? 9.875 -34.327 40.558 1.00 89.44 764 ASN A CA 1
ATOM 6086 C C . ASN A 1 764 ? 9.090 -33.254 41.317 1.00 89.44 764 ASN A C 1
ATOM 6088 O O . ASN A 1 764 ? 7.934 -33.478 41.686 1.00 89.44 764 ASN A O 1
ATOM 6092 N N . VAL A 1 765 ? 9.709 -32.095 41.538 1.00 88.50 765 VAL A N 1
ATOM 6093 C CA . VAL A 1 765 ? 9.094 -30.956 42.227 1.00 88.50 765 VAL A CA 1
ATOM 6094 C C . VAL A 1 765 ? 8.584 -29.952 41.205 1.00 88.50 765 VAL A C 1
ATOM 6096 O O . VAL A 1 765 ? 9.354 -29.409 40.413 1.00 88.50 765 VAL A O 1
ATOM 6099 N N . HIS A 1 766 ? 7.288 -29.673 41.260 1.00 90.00 766 HIS A N 1
ATOM 6100 C CA . HIS A 1 766 ? 6.609 -28.719 40.393 1.00 90.00 766 HIS A CA 1
ATOM 6101 C C . HIS A 1 766 ? 6.224 -27.449 41.148 1.00 90.00 766 HIS A C 1
ATOM 6103 O O . HIS A 1 766 ? 5.840 -27.520 42.314 1.00 90.00 766 HIS A O 1
ATOM 6109 N N . VAL A 1 767 ? 6.258 -26.301 40.478 1.00 87.81 767 VAL A N 1
ATOM 6110 C CA . VAL A 1 767 ? 5.790 -25.013 41.011 1.00 87.81 767 VAL A CA 1
ATOM 6111 C C . VAL A 1 767 ? 4.690 -24.490 40.082 1.00 87.81 767 VAL A C 1
ATOM 6113 O O . VAL A 1 767 ? 4.861 -24.555 38.860 1.00 87.81 767 VAL A O 1
ATOM 6116 N N . PRO A 1 768 ? 3.548 -24.022 40.611 1.00 82.94 768 PRO A N 1
ATOM 6117 C CA . PRO A 1 768 ? 2.495 -23.449 39.788 1.00 82.94 768 PRO A CA 1
ATOM 6118 C C . PRO A 1 768 ? 2.985 -22.161 39.121 1.00 82.94 768 PRO A C 1
ATOM 6120 O O . PRO A 1 768 ? 3.521 -21.269 39.773 1.00 82.94 768 PRO A O 1
ATOM 6123 N N . SER A 1 769 ? 2.768 -22.063 37.817 1.00 74.62 769 SER A N 1
ATOM 6124 C CA . SER A 1 769 ? 2.907 -20.846 37.031 1.00 74.62 769 SER A CA 1
ATOM 6125 C C . SER A 1 769 ? 1.557 -20.556 36.402 1.00 74.62 769 SER A C 1
ATOM 6127 O O . SER A 1 769 ? 0.996 -21.417 35.724 1.00 74.62 769 SER A O 1
ATOM 6129 N N . ALA A 1 770 ? 1.039 -19.351 36.613 1.00 58.53 770 ALA A N 1
ATOM 6130 C CA . ALA A 1 770 ? -0.074 -18.867 35.813 1.00 58.53 770 ALA A CA 1
ATOM 6131 C C . ALA A 1 770 ? 0.433 -18.605 34.386 1.00 58.53 770 ALA A C 1
ATOM 6133 O O . ALA A 1 770 ? 1.544 -18.097 34.205 1.00 58.53 770 ALA A O 1
ATOM 6134 N N . ASN A 1 771 ? -0.345 -19.004 33.383 1.00 54.62 771 ASN A N 1
ATOM 6135 C CA . ASN A 1 771 ? -0.179 -18.539 32.009 1.00 54.62 771 ASN A CA 1
ATOM 6136 C C . ASN A 1 771 ? -1.252 -17.488 31.686 1.00 54.62 771 ASN A C 1
ATOM 6138 O O . ASN A 1 771 ? -2.164 -17.271 32.479 1.00 54.62 771 ASN A O 1
ATOM 6142 N N . ASP A 1 772 ? -1.180 -16.899 30.490 1.00 37.84 772 ASP A N 1
ATOM 6143 C CA . ASP A 1 772 ? -2.131 -15.893 29.981 1.00 37.84 772 ASP A CA 1
ATOM 6144 C C . ASP A 1 772 ? -3.583 -16.411 29.803 1.00 37.84 772 ASP A C 1
ATOM 6146 O O . ASP A 1 772 ? -4.393 -15.764 29.144 1.00 37.84 772 ASP A O 1
ATOM 6150 N N . LYS A 1 773 ? -3.912 -17.606 30.316 1.00 42.31 773 LYS A N 1
ATOM 6151 C CA . LYS A 1 773 ? -5.231 -18.253 30.244 1.00 42.31 773 LYS A CA 1
ATOM 6152 C C . LYS A 1 773 ? -5.757 -18.721 31.609 1.00 42.31 773 LYS A C 1
ATOM 6154 O O . LYS A 1 773 ? -6.658 -19.556 31.637 1.00 42.31 773 LYS A O 1
ATOM 6159 N N . ASP A 1 774 ? -5.168 -18.266 32.718 1.00 38.34 774 ASP A N 1
ATOM 6160 C CA . ASP A 1 774 ? -5.528 -18.670 34.091 1.00 38.34 774 ASP A CA 1
ATOM 6161 C C . ASP A 1 774 ? -5.486 -20.192 34.352 1.00 38.34 774 ASP A C 1
ATOM 6163 O O . ASP A 1 774 ? -6.001 -20.702 35.354 1.00 38.34 774 ASP A O 1
ATOM 6167 N N . GLU A 1 775 ? -4.804 -20.952 33.494 1.00 48.59 775 GLU A N 1
ATOM 6168 C CA . GLU A 1 775 ? -4.518 -22.354 33.756 1.00 48.59 775 GLU A CA 1
ATOM 6169 C C . GLU A 1 775 ? -3.286 -22.437 34.660 1.00 48.59 775 GLU A C 1
ATOM 6171 O O . GLU A 1 775 ? -2.199 -21.968 34.313 1.00 48.59 775 GLU A O 1
ATOM 6176 N N . ILE A 1 776 ? -3.447 -23.057 35.834 1.00 55.72 776 ILE A N 1
ATOM 6177 C CA . ILE A 1 776 ? -2.321 -23.361 36.721 1.00 55.72 776 ILE A CA 1
ATOM 6178 C C . ILE A 1 776 ? -1.473 -24.442 36.043 1.00 55.72 776 ILE A C 1
ATOM 6180 O O . ILE A 1 776 ? -1.746 -25.639 36.165 1.00 55.72 776 ILE A O 1
ATOM 6184 N N . LEU A 1 777 ? -0.432 -24.020 35.326 1.00 69.06 777 LEU A N 1
ATOM 6185 C CA . LEU A 1 777 ? 0.565 -24.922 34.768 1.00 69.06 777 LEU A CA 1
ATOM 6186 C C . LEU A 1 777 ? 1.559 -25.298 35.863 1.00 69.06 777 LEU A C 1
ATOM 6188 O O . LEU A 1 777 ? 2.200 -24.449 36.477 1.00 69.06 777 LEU A O 1
ATOM 6192 N N . LEU A 1 778 ? 1.693 -26.595 36.116 1.00 79.06 778 LEU A N 1
ATOM 6193 C CA . LEU A 1 778 ? 2.701 -27.125 37.024 1.00 79.06 778 LEU A CA 1
ATOM 6194 C C . LEU A 1 778 ? 4.027 -27.240 36.271 1.00 79.06 778 LEU A C 1
ATOM 6196 O O . LEU A 1 778 ? 4.259 -28.210 35.551 1.00 79.06 778 LEU A O 1
ATOM 6200 N N . ASN A 1 779 ? 4.889 -26.236 36.424 1.00 78.06 779 ASN A N 1
ATOM 6201 C CA . ASN A 1 779 ? 6.214 -26.244 35.820 1.00 78.06 779 ASN A CA 1
ATOM 6202 C C . ASN A 1 779 ? 7.158 -27.090 36.671 1.00 78.06 779 ASN A C 1
ATOM 6204 O O . ASN A 1 779 ? 7.315 -26.842 37.869 1.00 78.06 779 ASN A O 1
ATOM 6208 N N . LEU A 1 780 ? 7.817 -28.069 36.050 1.00 85.31 780 LEU A N 1
ATOM 6209 C CA . LEU A 1 780 ? 8.846 -28.867 36.708 1.00 85.31 780 LEU A CA 1
ATOM 6210 C C . LEU A 1 780 ? 10.033 -27.964 37.056 1.00 85.31 780 LEU A C 1
ATOM 6212 O O . LEU A 1 780 ? 10.779 -27.535 36.180 1.00 85.31 780 LEU A O 1
ATOM 6216 N N . CYS A 1 781 ? 10.203 -27.680 38.341 1.00 87.19 781 CYS A N 1
ATOM 6217 C CA . CYS A 1 781 ? 11.249 -26.796 38.834 1.00 87.19 781 CYS A CA 1
ATOM 6218 C C . CYS A 1 781 ? 12.567 -27.550 39.015 1.00 87.19 781 CYS A C 1
ATOM 6220 O O . CYS A 1 781 ? 13.631 -27.048 38.663 1.00 87.19 781 CYS A O 1
ATOM 6222 N N . VAL A 1 782 ? 12.510 -28.756 39.587 1.00 85.88 782 VAL A N 1
ATOM 6223 C CA . VAL A 1 782 ? 13.703 -29.553 39.888 1.00 85.88 782 VAL A CA 1
ATOM 6224 C C . VAL A 1 782 ? 13.355 -31.036 39.992 1.00 85.88 782 VAL A C 1
ATOM 6226 O O . VAL A 1 782 ? 12.275 -31.409 40.451 1.00 85.88 782 VAL A O 1
ATOM 6229 N N . THR A 1 783 ? 14.294 -31.889 39.583 1.00 88.56 783 THR A N 1
ATOM 6230 C CA . THR A 1 783 ? 14.218 -33.338 39.787 1.00 88.56 783 THR A CA 1
ATOM 6231 C C . THR A 1 783 ? 15.389 -33.794 40.639 1.00 88.56 783 THR A C 1
ATOM 6233 O O . THR A 1 783 ? 16.547 -33.570 40.273 1.00 88.56 783 THR A O 1
ATOM 6236 N N . TYR A 1 784 ? 15.090 -34.491 41.729 1.00 87.31 784 TYR A N 1
ATOM 6237 C CA . TYR A 1 784 ? 16.078 -35.094 42.616 1.00 87.31 784 TYR A CA 1
ATOM 6238 C C . TYR A 1 784 ? 16.165 -36.605 42.392 1.00 87.31 784 TYR A C 1
ATOM 6240 O O . TYR A 1 784 ? 15.158 -37.246 42.108 1.00 87.31 784 TYR A O 1
ATOM 6248 N N . ASN A 1 785 ? 17.375 -37.162 42.519 1.00 88.81 785 ASN A N 1
ATOM 6249 C CA . ASN A 1 785 ? 17.676 -38.581 42.301 1.00 88.81 785 ASN A CA 1
ATOM 6250 C C . ASN A 1 785 ? 17.108 -39.141 40.977 1.00 88.81 785 ASN A C 1
ATOM 6252 O O . ASN A 1 785 ? 16.395 -40.143 40.948 1.00 88.81 785 ASN A O 1
ATOM 6256 N N . LYS A 1 786 ? 17.459 -38.483 39.860 1.00 87.31 786 LYS A N 1
ATOM 6257 C CA . LYS A 1 786 ? 17.008 -38.826 38.494 1.00 87.31 786 LYS A CA 1
ATOM 6258 C C . LYS A 1 786 ? 17.252 -40.287 38.085 1.00 87.31 786 LYS A C 1
ATOM 6260 O O . LYS A 1 786 ? 16.616 -40.757 37.151 1.00 87.31 786 LYS A O 1
ATOM 6265 N N . ASN A 1 787 ? 18.171 -40.978 38.759 1.00 79.69 787 ASN A N 1
ATOM 6266 C CA . ASN A 1 787 ? 18.557 -42.353 38.444 1.00 79.69 787 ASN A CA 1
ATOM 6267 C C . ASN A 1 787 ? 17.643 -43.405 39.092 1.00 79.69 787 ASN A C 1
ATOM 6269 O O . ASN A 1 787 ? 17.731 -44.578 38.735 1.00 79.69 787 ASN A O 1
ATOM 6273 N N . SER A 1 788 ? 16.781 -43.019 40.037 1.00 84.56 788 SER A N 1
ATOM 6274 C CA . SER A 1 788 ? 15.788 -43.937 40.593 1.00 84.56 788 SER A CA 1
ATOM 6275 C C . SER A 1 788 ? 14.644 -44.178 39.604 1.00 84.56 788 SER A C 1
ATOM 6277 O O . SER A 1 788 ? 14.134 -43.255 38.971 1.00 84.56 788 SER A O 1
ATOM 6279 N N . THR A 1 789 ? 14.195 -45.429 39.511 1.00 80.56 789 THR A N 1
ATOM 6280 C CA . THR A 1 789 ? 13.036 -45.836 38.703 1.00 80.56 789 THR A CA 1
ATOM 6281 C C . THR A 1 789 ? 11.692 -45.596 39.397 1.00 80.56 789 THR A C 1
ATOM 6283 O O . THR A 1 789 ? 10.651 -45.685 38.749 1.00 80.56 789 THR A O 1
ATOM 6286 N N . ASN A 1 790 ? 11.685 -45.286 40.697 1.00 81.56 790 ASN A N 1
ATOM 6287 C CA . ASN A 1 790 ? 10.467 -45.034 41.462 1.00 81.56 790 ASN A CA 1
ATOM 6288 C C . ASN A 1 790 ? 10.172 -43.530 41.467 1.00 81.56 790 ASN A C 1
ATOM 6290 O O . ASN A 1 790 ? 10.810 -42.787 42.206 1.00 81.56 790 ASN A O 1
ATOM 6294 N N . ILE A 1 791 ? 9.265 -43.073 40.602 1.00 88.62 791 ILE A N 1
ATOM 6295 C CA . ILE A 1 791 ? 9.030 -41.643 40.364 1.00 88.62 791 ILE A CA 1
ATOM 6296 C C . ILE A 1 791 ? 7.856 -41.144 41.205 1.00 88.62 791 ILE A C 1
ATOM 6298 O O . ILE A 1 791 ? 6.750 -41.674 41.124 1.00 88.62 791 ILE A O 1
ATOM 6302 N N . GLU A 1 792 ? 8.079 -40.068 41.954 1.00 87.12 792 GLU A N 1
ATOM 6303 C CA . GLU A 1 792 ? 7.044 -39.371 42.713 1.00 87.12 792 GLU A CA 1
ATOM 6304 C C . GLU A 1 792 ? 6.977 -37.904 42.285 1.00 87.12 792 GLU A C 1
ATOM 6306 O O . GLU A 1 792 ? 7.998 -37.248 42.070 1.00 87.12 792 GLU A O 1
ATOM 6311 N N . HIS A 1 793 ? 5.762 -37.371 42.167 1.00 89.62 793 HIS A N 1
ATOM 6312 C CA . HIS A 1 793 ? 5.538 -35.975 41.801 1.00 89.62 793 HIS A CA 1
ATOM 6313 C C . HIS A 1 793 ? 4.982 -35.203 42.996 1.00 89.62 793 HIS A C 1
ATOM 6315 O O . HIS A 1 793 ? 4.019 -35.632 43.633 1.00 89.62 793 HIS A O 1
ATOM 6321 N N . VAL A 1 794 ? 5.567 -34.048 43.296 1.00 85.75 794 VAL A N 1
ATOM 6322 C CA . VAL A 1 794 ? 5.121 -33.150 44.369 1.00 85.75 794 VAL A CA 1
ATOM 6323 C C . VAL A 1 794 ? 5.014 -31.727 43.838 1.00 85.75 794 VAL A C 1
ATOM 6325 O O . VAL A 1 794 ? 5.794 -31.324 42.982 1.00 85.75 794 VAL A O 1
ATOM 6328 N N . CYS A 1 795 ? 4.050 -30.959 44.332 1.00 83.62 795 CYS A N 1
ATOM 6329 C CA . CYS A 1 795 ? 3.897 -29.546 44.013 1.00 83.62 795 CYS A CA 1
ATOM 6330 C C . CYS A 1 795 ? 4.251 -28.684 45.229 1.00 83.62 795 CYS A C 1
ATOM 6332 O O . CYS A 1 795 ? 3.791 -28.981 46.333 1.00 83.62 795 CYS A O 1
ATOM 6334 N N . TYR A 1 796 ? 5.071 -27.651 45.031 1.00 84.06 796 TYR A N 1
ATOM 6335 C CA . TYR A 1 796 ? 5.462 -26.693 46.060 1.00 84.06 796 TYR A CA 1
ATOM 6336 C C . TYR A 1 796 ? 4.628 -25.412 45.947 1.00 84.06 796 TYR A C 1
ATOM 6338 O O . TYR A 1 796 ? 4.771 -24.669 44.977 1.00 84.06 796 TYR A O 1
ATOM 6346 N N . ILE A 1 797 ? 3.752 -25.172 46.927 1.00 77.25 797 ILE A N 1
ATOM 6347 C CA . ILE A 1 797 ? 2.868 -23.995 47.009 1.00 77.25 797 ILE A CA 1
ATOM 6348 C C . ILE A 1 797 ? 2.810 -23.543 48.471 1.00 77.25 797 ILE A C 1
ATOM 6350 O O . ILE A 1 797 ? 2.698 -24.385 49.362 1.00 77.25 797 ILE A O 1
ATOM 6354 N N . ASP A 1 798 ? 2.903 -22.237 48.728 1.00 75.69 798 ASP A N 1
ATOM 6355 C CA . ASP A 1 798 ? 2.771 -21.626 50.063 1.00 75.69 798 ASP A CA 1
ATOM 6356 C C . ASP A 1 798 ? 3.647 -22.279 51.149 1.00 75.69 798 ASP A C 1
ATOM 6358 O O . ASP A 1 798 ? 3.191 -22.585 52.255 1.00 75.69 798 ASP A O 1
ATOM 6362 N N . ASN A 1 799 ? 4.922 -22.528 50.824 1.00 67.56 799 ASN A N 1
ATOM 6363 C CA . ASN A 1 799 ? 5.894 -23.214 51.687 1.00 67.56 799 ASN A CA 1
ATOM 6364 C C . ASN A 1 799 ? 5.475 -24.633 52.121 1.00 67.56 799 ASN A C 1
ATOM 6366 O O . ASN A 1 799 ? 5.862 -25.111 53.191 1.00 67.56 799 ASN A O 1
ATOM 6370 N N . ARG A 1 800 ? 4.683 -25.333 51.300 1.00 65.00 800 ARG A N 1
ATOM 6371 C CA . ARG A 1 800 ? 4.244 -26.716 51.540 1.00 65.00 800 ARG A CA 1
ATOM 6372 C C . ARG A 1 800 ? 4.434 -27.578 50.298 1.00 65.00 800 ARG A C 1
ATOM 6374 O O . ARG A 1 800 ? 4.271 -27.113 49.176 1.00 65.00 800 ARG A O 1
ATOM 6381 N N . PHE A 1 801 ? 4.728 -28.861 50.512 1.00 72.31 801 PHE A N 1
ATOM 6382 C CA . PHE A 1 801 ? 4.796 -29.869 49.452 1.00 72.31 801 PHE A CA 1
ATOM 6383 C C . PHE A 1 801 ? 3.528 -30.722 49.448 1.00 72.31 801 PHE A C 1
ATOM 6385 O O . PHE A 1 801 ? 3.179 -31.335 50.457 1.00 72.31 801 PHE A O 1
ATOM 6392 N N . ILE A 1 802 ? 2.854 -30.788 48.303 1.00 77.56 802 ILE A N 1
ATOM 6393 C CA . ILE A 1 802 ? 1.638 -31.577 48.096 1.00 77.56 802 ILE A CA 1
ATOM 6394 C C . ILE A 1 802 ? 1.961 -32.717 47.131 1.00 77.56 802 ILE A C 1
ATOM 6396 O O . ILE A 1 802 ? 2.345 -32.475 45.989 1.00 77.56 802 ILE A O 1
ATOM 6400 N N . LYS A 1 803 ? 1.800 -33.971 47.570 1.00 81.31 803 LYS A N 1
ATOM 6401 C CA . LYS A 1 803 ? 1.997 -35.147 46.710 1.00 81.31 803 LYS A CA 1
ATOM 6402 C C . LYS A 1 803 ? 0.917 -35.209 45.629 1.00 81.31 803 LYS A C 1
ATOM 6404 O O . LYS A 1 803 ? -0.272 -35.273 45.936 1.00 81.31 803 LYS A O 1
ATOM 6409 N N . LEU A 1 804 ? 1.333 -35.234 44.368 1.00 76.19 804 LEU A N 1
ATOM 6410 C CA . LEU A 1 804 ? 0.450 -35.372 43.217 1.00 76.19 804 LEU A CA 1
ATOM 6411 C C . LEU A 1 804 ? 0.180 -36.864 42.986 1.00 76.19 804 LEU A C 1
ATOM 6413 O O . LEU A 1 804 ? 1.095 -37.651 42.759 1.00 76.19 804 LEU A O 1
ATOM 6417 N N . SER A 1 805 ? -1.083 -37.281 43.082 1.00 66.81 805 SER A N 1
ATOM 6418 C CA . SER A 1 805 ? -1.458 -38.678 42.845 1.00 66.81 805 SER A CA 1
ATOM 6419 C C . SER A 1 805 ? -1.453 -38.985 41.347 1.00 66.81 805 SER A C 1
ATOM 6421 O O . SER A 1 805 ? -2.262 -38.441 40.597 1.00 66.81 805 SER A O 1
ATOM 6423 N N . THR A 1 806 ? -0.601 -39.916 40.917 1.00 48.50 806 THR A N 1
ATOM 6424 C CA . THR A 1 806 ? -0.502 -40.382 39.521 1.00 48.50 806 THR A CA 1
ATOM 6425 C C . THR A 1 806 ? -1.734 -41.161 39.033 1.00 48.50 806 THR A C 1
ATOM 6427 O O . THR A 1 806 ? -1.837 -41.458 37.850 1.00 48.50 806 THR A O 1
ATOM 6430 N N . ARG A 1 807 ? -2.724 -41.442 39.901 1.00 39.50 807 ARG A N 1
ATOM 6431 C CA . ARG A 1 807 ? -3.985 -42.132 39.548 1.00 39.50 807 ARG A CA 1
ATOM 6432 C C . ARG A 1 807 ? -5.136 -41.207 39.110 1.00 39.50 807 ARG A C 1
ATOM 6434 O O . ARG A 1 807 ? -6.263 -41.672 38.986 1.00 39.50 807 ARG A O 1
ATOM 6441 N N . LYS A 1 808 ? -4.901 -39.908 38.891 1.00 39.75 808 LYS A N 1
ATOM 6442 C CA . LYS A 1 808 ? -5.950 -38.928 38.522 1.00 39.75 808 LYS A CA 1
ATOM 6443 C C . LYS A 1 808 ? -5.711 -38.223 37.178 1.00 39.75 808 LYS A C 1
ATOM 6445 O O . LYS A 1 808 ? -6.047 -37.053 37.035 1.00 39.75 808 LYS A O 1
ATOM 6450 N N . IL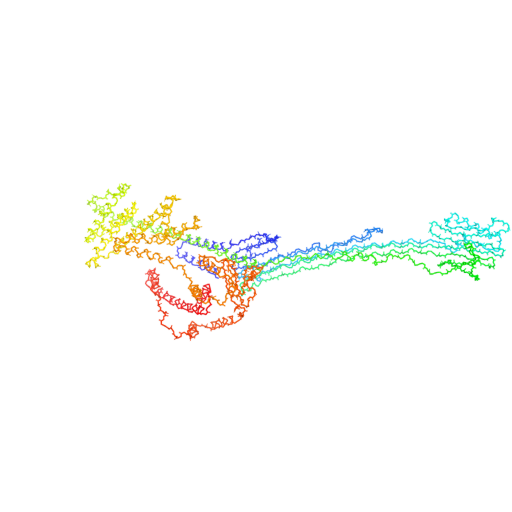E A 1 809 ? -5.162 -38.933 36.194 1.00 41.59 809 ILE A N 1
ATOM 6451 C CA . ILE A 1 809 ? -5.106 -38.455 34.796 1.00 41.59 809 ILE A CA 1
ATOM 6452 C C . ILE A 1 809 ? -6.032 -39.285 33.878 1.00 41.59 809 ILE A C 1
ATOM 6454 O O . ILE A 1 809 ? -6.111 -39.036 32.683 1.00 41.59 809 ILE A O 1
ATOM 6458 N N . GLU A 1 810 ? -6.848 -40.191 34.429 1.00 33.38 810 GLU A N 1
ATOM 6459 C CA . GLU A 1 810 ? -7.853 -40.925 33.650 1.00 33.38 810 GLU A CA 1
ATOM 6460 C C . GLU A 1 810 ? -9.302 -40.573 34.034 1.00 33.38 810 GLU A C 1
ATOM 6462 O O . GLU A 1 810 ? -9.734 -40.692 35.180 1.00 33.38 810 GLU A O 1
ATOM 6467 N N . ASN A 1 811 ? -10.021 -40.161 32.986 1.00 38.34 811 ASN A N 1
ATOM 6468 C CA . ASN A 1 811 ? -11.459 -40.194 32.726 1.00 38.34 811 ASN A CA 1
ATOM 6469 C C . ASN A 1 811 ? -12.424 -39.373 33.617 1.00 38.34 811 ASN A C 1
ATOM 6471 O O . ASN A 1 811 ? -13.054 -39.877 34.550 1.00 38.34 811 ASN A O 1
ATOM 6475 N N . LYS A 1 812 ? -12.624 -38.097 33.240 1.00 40.75 812 LYS A N 1
ATOM 6476 C CA . LYS A 1 812 ? -13.719 -37.228 33.725 1.00 40.75 812 LYS A CA 1
ATOM 6477 C C . LYS A 1 812 ? -15.118 -37.731 33.315 1.00 40.75 812 LYS A C 1
ATOM 6479 O O . LYS A 1 812 ? -16.088 -37.393 33.992 1.00 40.75 812 LYS A O 1
ATOM 6484 N N . ASP A 1 813 ? -15.236 -38.583 32.294 1.00 43.41 813 ASP A N 1
ATOM 6485 C CA . ASP A 1 813 ? -16.537 -38.917 31.695 1.00 43.41 813 ASP A CA 1
ATOM 6486 C C . ASP A 1 813 ? -17.389 -39.874 32.547 1.00 43.41 813 ASP A C 1
ATOM 6488 O O . ASP A 1 813 ? -18.616 -39.763 32.575 1.00 43.41 813 ASP A O 1
ATOM 6492 N N . ALA A 1 814 ? -16.768 -40.751 33.342 1.00 45.00 814 ALA A N 1
ATOM 6493 C CA . ALA A 1 814 ? -17.500 -41.711 34.177 1.00 45.00 814 ALA A CA 1
ATOM 6494 C C . ALA A 1 814 ? -18.206 -41.060 35.387 1.00 45.00 814 ALA A C 1
ATOM 6496 O O . ALA A 1 814 ? -19.277 -41.507 35.798 1.00 45.00 814 ALA A O 1
ATOM 6497 N N . LYS A 1 815 ? -17.644 -39.977 35.946 1.00 46.28 815 LYS A N 1
ATOM 6498 C CA . LYS A 1 815 ? -18.256 -39.257 37.080 1.00 46.28 815 LYS A CA 1
ATOM 6499 C C . LYS A 1 815 ? -19.422 -38.371 36.644 1.00 46.28 815 LYS A C 1
ATOM 6501 O O . LYS A 1 815 ? -20.423 -38.301 37.352 1.00 46.28 815 LYS A O 1
ATOM 6506 N N . CYS A 1 816 ? -19.334 -37.760 35.462 1.00 48.50 816 CYS A N 1
ATOM 6507 C CA . CYS A 1 816 ? -20.449 -37.008 34.885 1.00 48.50 816 CYS A CA 1
ATOM 6508 C C . CYS A 1 816 ? -21.627 -37.913 34.499 1.00 48.50 816 CYS A C 1
ATOM 6510 O O . CYS A 1 816 ? -22.772 -37.486 34.621 1.00 48.50 816 CYS A O 1
ATOM 6512 N N . ALA A 1 817 ? -21.374 -39.161 34.087 1.00 55.06 817 ALA A N 1
ATOM 6513 C CA . ALA A 1 817 ? -22.434 -40.120 33.775 1.00 55.06 817 ALA A CA 1
ATOM 6514 C C . ALA A 1 817 ? -23.259 -40.511 35.014 1.00 55.06 817 ALA A C 1
ATOM 6516 O O . ALA A 1 817 ? -24.486 -40.526 34.948 1.00 55.06 817 ALA A O 1
ATOM 6517 N N . HIS A 1 818 ? -22.607 -40.755 36.157 1.00 55.59 818 HIS A N 1
ATOM 6518 C CA . HIS A 1 818 ? -23.312 -41.092 37.398 1.00 55.59 818 HIS A CA 1
ATOM 6519 C C . HIS A 1 818 ? -24.114 -39.903 37.950 1.00 55.59 818 HIS A C 1
ATOM 6521 O O . HIS A 1 818 ? -25.253 -40.071 38.373 1.00 55.59 818 HIS A O 1
ATOM 6527 N N . TYR A 1 819 ? -23.565 -38.687 37.853 1.00 51.00 819 TYR A N 1
ATOM 6528 C CA . TYR A 1 819 ? -24.268 -37.463 38.247 1.00 51.00 819 TYR A CA 1
ATOM 6529 C C . TYR A 1 819 ? -25.489 -37.180 37.362 1.00 51.00 819 TYR A C 1
ATOM 6531 O O . TYR A 1 819 ? -26.570 -36.904 37.875 1.00 51.00 819 TYR A O 1
ATOM 6539 N N . LYS A 1 820 ? -25.354 -37.342 36.035 1.00 58.12 820 LYS A N 1
ATOM 6540 C CA . LYS A 1 820 ? -26.490 -37.265 35.103 1.00 58.12 820 LYS A CA 1
ATOM 6541 C C . LYS A 1 820 ? -27.560 -38.302 35.417 1.00 58.12 820 LYS A C 1
ATOM 6543 O O . LYS A 1 820 ? -28.731 -38.017 35.235 1.00 58.12 820 LYS A O 1
ATOM 6548 N N . GLN A 1 821 ? -27.177 -39.489 35.880 1.00 70.75 821 GLN A N 1
ATOM 6549 C CA . GLN A 1 821 ? -28.140 -40.521 36.243 1.00 70.75 821 GLN A CA 1
ATOM 6550 C C . GLN A 1 821 ? -28.916 -40.160 37.516 1.00 70.75 821 GLN A C 1
ATOM 6552 O O . GLN A 1 821 ? -30.134 -40.260 37.505 1.00 70.75 821 GLN A O 1
ATOM 6557 N N . ILE A 1 822 ? -28.240 -39.673 38.564 1.00 63.06 822 ILE A N 1
ATOM 6558 C CA . ILE A 1 822 ? -28.901 -39.232 39.805 1.00 63.06 822 ILE A CA 1
ATOM 6559 C C . ILE A 1 822 ? -29.837 -38.048 39.533 1.00 63.06 822 ILE A C 1
ATOM 6561 O O . ILE A 1 822 ? -30.968 -38.061 40.004 1.00 63.06 822 ILE A O 1
ATOM 6565 N N . LEU A 1 823 ? -29.405 -37.061 38.740 1.00 60.84 823 LEU A N 1
ATOM 6566 C CA . LEU A 1 823 ? -30.261 -35.933 38.359 1.00 60.84 823 LEU A CA 1
ATOM 6567 C C . LEU A 1 823 ? -31.436 -36.369 37.478 1.00 60.84 823 LEU A C 1
ATOM 6569 O O . LEU A 1 823 ? -32.560 -35.984 37.763 1.00 60.84 823 LEU A O 1
ATOM 6573 N N . ASN A 1 824 ? -31.212 -37.234 36.484 1.00 67.25 824 ASN A N 1
ATOM 6574 C CA . ASN A 1 824 ? -32.291 -37.779 35.652 1.00 67.25 824 ASN A CA 1
ATOM 6575 C C . ASN A 1 824 ? -33.289 -38.627 36.451 1.00 67.25 824 ASN A C 1
ATOM 6577 O O . ASN A 1 824 ? -34.434 -38.771 36.030 1.00 67.25 824 ASN A O 1
ATOM 6581 N N . ASP A 1 825 ? -32.852 -39.269 37.533 1.00 74.69 825 ASP A N 1
ATOM 6582 C CA . ASP A 1 825 ? -33.734 -40.044 38.401 1.00 74.69 825 ASP A CA 1
ATOM 6583 C C . ASP A 1 825 ? -34.525 -39.114 39.333 1.00 74.69 825 ASP A C 1
ATOM 6585 O O . ASP A 1 825 ? -35.720 -39.331 39.499 1.00 74.69 825 ASP A O 1
ATOM 6589 N N . ILE A 1 826 ? -33.912 -38.035 39.841 1.00 64.88 826 ILE A N 1
ATOM 6590 C CA . ILE A 1 826 ? -34.593 -36.993 40.631 1.00 64.88 826 ILE A CA 1
ATOM 6591 C C . ILE A 1 826 ? -35.595 -36.199 39.776 1.00 64.88 826 ILE A C 1
ATOM 6593 O O . ILE A 1 826 ? -36.715 -35.980 40.217 1.00 64.88 826 ILE A O 1
ATOM 6597 N N . GLU A 1 827 ? -35.261 -35.842 38.533 1.00 60.84 827 GLU A N 1
ATOM 6598 C CA . GLU A 1 827 ? -36.164 -35.126 37.610 1.00 60.84 827 GLU A CA 1
ATOM 6599 C C . GLU A 1 827 ? -37.436 -35.917 37.258 1.00 60.84 827 GLU A C 1
ATOM 6601 O O . GLU A 1 827 ? -38.441 -35.341 36.841 1.00 60.84 827 GLU A O 1
ATOM 6606 N N . LYS A 1 828 ? -37.410 -37.249 37.393 1.00 68.50 828 LYS A N 1
ATOM 6607 C CA . LYS A 1 828 ? -38.574 -38.111 37.123 1.00 68.50 828 LYS A CA 1
ATOM 6608 C C . LYS A 1 828 ? -39.520 -38.238 38.313 1.00 68.50 828 LYS A C 1
ATOM 6610 O O . LYS A 1 828 ? -40.615 -38.769 38.129 1.00 68.50 828 LYS A O 1
ATOM 6615 N N . ILE A 1 829 ? -39.098 -37.801 39.495 1.00 77.19 829 ILE A N 1
ATOM 6616 C CA . ILE A 1 829 ? -39.874 -37.877 40.730 1.00 77.19 829 ILE A CA 1
ATOM 6617 C C . ILE A 1 829 ? -40.849 -36.705 40.750 1.00 77.19 829 ILE A C 1
ATOM 6619 O O . ILE A 1 829 ? -40.444 -35.551 40.628 1.00 77.19 829 ILE A O 1
ATOM 6623 N N . LYS A 1 830 ? -42.146 -37.001 40.858 1.00 65.50 830 LYS A N 1
ATOM 6624 C CA . LYS A 1 830 ? -43.215 -35.996 40.741 1.00 65.50 830 LYS A CA 1
ATOM 6625 C C . LYS A 1 830 ? -43.886 -35.674 42.065 1.00 65.50 830 LYS A C 1
ATOM 6627 O O . LYS A 1 830 ? -44.630 -34.700 42.127 1.00 65.50 830 LYS A O 1
ATOM 6632 N N . THR A 1 831 ? -43.656 -36.485 43.094 1.00 72.25 831 THR A N 1
ATOM 6633 C CA . THR A 1 831 ? -44.225 -36.272 44.426 1.00 72.25 831 THR A CA 1
ATOM 6634 C C . THR A 1 831 ? -43.173 -36.430 45.518 1.00 72.25 831 THR A C 1
ATOM 6636 O O . THR A 1 831 ? -42.185 -37.156 45.376 1.00 72.25 831 THR A O 1
ATOM 6639 N N . THR A 1 832 ? -43.402 -35.768 46.649 1.00 60.12 832 THR A N 1
ATOM 6640 C CA . THR A 1 832 ? -42.544 -35.842 47.838 1.00 60.12 832 THR A CA 1
ATOM 6641 C C . THR A 1 832 ? -42.433 -37.278 48.366 1.00 60.12 832 THR A C 1
ATOM 6643 O O . THR A 1 832 ? -41.355 -37.716 48.761 1.00 60.12 832 THR A O 1
ATOM 6646 N N . GLU A 1 833 ? -43.508 -38.066 48.283 1.00 75.44 833 GLU A N 1
ATOM 6647 C CA . GLU A 1 833 ? -43.532 -39.479 48.693 1.00 75.44 833 GLU A CA 1
ATOM 6648 C C . GLU A 1 833 ? -42.663 -40.365 47.789 1.00 75.44 833 GLU A C 1
ATOM 6650 O O . GLU A 1 833 ? -41.973 -41.265 48.273 1.00 75.44 833 GLU A O 1
ATOM 6655 N N . GLU A 1 834 ? -42.640 -40.095 46.480 1.00 74.75 834 GLU A N 1
ATOM 6656 C CA . GLU A 1 834 ? -41.738 -40.757 45.533 1.00 74.75 834 GLU A CA 1
ATOM 6657 C C . GLU A 1 834 ? -40.270 -40.393 45.810 1.00 74.75 834 GLU A C 1
ATOM 6659 O O . GLU A 1 834 ? -39.400 -41.260 45.695 1.00 74.75 834 GLU A O 1
ATOM 6664 N N . LEU A 1 835 ? -39.987 -39.156 46.242 1.00 73.75 835 LEU A N 1
ATOM 6665 C CA . LEU A 1 835 ? -38.640 -38.709 46.616 1.00 73.75 835 LEU A CA 1
ATOM 6666 C C . LEU A 1 835 ? -38.152 -39.375 47.901 1.00 73.75 835 LEU A C 1
ATOM 6668 O O . LEU A 1 835 ? -37.014 -39.848 47.958 1.00 73.75 835 LEU A O 1
ATOM 6672 N N . VAL A 1 836 ? -39.014 -39.444 48.917 1.00 70.06 836 VAL A N 1
ATOM 6673 C CA . VAL A 1 836 ? -38.733 -40.140 50.178 1.00 70.06 836 VAL A CA 1
ATOM 6674 C C . VAL A 1 836 ? -38.500 -41.623 49.907 1.00 70.06 836 VAL A C 1
ATOM 6676 O O . VAL A 1 836 ? -37.476 -42.161 50.321 1.00 70.06 836 VAL A O 1
ATOM 6679 N N . LYS A 1 837 ? -39.360 -42.262 49.108 1.00 79.19 837 LYS A N 1
ATOM 6680 C CA . LYS A 1 837 ? -39.196 -43.663 48.703 1.00 79.19 837 LYS A CA 1
ATOM 6681 C C . LYS A 1 837 ? -37.916 -43.895 47.898 1.00 79.19 837 LYS A C 1
ATOM 6683 O O . LYS A 1 837 ? -37.214 -44.870 48.148 1.00 79.19 837 LYS A O 1
ATOM 6688 N N . TYR A 1 838 ? -37.565 -42.999 46.975 1.00 80.06 838 TYR A N 1
ATOM 6689 C CA . TYR A 1 838 ? -36.301 -43.056 46.235 1.00 80.06 838 TYR A CA 1
ATOM 6690 C C . TYR A 1 838 ? -35.094 -42.946 47.174 1.00 80.06 838 TYR A C 1
ATOM 6692 O O . TYR A 1 838 ? -34.148 -43.733 47.065 1.00 80.06 838 TYR A O 1
ATOM 6700 N N . CYS A 1 839 ? -35.137 -42.019 48.134 1.00 68.88 839 CYS A N 1
ATOM 6701 C CA . CYS A 1 839 ? -34.117 -41.896 49.169 1.00 68.88 839 CYS A CA 1
ATOM 6702 C C . CYS A 1 839 ? -34.021 -43.185 49.995 1.00 68.88 839 CYS A C 1
ATOM 6704 O O . CYS A 1 839 ? -32.931 -43.731 50.148 1.00 68.88 839 CYS A O 1
ATOM 6706 N N . ASP A 1 840 ? -35.135 -43.734 50.457 1.00 71.56 840 ASP A N 1
ATOM 6707 C CA . ASP A 1 840 ? -35.150 -44.915 51.319 1.00 71.56 840 ASP A CA 1
ATOM 6708 C C . ASP A 1 840 ? -34.702 -46.187 50.567 1.00 71.56 840 ASP A C 1
ATOM 6710 O O . ASP A 1 840 ? -33.895 -46.970 51.071 1.00 71.56 840 ASP A O 1
ATOM 6714 N N . GLU A 1 841 ? -35.105 -46.371 49.309 1.00 75.12 841 GLU A N 1
ATOM 6715 C CA . GLU A 1 841 ? -34.748 -47.551 48.510 1.00 75.12 841 GLU A CA 1
ATOM 6716 C C . GLU A 1 841 ? -33.325 -47.492 47.934 1.00 75.12 841 GLU A C 1
ATOM 6718 O O . GLU A 1 841 ? -32.629 -48.511 47.889 1.00 75.12 841 GLU A O 1
ATOM 6723 N N . LYS A 1 842 ? -32.858 -46.323 47.477 1.00 70.38 842 LYS A N 1
ATOM 6724 C CA . LYS A 1 842 ? -31.544 -46.181 46.819 1.00 70.38 842 LYS A CA 1
ATOM 6725 C C . LYS A 1 842 ? -30.446 -45.700 47.762 1.00 70.38 842 LYS A C 1
ATOM 6727 O O . LYS A 1 842 ? -29.283 -46.074 47.567 1.00 70.38 842 LYS A O 1
ATOM 6732 N N . CYS A 1 843 ? -30.778 -44.929 48.801 1.00 57.03 843 CYS A N 1
ATOM 6733 C CA . CYS A 1 843 ? -29.784 -44.457 49.766 1.00 57.03 843 CYS A CA 1
ATOM 6734 C C . CYS A 1 843 ? -29.509 -45.467 50.885 1.00 57.03 843 CYS A C 1
ATOM 6736 O O . CYS A 1 843 ? -28.346 -45.598 51.273 1.00 57.03 843 CYS A O 1
ATOM 6738 N N . TYR A 1 844 ? -30.516 -46.222 51.346 1.00 54.81 844 TYR A N 1
ATOM 6739 C CA . TYR A 1 844 ? -30.394 -47.086 52.532 1.00 54.81 844 TYR A CA 1
ATOM 6740 C C . TYR A 1 844 ? -30.232 -48.588 52.249 1.00 54.81 844 TYR A C 1
ATOM 6742 O O . TYR A 1 844 ? -29.816 -49.327 53.143 1.00 54.81 844 TYR A O 1
ATOM 6750 N N . ALA A 1 845 ? -30.417 -49.065 51.011 1.00 51.28 845 ALA A N 1
ATOM 6751 C CA . ALA A 1 845 ? -30.219 -50.484 50.670 1.00 51.28 845 ALA A CA 1
ATOM 6752 C C . ALA A 1 845 ? -28.789 -51.019 50.922 1.00 51.28 845 ALA A C 1
ATOM 6754 O O . ALA A 1 845 ? -28.588 -52.229 50.970 1.00 51.28 845 ALA A O 1
ATOM 6755 N N . ARG A 1 846 ? -27.792 -50.141 51.115 1.00 48.09 846 ARG A N 1
ATOM 6756 C CA . ARG A 1 846 ? -26.406 -50.518 51.454 1.00 48.09 846 ARG A CA 1
ATOM 6757 C C . ARG A 1 846 ? -26.080 -50.529 52.955 1.00 48.09 846 ARG A C 1
ATOM 6759 O O . ARG A 1 846 ? -24.955 -50.880 53.288 1.00 48.09 846 ARG A O 1
ATOM 6766 N N . PHE A 1 847 ? -27.008 -50.156 53.842 1.00 46.38 847 PHE A N 1
ATOM 6767 C CA . PHE A 1 847 ? -26.690 -49.854 55.249 1.00 46.38 847 PHE A CA 1
ATOM 6768 C C . PHE A 1 847 ? -27.520 -50.591 56.316 1.00 46.38 847 PHE A C 1
ATOM 6770 O O . PHE A 1 847 ? -27.440 -50.232 57.486 1.00 46.38 847 PHE A O 1
ATOM 6777 N N . ARG A 1 848 ? -28.221 -51.683 55.978 1.00 46.19 848 ARG A N 1
ATOM 6778 C CA . ARG A 1 848 ? -28.991 -52.488 56.957 1.00 46.19 848 ARG A CA 1
ATOM 6779 C C . ARG A 1 848 ? -28.178 -53.201 58.060 1.00 46.19 848 ARG A C 1
ATOM 6781 O O . ARG A 1 848 ? -28.751 -53.990 58.798 1.00 46.19 848 ARG A O 1
ATOM 6788 N N . GLU A 1 849 ? -26.879 -52.945 58.218 1.00 39.53 849 GLU A N 1
ATOM 6789 C CA . GLU A 1 849 ? -26.051 -53.635 59.224 1.00 39.53 849 GLU A CA 1
ATOM 6790 C C . GLU A 1 849 ? -25.622 -52.777 60.430 1.00 39.53 849 GLU A C 1
ATOM 6792 O O . GLU A 1 849 ? -24.978 -53.312 61.323 1.00 39.53 849 GLU A O 1
ATOM 6797 N N . ASN A 1 850 ? -25.991 -51.492 60.537 1.00 44.34 850 ASN A N 1
ATOM 6798 C CA . ASN A 1 850 ? -25.640 -50.671 61.714 1.00 44.34 850 ASN A CA 1
ATOM 6799 C C . ASN A 1 850 ? -26.706 -49.609 62.051 1.00 44.34 850 ASN A C 1
ATOM 6801 O O . ASN A 1 850 ? -26.475 -48.413 61.891 1.00 44.34 850 ASN A O 1
ATOM 6805 N N . GLU A 1 851 ? -27.876 -50.037 62.531 1.00 36.66 851 GLU A N 1
ATOM 6806 C CA . GLU A 1 851 ? -29.004 -49.143 62.868 1.00 36.66 851 GLU A CA 1
ATOM 6807 C C . GLU A 1 851 ? -29.047 -48.635 64.326 1.00 36.66 851 GLU A C 1
ATOM 6809 O O . GLU A 1 851 ? -29.959 -47.896 64.677 1.00 36.66 851 GLU A O 1
ATOM 6814 N N . ASN A 1 852 ? -28.069 -48.941 65.186 1.00 37.50 852 ASN A N 1
ATOM 6815 C CA . ASN A 1 852 ? -28.193 -48.632 66.625 1.00 37.50 852 ASN A CA 1
ATOM 6816 C C . ASN A 1 852 ? -27.518 -47.346 67.123 1.00 37.50 852 ASN A C 1
ATOM 6818 O O . ASN A 1 852 ? -27.550 -47.076 68.321 1.00 37.50 852 ASN A O 1
ATOM 6822 N N . GLU A 1 853 ? -26.961 -46.510 66.252 1.00 40.38 853 GLU A N 1
ATOM 6823 C CA . GLU A 1 853 ? -26.485 -45.191 66.666 1.00 40.38 853 GLU A CA 1
ATOM 6824 C C . GLU A 1 853 ? -26.995 -44.120 65.699 1.00 40.38 853 GLU A C 1
ATOM 6826 O O . GLU A 1 853 ? -26.725 -44.170 64.502 1.00 40.38 853 GLU A O 1
ATOM 6831 N N . ILE A 1 854 ? -27.645 -43.097 66.270 1.00 38.53 854 ILE A N 1
ATOM 6832 C CA . ILE A 1 854 ? -28.009 -41.804 65.661 1.00 38.53 854 ILE A CA 1
ATOM 6833 C C . ILE A 1 854 ? -29.456 -41.712 65.134 1.00 38.53 854 ILE A C 1
ATOM 6835 O O . ILE A 1 854 ? -29.699 -41.559 63.942 1.00 38.53 854 ILE A O 1
ATOM 6839 N N . PHE A 1 855 ? -30.405 -41.644 66.069 1.00 33.50 855 PHE A N 1
ATOM 6840 C CA . PHE A 1 855 ? -31.488 -40.652 66.054 1.00 33.50 855 PHE A CA 1
ATOM 6841 C C . PHE A 1 855 ? -31.696 -40.181 67.501 1.00 33.50 855 PHE A C 1
ATOM 6843 O O . PHE A 1 855 ? -32.377 -40.831 68.284 1.00 33.50 855 PHE A O 1
ATOM 6850 N N . GLN A 1 856 ? -31.042 -39.084 67.886 1.00 37.50 856 GLN A N 1
ATOM 6851 C CA . GLN A 1 856 ? -31.535 -38.271 68.996 1.00 37.50 856 GLN A CA 1
ATOM 6852 C C . GLN A 1 856 ? -32.381 -37.173 68.361 1.00 37.50 856 GLN A C 1
ATOM 6854 O O . GLN A 1 856 ? -31.879 -36.402 67.540 1.00 37.50 856 GLN A O 1
ATOM 6859 N N . GLU A 1 857 ? -33.675 -37.191 68.670 1.00 35.59 857 GLU A N 1
ATOM 6860 C CA . GLU A 1 857 ? -34.620 -36.131 68.339 1.00 35.59 857 GLU A CA 1
ATOM 6861 C C . GLU A 1 857 ? -34.076 -34.816 68.905 1.00 35.59 857 GLU A C 1
ATOM 6863 O O . GLU A 1 857 ? -33.868 -34.680 70.110 1.00 35.59 857 GLU A O 1
ATOM 6868 N N . ASN A 1 858 ? -33.777 -33.862 68.023 1.00 38.12 858 ASN A N 1
ATOM 6869 C CA . ASN A 1 858 ? -33.540 -32.496 68.461 1.00 38.12 858 ASN A CA 1
ATOM 6870 C C . ASN A 1 858 ? -34.877 -31.909 68.926 1.00 38.12 858 ASN A C 1
ATOM 6872 O O . ASN A 1 858 ? -35.923 -32.185 68.344 1.00 38.12 858 ASN A O 1
ATOM 6876 N N . ASN A 1 859 ? -34.798 -31.137 70.003 1.00 45.94 859 ASN A N 1
ATOM 6877 C CA . ASN A 1 859 ? -35.906 -30.693 70.834 1.00 45.94 859 ASN A CA 1
ATOM 6878 C C . ASN A 1 859 ? -36.954 -29.880 70.044 1.00 45.94 859 ASN A C 1
ATOM 6880 O O . ASN A 1 859 ? -36.678 -28.756 69.637 1.00 45.94 859 ASN A O 1
ATOM 6884 N N . TYR A 1 860 ? -38.164 -30.428 69.894 1.00 50.00 860 TYR A N 1
ATOM 6885 C CA . TYR A 1 860 ? -39.352 -29.763 69.325 1.00 50.00 860 TYR A CA 1
ATOM 6886 C C . TYR A 1 860 ? -39.911 -28.624 70.212 1.00 50.00 860 TYR A C 1
ATOM 6888 O O . TYR A 1 860 ? -40.901 -27.980 69.862 1.00 50.00 860 TYR A O 1
ATOM 6896 N N . ASP A 1 861 ? -39.304 -28.378 71.377 1.00 53.28 861 ASP A N 1
ATOM 6897 C CA . ASP A 1 861 ? -39.803 -27.418 72.366 1.00 53.28 861 ASP A CA 1
ATOM 6898 C C . ASP A 1 861 ? -39.602 -25.946 71.951 1.00 53.28 861 ASP A C 1
ATOM 6900 O O . ASP A 1 861 ? -40.454 -25.112 72.262 1.00 53.28 861 ASP A O 1
ATOM 6904 N N . ASP A 1 862 ? -38.544 -25.618 71.196 1.00 62.09 862 ASP A N 1
ATOM 6905 C CA . ASP A 1 862 ? -38.217 -24.221 70.852 1.00 62.09 862 ASP A CA 1
ATOM 6906 C C . ASP A 1 862 ? -39.194 -23.627 69.814 1.00 62.09 862 ASP A C 1
ATOM 6908 O O . ASP A 1 862 ? -39.575 -22.458 69.884 1.00 62.09 862 ASP A O 1
ATOM 6912 N N . GLU A 1 863 ? -39.665 -24.433 68.862 1.00 66.81 863 GLU A N 1
ATOM 6913 C CA . GLU A 1 863 ? -40.574 -23.990 67.792 1.00 66.81 863 GLU A CA 1
ATOM 6914 C C . GLU A 1 863 ? -41.996 -23.778 68.313 1.00 66.81 863 GLU A C 1
ATOM 6916 O O . GLU A 1 863 ? -42.664 -22.802 67.962 1.00 66.81 863 GLU A O 1
ATOM 6921 N N . LYS A 1 864 ? -42.440 -24.656 69.218 1.00 70.12 864 LYS A N 1
ATOM 6922 C CA . LYS A 1 864 ? -43.732 -24.522 69.893 1.00 70.12 864 LYS A CA 1
ATOM 6923 C C . LYS A 1 864 ? -43.778 -23.253 70.743 1.00 70.12 864 LYS A C 1
ATOM 6925 O O . LYS A 1 864 ? -44.789 -22.554 70.734 1.00 70.12 864 LYS A O 1
ATOM 6930 N N . GLN A 1 865 ? -42.668 -22.919 71.403 1.00 71.44 865 GLN A N 1
ATOM 6931 C CA . GLN A 1 865 ? -42.540 -21.683 72.166 1.00 71.44 865 GLN A CA 1
ATOM 6932 C C . GLN A 1 865 ? -42.646 -20.438 71.268 1.00 71.44 865 GLN A C 1
ATOM 6934 O O . GLN A 1 865 ? -43.370 -19.506 71.612 1.00 71.44 865 GLN A O 1
ATOM 6939 N N . ILE A 1 866 ? -42.008 -20.437 70.093 1.00 67.31 866 ILE A N 1
ATOM 6940 C CA . ILE A 1 866 ? -42.080 -19.319 69.135 1.00 67.31 866 ILE A CA 1
ATOM 6941 C C . ILE A 1 866 ? -43.495 -19.157 68.561 1.00 67.31 866 ILE A C 1
ATOM 6943 O O . ILE A 1 866 ? -43.996 -18.036 68.462 1.00 67.31 866 ILE A O 1
ATOM 6947 N N . ILE A 1 867 ? -44.171 -20.257 68.209 1.00 80.06 867 ILE A N 1
ATOM 6948 C CA . ILE A 1 867 ? -45.566 -20.208 67.738 1.00 80.06 867 ILE A CA 1
ATOM 6949 C C . ILE A 1 867 ? -46.468 -19.636 68.835 1.00 80.06 867 ILE A C 1
ATOM 6951 O O . ILE A 1 867 ? -47.295 -18.766 68.554 1.00 80.06 867 ILE A O 1
ATOM 6955 N N . ASP A 1 868 ? -46.288 -20.065 70.084 1.00 78.12 868 ASP A N 1
ATOM 6956 C CA . ASP A 1 868 ? -47.060 -19.558 71.218 1.00 78.12 868 ASP A CA 1
ATOM 6957 C C . ASP A 1 868 ? -46.786 -18.070 71.493 1.00 78.12 868 ASP A C 1
ATOM 6959 O O . ASP A 1 868 ? -47.728 -17.316 71.751 1.00 78.12 868 ASP A O 1
ATOM 6963 N N . GLU A 1 869 ? -45.539 -17.612 71.359 1.00 76.31 869 GLU A N 1
ATOM 6964 C CA . GLU A 1 869 ? -45.174 -16.193 71.451 1.00 76.31 869 GLU A CA 1
ATOM 6965 C C . GLU A 1 869 ? -45.841 -15.352 70.352 1.00 76.31 869 GLU A C 1
ATOM 6967 O O . GLU A 1 869 ? -46.429 -14.315 70.661 1.00 76.31 869 GLU A O 1
ATOM 6972 N N . ILE A 1 870 ? -45.839 -15.814 69.096 1.00 67.38 870 ILE A N 1
ATOM 6973 C CA . ILE A 1 870 ? -46.494 -15.119 67.971 1.00 67.38 870 ILE A CA 1
ATOM 6974 C C . ILE A 1 870 ? -48.014 -15.070 68.167 1.00 67.38 870 ILE A C 1
ATOM 6976 O O . ILE A 1 870 ? -48.642 -14.029 67.965 1.00 67.38 870 ILE A O 1
ATOM 6980 N N . CYS A 1 871 ? -48.618 -16.172 68.607 1.00 80.88 871 CYS A N 1
ATOM 6981 C CA . CYS A 1 871 ? -50.057 -16.256 68.842 1.00 80.88 871 CYS A CA 1
ATOM 6982 C C . CYS A 1 871 ? -50.517 -15.289 69.948 1.00 80.88 871 CYS A C 1
ATOM 6984 O O . CYS A 1 871 ? -51.599 -14.703 69.859 1.00 80.88 871 CYS A O 1
ATOM 6986 N N . ASN A 1 872 ? -49.681 -15.044 70.959 1.00 81.38 872 ASN A N 1
ATOM 6987 C CA . ASN A 1 872 ? -49.999 -14.129 72.056 1.00 81.38 872 ASN A CA 1
ATOM 6988 C C . ASN A 1 872 ? -50.101 -12.646 71.639 1.00 81.38 872 ASN A C 1
ATOM 6990 O O . ASN A 1 872 ? -50.644 -11.852 72.406 1.00 81.38 872 ASN A O 1
ATOM 6994 N N . TYR A 1 873 ? -49.670 -12.267 70.427 1.00 66.19 873 TYR A N 1
ATOM 6995 C CA . TYR A 1 873 ? -49.870 -10.913 69.885 1.00 66.19 873 TYR A CA 1
ATOM 6996 C C . TYR A 1 873 ? -51.301 -10.641 69.394 1.00 66.19 873 TYR A C 1
ATOM 6998 O O . TYR A 1 873 ? -51.665 -9.483 69.174 1.00 66.19 873 TYR A O 1
ATOM 7006 N N . PHE A 1 874 ? -52.129 -11.676 69.230 1.00 78.75 874 PHE A N 1
ATOM 7007 C CA . PHE A 1 874 ? -53.509 -11.533 68.771 1.00 78.75 874 PHE A CA 1
ATOM 7008 C C . PHE A 1 874 ? -54.472 -11.533 69.964 1.00 78.75 874 PHE A C 1
ATOM 7010 O O . PHE A 1 874 ? -54.541 -12.494 70.737 1.00 78.75 874 PHE A O 1
ATOM 7017 N N . TYR A 1 875 ? -55.215 -10.432 70.129 1.00 68.38 875 TYR A N 1
ATOM 7018 C CA . TYR A 1 875 ? -56.112 -10.223 71.272 1.00 68.38 875 TYR A CA 1
ATOM 7019 C C . TYR A 1 875 ? -57.374 -11.087 71.221 1.00 68.38 875 TYR A C 1
ATOM 7021 O O . TYR A 1 875 ? -57.857 -11.493 72.278 1.00 68.38 875 TYR A O 1
ATOM 7029 N N . ASP A 1 876 ? -57.905 -11.381 70.030 1.00 87.56 876 ASP A N 1
ATOM 7030 C CA . ASP A 1 876 ? -59.089 -12.223 69.894 1.00 87.56 876 ASP A CA 1
ATOM 7031 C C . ASP A 1 876 ? -58.716 -13.710 69.783 1.00 87.56 876 ASP A C 1
ATOM 7033 O O . ASP A 1 876 ? -57.814 -14.107 69.044 1.00 87.56 876 ASP A O 1
ATOM 7037 N N . GLU A 1 877 ? -59.417 -14.532 70.562 1.00 84.19 877 GLU A N 1
ATOM 7038 C CA . GLU A 1 877 ? -59.139 -15.963 70.726 1.00 84.19 877 GLU A CA 1
ATOM 7039 C C . GLU A 1 877 ? -59.301 -16.737 69.411 1.00 84.19 877 GLU A C 1
ATOM 7041 O O . GLU A 1 877 ? -58.502 -17.613 69.095 1.00 84.19 877 GLU A O 1
ATOM 7046 N N . LYS A 1 878 ? -60.266 -16.334 68.576 1.00 86.12 878 LYS A N 1
ATOM 7047 C CA . LYS A 1 878 ? -60.541 -16.988 67.294 1.00 86.12 878 LYS A CA 1
ATOM 7048 C C . LYS A 1 878 ? -59.409 -16.780 66.281 1.00 86.12 878 LYS A C 1
ATOM 7050 O O . LYS A 1 878 ? -59.030 -17.722 65.591 1.00 86.12 878 LYS A O 1
ATOM 7055 N N . THR A 1 879 ? -58.856 -15.573 66.181 1.00 76.44 879 THR A N 1
ATOM 7056 C CA . THR A 1 879 ? -57.692 -15.291 65.327 1.00 76.44 879 THR A CA 1
ATOM 7057 C C . THR A 1 879 ? -56.444 -15.952 65.881 1.00 76.44 879 THR A C 1
ATOM 7059 O O . THR A 1 879 ? -55.667 -16.496 65.104 1.00 76.44 879 THR A O 1
ATOM 7062 N N . ARG A 1 880 ? -56.268 -15.976 67.208 1.00 89.06 880 ARG A N 1
ATOM 7063 C CA . ARG A 1 880 ? -55.149 -16.679 67.845 1.00 89.06 880 ARG A CA 1
ATOM 7064 C C . ARG A 1 880 ? -55.129 -18.163 67.485 1.00 89.06 880 ARG A C 1
ATOM 7066 O O . ARG A 1 880 ? -54.082 -18.669 67.094 1.00 89.06 880 ARG A O 1
ATOM 7073 N N . ASP A 1 881 ? -56.273 -18.835 67.565 1.00 87.25 881 ASP A N 1
ATOM 7074 C CA . ASP A 1 881 ? -56.376 -20.260 67.244 1.00 87.25 881 ASP A CA 1
ATOM 7075 C C . ASP A 1 881 ? -56.186 -20.535 65.747 1.00 87.25 881 ASP A C 1
ATOM 7077 O O . ASP A 1 881 ? -55.503 -21.492 65.384 1.00 87.25 881 ASP A O 1
ATOM 7081 N N . ASN A 1 882 ? -56.706 -19.666 64.874 1.00 81.75 882 ASN A N 1
ATOM 7082 C CA . ASN A 1 882 ? -56.484 -19.776 63.430 1.00 81.75 882 ASN A CA 1
ATOM 7083 C C . ASN A 1 882 ? -55.005 -19.581 63.058 1.00 81.75 882 ASN A C 1
ATOM 7085 O O . ASN A 1 882 ? -54.457 -20.371 62.294 1.00 81.75 882 ASN A O 1
ATOM 7089 N N . VAL A 1 883 ? -54.345 -18.569 63.630 1.00 73.81 883 VAL A N 1
ATOM 7090 C CA . VAL A 1 883 ? -52.914 -18.303 63.411 1.00 73.81 883 VAL A CA 1
ATOM 7091 C C . VAL A 1 883 ? -52.064 -19.442 63.970 1.00 73.81 883 VAL A C 1
ATOM 7093 O O . VAL A 1 883 ? -51.121 -19.877 63.313 1.00 73.81 883 VAL A O 1
ATOM 7096 N N . ARG A 1 884 ? -52.414 -19.984 65.144 1.00 88.94 884 ARG A N 1
ATOM 7097 C CA . ARG A 1 884 ? -51.725 -21.145 65.721 1.00 88.94 884 ARG A CA 1
ATOM 7098 C C . ARG A 1 884 ? -51.831 -22.361 64.807 1.00 88.94 884 ARG A C 1
ATOM 7100 O O . ARG A 1 884 ? -50.829 -23.040 64.595 1.00 88.94 884 ARG A O 1
ATOM 7107 N N . LEU A 1 885 ? -53.018 -22.630 64.265 1.00 86.50 885 LEU A N 1
ATOM 7108 C CA . LEU A 1 885 ? -53.247 -23.744 63.349 1.00 86.50 885 LEU A CA 1
ATOM 7109 C C . LEU A 1 885 ? -52.418 -23.593 62.064 1.00 86.50 885 LEU A C 1
ATOM 7111 O O . LEU A 1 885 ? -51.707 -24.527 61.699 1.00 86.50 885 LEU A O 1
ATOM 7115 N N . GLU A 1 886 ? -52.444 -22.418 61.426 1.00 73.81 886 GLU A N 1
ATOM 7116 C CA . GLU A 1 886 ? -51.671 -22.156 60.202 1.00 73.81 886 GLU A CA 1
ATOM 7117 C C . GLU A 1 886 ? -50.160 -22.239 60.437 1.00 73.81 886 GLU A C 1
ATOM 7119 O O . GLU A 1 886 ? -49.456 -22.906 59.682 1.00 73.81 886 GLU A O 1
ATOM 7124 N N . LEU A 1 887 ? -49.646 -21.631 61.511 1.00 69.38 887 LEU A N 1
ATOM 7125 C CA . LEU A 1 887 ? -48.215 -21.679 61.826 1.00 69.38 887 LEU A CA 1
ATOM 7126 C C . LEU A 1 887 ? -47.746 -23.091 62.180 1.00 69.38 887 LEU A C 1
ATOM 7128 O O . LEU A 1 887 ? -46.634 -23.468 61.822 1.00 69.38 887 LEU A O 1
ATOM 7132 N N . THR A 1 888 ? -48.592 -23.887 62.838 1.00 80.94 888 THR A N 1
ATOM 7133 C CA . THR A 1 888 ? -48.282 -25.292 63.138 1.00 80.94 888 THR A CA 1
ATOM 7134 C C . THR A 1 888 ? -48.238 -26.129 61.859 1.00 80.94 888 THR A C 1
ATOM 7136 O O . THR A 1 888 ? -47.342 -26.959 61.712 1.00 80.94 888 THR A O 1
ATOM 7139 N N . MET A 1 889 ? -49.147 -25.885 60.906 1.00 72.75 889 MET A N 1
ATOM 7140 C CA . MET A 1 889 ? -49.116 -26.538 59.592 1.00 72.75 889 MET A CA 1
ATOM 7141 C C . MET A 1 889 ? -47.851 -26.166 58.808 1.00 72.75 889 MET A C 1
ATOM 7143 O O . MET A 1 889 ? -47.127 -27.058 58.370 1.00 72.75 889 MET A O 1
ATOM 7147 N N . ILE A 1 890 ? -47.522 -24.873 58.723 1.00 65.81 890 ILE A N 1
ATOM 7148 C CA . ILE A 1 890 ? -46.316 -24.385 58.034 1.00 65.81 890 ILE A CA 1
ATOM 7149 C C . ILE A 1 890 ? -45.048 -24.956 58.681 1.00 65.81 890 ILE A C 1
ATOM 7151 O O . ILE A 1 890 ? -44.150 -25.414 57.980 1.00 65.81 890 ILE A O 1
ATOM 7155 N N . ALA A 1 891 ? -44.969 -24.973 60.014 1.00 70.56 891 ALA A N 1
ATOM 7156 C CA . ALA A 1 891 ? -43.830 -25.551 60.721 1.00 70.56 891 ALA A CA 1
ATOM 7157 C C . ALA A 1 891 ? -43.680 -27.048 60.417 1.00 70.56 891 ALA A C 1
ATOM 7159 O O . ALA A 1 891 ? -42.572 -27.499 60.137 1.00 70.56 891 ALA A O 1
ATOM 7160 N N . SER A 1 892 ? -44.779 -27.811 60.398 1.00 71.12 892 SER A N 1
ATOM 7161 C CA . SER A 1 892 ? -44.728 -29.242 60.075 1.00 71.12 892 SER A CA 1
ATOM 7162 C C . SER A 1 892 ? -44.226 -29.517 58.651 1.00 71.12 892 SER A C 1
ATOM 7164 O O . SER A 1 892 ? -43.373 -30.384 58.466 1.00 71.12 892 SER A O 1
ATOM 7166 N N . GLU A 1 893 ? -44.658 -28.717 57.676 1.00 69.12 893 GLU A N 1
ATOM 7167 C CA . GLU A 1 893 ? -44.254 -28.826 56.270 1.00 69.12 893 GLU A CA 1
ATOM 7168 C C . GLU A 1 893 ? -42.783 -28.419 56.062 1.00 69.12 893 GLU A C 1
ATOM 7170 O O . GLU A 1 893 ? -42.015 -29.098 55.376 1.00 69.12 893 GLU A O 1
ATOM 7175 N N . LEU A 1 894 ? -42.337 -27.356 56.739 1.00 61.28 894 LEU A N 1
ATOM 7176 C CA . LEU A 1 894 ? -40.937 -26.931 56.733 1.00 61.28 894 LEU A CA 1
ATOM 7177 C C . LEU A 1 894 ? -40.017 -27.987 57.351 1.00 61.28 894 LEU A C 1
ATOM 7179 O O . LEU A 1 894 ? -38.949 -28.263 56.802 1.00 61.28 894 LEU A O 1
ATOM 7183 N N . ILE A 1 895 ? -40.417 -28.596 58.469 1.00 70.62 895 ILE A N 1
ATOM 7184 C CA . ILE A 1 895 ? -39.640 -29.645 59.141 1.00 70.62 895 ILE A CA 1
ATOM 7185 C C . ILE A 1 895 ? -39.474 -30.859 58.224 1.00 70.62 895 ILE A C 1
ATOM 7187 O O . ILE A 1 895 ? -38.370 -31.402 58.119 1.00 70.62 895 ILE A O 1
ATOM 7191 N N . GLU A 1 896 ? -40.533 -31.261 57.523 1.00 69.12 896 GLU A N 1
ATOM 7192 C CA . GLU A 1 896 ? -40.497 -32.383 56.584 1.00 69.12 896 GLU A CA 1
ATOM 7193 C C . GLU A 1 896 ? -39.545 -32.099 55.405 1.00 69.12 896 GLU A C 1
ATOM 7195 O O . GLU A 1 896 ? -38.648 -32.901 55.114 1.00 69.12 896 GLU A O 1
ATOM 7200 N N . ASN A 1 897 ? -39.608 -30.893 54.832 1.00 64.62 897 ASN A N 1
ATOM 7201 C CA . ASN A 1 897 ? -38.701 -30.438 53.771 1.00 64.62 897 ASN A CA 1
ATOM 7202 C C . ASN A 1 897 ? -37.233 -30.346 54.232 1.00 64.62 897 ASN A C 1
ATOM 7204 O O . ASN A 1 897 ? -36.315 -30.789 53.531 1.00 64.62 897 ASN A O 1
ATOM 7208 N N . PHE A 1 898 ? -36.982 -29.858 55.450 1.00 63.12 898 PHE A N 1
ATOM 7209 C CA . PHE A 1 898 ? -35.638 -29.825 56.036 1.00 63.12 898 PHE A CA 1
ATOM 7210 C C . PHE A 1 898 ? -35.058 -31.226 56.256 1.00 63.12 898 PHE A C 1
ATOM 7212 O O . PHE A 1 898 ? -33.853 -31.438 56.062 1.00 63.12 898 PHE A O 1
ATOM 7219 N N . GLN A 1 899 ? -35.886 -32.205 56.629 1.00 70.69 899 GLN A N 1
ATOM 7220 C CA . GLN A 1 899 ? -35.438 -33.591 56.750 1.00 70.69 899 GLN A CA 1
ATOM 7221 C C . GLN A 1 899 ? -35.035 -34.185 55.395 1.00 70.69 899 GLN A C 1
ATOM 7223 O O . GLN A 1 899 ? -34.019 -34.885 55.329 1.00 70.69 899 GLN A O 1
ATOM 7228 N N . ILE A 1 900 ? -35.753 -33.867 54.316 1.00 68.06 900 ILE A N 1
ATOM 7229 C CA . ILE A 1 900 ? -35.419 -34.301 52.948 1.00 68.06 900 ILE A CA 1
ATOM 7230 C C . ILE A 1 900 ? -34.062 -33.731 52.512 1.00 68.06 900 ILE A C 1
ATOM 7232 O O . ILE A 1 900 ? -33.181 -34.479 52.078 1.00 68.06 900 ILE A O 1
ATOM 7236 N N . ILE A 1 901 ? -33.831 -32.433 52.726 1.00 65.00 901 ILE A N 1
ATOM 7237 C CA . ILE A 1 901 ? -32.557 -31.765 52.401 1.00 65.00 901 ILE A CA 1
ATOM 7238 C C . ILE A 1 901 ? -31.394 -32.375 53.195 1.00 65.00 901 ILE A C 1
ATOM 7240 O O . ILE A 1 901 ? -30.314 -32.630 52.651 1.00 65.00 901 ILE A O 1
ATOM 7244 N N . LYS A 1 902 ? -31.609 -32.678 54.480 1.00 69.69 902 LYS A N 1
ATOM 7245 C CA . LYS A 1 902 ? -30.601 -33.312 55.342 1.00 69.69 902 LYS A CA 1
ATOM 7246 C C . LYS A 1 902 ? -30.269 -34.738 54.885 1.00 69.69 902 LYS A C 1
ATOM 7248 O O . LYS A 1 902 ? -29.100 -35.130 54.936 1.00 69.69 902 LYS A O 1
ATOM 7253 N N . ARG A 1 903 ? -31.259 -35.499 54.402 1.00 72.44 903 ARG A N 1
ATOM 7254 C CA . ARG A 1 903 ? -31.065 -36.842 53.818 1.00 72.44 903 ARG A CA 1
ATOM 7255 C C . ARG A 1 903 ? -30.274 -36.776 52.508 1.00 72.44 903 ARG A C 1
ATOM 7257 O O . ARG A 1 903 ? -29.319 -37.538 52.349 1.00 72.44 903 ARG A O 1
ATOM 7264 N N . LEU A 1 904 ? -30.587 -35.823 51.628 1.00 64.75 904 LEU A N 1
ATOM 7265 C CA . LEU A 1 904 ? -29.849 -35.597 50.379 1.00 64.75 904 LEU A CA 1
ATOM 7266 C C . LEU A 1 904 ? -28.394 -35.190 50.645 1.00 64.75 904 LEU A C 1
ATOM 7268 O O . LEU A 1 904 ? -27.482 -35.820 50.110 1.00 64.75 904 LEU A O 1
ATOM 7272 N N . LYS A 1 905 ? -28.155 -34.218 51.537 1.00 68.88 905 LYS A N 1
ATOM 7273 C CA . LYS A 1 905 ? -26.798 -33.790 51.931 1.00 68.88 905 LYS A CA 1
ATOM 7274 C C . LYS A 1 905 ? -25.966 -34.972 52.431 1.00 68.88 905 LYS A C 1
ATOM 7276 O O . LYS A 1 905 ? -24.866 -35.209 51.937 1.00 68.88 905 LYS A O 1
ATOM 7281 N N . LYS A 1 906 ? -26.535 -35.781 53.332 1.00 70.31 906 LYS A N 1
ATOM 7282 C CA . LYS A 1 906 ? -25.874 -36.975 53.876 1.00 70.31 906 LYS A CA 1
ATOM 7283 C C . LYS A 1 906 ? -25.516 -37.986 52.781 1.00 70.31 906 LYS A C 1
ATOM 7285 O O . LYS A 1 906 ? -24.460 -38.607 52.869 1.00 70.31 906 LYS A O 1
ATOM 7290 N N . ARG A 1 907 ? -26.342 -38.148 51.739 1.00 66.94 907 ARG A N 1
ATOM 7291 C CA . ARG A 1 907 ? -26.031 -39.052 50.620 1.00 66.94 907 ARG A CA 1
ATOM 7292 C C . ARG A 1 907 ? -24.824 -38.579 49.811 1.00 66.94 907 ARG A C 1
ATOM 7294 O O . ARG A 1 907 ? -23.944 -39.390 49.528 1.00 66.94 907 ARG A O 1
ATOM 7301 N N . PHE A 1 908 ? -24.760 -37.295 49.476 1.00 65.44 908 PHE A N 1
ATOM 7302 C CA . PHE A 1 908 ? -23.628 -36.736 48.733 1.00 65.44 908 PHE A CA 1
ATOM 7303 C C . PHE A 1 908 ? -22.326 -36.754 49.542 1.00 65.44 908 PHE A C 1
ATOM 7305 O O . PHE A 1 908 ? -21.275 -37.113 49.003 1.00 65.44 908 PHE A O 1
ATOM 7312 N N . ASP A 1 909 ? -22.411 -36.490 50.848 1.00 62.34 909 ASP A N 1
ATOM 7313 C CA . ASP A 1 909 ? -21.271 -36.590 51.763 1.00 62.34 909 ASP A CA 1
ATOM 7314 C C . ASP A 1 909 ? -20.734 -38.034 51.847 1.00 62.34 909 ASP A C 1
ATOM 7316 O O . ASP A 1 909 ? -19.522 -38.252 51.791 1.00 62.34 909 ASP A O 1
ATOM 7320 N N . ILE A 1 910 ? -21.619 -39.041 51.910 1.00 60.09 910 ILE A N 1
ATOM 7321 C CA . ILE A 1 910 ? -21.246 -40.471 51.928 1.00 60.09 910 ILE A CA 1
ATOM 7322 C C . ILE A 1 910 ? -20.540 -40.896 50.629 1.00 60.09 910 ILE A C 1
ATOM 7324 O O . ILE A 1 910 ? -19.672 -41.771 50.652 1.00 60.09 910 ILE A O 1
ATOM 7328 N N . GLU A 1 911 ? -20.863 -40.271 49.498 1.00 62.88 911 GLU A N 1
ATOM 7329 C CA . GLU A 1 911 ? -20.228 -40.550 48.206 1.00 62.88 911 GLU A CA 1
ATOM 7330 C C . GLU A 1 911 ? -18.935 -39.738 47.964 1.00 62.88 911 GLU A C 1
ATOM 7332 O O . GLU A 1 911 ? -18.373 -39.780 46.867 1.00 62.88 911 GLU A O 1
ATOM 7337 N N . ASN A 1 912 ? -18.397 -39.070 48.999 1.00 54.31 912 ASN A N 1
ATOM 7338 C CA . ASN A 1 912 ? -17.201 -38.212 48.945 1.00 54.31 912 ASN A CA 1
ATOM 7339 C C . ASN A 1 912 ? -17.339 -37.013 47.988 1.00 54.31 912 ASN A C 1
ATOM 7341 O O . ASN A 1 912 ? -16.352 -36.555 47.397 1.00 54.31 912 ASN A O 1
ATOM 7345 N N . PHE A 1 913 ? -18.549 -36.474 47.846 1.00 55.62 913 PHE A N 1
ATOM 7346 C CA . PHE A 1 913 ? -18.797 -35.252 47.091 1.00 55.62 913 PHE A CA 1
ATOM 7347 C C . PHE A 1 913 ? -19.153 -34.113 48.046 1.00 55.62 913 PHE A C 1
ATOM 7349 O O . PHE A 1 913 ? -20.220 -34.103 48.646 1.00 55.62 913 PHE A O 1
ATOM 7356 N N . GLN A 1 914 ? -18.258 -33.126 48.169 1.00 51.91 914 GLN A N 1
ATOM 7357 C CA . GLN A 1 914 ? -18.569 -31.889 48.886 1.00 51.91 914 GLN A CA 1
ATOM 7358 C C . GLN A 1 914 ? -19.549 -31.057 48.060 1.00 51.91 914 GLN A C 1
ATOM 7360 O O . GLN A 1 914 ? -19.170 -30.466 47.046 1.00 51.91 914 GLN A O 1
ATOM 7365 N N . ILE A 1 915 ? -20.802 -30.993 48.503 1.00 55.31 915 ILE A N 1
ATOM 7366 C CA . ILE A 1 915 ? -21.749 -30.002 47.998 1.00 55.31 915 ILE A CA 1
ATOM 7367 C C . ILE A 1 915 ? -21.505 -28.691 48.740 1.00 55.31 915 ILE A C 1
ATOM 7369 O O . ILE A 1 915 ? -21.538 -28.647 49.968 1.00 55.31 915 ILE A O 1
ATOM 7373 N N . LYS A 1 916 ? -21.259 -27.617 47.984 1.00 57.47 916 LYS A N 1
ATOM 7374 C CA . LYS A 1 916 ? -21.192 -26.262 48.539 1.00 57.47 916 LYS A CA 1
ATOM 7375 C C . LYS A 1 916 ? -22.555 -25.872 49.105 1.00 57.47 916 LYS A C 1
ATOM 7377 O O . LYS A 1 916 ? -23.573 -26.101 48.453 1.00 57.47 916 LYS A O 1
ATOM 7382 N N . ASP A 1 917 ? -22.572 -25.226 50.268 1.00 50.72 917 ASP A N 1
ATOM 7383 C CA . ASP A 1 917 ? -23.812 -24.823 50.947 1.00 50.72 917 ASP A CA 1
ATOM 7384 C C . ASP A 1 917 ? -24.716 -23.916 50.073 1.00 50.72 917 ASP A C 1
ATOM 7386 O O . ASP A 1 917 ? -25.933 -23.906 50.235 1.00 50.72 917 ASP A O 1
ATOM 7390 N N . GLU A 1 918 ? -24.153 -23.243 49.065 1.00 51.28 918 GLU A N 1
ATOM 7391 C CA . GLU A 1 918 ? -24.866 -22.469 48.033 1.00 51.28 918 GLU A CA 1
ATOM 7392 C C . GLU A 1 918 ? -25.842 -23.324 47.197 1.00 51.28 918 GLU A C 1
ATOM 7394 O O . GLU A 1 918 ? -26.966 -22.905 46.934 1.00 51.28 918 GLU A O 1
ATOM 7399 N N . ILE A 1 919 ? -25.456 -24.551 46.822 1.00 52.91 919 ILE A N 1
ATOM 7400 C CA . ILE A 1 919 ? -26.306 -25.473 46.041 1.00 52.91 919 ILE A CA 1
ATOM 7401 C C . ILE A 1 919 ? -27.413 -26.052 46.923 1.00 52.91 919 ILE A C 1
ATOM 7403 O O . ILE A 1 919 ? -28.539 -26.236 46.473 1.00 52.91 919 ILE A O 1
ATOM 7407 N N . ILE A 1 920 ? -27.109 -26.295 48.200 1.00 52.31 920 ILE A N 1
ATOM 7408 C CA . ILE A 1 920 ? -28.105 -26.723 49.190 1.00 52.31 920 ILE A CA 1
ATOM 7409 C C . ILE A 1 920 ? -29.142 -25.617 49.390 1.00 52.31 920 ILE A C 1
ATOM 7411 O O . ILE A 1 920 ? -30.331 -25.903 49.483 1.00 52.31 920 ILE A O 1
ATOM 7415 N N . THR A 1 921 ? -28.701 -24.359 49.391 1.00 52.75 921 THR A N 1
ATOM 7416 C CA . THR A 1 921 ? -29.579 -23.190 49.524 1.00 52.75 921 THR A CA 1
ATOM 7417 C C . THR A 1 921 ? -30.510 -23.060 48.317 1.00 52.75 921 THR A C 1
ATOM 7419 O O . THR A 1 921 ? -31.706 -22.861 48.497 1.00 52.75 921 THR A O 1
ATOM 7422 N N . LEU A 1 922 ? -29.995 -23.263 47.099 1.00 50.28 922 LEU A N 1
ATOM 7423 C CA . LEU A 1 922 ? -30.799 -23.280 45.870 1.00 50.28 922 LEU A CA 1
ATOM 7424 C C . LEU A 1 922 ? -31.811 -24.435 45.842 1.00 50.28 922 LEU A C 1
ATOM 7426 O O . LEU A 1 922 ? -32.987 -24.192 45.601 1.00 50.28 922 LEU A O 1
ATOM 7430 N N . LEU A 1 923 ? -31.393 -25.659 46.185 1.00 52.41 923 LEU A N 1
ATOM 7431 C CA . LEU A 1 923 ? -32.300 -26.812 46.292 1.00 52.41 923 LEU A CA 1
ATOM 7432 C C . LEU A 1 923 ? -33.371 -26.605 47.370 1.00 52.41 923 LEU A C 1
ATOM 7434 O O . LEU A 1 923 ? -34.513 -27.007 47.184 1.00 52.41 923 LEU A O 1
ATOM 7438 N N . SER A 1 924 ? -33.022 -25.945 48.478 1.00 53.75 924 SER A N 1
ATOM 7439 C CA . SER A 1 924 ? -33.985 -25.597 49.528 1.00 53.75 924 SER A CA 1
ATOM 7440 C C . SER A 1 924 ? -35.014 -24.590 49.022 1.00 53.75 924 SER A C 1
ATOM 7442 O O . SER A 1 924 ? -36.195 -24.744 49.298 1.00 53.75 924 SER A O 1
ATOM 7444 N N . MET A 1 925 ? -34.588 -23.582 48.256 1.00 48.22 925 MET A N 1
ATOM 7445 C CA . MET A 1 925 ? -35.498 -22.598 47.664 1.00 48.22 925 MET A CA 1
ATOM 7446 C C . MET A 1 925 ? -36.415 -23.209 46.602 1.00 48.22 925 MET A C 1
ATOM 7448 O O . MET A 1 925 ? -37.560 -22.792 46.487 1.00 48.22 925 MET A O 1
ATOM 7452 N N . GLU A 1 926 ? -35.937 -24.188 45.838 1.00 50.66 926 GLU A N 1
ATOM 7453 C CA . GLU A 1 926 ? -36.721 -24.830 44.780 1.00 50.66 926 GLU A CA 1
ATOM 7454 C C . GLU A 1 926 ? -37.751 -25.820 45.345 1.00 50.66 926 GLU A C 1
ATOM 7456 O O . GLU A 1 926 ? -38.895 -25.797 44.906 1.00 50.66 926 GLU A O 1
ATOM 7461 N N . ILE A 1 927 ? -37.395 -26.576 46.394 1.00 51.72 927 ILE A N 1
ATOM 7462 C CA . ILE A 1 927 ? -38.322 -27.448 47.146 1.00 51.72 927 ILE A CA 1
ATOM 7463 C C . ILE A 1 927 ? -39.357 -26.634 47.939 1.00 51.72 927 ILE A C 1
ATOM 7465 O O . ILE A 1 927 ? -40.482 -27.078 48.102 1.00 51.72 927 ILE A O 1
ATOM 7469 N N . LEU A 1 928 ? -39.002 -25.440 48.428 1.00 48.50 928 LEU A N 1
ATOM 7470 C CA . LEU A 1 928 ? -39.952 -24.535 49.095 1.00 48.50 928 LEU A CA 1
ATOM 7471 C C . LEU A 1 928 ? -40.891 -23.808 48.119 1.00 48.50 928 LEU A C 1
ATOM 7473 O O . LEU A 1 928 ? -41.911 -23.274 48.547 1.00 48.50 928 LEU A O 1
ATOM 7477 N N . ASN A 1 929 ? -40.521 -23.726 46.837 1.00 45.66 929 ASN A N 1
ATOM 7478 C CA . ASN A 1 929 ? -41.327 -23.088 45.794 1.00 45.66 929 ASN A CA 1
ATOM 7479 C C . ASN A 1 929 ? -42.291 -24.066 45.096 1.00 45.66 929 ASN A C 1
ATOM 7481 O O . ASN A 1 929 ? -43.238 -23.596 44.459 1.00 45.66 929 ASN A O 1
ATOM 7485 N N . SER A 1 930 ? -42.026 -25.377 45.159 1.00 44.31 930 SER A N 1
ATOM 7486 C CA . SER A 1 930 ? -42.904 -26.455 44.676 1.00 44.31 930 SER A CA 1
ATOM 7487 C C . SER A 1 930 ? -43.911 -26.861 45.737 1.00 44.31 930 SER A C 1
ATOM 7489 O O . SER A 1 930 ? -45.094 -27.033 45.370 1.00 44.31 930 SER A O 1
#

Sequence (930 aa):
MFIDQILNKLKCAFKKFVETNETKLITSSVQQIKKIIDYGLTSVKCETREIEKRNILIVKGVYISLNYILTTLEEKLKNSVEVWLTASENLFIDYKRIIDVSRLNGQPENKPSKAENGKQYGTESDKNGKHGQNGMKGESGGNITIICETVENGHNLEIKTNGGNGSYGQDGGDGVDGEKGADGHGLDMGEFKRTFPPAAAFGATQSMENVKKIIAYLEENATIIKSKKWGNTLGRHGLACYYIEAETAQGNLISFSYYWGIFTKQAYCFYRGTSGEPGTPGGFGGLGGYAGEPGLAGDIKILTKPDVKANIKTSAIDGSRSSDGQKGRDGNFGKSGENKPDVGYIDCQTWKEPVYYGPNWYKLSIYASSDTYRIRSSEYESITEYVQIELRSAPEPPACLSINEAEKHRHNNTKTRKQEATRKHAISNELLTQIYNDHQRQFATSSVESLQVNVNLFREQISCIQSEETQIQIENICITKSLIDEKHYKLNKLSTKKVKLKNKSSLLSSSNSLNIIEELLEKLKIYYKDKSEVLQTHMIILEMNEILKSNRYNFEDMLKISLSIEKIFNESKLDNLKSLFKDPKIDNEFDNLKSFVIEKLKLLFLKNIVAKYIDDNENYDRKIIDEFIEEETHRGGGDSAIHAVLGIKNEFGIYENINCEKIRKEIQKNFIKIVKTNDDLSKSIHRSMLNLIKKSREKTKYPEIKKYVDNFKKVLNSTTIKDNCSCKDENVLIEYRNYICQNSQSFHVNDIGLLAYHGNICLNVHVPSANDKDEILLNLCVTYNKNSTNIEHVCYIDNRFIKLSTRKIENKDAKCAHYKQILNDIEKIKTTEELVKYCDEKCYARFRENENEIFQENNYDDEKQIIDEICNYFYDEKTRDNVRLELTMIASELIENFQIIKRLKKRFDIENFQIKDEIITLLSMEILNS

Organism: NCBI:txid1234261

Radius of gyration: 61.18 Å; chains: 1; bounding box: 120×76×183 Å

Secondary structure (DSSP, 8-state):
-HHHHHHHHHHHHHHHHHHH--HHHHHHHHHHHHHHHHHHHHT-EEEEEEETTEEEEEEEEEEEEHHHHHHHHHHHHTT-SEEEEEEEEEEE--S-EEEE---PPPSPSSPPPPPPPP--SSSTTTTSPPPPPPPPPPPPPPEEEEE-SEEETGGGEEEE-PPPPPPPPPPPPPPPPPPPPPPP----HHHHHHHS--SS-S-HHHHHHHHHHHHHHHHHHEEEEEEEEESSSS-TT---EEEEEEEETT--EEEEEEEE-SS-EEEEEEEPPPPPPPPPPPPPPPPPPPPPPPPPPPPEEEE--TT-----EEE--PPPPPPPPPPPPPPPPPPPPPPPPEEEEEEETTSSSPEEEEEE-EEEEEESS--TT-EE-TT-SSTT-EEEEEE-PPPPPPPP--HHHHHHHHTTSSS---------PPPPHHHHHHHHHHHHHHHHHHHHHHHHHHHHHHHHHHHHHHHHHHHHHHHHHHHHHHHHHHHHHHHTTS------SSSSSSS--HHHHHHHHHHHHHHHHHHTT-TT-HHHHHHHHHHHHHHHHHS---HHHHHHHHHHHHHHHHHHTSTTSTTT---HHHHHHHHHHHHHHHHHHHHHHHHHHHHHHHHTSTT--HHHHHHHHHHHHHHHHHHHHHHHHHHHHHHS---SS--HHHHHHHHHHHHHHHHTT-SSHHHHHHHHHHHHHHHTT-----HHHHHHHHHHHHHHHSS--TTS---S-HHHHHHHHHHHHH-TT---HHHHHHHHHHTT-EEEEEEEEE-TT--EEEEEEEEE-TT-S-EEEEEEETTEEEEEPTT-SS-SHHHHHHHHHHHHHHTT--SHHHHHHHIIIIISTT-TT--SS------THHHHHHHHHHHTT-SSHHHHHHHHHHHHHHHHHHHHHHHHHHHHHHHHHHTT----HHHHHHHHHHHHH-